Protein AF-A0A072NNK8-F1 (afdb_monomer)

Solvent-accessible surface area (backbone atoms only — not comparable to full-atom values): 53610 Å² total; per-residue (Å²): 134,80,76,91,83,69,60,56,52,68,89,78,28,46,82,42,63,52,98,60,56,38,53,31,35,40,25,73,100,77,41,80,38,71,43,56,34,56,27,16,49,49,18,49,52,24,52,77,71,63,40,55,71,33,17,52,43,20,48,51,46,52,66,72,55,50,38,80,54,100,86,34,38,41,52,64,35,88,56,70,44,31,54,88,94,45,80,41,65,53,72,40,54,35,35,35,29,40,18,30,40,28,42,31,24,47,50,49,19,72,73,69,67,45,61,69,33,44,57,49,25,54,45,39,47,54,37,50,76,28,43,40,88,74,73,28,27,18,47,78,60,91,84,38,39,44,45,23,26,56,78,52,54,81,71,53,53,47,58,34,48,62,22,29,52,43,33,42,51,26,37,44,55,47,20,72,76,67,69,45,61,69,35,49,54,52,32,50,43,36,52,53,28,48,62,70,47,49,56,61,24,42,51,88,70,39,69,40,53,40,42,53,60,59,55,60,72,46,45,33,29,53,41,28,59,40,46,46,63,25,56,68,41,43,31,38,35,40,34,34,30,32,77,87,82,68,35,63,38,73,34,53,31,43,48,102,52,23,66,75,48,78,44,19,49,44,64,82,33,54,47,66,71,44,80,56,98,91,36,52,18,26,29,37,46,72,44,66,43,62,79,79,86,84,63,66,76,78,64,90,58,49,57,30,37,31,36,29,34,48,62,43,60,88,86,65,55,48,84,58,71,78,45,30,43,36,33,44,32,32,49,25,66,50,64,43,51,43,22,36,25,32,59,38,39,44,46,60,40,54,64,39,75,42,83,60,27,65,56,88,37,77,33,78,63,44,83,43,79,48,74,26,76,47,44,52,37,68,30,47,55,73,45,44,62,72,50,53,51,50,45,34,54,44,34,56,60,45,34,78,81,39,66,84,41,44,63,57,27,39,50,45,40,22,32,59,27,70,37,37,73,76,66,52,73,76,41,44,77,54,93,68,75,86,83,78,64,61,79,64,55,55,73,44,101,44,47,43,66,51,99,74,34,33,58,19,39,17,31,59,44,98,67,34,43,56,60,93,82,38,71,70,73,74,46,53,76,35,68,73,38,70,41,57,42,58,26,17,43,26,32,64,44,21,46,68,63,56,57,70,77,66,57,67,71,51,46,78,95,54,61,62,67,55,90,63,35,42,29,65,39,17,46,54,46,57,79,71,56,59,45,70,81,48,101,57,16,36,47,56,62,33,82,56,64,44,25,52,77,83,47,77,44,66,53,70,41,42,28,24,42,31,47,34,39,39,37,53,26,28,56,76,68,69,36,60,71,59,27,52,17,40,54,46,24,56,77,34,41,34,94,76,72,30,24,15,46,70,46,95,72,72,39,50,44,35,20,38,53,75,74,64,39,57,31,47,70,13,30,51,48,32,27,48,42,32,46,53,48,25,74,74,67,69,40,72,71,44,43,52,53,22,54,39,34,52,52,35,46,73,71,47,50,54,67,32,52,61,78,53,51,69,48,59,46,44,58,54,45,54,65,42,57,30,34,62,42,81,55,47,61,90,48,49,38,37,34,36,32,45,30,32,32,37,41,55,77,39,29,16,23,68,31,55,32,45,48,98,46,30,70,75,46,71,51,25,43,48,64,79,26,56,48,72,67,44,76,57,99,87,38,48,15,26,37,46,55,70,27,66,83,77,35,94,57,56,46,93,96,46,38,44,56,32,37,32,37,45,49,41,55,64,63,89,80,78,95,45,42,89,71,64,74,59,31,33,42,38,37,34,30,35,25,66,21,40,28,31,33,32,38,21,28,50,40,33,76,39,80,96,53,72,52,70,39,73,39,60,50,25,50,45,79,39,78,36,81,62,44,81,49,74,48,78,34,73,39,50,64,53,66,27,45,56,76,38,56,70,69,59,52,50,48,52,31,54,44,28,41,53,42,15,67,76,69,68,39,63,69,40,38,53,52,22,53,53,52,43,51,26,51,52,32,49,75,71,74,46,73,66,65,67,67,79,74,59,67,71,75,55,43,70,50,29,69,61,43,41,82,75,49,62,57,65,49,45,92,94,16,42,67,68,42,16,24,73,84,48,62,84,84,53,39,21,35,40,49,72,80,49,64,68,36,40,39,28,41,31,44,91,55,70,41,49,39,38,33,38,38,39,31,27,65,33,77,63,29,22,62,22,22,35,36,38,26,49,92,86,49,78,56,44,75,47,75,76,46,66,53,24,67,45,78,46,73,37,92,71,58,47,76,37,44,44,43,32,42,39,38,62,39,45,41,70,54,51,41,63,38,32,12,30,46,38,34,26,20,59,86,132

pLDDT: mean 91.87, std 9.17, range [23.67, 98.88]

Nearest PDB structures (foldseek):
  6hzz-assembly1_B  TM=8.983E-01  e=2.324E-08  Homo sapiens
  6i01-assembly1_A  TM=9.004E-01  e=2.547E-08  Homo sapiens
  6i02-assembly1_A  TM=8.999E-01  e=4.616E-08  Homo sapiens
  6i02-assembly1_B  TM=8.983E-01  e=5.295E-08  Homo sapiens
  4pxq-assembly1_B  TM=8.863E-01  e=7.634E-08  Danio rerio

InterPro domains:
  IPR000421 Coagulation factor 5/8, C-terminal domain [PF00754] (902-1011)
  IPR008928 Six-hairpin glycosidase superfamily [SSF48208] (58-212)
  IPR008979 Galactose-binding-like domain superfamily [SSF49785] (885-1013)
  IPR010598 D-glucuronyl C5-epimerase, C-terminal [PF06662] (74-212)
  IPR010598 D-glucuronyl C5-epimerase, C-terminal [PF06662] (538-666)
  IPR039721 D-glucuronyl C5-epimerase [PTHR13174] (49-212)

Radius of gyration: 34.41 Å; Cα contacts (8 Å, |Δi|>4): 2276; chains: 1; bounding box: 93×74×111 Å

Structure (mmCIF, N/CA/C/O backbone):
data_AF-A0A072NNK8-F1
#
_entry.id   AF-A0A072NNK8-F1
#
loop_
_atom_site.group_PDB
_atom_site.id
_atom_site.type_symbol
_atom_site.label_atom_id
_atom_site.label_alt_id
_atom_site.label_comp_id
_atom_site.label_asym_id
_atom_site.label_entity_id
_atom_site.label_seq_id
_atom_site.pdbx_PDB_ins_code
_atom_site.Cartn_x
_atom_site.Cartn_y
_atom_site.Cartn_z
_atom_site.occupancy
_atom_site.B_iso_or_equiv
_atom_site.auth_seq_id
_atom_site.auth_comp_id
_atom_site.auth_asym_id
_atom_site.auth_atom_id
_atom_site.pdbx_PDB_model_num
ATOM 1 N N . MET A 1 1 ? -46.226 1.950 6.245 1.00 23.67 1 MET A N 1
ATOM 2 C CA . MET A 1 1 ? -45.415 0.764 5.917 1.00 23.67 1 MET A CA 1
ATOM 3 C C . MET A 1 1 ? -44.135 1.332 5.350 1.00 23.67 1 MET A C 1
ATOM 5 O O . MET A 1 1 ? -44.196 1.891 4.267 1.00 23.67 1 MET A O 1
ATOM 9 N N . ALA A 1 2 ? -43.081 1.390 6.164 1.00 24.80 2 ALA A N 1
ATOM 10 C CA . ALA A 1 2 ? -41.766 1.833 5.712 1.00 24.80 2 ALA A CA 1
ATOM 11 C C . ALA A 1 2 ? -41.224 0.780 4.735 1.00 24.80 2 ALA A C 1
ATOM 13 O O . ALA A 1 2 ? -41.430 -0.411 4.972 1.00 24.80 2 ALA A O 1
ATOM 14 N N . GLU A 1 3 ? -40.633 1.221 3.628 1.00 27.16 3 GLU A N 1
ATOM 15 C CA . GLU A 1 3 ? -39.886 0.351 2.720 1.00 27.16 3 GLU A CA 1
ATOM 16 C C . GLU A 1 3 ? -38.771 -0.337 3.522 1.00 27.16 3 GLU A C 1
ATOM 18 O O . GLU A 1 3 ? -38.020 0.320 4.241 1.00 27.16 3 GLU A O 1
ATOM 23 N N . GLU A 1 4 ? -38.702 -1.667 3.462 1.00 31.39 4 GLU A N 1
ATOM 24 C CA . GLU A 1 4 ? -37.564 -2.419 3.992 1.00 31.39 4 GLU A CA 1
ATOM 25 C C . GLU A 1 4 ? -36.289 -1.934 3.280 1.00 31.39 4 GLU A C 1
ATOM 27 O O . GLU A 1 4 ? -36.193 -2.059 2.060 1.00 31.39 4 GLU A O 1
ATOM 32 N N . GLY A 1 5 ? -35.323 -1.375 4.023 1.00 50.12 5 GLY A N 1
ATOM 33 C CA . GLY A 1 5 ? -33.954 -1.168 3.525 1.00 50.12 5 GLY A CA 1
ATOM 34 C C . GLY A 1 5 ? -33.367 0.249 3.555 1.00 50.12 5 GLY A C 1
ATOM 35 O O . GLY A 1 5 ? -32.259 0.424 3.058 1.00 50.12 5 GLY A O 1
ATOM 36 N N . THR A 1 6 ? -34.029 1.267 4.116 1.00 63.09 6 THR A N 1
ATOM 37 C CA . THR A 1 6 ? -33.415 2.605 4.273 1.00 63.09 6 THR A CA 1
ATOM 38 C C . THR A 1 6 ? -32.671 2.720 5.610 1.00 63.09 6 THR A C 1
ATOM 40 O O . THR A 1 6 ? -33.275 2.566 6.672 1.00 63.09 6 THR A O 1
ATOM 43 N N . GLN A 1 7 ? -31.358 2.990 5.569 1.00 78.81 7 GLN A N 1
ATOM 44 C CA . GLN A 1 7 ? -30.547 3.266 6.762 1.00 78.81 7 GLN A CA 1
ATOM 45 C C . GLN A 1 7 ? -31.131 4.455 7.534 1.00 78.81 7 GLN A C 1
ATOM 47 O O . GLN A 1 7 ? -31.528 5.460 6.944 1.00 78.81 7 GLN A O 1
ATOM 52 N N . THR A 1 8 ? -31.196 4.345 8.860 1.00 82.69 8 THR A N 1
ATOM 53 C CA . THR A 1 8 ? -31.651 5.451 9.706 1.00 82.69 8 THR A CA 1
ATOM 54 C C . THR 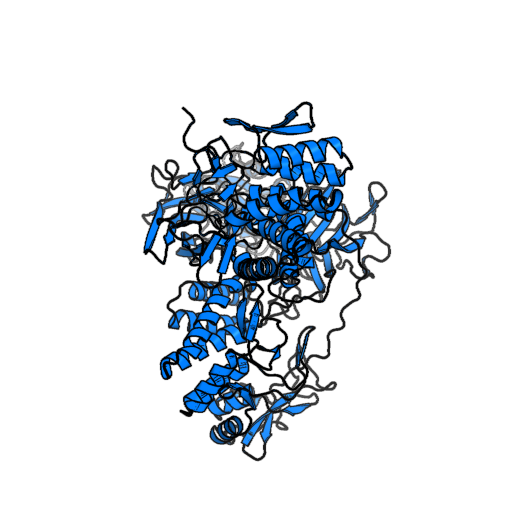A 1 8 ? -30.551 6.506 9.785 1.00 82.69 8 THR A C 1
ATOM 56 O O . THR A 1 8 ? -29.502 6.274 10.385 1.00 82.69 8 THR A O 1
ATOM 59 N N . ASP A 1 9 ? -30.779 7.666 9.171 1.00 82.31 9 ASP A N 1
ATOM 60 C CA . ASP A 1 9 ? -29.782 8.734 9.097 1.00 82.31 9 ASP A CA 1
ATOM 61 C C . ASP A 1 9 ? -29.841 9.648 10.330 1.00 82.31 9 ASP A C 1
ATOM 63 O O . ASP A 1 9 ? -30.548 10.658 10.379 1.00 82.31 9 ASP A O 1
ATOM 67 N N . VAL A 1 10 ? -29.118 9.242 11.374 1.00 84.19 10 VAL A N 1
ATOM 68 C CA . VAL A 1 10 ? -28.985 10.019 12.613 1.00 84.19 10 VAL A CA 1
ATOM 69 C C . VAL A 1 10 ? -27.962 11.153 12.468 1.00 84.19 10 VAL A C 1
ATOM 71 O O . VAL A 1 10 ? -28.106 12.171 13.142 1.00 84.19 10 VAL A O 1
ATOM 74 N N . ASP A 1 11 ? -26.942 11.005 11.615 1.00 79.38 11 ASP A N 1
ATOM 75 C CA . ASP A 1 11 ? -25.858 11.993 11.467 1.00 79.38 11 ASP A CA 1
ATOM 76 C C . ASP A 1 11 ? -26.345 13.256 10.741 1.00 79.38 11 ASP A C 1
ATOM 78 O O . ASP A 1 11 ? -25.945 14.359 11.104 1.00 79.38 11 ASP A O 1
ATOM 82 N N . GLN A 1 12 ? -27.269 13.113 9.781 1.00 83.06 12 GLN A N 1
ATOM 83 C CA . GLN A 1 12 ? -27.900 14.239 9.076 1.00 83.06 12 GLN A CA 1
ATOM 84 C C . GLN A 1 12 ? -29.237 14.681 9.691 1.00 83.06 12 GLN A C 1
ATOM 86 O O . GLN A 1 12 ? -29.953 15.508 9.113 1.00 83.06 12 GLN A O 1
ATOM 91 N N . ALA A 1 13 ? -29.603 14.152 10.863 1.00 89.50 13 ALA A N 1
ATOM 92 C CA . ALA A 1 13 ? -30.835 14.539 11.535 1.00 89.50 13 ALA A CA 1
ATOM 93 C C . ALA A 1 13 ? -30.856 16.047 11.812 1.00 89.50 13 ALA A C 1
ATOM 95 O O . ALA A 1 13 ? -29.843 16.669 12.124 1.00 89.50 13 ALA A O 1
ATOM 96 N N . LYS A 1 14 ? -32.032 16.674 11.752 1.00 93.94 14 LYS A N 1
ATOM 97 C CA . LYS A 1 14 ? -32.136 18.098 12.072 1.00 93.94 14 LYS A CA 1
ATOM 98 C C . LYS A 1 14 ? -32.157 18.301 13.585 1.00 93.94 14 LYS A C 1
ATOM 100 O O . LYS A 1 14 ? -33.045 17.811 14.282 1.00 93.94 14 LYS A O 1
ATOM 105 N N . HIS A 1 15 ? -31.223 19.105 14.079 1.00 94.62 15 HIS A N 1
ATOM 106 C CA . HIS A 1 15 ? -31.072 19.404 15.501 1.00 94.62 15 HIS A CA 1
ATOM 107 C C . HIS A 1 15 ? -32.048 20.502 15.934 1.00 94.62 15 HIS A C 1
ATOM 109 O O . HIS A 1 15 ? -31.930 21.665 15.539 1.00 94.62 15 HIS A O 1
ATOM 115 N N . LEU A 1 16 ? -33.033 20.130 16.746 1.00 96.19 16 LEU A N 1
ATOM 116 C CA . LEU A 1 16 ? -33.954 21.038 17.423 1.00 96.19 16 LEU A CA 1
ATOM 117 C C . LEU A 1 16 ? -33.606 21.103 18.911 1.00 96.19 16 LEU A C 1
ATOM 119 O O . LEU A 1 16 ? -32.884 20.256 19.427 1.00 96.19 16 LEU A O 1
ATOM 123 N N . PHE A 1 17 ? -34.154 22.092 19.614 1.00 96.44 17 PHE A N 1
ATOM 124 C CA . PHE A 1 17 ? -33.962 22.241 21.055 1.00 96.44 17 PHE A CA 1
ATOM 125 C C . PHE A 1 17 ? -35.281 22.581 21.730 1.00 96.44 17 PHE A C 1
ATOM 127 O O . PHE A 1 17 ? -36.108 23.318 21.177 1.00 96.44 17 PHE A O 1
ATOM 134 N N . ASP A 1 18 ? -35.477 22.054 22.933 1.00 95.12 18 ASP A N 1
ATOM 135 C CA . ASP A 1 18 ? -36.558 22.506 23.795 1.00 95.12 18 ASP A CA 1
ATOM 136 C C . ASP A 1 18 ? -36.253 23.889 24.411 1.00 95.12 18 ASP A C 1
ATOM 138 O O . ASP A 1 18 ? -35.235 24.528 24.135 1.00 95.12 18 ASP A O 1
ATOM 142 N N . LYS A 1 19 ? -37.162 24.389 25.256 1.00 94.69 19 LYS A N 1
ATOM 143 C CA . LYS A 1 19 ? -37.008 25.711 25.890 1.00 94.69 19 LYS A CA 1
ATOM 144 C C . LYS A 1 19 ? -35.833 25.793 26.871 1.00 94.69 19 LYS A C 1
ATOM 146 O O . LYS A 1 19 ? -35.408 26.903 27.179 1.00 94.69 19 LYS A O 1
ATOM 151 N N . SER A 1 20 ? -35.359 24.656 27.369 1.00 93.62 20 SER A N 1
ATOM 152 C CA . SER A 1 20 ? -34.256 24.540 28.325 1.00 93.62 20 SER A CA 1
ATOM 153 C C . SER A 1 20 ? -32.914 24.282 27.630 1.00 93.62 20 SER A C 1
ATOM 155 O O . SER A 1 20 ? -31.878 24.291 28.289 1.00 93.62 20 SER A O 1
ATOM 157 N N . GLY A 1 21 ? -32.917 24.090 26.306 1.00 94.56 21 GLY A N 1
ATOM 158 C CA . GLY A 1 21 ? -31.725 23.802 25.512 1.00 94.56 21 GLY A CA 1
ATOM 159 C C . GLY A 1 21 ? -31.398 22.313 25.385 1.00 94.56 21 GLY A C 1
ATOM 160 O O . GLY A 1 21 ? -30.301 21.992 24.949 1.00 94.56 21 GLY A O 1
ATOM 161 N N . ILE A 1 22 ? -32.312 21.406 25.743 1.00 97.31 22 ILE A N 1
ATOM 162 C CA . ILE A 1 22 ? -32.114 19.960 25.564 1.00 97.31 22 ILE A CA 1
ATOM 163 C C . ILE A 1 22 ? -32.344 19.617 24.082 1.00 97.31 22 ILE A C 1
ATOM 165 O O . ILE A 1 22 ? -33.358 20.053 23.518 1.00 97.31 22 ILE A O 1
ATOM 169 N N . PRO A 1 23 ? -31.433 18.871 23.430 1.00 96.44 23 PRO A N 1
ATOM 170 C CA . PRO A 1 23 ? -31.546 18.554 22.012 1.00 96.44 23 PRO A CA 1
ATOM 171 C C . PRO A 1 23 ? -32.671 17.550 21.727 1.00 96.44 23 PRO A C 1
ATOM 173 O O . PRO A 1 23 ? -32.875 16.578 22.452 1.00 96.44 23 PRO A O 1
ATOM 176 N N . ILE A 1 24 ? -33.369 17.770 20.614 1.00 96.12 24 ILE A N 1
ATOM 177 C CA . ILE A 1 24 ? -34.369 16.875 20.027 1.00 96.12 24 ILE A CA 1
ATOM 178 C C . ILE A 1 24 ? -33.977 16.684 18.564 1.00 96.12 24 ILE A C 1
ATOM 180 O O . ILE A 1 24 ? -33.916 17.658 17.814 1.00 96.12 24 ILE A O 1
ATOM 184 N N . LEU A 1 25 ? -33.735 15.447 18.139 1.00 95.19 25 LEU A N 1
ATOM 185 C CA . LEU A 1 25 ? -33.407 15.170 16.743 1.00 95.19 25 LEU A CA 1
ATOM 186 C C . LEU A 1 25 ? -34.678 14.938 15.942 1.00 95.19 25 LEU A C 1
ATOM 188 O O . LEU A 1 25 ? -35.499 14.102 16.304 1.00 95.19 25 LEU A O 1
ATOM 192 N N . GLU A 1 26 ? -34.840 15.659 14.843 1.00 95.75 26 GLU A N 1
ATOM 193 C CA . GLU A 1 26 ? -35.836 15.364 13.820 1.00 95.75 26 GLU A CA 1
ATOM 194 C C . GLU A 1 26 ? -35.163 14.499 12.747 1.00 95.75 26 GLU A C 1
ATOM 196 O O . GLU A 1 26 ? -34.494 15.010 11.851 1.00 95.75 26 GLU A O 1
ATOM 201 N N . ILE A 1 27 ? -35.296 13.180 12.912 1.00 93.00 27 ILE A N 1
ATOM 202 C CA . ILE A 1 27 ? -34.693 12.153 12.054 1.00 93.00 27 ILE A CA 1
ATOM 203 C C . ILE A 1 27 ? -35.646 11.878 10.887 1.00 93.00 27 ILE A C 1
ATOM 205 O O . ILE A 1 27 ? -36.848 11.672 11.097 1.00 93.00 27 ILE A O 1
ATOM 209 N N . GLU A 1 28 ? -35.137 11.867 9.657 1.00 89.62 28 GLU A N 1
ATOM 210 C CA . GLU A 1 28 ? -35.956 11.577 8.480 1.00 89.62 28 GLU A CA 1
ATOM 211 C C . GLU A 1 28 ? -36.559 10.162 8.559 1.00 89.62 28 GLU A C 1
ATOM 213 O O . GLU A 1 28 ? -35.934 9.218 9.032 1.00 89.62 28 GLU A O 1
ATOM 218 N N . GLY A 1 29 ? -37.834 10.016 8.184 1.00 89.25 29 GLY A N 1
ATOM 219 C CA . GLY A 1 29 ? -38.566 8.743 8.269 1.00 89.25 29 GLY A CA 1
ATOM 220 C C . GLY A 1 29 ? -38.987 8.302 9.682 1.00 89.25 29 GLY A C 1
ATOM 221 O O . GLY A 1 29 ? -39.955 7.553 9.811 1.00 89.25 29 GLY A O 1
ATOM 222 N N . VAL A 1 30 ? -38.343 8.806 10.740 1.00 92.06 30 VAL A N 1
ATOM 223 C CA . VAL A 1 30 ? -38.625 8.446 12.146 1.00 92.06 30 VAL A CA 1
ATOM 224 C C . VAL A 1 30 ? -39.386 9.552 12.891 1.00 92.06 30 VAL A C 1
ATOM 226 O O . VAL A 1 30 ? -40.301 9.273 13.668 1.00 92.06 30 VAL A O 1
ATOM 229 N N . GLY A 1 31 ? -39.045 10.819 12.653 1.00 93.44 31 GLY A N 1
ATOM 230 C CA . GLY A 1 31 ? -39.622 11.985 13.323 1.00 93.44 31 GLY A CA 1
ATOM 231 C C . GLY A 1 31 ? -38.797 12.485 14.513 1.00 93.44 31 GLY A C 1
ATOM 232 O O . GLY A 1 31 ? -37.593 12.261 14.599 1.00 93.44 31 GLY A O 1
ATOM 233 N N . LYS A 1 32 ? -39.446 13.224 15.423 1.00 95.94 32 LYS A N 1
ATOM 234 C CA . LYS A 1 32 ? -38.782 13.877 16.563 1.00 95.94 32 LYS A CA 1
ATOM 235 C C . LYS A 1 32 ? -38.494 12.890 17.685 1.00 95.94 32 LYS A C 1
ATOM 237 O O . LYS A 1 32 ? -39.428 12.318 18.238 1.00 95.94 32 LYS A O 1
ATOM 242 N N . GLN A 1 33 ? -37.226 12.769 18.054 1.00 95.12 33 GLN A N 1
ATOM 243 C CA . GLN A 1 33 ? -36.740 11.845 19.068 1.00 95.12 33 GLN A CA 1
ATOM 244 C C . GLN A 1 33 ? -35.896 12.577 20.111 1.00 95.12 33 GLN A C 1
ATOM 246 O O . GLN A 1 33 ? -35.038 13.398 19.778 1.00 95.12 33 GLN A O 1
ATOM 251 N N . ASN A 1 34 ? -36.116 12.247 21.385 1.00 93.19 34 ASN A N 1
ATOM 252 C CA . ASN A 1 34 ? -35.125 12.532 22.417 1.00 93.19 34 ASN A CA 1
ATOM 253 C C . ASN A 1 34 ? -33.991 11.519 22.250 1.00 93.19 34 ASN A C 1
ATOM 255 O O . ASN A 1 34 ? -34.253 10.319 22.196 1.00 93.19 34 ASN A O 1
ATOM 259 N N . HIS A 1 35 ? -32.751 11.989 22.155 1.00 95.25 35 HIS A N 1
ATOM 260 C CA . HIS A 1 35 ? -31.628 11.134 21.783 1.00 95.25 35 HIS A CA 1
ATOM 261 C C . HIS A 1 35 ? -30.526 11.183 22.852 1.00 95.25 35 HIS A C 1
ATOM 263 O O . HIS A 1 35 ? -29.728 12.124 22.848 1.00 95.25 35 HIS A O 1
ATOM 269 N N . PRO A 1 36 ? -30.430 10.174 23.741 1.00 96.25 36 PRO A N 1
ATOM 270 C CA . PRO A 1 36 ? -29.508 10.180 24.877 1.00 96.25 36 PRO A CA 1
ATOM 271 C C . PRO A 1 36 ? -28.055 10.535 24.549 1.00 96.25 36 PRO A C 1
ATOM 273 O O . PRO A 1 36 ? -27.487 11.404 25.210 1.00 96.25 36 PRO A O 1
ATOM 276 N N . ALA A 1 37 ? -27.472 9.935 23.500 1.00 95.69 37 ALA A N 1
ATOM 277 C CA . ALA A 1 37 ? -26.101 10.256 23.090 1.00 95.69 37 ALA A CA 1
ATOM 278 C C . ALA A 1 37 ? -25.927 11.748 22.769 1.00 95.69 37 ALA A C 1
ATOM 280 O O . ALA A 1 37 ? -25.024 12.392 23.295 1.00 95.69 37 ALA A O 1
ATOM 281 N N . TRP A 1 38 ? -26.821 12.328 21.965 1.00 95.19 38 TRP A N 1
ATOM 282 C CA . TRP A 1 38 ? -26.755 13.742 21.613 1.00 95.19 38 TRP A CA 1
ATOM 283 C C . TRP A 1 38 ? -27.019 14.644 22.817 1.00 95.19 38 TRP A C 1
ATOM 285 O O . TRP A 1 38 ? -26.340 15.655 22.945 1.00 95.19 38 TRP A O 1
ATOM 295 N N . THR A 1 39 ? -27.902 14.271 23.750 1.00 97.81 39 THR A N 1
ATOM 296 C CA . THR A 1 39 ? -28.042 15.009 25.018 1.00 97.81 39 THR A CA 1
ATOM 297 C C . THR A 1 39 ? -26.730 15.039 25.806 1.00 97.81 39 THR A C 1
ATOM 299 O O . THR A 1 39 ? -26.348 16.096 26.306 1.00 97.81 39 THR A O 1
ATOM 302 N N . GLY A 1 40 ? -26.004 13.918 25.878 1.00 97.81 40 GLY A N 1
ATOM 303 C CA . GLY A 1 40 ? -24.668 13.869 26.480 1.00 97.81 40 GLY A CA 1
ATOM 304 C C . GLY A 1 40 ? -23.635 14.703 25.723 1.00 97.81 40 GLY A C 1
ATOM 305 O O . GLY A 1 40 ? -22.902 15.476 26.337 1.00 97.81 40 GLY A O 1
ATOM 306 N N . LEU A 1 41 ? -23.615 14.616 24.392 1.00 95.62 41 LEU A N 1
ATOM 307 C CA . LEU A 1 41 ? -22.682 15.374 23.558 1.00 95.62 41 LEU A CA 1
ATOM 308 C C . LEU A 1 41 ? -22.895 16.890 23.690 1.00 95.62 41 LEU A C 1
ATOM 310 O O . LEU A 1 41 ? -21.937 17.617 23.941 1.00 95.62 41 LEU A O 1
ATOM 314 N N . TYR A 1 42 ? -24.145 17.357 23.610 1.00 97.56 42 TYR A N 1
ATOM 315 C CA . TYR A 1 42 ? -24.478 18.766 23.824 1.00 97.56 42 TYR A CA 1
ATOM 316 C C . TYR A 1 42 ? -24.183 19.222 25.249 1.00 97.56 42 TYR A C 1
ATOM 318 O O . TYR A 1 42 ? -23.761 20.359 25.429 1.00 97.56 42 TYR A O 1
ATOM 326 N N . ALA A 1 43 ? -24.347 18.365 26.266 1.00 98.38 43 ALA A N 1
ATOM 327 C CA . ALA A 1 43 ? -23.922 18.710 27.621 1.00 98.38 43 ALA A CA 1
ATOM 328 C C . ALA A 1 43 ? -22.422 19.055 27.647 1.00 98.38 43 ALA A C 1
ATOM 330 O O . ALA A 1 43 ? -22.041 20.121 28.129 1.00 98.38 43 ALA A O 1
ATOM 331 N N . LEU A 1 44 ? -21.574 18.194 27.080 1.00 97.69 44 LEU A N 1
ATOM 332 C CA . LEU A 1 44 ? -20.129 18.428 27.020 1.00 97.69 44 LEU A CA 1
ATOM 333 C C . LEU A 1 44 ? -19.787 19.693 26.216 1.00 97.69 44 LEU A C 1
ATOM 335 O O . LEU A 1 44 ? -18.989 20.509 26.672 1.00 97.69 44 LEU A O 1
ATOM 339 N N . GLU A 1 45 ? -20.444 19.909 25.076 1.00 96.75 45 GLU A N 1
ATOM 340 C CA . GLU A 1 45 ? -20.246 21.107 24.253 1.00 96.75 45 GLU A CA 1
ATOM 341 C C . GLU A 1 45 ? -20.680 22.397 24.977 1.00 96.75 45 GLU A C 1
ATOM 343 O O . GLU A 1 45 ? -19.976 23.409 24.944 1.00 96.75 45 GLU A O 1
ATOM 348 N N . TYR A 1 46 ? -21.822 22.380 25.673 1.00 98.31 46 TYR A N 1
ATOM 349 C CA . TYR A 1 46 ? -22.288 23.515 26.471 1.00 98.31 46 TYR A CA 1
ATOM 350 C C . TYR A 1 46 ? -21.347 23.822 27.628 1.00 98.31 46 TYR A C 1
ATOM 352 O O . TYR A 1 46 ? -21.121 24.997 27.918 1.00 98.31 46 TYR A O 1
ATOM 360 N N . LEU A 1 47 ? -20.766 22.800 28.256 1.00 97.75 47 LEU A N 1
ATOM 361 C CA . LEU A 1 47 ? -19.755 22.994 29.288 1.00 97.75 47 LEU A CA 1
ATOM 362 C C . LEU A 1 47 ? -18.510 23.689 28.720 1.00 97.75 47 LEU A C 1
ATOM 364 O O . LEU A 1 47 ? -18.052 24.674 29.295 1.00 97.75 47 LEU A O 1
ATOM 368 N N . GLU A 1 48 ? -18.003 23.239 27.569 1.00 96.12 48 GLU A N 1
ATOM 369 C CA . GLU A 1 48 ? -16.851 23.866 26.903 1.00 96.12 48 GLU A CA 1
ATOM 370 C C . GLU A 1 48 ? -17.123 25.326 26.505 1.00 96.12 48 GLU A C 1
ATOM 372 O O . GLU A 1 48 ? -16.242 26.180 26.622 1.00 96.12 48 GLU A O 1
ATOM 377 N N . LYS A 1 49 ? -18.357 25.640 26.092 1.00 96.75 49 LYS A N 1
ATOM 378 C CA . LYS A 1 49 ? -18.796 27.005 25.749 1.00 96.75 49 LYS A CA 1
ATOM 379 C C . LYS A 1 49 ? -19.155 27.874 26.962 1.00 96.75 49 LYS A C 1
ATOM 381 O O . LYS A 1 49 ? -19.389 29.071 26.796 1.00 96.75 49 LYS A O 1
ATOM 386 N N . GLY A 1 50 ? -19.211 27.306 28.169 1.00 96.56 50 GLY A N 1
ATOM 387 C CA . GLY A 1 50 ? -19.635 28.002 29.388 1.00 96.56 50 GLY A CA 1
ATOM 388 C C . GLY A 1 50 ? -21.146 28.267 29.481 1.00 96.56 50 GLY A C 1
ATOM 389 O O . GLY A 1 50 ? -21.580 29.112 30.265 1.00 96.56 50 GLY A O 1
ATOM 390 N N . GLU A 1 51 ? -21.970 27.560 28.704 1.00 97.75 51 GLU A N 1
ATOM 391 C CA . GLU A 1 51 ? -23.436 27.659 28.707 1.00 97.75 51 GLU A CA 1
ATOM 392 C C . GLU A 1 51 ? -24.054 26.808 29.836 1.00 97.75 51 GLU A C 1
ATOM 394 O O . GLU A 1 51 ? -24.792 25.847 29.606 1.00 97.75 51 GLU A O 1
ATOM 399 N N . MET A 1 52 ? -23.745 27.169 31.086 1.00 97.88 52 MET A N 1
ATOM 400 C CA . MET A 1 52 ? -24.001 26.329 32.267 1.00 97.88 52 MET A CA 1
ATOM 401 C C . MET A 1 52 ? -25.470 25.948 32.486 1.00 97.88 52 MET A C 1
ATOM 403 O O . MET A 1 52 ? -25.743 24.818 32.885 1.00 97.88 52 MET A O 1
ATOM 407 N N . ASP A 1 53 ? -26.422 26.843 32.208 1.00 97.94 53 ASP A N 1
ATOM 408 C CA . ASP A 1 53 ? -27.851 26.537 32.372 1.00 97.94 53 ASP A CA 1
ATOM 409 C C . ASP A 1 53 ? -28.285 25.378 31.460 1.00 97.94 53 ASP A C 1
ATOM 411 O O . ASP A 1 53 ? -29.005 24.476 31.892 1.00 97.94 53 ASP A O 1
ATOM 415 N N . LYS A 1 54 ? -27.795 25.360 30.214 1.00 98.25 54 LYS A N 1
ATOM 416 C CA . LYS A 1 54 ? -28.101 24.298 29.247 1.00 98.25 54 LYS A CA 1
ATOM 417 C C . LYS A 1 54 ? -27.334 23.016 29.545 1.00 98.25 54 LYS A C 1
ATOM 419 O O . LYS A 1 54 ? -27.897 21.930 29.417 1.00 98.25 54 LYS A O 1
ATOM 424 N N . PHE A 1 55 ? -26.080 23.134 29.990 1.00 98.50 55 PHE A N 1
ATOM 425 C CA . PHE A 1 55 ? -25.305 21.996 30.486 1.00 98.50 55 PHE A CA 1
ATOM 426 C C . PHE A 1 55 ? -26.062 21.266 31.602 1.00 98.50 55 PHE A C 1
ATOM 428 O O . PHE A 1 55 ? -26.332 20.069 31.489 1.00 98.50 55 PHE A O 1
ATOM 435 N N . TRP A 1 56 ? -26.484 21.993 32.641 1.00 98.50 56 TRP A N 1
ATOM 436 C CA . TRP A 1 56 ? -27.231 21.411 33.753 1.00 98.50 56 TRP A CA 1
ATOM 437 C C . TRP A 1 56 ? -28.605 20.888 33.334 1.00 98.50 56 TRP A C 1
ATOM 439 O O . TRP A 1 56 ? -29.042 19.869 33.869 1.00 98.50 56 TRP A O 1
ATOM 449 N N . ALA A 1 57 ? -29.279 21.524 32.370 1.00 98.38 57 ALA A N 1
ATOM 450 C CA . ALA A 1 57 ? -30.520 20.994 31.807 1.00 98.38 57 ALA A CA 1
ATOM 451 C C . ALA A 1 57 ? -30.306 19.615 31.157 1.00 98.38 57 ALA A C 1
ATOM 453 O O . ALA A 1 57 ? -31.049 18.680 31.453 1.00 98.38 57 ALA A O 1
ATOM 454 N N . CYS A 1 58 ? -29.255 19.457 30.346 1.00 98.56 58 CYS A N 1
ATOM 455 C CA . CYS A 1 58 ? -28.923 18.181 29.706 1.00 98.56 58 CYS A CA 1
ATOM 456 C C . CYS A 1 58 ? -28.501 17.110 30.727 1.00 98.56 58 CYS A C 1
ATOM 458 O O . CYS A 1 58 ? -28.969 15.976 30.661 1.00 98.56 58 CYS A O 1
ATOM 460 N N . VAL A 1 59 ? -27.671 17.466 31.714 1.00 98.56 59 VAL A N 1
ATOM 461 C CA . VAL A 1 59 ? -27.249 16.548 32.789 1.00 98.56 59 VAL A CA 1
ATOM 462 C C . VAL A 1 59 ? -28.438 16.077 33.628 1.00 98.56 59 VAL A C 1
ATOM 464 O O . VAL A 1 59 ? -28.548 14.889 33.937 1.00 98.56 59 VAL A O 1
ATOM 467 N N . ASN A 1 60 ? -29.349 16.985 33.992 1.00 98.06 60 ASN A N 1
ATOM 468 C CA . ASN A 1 60 ? -30.553 16.614 34.732 1.00 98.06 60 ASN A CA 1
ATOM 469 C C . ASN A 1 60 ? -31.464 15.719 33.896 1.00 98.06 60 ASN A C 1
ATOM 471 O O . ASN A 1 60 ? -31.947 14.719 34.420 1.00 98.06 60 ASN A O 1
ATOM 475 N N . TRP A 1 61 ? -31.615 16.007 32.600 1.00 98.31 61 TRP A N 1
ATOM 476 C CA . TRP A 1 61 ? -32.346 15.131 31.691 1.00 98.31 61 TRP A CA 1
ATOM 477 C C . TRP A 1 61 ? -31.747 13.720 31.667 1.00 98.31 61 TRP A C 1
ATOM 479 O O . TRP A 1 61 ? -32.484 12.751 31.829 1.00 98.31 61 TRP A O 1
ATOM 489 N N . LEU A 1 62 ? -30.421 13.586 31.547 1.00 98.44 62 LEU A N 1
ATOM 490 C CA . LEU A 1 62 ? -29.750 12.281 31.578 1.00 98.44 62 LEU A CA 1
ATOM 491 C C . LEU A 1 62 ? -30.022 11.544 32.892 1.00 98.44 62 LEU A C 1
ATOM 493 O O . LEU A 1 62 ? -30.385 10.372 32.875 1.00 98.44 62 LEU A O 1
ATOM 497 N N . LYS A 1 63 ? -29.906 12.223 34.035 1.00 98.06 63 LYS A N 1
ATOM 498 C CA . LYS A 1 63 ? -30.186 11.617 35.344 1.00 98.06 63 LYS A CA 1
ATOM 499 C C . LYS A 1 63 ? -31.646 11.164 35.479 1.00 98.06 63 LYS A C 1
ATOM 501 O O . LYS A 1 63 ? -31.903 10.108 36.043 1.00 98.06 63 LYS A O 1
ATOM 506 N N . GLU A 1 64 ? -32.594 11.960 34.988 1.00 97.31 64 GLU A N 1
ATOM 507 C CA . GLU A 1 64 ? -34.037 11.689 35.088 1.00 97.31 64 GLU A CA 1
ATOM 508 C C . GLU A 1 64 ? -34.528 10.617 34.105 1.00 97.31 64 GLU A C 1
ATOM 510 O O . GLU A 1 64 ? -35.530 9.960 34.380 1.00 97.31 64 GLU A O 1
ATOM 515 N N . ASN A 1 65 ? -33.827 10.423 32.984 1.00 97.50 65 ASN A N 1
ATOM 516 C CA . ASN A 1 65 ? -34.186 9.458 31.937 1.00 97.50 65 ASN A CA 1
ATOM 517 C C . ASN A 1 65 ? -33.326 8.182 31.964 1.00 97.50 65 ASN A C 1
ATOM 519 O O . ASN A 1 65 ? -33.428 7.357 31.057 1.00 97.50 65 ASN A O 1
ATOM 523 N N . LEU A 1 66 ? -32.485 8.005 32.987 1.00 97.88 66 LEU A N 1
ATOM 524 C CA . LEU A 1 66 ? -31.789 6.745 33.234 1.00 97.88 66 LEU A CA 1
ATOM 525 C C . LEU A 1 66 ? -32.768 5.752 33.876 1.00 97.88 66 LEU A C 1
ATOM 527 O O . LEU A 1 66 ? -33.343 6.029 34.931 1.00 97.88 66 LEU A O 1
ATOM 531 N N . VAL A 1 67 ? -32.971 4.599 33.240 1.00 97.50 67 VAL A N 1
ATOM 532 C CA . VAL A 1 67 ? -33.965 3.603 33.662 1.00 97.50 67 VAL A CA 1
ATOM 533 C C . VAL A 1 67 ? -33.342 2.225 33.838 1.00 97.50 67 VAL A C 1
ATOM 535 O O . VAL A 1 67 ? -32.381 1.869 33.164 1.00 97.50 67 VAL A O 1
ATOM 538 N N . ARG A 1 68 ? -33.925 1.404 34.717 1.00 96.12 68 ARG A N 1
ATOM 539 C CA . ARG A 1 68 ? -33.476 0.024 34.936 1.00 96.12 68 ARG A CA 1
ATOM 540 C C . ARG A 1 68 ? -34.096 -0.910 33.886 1.00 96.12 68 ARG A C 1
ATOM 542 O O . ARG A 1 68 ? -35.282 -1.220 33.980 1.00 96.12 68 ARG A O 1
ATOM 549 N N . GLN A 1 69 ? -33.304 -1.409 32.939 1.00 93.19 69 GLN A N 1
ATOM 550 C CA . GLN A 1 69 ? -33.711 -2.380 31.912 1.00 93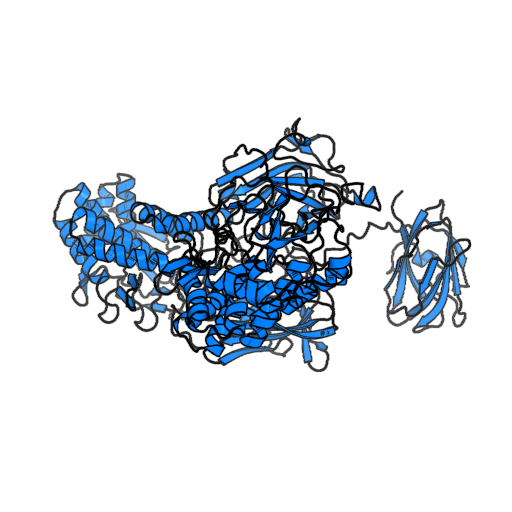.19 69 GLN A CA 1
ATOM 551 C C . GLN A 1 69 ? -32.810 -3.618 31.982 1.00 93.19 69 GLN A C 1
ATOM 553 O O . GLN A 1 69 ? -31.598 -3.502 32.120 1.00 93.19 69 GLN A O 1
ATOM 558 N N . ASN A 1 70 ? -33.391 -4.822 31.920 1.00 89.44 70 ASN A N 1
ATOM 559 C CA . ASN A 1 70 ? -32.656 -6.097 32.038 1.00 89.44 70 ASN A CA 1
ATOM 560 C C . ASN A 1 70 ? -31.732 -6.205 33.273 1.00 89.44 70 ASN A C 1
ATOM 562 O O . ASN A 1 70 ? -30.815 -7.014 33.283 1.00 89.44 70 ASN A O 1
ATOM 566 N N . GLY A 1 71 ? -31.990 -5.428 34.330 1.00 92.94 71 GLY A N 1
ATOM 567 C CA . GLY A 1 71 ? -31.163 -5.427 35.535 1.00 92.94 71 GLY A CA 1
ATOM 568 C C . GLY A 1 71 ? -30.025 -4.407 35.543 1.00 92.94 71 GLY A C 1
ATOM 569 O O . GLY A 1 71 ? -29.296 -4.411 36.527 1.00 92.94 71 GLY A O 1
ATOM 570 N N . TYR A 1 72 ? -29.923 -3.510 34.558 1.00 95.69 72 TYR A N 1
ATOM 571 C CA . TYR A 1 72 ? -28.891 -2.467 34.473 1.00 95.69 72 TYR A CA 1
ATOM 572 C C . TYR A 1 72 ? -29.506 -1.087 34.236 1.00 95.69 72 TYR A C 1
ATOM 574 O O . TYR A 1 72 ? -30.611 -0.989 33.703 1.00 95.69 72 TYR A O 1
ATOM 582 N N . ASP A 1 73 ? -28.812 -0.027 34.647 1.00 97.81 73 ASP A N 1
ATOM 583 C CA . ASP A 1 73 ? -29.253 1.354 34.444 1.00 97.81 73 ASP A CA 1
ATOM 584 C C . ASP A 1 73 ? -28.792 1.868 33.069 1.00 97.81 73 ASP A C 1
ATOM 586 O O . ASP A 1 73 ? -27.597 1.990 32.798 1.00 97.81 73 ASP A O 1
ATOM 590 N N . VAL A 1 74 ? -29.748 2.152 32.183 1.00 98.12 74 VAL A N 1
ATOM 591 C CA . VAL A 1 74 ? -29.506 2.483 30.771 1.00 98.12 74 VAL A CA 1
ATOM 592 C C . VAL A 1 74 ? -30.360 3.651 30.290 1.00 98.12 74 VAL A C 1
ATOM 594 O O . VAL A 1 74 ? -31.430 3.927 30.837 1.00 98.12 74 VAL A O 1
ATOM 597 N N . TRP A 1 75 ? -29.906 4.315 29.230 1.00 98.19 75 TRP A N 1
ATOM 598 C CA . TRP A 1 75 ? -30.714 5.262 28.468 1.00 98.19 75 TRP A CA 1
ATOM 599 C C . TRP A 1 75 ? -31.346 4.586 27.253 1.00 98.19 75 TRP A C 1
ATOM 601 O O . TRP A 1 75 ? -30.641 4.019 26.416 1.00 98.19 75 TRP A O 1
ATOM 611 N N . LEU A 1 76 ? -32.675 4.666 27.151 1.00 97.12 76 LEU A N 1
ATOM 612 C CA . LEU A 1 76 ? -33.429 4.029 26.075 1.00 97.12 76 LEU A CA 1
ATOM 613 C C . LEU A 1 76 ? -33.624 4.950 24.865 1.00 97.12 76 LEU A C 1
ATOM 615 O O . LEU A 1 76 ? -33.870 6.150 24.990 1.00 97.12 76 LEU A O 1
ATOM 619 N N . TYR A 1 77 ? -33.559 4.334 23.693 1.00 96.38 77 TYR A N 1
ATOM 620 C CA . TYR A 1 77 ? -33.964 4.851 22.397 1.00 96.38 77 TYR A CA 1
ATOM 621 C C . TYR A 1 77 ? -35.324 4.252 22.038 1.00 96.38 77 TYR A C 1
ATOM 623 O O . TYR A 1 77 ? -35.477 3.031 21.994 1.00 96.38 77 TYR A O 1
ATOM 631 N N . GLU A 1 78 ? -36.306 5.110 21.762 1.00 95.50 78 GLU A N 1
ATOM 632 C CA . GLU A 1 78 ? -37.719 4.735 21.568 1.00 95.50 78 GLU A CA 1
ATOM 633 C C . GLU A 1 78 ? -38.120 4.611 20.084 1.00 95.50 78 GLU A C 1
ATOM 635 O O . GLU A 1 78 ? -39.296 4.702 19.729 1.00 95.50 78 GLU A O 1
ATOM 640 N N . PHE A 1 79 ? -37.144 4.418 19.196 1.00 93.88 79 PHE A N 1
ATOM 641 C CA . PHE A 1 79 ? -37.360 4.264 17.757 1.00 93.88 79 PHE A CA 1
ATOM 642 C C . PHE A 1 79 ? -36.592 3.065 17.201 1.00 93.88 79 PHE A C 1
ATOM 644 O O . PHE A 1 79 ? -35.530 2.716 17.710 1.00 93.88 79 PHE A O 1
ATOM 651 N N . ASP A 1 80 ? -37.133 2.428 16.165 1.00 93.12 80 ASP A N 1
ATOM 652 C CA . ASP A 1 80 ? -36.431 1.365 15.443 1.00 93.12 80 ASP A CA 1
ATOM 653 C C . ASP A 1 80 ? -35.249 1.965 14.672 1.00 93.12 80 ASP A C 1
ATOM 655 O O . ASP A 1 80 ? -35.406 2.990 14.013 1.00 93.12 80 ASP A O 1
ATOM 659 N N . ASN A 1 81 ? -34.087 1.319 14.731 1.00 90.69 81 ASN A N 1
ATOM 660 C CA . ASN A 1 81 ? -32.876 1.767 14.049 1.00 90.69 81 ASN A CA 1
ATOM 661 C C . ASN A 1 81 ? -32.441 0.731 13.010 1.00 90.69 81 ASN A C 1
ATOM 663 O O . ASN A 1 81 ? -32.448 -0.468 13.287 1.00 90.69 81 ASN A O 1
ATOM 667 N N . THR A 1 82 ? -32.043 1.193 11.831 1.00 88.56 82 THR A N 1
ATOM 668 C CA . THR A 1 82 ? -31.443 0.354 10.787 1.00 88.56 82 THR A CA 1
ATOM 669 C C . THR A 1 82 ? -30.046 0.870 10.499 1.00 88.56 82 THR A C 1
ATOM 671 O O . THR A 1 82 ? -29.884 2.028 10.113 1.00 88.56 82 THR A O 1
ATOM 674 N N . TYR A 1 83 ? -29.046 0.015 10.685 1.00 86.75 83 TYR A N 1
ATOM 675 C CA . TYR A 1 83 ? -27.638 0.330 10.496 1.00 86.75 83 TYR A CA 1
ATOM 676 C C . TYR A 1 83 ? -27.004 -0.707 9.567 1.00 86.75 83 TYR A C 1
ATOM 678 O O . TYR A 1 83 ? -26.939 -1.884 9.921 1.00 86.75 83 TYR A O 1
ATOM 686 N N . ASN A 1 84 ? -26.545 -0.286 8.384 1.00 85.31 84 ASN A N 1
ATOM 687 C CA . ASN A 1 84 ? -26.136 -1.191 7.305 1.00 85.31 84 ASN A CA 1
ATOM 688 C C . ASN A 1 84 ? -27.222 -2.260 7.057 1.00 85.31 84 ASN A C 1
ATOM 690 O O . ASN A 1 84 ? -28.349 -1.922 6.703 1.00 85.31 84 ASN A O 1
ATOM 694 N N . ASP A 1 85 ? -26.911 -3.536 7.283 1.00 82.56 85 ASP A N 1
ATOM 695 C CA . ASP A 1 85 ? -27.846 -4.659 7.177 1.00 82.56 85 ASP A CA 1
ATOM 696 C C . ASP A 1 85 ? -28.366 -5.170 8.540 1.00 82.56 85 ASP A C 1
ATOM 698 O O . ASP A 1 85 ? -28.994 -6.226 8.623 1.00 82.56 85 ASP A O 1
ATOM 702 N N . ILE A 1 86 ? -28.133 -4.415 9.619 1.00 86.19 86 ILE A N 1
ATOM 703 C CA . ILE A 1 86 ? -28.575 -4.717 10.985 1.00 86.19 86 ILE A CA 1
ATOM 704 C C . ILE A 1 86 ? -29.840 -3.912 11.309 1.00 86.19 86 ILE A C 1
ATOM 706 O O . ILE A 1 86 ? -29.866 -2.687 11.210 1.00 86.19 86 ILE A O 1
ATOM 710 N N . ASN A 1 87 ? -30.885 -4.606 11.765 1.00 89.12 87 ASN A N 1
ATOM 711 C CA . ASN A 1 87 ? -32.139 -4.002 12.218 1.00 89.12 87 ASN A CA 1
ATOM 712 C C . ASN A 1 87 ? -32.279 -4.128 13.740 1.00 89.12 87 ASN A C 1
ATOM 714 O O . ASN A 1 87 ? -32.240 -5.234 14.280 1.00 89.12 87 ASN A O 1
ATOM 718 N N . ILE A 1 88 ? -32.514 -3.010 14.425 1.00 91.69 88 ILE A N 1
ATOM 719 C CA . ILE A 1 88 ? -32.661 -2.922 15.881 1.00 91.69 88 ILE A CA 1
ATOM 720 C C . ILE A 1 88 ? -34.066 -2.418 16.203 1.00 91.69 88 ILE A C 1
ATOM 722 O O . ILE A 1 88 ? -34.523 -1.411 15.662 1.00 91.69 88 ILE A O 1
ATOM 726 N N . LYS A 1 89 ? -34.763 -3.123 17.098 1.00 92.94 89 LYS A N 1
ATOM 727 C CA . LYS A 1 89 ? -36.120 -2.766 17.525 1.00 92.94 89 LYS A CA 1
ATOM 728 C C . LYS A 1 89 ? -36.126 -1.964 18.817 1.00 92.94 89 LYS A C 1
ATOM 730 O O . LYS A 1 89 ? -35.387 -2.281 19.746 1.00 92.94 89 LYS A O 1
ATOM 735 N N . ALA A 1 90 ? -37.004 -0.967 18.879 1.00 93.31 90 ALA A N 1
ATOM 736 C CA . ALA A 1 90 ? -37.267 -0.221 20.100 1.00 93.31 90 ALA A CA 1
ATOM 737 C C . ALA A 1 90 ? -37.967 -1.067 21.186 1.00 93.31 90 ALA A C 1
ATOM 739 O O . ALA A 1 90 ? -38.756 -1.962 20.861 1.00 93.31 90 ALA A O 1
ATOM 740 N N . PRO A 1 91 ? -37.755 -0.745 22.476 1.00 94.44 91 PRO A N 1
ATOM 741 C CA . PRO A 1 91 ? -36.726 0.165 22.972 1.00 94.44 91 PRO A CA 1
ATOM 742 C C . PRO A 1 91 ? -35.347 -0.514 23.006 1.00 94.44 91 PRO A C 1
ATOM 744 O O . PRO A 1 91 ? -35.237 -1.701 23.321 1.00 94.44 91 PRO A O 1
ATOM 747 N N . TRP A 1 92 ? -34.289 0.245 22.736 1.00 95.00 92 TRP A N 1
ATOM 748 C CA . TRP A 1 92 ? -32.902 -0.241 22.769 1.00 95.00 92 TRP A CA 1
ATOM 749 C C . TRP A 1 92 ? -31.981 0.743 23.501 1.00 95.00 92 TRP A C 1
ATOM 751 O O . TRP A 1 92 ? -32.388 1.856 23.795 1.00 95.00 92 TRP A O 1
ATOM 761 N N . TYR A 1 93 ? -30.756 0.346 23.844 1.00 95.94 93 TYR A N 1
ATOM 762 C CA . TYR A 1 93 ? -29.727 1.202 24.463 1.00 95.94 93 TYR A CA 1
ATOM 763 C C . TYR A 1 93 ? -28.394 0.984 23.754 1.00 95.94 93 TYR A C 1
ATOM 765 O O . TYR A 1 93 ? -28.229 -0.020 23.074 1.00 95.94 93 TYR A O 1
ATOM 773 N N . SER A 1 94 ? -27.452 1.917 23.877 1.00 96.19 94 SER A N 1
ATOM 774 C CA . SER A 1 94 ? -26.234 1.924 23.058 1.00 96.19 94 SER A CA 1
ATOM 775 C C . SER A 1 94 ? -24.995 2.207 23.907 1.00 96.19 94 SER A C 1
ATOM 777 O O . SER A 1 94 ? -25.048 3.051 24.802 1.00 96.19 94 SER A O 1
ATOM 779 N N . GLY A 1 95 ? -23.873 1.534 23.639 1.00 97.25 95 GLY A N 1
ATOM 780 C CA . GLY A 1 95 ? -22.607 1.774 24.337 1.00 97.25 95 GLY A CA 1
ATOM 781 C C . GLY A 1 95 ? -22.078 3.181 24.120 1.00 97.25 95 GLY A C 1
ATOM 782 O O . GLY A 1 95 ? -21.606 3.809 25.065 1.00 97.25 95 GLY A O 1
ATOM 783 N N . PHE A 1 96 ? -22.268 3.740 22.924 1.00 96.88 96 PHE A N 1
ATOM 784 C CA . PHE A 1 96 ? -21.924 5.135 22.642 1.00 96.88 96 PHE A CA 1
ATOM 785 C C . PHE A 1 96 ? -22.790 6.124 23.442 1.00 96.88 96 PHE A C 1
ATOM 787 O O . PHE A 1 96 ? -22.281 7.106 23.982 1.00 96.88 96 PHE A O 1
ATOM 794 N N . GLY A 1 97 ? -24.089 5.841 23.585 1.00 96.94 97 GLY A N 1
ATOM 795 C CA . GLY A 1 97 ? -25.003 6.628 24.413 1.00 96.94 97 GLY A CA 1
ATOM 796 C C . GLY A 1 97 ? -24.658 6.542 25.896 1.00 96.94 97 GLY A C 1
ATOM 797 O O . GLY A 1 97 ? -24.605 7.575 26.563 1.00 96.94 97 GLY A O 1
ATOM 798 N N . GLN A 1 98 ? -24.353 5.335 26.390 1.00 98.44 98 GLN A N 1
ATOM 799 C CA . GLN A 1 98 ? -23.878 5.141 27.758 1.00 98.44 98 GLN A CA 1
ATOM 800 C C . GLN A 1 98 ? -22.577 5.915 28.002 1.00 98.44 98 GLN A C 1
ATOM 802 O O . GLN A 1 98 ? -22.490 6.661 28.973 1.00 98.44 98 GLN A O 1
ATOM 807 N N . ALA A 1 99 ? -21.600 5.810 27.096 1.00 98.38 99 ALA A N 1
ATOM 808 C CA . ALA A 1 99 ? -20.320 6.504 27.197 1.00 98.38 99 ALA A CA 1
ATOM 809 C C . ALA A 1 99 ? -20.496 8.028 27.299 1.00 98.38 99 ALA A C 1
ATOM 811 O O . ALA A 1 99 ? -20.003 8.640 28.243 1.00 98.38 99 ALA A O 1
ATOM 812 N N . LEU A 1 100 ? -21.263 8.642 26.393 1.00 98.19 100 LEU A N 1
ATOM 813 C CA . LEU A 1 100 ? -21.508 10.090 26.416 1.00 98.19 100 LEU A CA 1
ATOM 814 C C . LEU A 1 100 ? -22.252 10.552 27.673 1.00 98.19 100 LEU A C 1
ATOM 816 O O . LEU A 1 100 ? -21.925 11.599 28.235 1.00 98.19 100 LEU A O 1
ATOM 820 N N . GLY A 1 101 ? -23.228 9.773 28.143 1.00 98.38 101 GLY A N 1
ATOM 821 C CA . GLY A 1 101 ? -23.921 10.073 29.392 1.00 98.38 101 GLY A CA 1
ATOM 822 C C . GLY A 1 101 ? -23.005 9.961 30.617 1.00 98.38 101 GLY A C 1
ATOM 823 O O . GLY A 1 101 ? -23.034 10.838 31.482 1.00 98.38 101 GLY A O 1
ATOM 824 N N . ILE A 1 102 ? -22.141 8.940 30.670 1.00 98.69 102 ILE A N 1
ATOM 825 C CA . ILE A 1 102 ? -21.110 8.777 31.709 1.00 98.69 102 ILE A CA 1
ATOM 826 C C . ILE A 1 102 ? -20.158 9.973 31.699 1.00 98.69 102 ILE A C 1
ATOM 828 O O . ILE A 1 102 ? -19.922 10.565 32.749 1.00 98.69 102 ILE A O 1
ATOM 832 N N . GLU A 1 103 ? -19.648 10.377 30.535 1.00 98.56 103 GLU A N 1
ATOM 833 C CA . GLU A 1 103 ? -18.758 11.535 30.418 1.00 98.56 103 GLU A CA 1
ATOM 834 C C . GLU A 1 103 ? -19.418 12.826 30.920 1.00 98.56 103 GLU A C 1
ATOM 836 O O . GLU A 1 103 ? -18.806 13.566 31.694 1.00 98.56 103 GLU A O 1
ATOM 841 N N . ALA A 1 104 ? -20.677 13.077 30.543 1.00 98.69 104 ALA A N 1
ATOM 842 C CA . ALA A 1 104 ? -21.429 14.246 30.994 1.00 98.69 104 ALA A CA 1
ATOM 843 C C . ALA A 1 104 ? -21.659 14.240 32.518 1.00 98.69 104 ALA A C 1
ATOM 845 O O . ALA A 1 104 ? -21.497 15.270 33.176 1.00 98.69 104 ALA A O 1
ATOM 846 N N . LEU A 1 105 ? -21.978 13.082 33.107 1.00 98.81 105 LEU A N 1
ATOM 847 C CA . LEU A 1 105 ? -22.143 12.927 34.557 1.00 98.81 105 LEU A CA 1
ATOM 848 C C . LEU A 1 105 ? -20.811 13.059 35.313 1.00 98.81 105 LEU A C 1
ATOM 850 O O . LEU A 1 105 ? -20.758 13.685 36.372 1.00 98.81 105 LEU A O 1
ATOM 854 N N . VAL A 1 106 ? -19.714 12.533 34.763 1.00 98.62 106 VAL A N 1
ATOM 855 C CA . VAL A 1 106 ? -18.364 12.724 35.313 1.00 98.62 106 VAL A CA 1
ATOM 856 C C . VAL A 1 106 ? -17.973 14.202 35.265 1.00 98.62 106 VAL A C 1
ATOM 858 O O . VAL A 1 106 ? -17.430 14.722 36.242 1.00 98.62 106 VAL A O 1
ATOM 861 N N . ALA A 1 107 ? -18.279 14.906 34.174 1.00 98.38 107 ALA A N 1
ATOM 862 C CA . ALA A 1 107 ? -18.066 16.345 34.067 1.00 98.38 107 ALA A CA 1
ATOM 863 C C . ALA A 1 107 ? -18.904 17.121 35.103 1.00 98.38 107 ALA A C 1
ATOM 865 O O . ALA A 1 107 ? -18.375 17.983 35.806 1.00 98.38 107 ALA A O 1
ATOM 866 N N . ALA A 1 108 ? -20.172 16.746 35.288 1.00 98.56 108 ALA A N 1
ATOM 867 C CA . ALA A 1 108 ? -21.054 17.321 36.303 1.00 98.56 108 ALA A CA 1
ATOM 868 C C . ALA A 1 108 ? -20.539 17.105 37.735 1.00 98.56 108 ALA A C 1
ATOM 870 O O . ALA A 1 108 ? -20.577 18.026 38.556 1.00 98.56 108 ALA A O 1
ATOM 871 N N . TYR A 1 109 ? -20.006 15.920 38.042 1.00 98.62 109 TYR A N 1
ATOM 872 C CA . TYR A 1 109 ? -19.327 15.661 39.312 1.00 98.62 109 TYR A CA 1
ATOM 873 C C . TYR A 1 109 ? -18.065 16.518 39.463 1.00 98.62 109 TYR A C 1
ATOM 875 O O . TYR A 1 109 ? -17.843 17.110 40.520 1.00 98.62 109 TYR A O 1
ATOM 883 N N . LYS A 1 110 ? -17.237 16.630 38.415 1.00 97.94 110 LYS A N 1
ATOM 884 C CA . LYS A 1 110 ? -16.022 17.459 38.448 1.00 97.94 110 LYS A CA 1
ATOM 885 C C . LYS A 1 110 ? -16.354 18.925 38.752 1.00 97.94 110 LYS A C 1
ATOM 887 O O . LYS A 1 110 ? -15.609 19.520 39.535 1.00 97.94 110 LYS A O 1
ATOM 892 N N . GLU A 1 111 ? -17.459 19.442 38.218 1.00 97.88 111 GLU A N 1
ATOM 893 C CA . GLU A 1 111 ? -17.927 20.818 38.417 1.00 97.88 111 GLU A CA 1
ATOM 894 C C . GLU A 1 111 ? -18.584 21.045 39.790 1.00 97.88 111 GLU A C 1
ATOM 896 O O . GLU A 1 111 ? -18.200 21.945 40.530 1.00 97.88 111 GLU A O 1
ATOM 901 N N . SER A 1 112 ? -19.557 20.210 40.170 1.00 97.06 112 SER A N 1
ATOM 902 C CA . SER A 1 112 ? -20.367 20.419 41.387 1.00 97.06 112 SER A CA 1
ATOM 903 C C . SER A 1 112 ? -19.785 19.802 42.658 1.00 97.06 112 SER A C 1
ATOM 905 O O . SER A 1 112 ? -20.133 20.223 43.760 1.00 97.06 112 SER A O 1
ATOM 907 N N . LYS A 1 113 ? -18.941 18.774 42.514 1.00 97.12 113 LYS A N 1
ATOM 908 C CA . LYS A 1 113 ? -18.532 17.840 43.579 1.00 97.12 113 LYS A CA 1
ATOM 909 C C . LYS A 1 113 ? -19.693 17.090 44.245 1.00 97.12 113 LYS A C 1
ATOM 911 O O . LYS A 1 113 ? -19.498 16.506 45.308 1.00 97.12 113 LYS A O 1
ATOM 916 N N . ASP A 1 114 ? -20.880 17.074 43.635 1.00 97.62 114 ASP A N 1
ATOM 917 C CA . ASP A 1 114 ? -22.019 16.311 44.143 1.00 97.62 114 ASP A CA 1
ATOM 918 C C . ASP A 1 114 ? -21.891 14.834 43.750 1.00 97.62 114 ASP A C 1
ATOM 920 O O . ASP A 1 114 ? -21.916 14.468 42.569 1.00 97.62 114 ASP A O 1
ATOM 924 N N . GLN A 1 115 ? -21.762 13.985 44.769 1.00 97.69 115 GLN A N 1
ATOM 925 C CA . GLN A 1 115 ? -21.560 12.547 44.636 1.00 97.69 115 GLN A CA 1
ATOM 926 C C . GLN A 1 115 ? -22.690 11.858 43.860 1.00 97.69 115 GLN A C 1
ATOM 928 O O . GLN A 1 115 ? -22.445 10.837 43.223 1.00 97.69 115 GLN A O 1
ATOM 933 N N . VAL A 1 116 ? -23.900 12.435 43.830 1.00 98.00 116 VAL A N 1
ATOM 934 C CA . VAL A 1 116 ? -25.030 11.855 43.091 1.00 98.00 116 VAL A CA 1
ATOM 935 C C . VAL A 1 116 ? -24.707 11.638 41.611 1.00 98.00 116 VAL A C 1
ATOM 937 O O . VAL A 1 116 ? -25.129 10.636 41.035 1.00 98.00 116 VAL A O 1
ATOM 940 N N . TYR A 1 117 ? -23.936 12.536 40.988 1.00 98.38 117 TYR A N 1
ATOM 941 C CA . TYR A 1 117 ? -23.575 12.415 39.575 1.00 98.38 117 TYR A CA 1
ATOM 942 C C . TYR A 1 117 ? -22.559 11.300 39.349 1.00 98.38 117 TYR A C 1
ATOM 944 O O . TYR A 1 117 ? -22.705 10.530 38.404 1.00 98.38 117 TYR A O 1
ATOM 952 N N . LEU A 1 118 ? -21.579 11.167 40.247 1.00 98.31 118 LEU A N 1
ATOM 953 C CA . LEU A 1 118 ? -20.596 10.091 40.180 1.00 98.31 118 LEU A CA 1
ATOM 954 C C . LEU A 1 118 ? -21.250 8.722 40.412 1.00 98.31 118 LEU A C 1
ATOM 956 O O . LEU A 1 118 ? -21.025 7.800 39.633 1.00 98.31 118 LEU A O 1
ATOM 960 N N . ASP A 1 119 ? -22.122 8.603 41.413 1.00 98.25 119 ASP A N 1
ATOM 961 C CA . ASP A 1 119 ? -22.858 7.364 41.690 1.00 98.25 119 ASP A CA 1
ATOM 962 C C . ASP A 1 119 ? -23.774 6.973 40.519 1.00 98.25 119 ASP A C 1
ATOM 964 O O . ASP A 1 119 ? -23.934 5.792 40.210 1.00 98.25 119 ASP A O 1
ATOM 968 N N . THR A 1 120 ? -24.368 7.963 39.845 1.00 98.38 120 THR A N 1
ATOM 969 C CA . THR A 1 120 ? -25.185 7.737 38.642 1.00 98.38 120 THR A CA 1
ATOM 970 C C . THR A 1 120 ? -24.318 7.288 37.463 1.00 98.38 120 THR A C 1
ATOM 972 O O . THR A 1 120 ? -24.697 6.357 36.757 1.00 98.38 120 THR A O 1
ATOM 975 N N . ALA A 1 121 ? -23.138 7.890 37.276 1.00 98.50 121 ALA A N 1
ATOM 976 C CA . ALA A 1 121 ? -22.194 7.495 36.230 1.00 98.50 121 ALA A CA 1
ATOM 977 C C . ALA A 1 121 ? -21.703 6.051 36.417 1.00 98.50 121 ALA A C 1
ATOM 979 O O . ALA A 1 121 ? -21.655 5.295 35.452 1.00 98.50 121 ALA A O 1
ATOM 980 N N . VAL A 1 122 ? -21.401 5.650 37.658 1.00 98.44 122 VAL A N 1
ATOM 981 C CA . VAL A 1 122 ? -21.001 4.273 37.992 1.00 98.44 122 VAL A CA 1
ATOM 982 C C . VAL A 1 122 ? -22.098 3.274 37.621 1.00 98.44 122 VAL A C 1
ATOM 984 O O . VAL A 1 122 ? -21.810 2.287 36.953 1.00 98.44 122 VAL A O 1
ATOM 987 N N . LYS A 1 123 ? -23.359 3.555 37.971 1.00 98.25 123 LYS A N 1
ATOM 988 C CA . LYS A 1 123 ? -24.493 2.687 37.606 1.00 98.25 123 LYS A CA 1
ATOM 989 C C . LYS A 1 123 ? -24.689 2.581 36.095 1.00 98.25 123 LYS A C 1
ATOM 991 O O . LYS A 1 123 ? -24.919 1.492 35.584 1.00 98.25 123 LYS A O 1
ATOM 996 N N . ALA A 1 124 ? -24.566 3.700 35.381 1.00 98.06 124 ALA A N 1
ATOM 997 C CA . ALA A 1 124 ? -24.674 3.721 33.925 1.00 98.06 124 ALA A CA 1
ATOM 998 C C . ALA A 1 124 ? -23.528 2.955 33.231 1.00 98.06 124 ALA A C 1
ATOM 1000 O O . ALA A 1 124 ? -23.705 2.447 32.124 1.00 98.06 124 ALA A O 1
ATOM 1001 N N . ALA A 1 125 ? -22.359 2.840 33.865 1.00 98.19 125 ALA A N 1
ATOM 1002 C CA . ALA A 1 125 ? -21.228 2.101 33.313 1.00 98.19 125 ALA A CA 1
ATOM 1003 C C . ALA A 1 125 ? -21.396 0.576 33.392 1.00 98.19 125 ALA A C 1
ATOM 1005 O O . ALA A 1 125 ? -20.830 -0.117 32.554 1.00 98.19 125 ALA A O 1
ATOM 1006 N N . GLU A 1 126 ? -22.184 0.047 34.339 1.00 97.50 126 GLU A N 1
ATOM 1007 C CA . GLU A 1 126 ? -22.296 -1.400 34.602 1.00 97.50 126 GLU A CA 1
ATOM 1008 C C . GLU A 1 126 ? -22.572 -2.221 33.332 1.00 97.50 126 GLU A C 1
ATOM 1010 O O . GLU A 1 126 ? -21.913 -3.228 33.093 1.00 97.50 126 GLU A O 1
ATOM 1015 N N . VAL A 1 127 ? -23.495 -1.765 32.480 1.00 97.62 127 VAL A N 1
ATOM 1016 C CA . VAL A 1 127 ? -23.902 -2.489 31.263 1.00 97.62 127 VAL A CA 1
ATOM 1017 C C . VAL A 1 127 ? -22.783 -2.616 30.214 1.00 97.62 127 VAL A C 1
ATOM 1019 O O . VAL A 1 127 ? -22.821 -3.539 29.399 1.00 97.62 127 VAL A O 1
ATOM 1022 N N . LEU A 1 128 ? -21.776 -1.729 30.236 1.00 98.06 128 LEU A N 1
ATOM 1023 C CA . LEU A 1 128 ? -20.628 -1.786 29.320 1.00 98.06 128 LEU A CA 1
ATOM 1024 C C . LEU A 1 128 ? -19.743 -3.007 29.582 1.00 98.06 128 LEU A C 1
ATOM 1026 O O . LEU A 1 128 ? -19.067 -3.461 28.669 1.00 98.06 128 LEU A O 1
ATOM 1030 N N . PHE A 1 129 ? -19.756 -3.544 30.803 1.00 97.31 129 PHE A N 1
ATOM 1031 C CA . PHE A 1 129 ? -18.925 -4.682 31.212 1.00 97.31 129 PHE A CA 1
ATOM 1032 C C . PHE A 1 129 ? -19.697 -6.006 31.226 1.00 97.31 129 PHE A C 1
ATOM 1034 O O . PHE A 1 129 ? -19.198 -7.015 31.718 1.00 97.31 129 PHE A O 1
ATOM 1041 N N . VAL A 1 130 ? -20.934 -6.003 30.727 1.00 96.81 130 VAL A N 1
ATOM 1042 C CA . VAL A 1 130 ? -21.799 -7.184 30.689 1.00 96.81 130 VAL A CA 1
ATOM 1043 C C . VAL A 1 130 ? -21.732 -7.796 29.289 1.00 96.81 130 VAL A C 1
ATOM 1045 O O . VAL A 1 130 ? -21.887 -7.056 28.313 1.00 96.81 130 VAL A O 1
ATOM 1048 N N . PRO A 1 131 ? -21.550 -9.120 29.151 1.00 96.12 131 PRO A N 1
ATOM 1049 C CA . PRO A 1 131 ? -21.518 -9.774 27.849 1.00 96.12 131 PRO A CA 1
ATOM 1050 C C . PRO A 1 131 ? -22.794 -9.549 27.026 1.00 96.12 131 PRO A C 1
ATOM 1052 O O . PRO A 1 131 ? -23.905 -9.559 27.563 1.00 96.12 131 PRO A O 1
ATOM 1055 N N . ILE A 1 132 ? -22.671 -9.433 25.702 1.00 94.44 132 ILE A N 1
ATOM 1056 C CA . ILE A 1 132 ? -23.823 -9.306 24.781 1.00 94.44 132 ILE A CA 1
ATOM 1057 C C . ILE A 1 132 ? -24.799 -10.486 24.939 1.00 94.44 132 ILE A C 1
ATOM 1059 O O . ILE A 1 132 ? -26.016 -10.303 24.887 1.00 94.44 132 ILE A O 1
ATOM 1063 N N . SER A 1 133 ? -24.293 -11.693 25.226 1.00 93.31 133 SER A N 1
ATOM 1064 C CA . SER A 1 133 ? -25.114 -12.882 25.513 1.00 93.31 133 SER A CA 1
ATOM 1065 C C . SER A 1 133 ? -26.017 -12.730 26.741 1.00 93.31 133 SER A C 1
ATOM 1067 O O . SER A 1 133 ? -27.030 -13.417 26.856 1.00 93.31 133 SER A O 1
ATOM 1069 N N . GLU A 1 134 ? -25.675 -11.813 27.644 1.00 93.75 134 GLU A N 1
ATOM 1070 C CA . GLU A 1 134 ? -26.438 -11.460 28.843 1.00 93.75 134 GLU A CA 1
ATOM 1071 C C . GLU A 1 134 ? -27.195 -10.135 28.672 1.00 93.75 134 GLU A C 1
ATOM 1073 O O . GLU A 1 134 ? -27.653 -9.532 29.641 1.00 93.75 134 GLU A O 1
ATOM 1078 N N . LYS A 1 135 ? -27.386 -9.703 27.416 1.00 92.19 135 LYS A N 1
ATOM 1079 C CA . LYS A 1 135 ? -27.970 -8.409 27.040 1.00 92.19 135 LYS A CA 1
ATOM 1080 C C . LYS A 1 135 ? -27.135 -7.216 27.516 1.00 92.19 135 LYS A C 1
ATOM 1082 O O . LYS A 1 135 ? -27.682 -6.146 27.758 1.00 92.19 135 LYS A O 1
ATOM 1087 N N . GLY A 1 136 ? -25.830 -7.369 27.675 1.00 95.38 136 GLY A N 1
ATOM 1088 C CA . GLY A 1 136 ? -24.933 -6.239 27.879 1.00 95.38 136 GLY A CA 1
ATOM 1089 C C . GLY A 1 136 ? -24.414 -5.648 26.570 1.00 95.38 136 GLY A C 1
ATOM 1090 O O . GLY A 1 136 ? -25.047 -5.786 25.523 1.00 95.38 136 GLY A O 1
ATOM 1091 N N . LEU A 1 137 ? -23.266 -4.974 26.646 1.00 96.94 137 LEU A N 1
ATOM 1092 C CA . LEU A 1 137 ? -22.607 -4.296 25.522 1.00 96.94 137 LEU A CA 1
ATOM 1093 C C . LEU A 1 137 ? -21.131 -4.706 25.354 1.00 96.94 137 LEU A C 1
ATOM 1095 O O . LEU A 1 137 ? -20.402 -4.072 24.595 1.00 96.94 137 LEU A O 1
ATOM 1099 N N . LEU A 1 138 ? -20.689 -5.753 26.054 1.00 97.38 138 LEU A N 1
ATOM 1100 C CA . LEU A 1 138 ? -19.338 -6.296 25.965 1.00 97.38 138 LEU A CA 1
ATOM 1101 C C . LEU A 1 138 ? -19.300 -7.507 25.028 1.00 97.38 138 LEU A C 1
ATOM 1103 O O . LEU A 1 138 ? -19.960 -8.522 25.259 1.00 97.38 138 LEU A O 1
ATOM 1107 N N . PHE A 1 139 ? -18.488 -7.424 23.989 1.00 97.12 139 PHE A N 1
ATOM 1108 C CA . PHE A 1 139 ? -18.005 -8.582 23.256 1.00 97.12 139 PHE A CA 1
ATOM 1109 C C . PHE A 1 139 ? -16.716 -9.101 23.899 1.00 97.12 139 PHE A C 1
ATOM 1111 O O . PHE A 1 139 ? -15.846 -8.311 24.265 1.00 97.12 139 PHE A O 1
ATOM 1118 N N . GLU A 1 140 ? -16.573 -10.424 23.971 1.00 94.56 140 GLU A N 1
ATOM 1119 C CA . GLU A 1 140 ? -15.372 -11.097 24.466 1.00 94.56 140 GLU A CA 1
ATOM 1120 C C . GLU A 1 140 ? -14.993 -12.250 23.529 1.00 94.56 140 GLU A C 1
ATOM 1122 O O . GLU A 1 140 ? -15.833 -13.078 23.168 1.00 94.56 140 GLU A O 1
ATOM 1127 N N . SER A 1 141 ? -13.714 -12.334 23.160 1.00 91.69 141 SER A N 1
ATOM 1128 C CA . SER A 1 141 ? -13.153 -13.458 22.406 1.00 91.69 141 SER A CA 1
ATOM 1129 C C . SER A 1 141 ? -11.721 -13.740 22.850 1.00 91.69 141 SER A C 1
ATOM 1131 O O . SER A 1 141 ? -10.761 -13.129 22.379 1.00 91.69 141 SER A O 1
ATOM 1133 N N . GLY A 1 142 ? -11.563 -14.718 23.743 1.00 90.56 142 GLY A N 1
ATOM 1134 C CA . GLY A 1 142 ? -10.270 -15.000 24.361 1.00 90.56 142 GLY A CA 1
ATOM 1135 C C . GLY A 1 142 ? -9.855 -13.851 25.279 1.00 90.56 142 GLY A C 1
ATOM 1136 O O . GLY A 1 142 ? -10.552 -13.568 26.246 1.00 90.56 142 GLY A O 1
ATOM 1137 N N . GLU A 1 143 ? -8.721 -13.214 24.985 1.00 91.88 143 GLU A N 1
ATOM 1138 C CA . GLU A 1 143 ? -8.235 -12.029 25.714 1.00 91.88 143 GLU A CA 1
ATOM 1139 C C . GLU A 1 143 ? -8.737 -10.708 25.111 1.00 91.88 143 GLU A C 1
ATOM 1141 O O . GLU A 1 143 ? -8.635 -9.665 25.757 1.00 91.88 143 GLU A O 1
ATOM 1146 N N . ASP A 1 144 ? -9.289 -10.753 23.894 1.00 95.75 144 ASP A N 1
ATOM 1147 C CA . ASP A 1 144 ? -9.769 -9.570 23.187 1.00 95.75 144 ASP A CA 1
ATOM 1148 C C . ASP A 1 144 ? -11.170 -9.191 23.687 1.00 95.75 144 ASP A C 1
ATOM 1150 O O . ASP A 1 144 ? -12.050 -10.052 23.814 1.00 95.75 144 ASP A O 1
ATOM 1154 N N . ILE A 1 145 ? -11.390 -7.895 23.917 1.00 97.44 145 ILE A N 1
ATOM 1155 C CA . ILE A 1 145 ? -12.686 -7.344 24.324 1.00 97.44 145 ILE A CA 1
ATOM 1156 C C . ILE A 1 145 ? -13.106 -6.169 23.445 1.00 97.44 145 ILE A C 1
ATOM 1158 O O . ILE A 1 145 ? -12.279 -5.360 23.021 1.00 97.44 145 ILE A O 1
ATOM 1162 N N . TRP A 1 146 ? -14.410 -6.018 23.224 1.00 98.25 146 TRP A N 1
ATOM 1163 C CA . TRP A 1 146 ? -14.941 -4.887 22.471 1.00 98.25 146 TRP A CA 1
ATOM 1164 C C . TRP A 1 146 ? -16.226 -4.332 23.086 1.00 98.25 146 TRP A C 1
ATOM 1166 O O . TRP A 1 146 ? -17.193 -5.058 23.277 1.00 98.25 146 TRP A O 1
ATOM 1176 N N . PHE A 1 147 ? -16.254 -3.032 23.380 1.00 98.12 147 PHE A N 1
ATOM 1177 C CA . PHE A 1 147 ? -17.473 -2.324 23.773 1.00 98.12 147 PHE A CA 1
ATOM 1178 C C . PHE A 1 147 ? -18.299 -1.971 22.528 1.00 98.12 147 PHE A C 1
ATOM 1180 O O . PHE A 1 147 ? -17.902 -1.106 21.746 1.00 98.12 147 PHE A O 1
ATOM 1187 N N . GLU A 1 148 ? -19.428 -2.649 22.325 1.00 97.25 148 GLU A N 1
ATOM 1188 C CA . GLU A 1 148 ? -20.293 -2.438 21.161 1.00 97.25 148 GLU A CA 1
ATOM 1189 C C . GLU A 1 148 ? -21.057 -1.113 21.247 1.00 97.25 148 GLU A C 1
ATOM 1191 O O . GLU A 1 148 ? -21.628 -0.749 22.280 1.00 97.25 148 GLU A O 1
ATOM 1196 N N . GLU A 1 149 ? -21.111 -0.395 20.123 1.00 95.69 149 GLU A N 1
ATOM 1197 C CA . GLU A 1 149 ? -21.882 0.842 20.024 1.00 95.69 149 GLU A CA 1
ATOM 1198 C C . GLU A 1 149 ? -23.379 0.572 20.138 1.00 95.69 149 GLU A C 1
ATOM 1200 O O . GLU A 1 149 ? -24.068 1.268 20.878 1.00 95.69 149 GLU A O 1
ATOM 1205 N N . ILE A 1 150 ? -23.874 -0.434 19.423 1.00 93.19 150 ILE A N 1
ATOM 1206 C CA . ILE A 1 150 ? -25.293 -0.777 19.322 1.00 93.19 150 ILE A CA 1
ATOM 1207 C C . ILE A 1 150 ? -25.535 -2.209 19.819 1.00 93.19 150 ILE A C 1
ATOM 1209 O O . ILE A 1 150 ? -24.608 -3.017 19.829 1.00 93.19 150 ILE A O 1
ATOM 1213 N N . PRO A 1 151 ? -26.769 -2.571 20.207 1.00 89.12 151 PRO A N 1
ATOM 1214 C CA . PRO A 1 151 ? -27.112 -3.959 20.477 1.00 89.12 151 PRO A CA 1
ATOM 1215 C C . PRO A 1 151 ? -26.999 -4.771 19.191 1.00 89.12 151 PRO A C 1
ATOM 1217 O O . PRO A 1 151 ? -27.661 -4.470 18.197 1.00 89.12 151 PRO A O 1
ATOM 1220 N N . VAL A 1 152 ? -26.172 -5.807 19.229 1.00 84.81 152 VAL A N 1
ATOM 1221 C CA . VAL A 1 152 ? -25.867 -6.665 18.082 1.00 84.81 152 VAL A CA 1
ATOM 1222 C C . VAL A 1 152 ? -26.133 -8.134 18.416 1.00 84.81 152 VAL A C 1
ATOM 1224 O O . VAL A 1 152 ? -26.092 -8.509 19.591 1.00 84.81 152 VAL A O 1
ATOM 1227 N N . PRO A 1 153 ? -26.419 -8.987 17.415 1.00 83.94 153 PRO A N 1
ATOM 1228 C CA . PRO A 1 153 ? -26.467 -10.431 17.615 1.00 83.94 153 PRO A CA 1
ATOM 1229 C C . PRO A 1 153 ? -25.120 -10.967 18.114 1.00 83.94 153 PRO A C 1
ATOM 1231 O O . PRO A 1 153 ? -24.066 -10.514 17.667 1.00 83.94 153 PRO A O 1
ATOM 1234 N N . VAL A 1 154 ? -25.152 -11.963 19.005 1.00 84.75 154 VAL A N 1
ATOM 1235 C CA . VAL A 1 154 ? -23.941 -12.579 19.588 1.00 84.75 154 VAL A CA 1
ATOM 1236 C C . VAL A 1 154 ? -23.071 -13.214 18.501 1.00 84.75 154 VAL A C 1
ATOM 1238 O O . VAL A 1 154 ? -21.848 -13.197 18.577 1.00 84.75 154 VAL A O 1
ATOM 1241 N N . GLU A 1 155 ? -23.714 -13.768 17.481 1.00 81.44 155 GLU A N 1
ATOM 1242 C CA . GLU A 1 155 ? -23.094 -14.441 16.350 1.00 81.44 155 GLU A CA 1
ATOM 1243 C C . GLU A 1 155 ? -22.508 -13.491 15.296 1.00 81.44 155 GLU A C 1
ATOM 1245 O O . GLU A 1 155 ? -21.748 -13.948 14.447 1.00 81.44 155 GLU A O 1
ATOM 1250 N N . ASN A 1 156 ? -22.847 -12.195 15.320 1.00 83.81 156 ASN A N 1
ATOM 1251 C CA . ASN A 1 156 ? -22.364 -11.236 14.323 1.00 83.81 156 ASN A CA 1
ATOM 1252 C C . ASN A 1 156 ? -22.244 -9.800 14.880 1.00 83.81 156 ASN A C 1
ATOM 1254 O O . ASN A 1 156 ? -22.973 -8.901 14.444 1.00 83.81 156 ASN A O 1
ATOM 1258 N N . PRO A 1 157 ? -21.349 -9.571 15.855 1.00 90.94 157 PRO A N 1
ATOM 1259 C CA . PRO A 1 157 ? -21.117 -8.252 16.434 1.00 90.94 157 PRO A CA 1
ATOM 1260 C C . PRO A 1 157 ? -20.523 -7.272 15.417 1.00 90.94 157 PRO A C 1
ATOM 1262 O O . PRO A 1 157 ? -19.681 -7.641 14.601 1.00 90.94 157 PRO A O 1
ATOM 1265 N N . SER A 1 158 ? -20.976 -6.017 15.445 1.00 90.75 158 SER A N 1
ATOM 1266 C CA . SER A 1 158 ? -20.640 -5.011 14.425 1.00 90.75 158 SER A CA 1
ATOM 1267 C C . SER A 1 158 ? -19.210 -4.491 14.540 1.00 90.75 158 SER A C 1
ATOM 1269 O O . SER A 1 158 ? -18.569 -4.225 13.523 1.00 90.75 158 SER A O 1
ATOM 1271 N N . HIS A 1 159 ? -18.719 -4.366 15.777 1.00 96.06 159 HIS A N 1
ATOM 1272 C CA . HIS A 1 159 ? -17.439 -3.758 16.103 1.00 96.06 159 HIS A CA 1
ATOM 1273 C C . HIS A 1 159 ? -17.295 -2.349 15.503 1.00 96.06 159 HIS A C 1
ATOM 1275 O O . HIS A 1 159 ? -16.408 -2.071 14.705 1.00 96.06 159 HIS A O 1
ATOM 1281 N N . ILE A 1 160 ? -18.208 -1.440 15.850 1.00 95.94 160 ILE A N 1
ATOM 1282 C CA . ILE A 1 160 ? -18.140 -0.038 15.408 1.00 95.94 160 ILE A CA 1
ATOM 1283 C C . ILE A 1 160 ? -16.978 0.690 16.116 1.00 95.94 160 ILE A C 1
ATOM 1285 O O . ILE A 1 160 ? -16.873 0.672 17.349 1.00 95.94 160 ILE A O 1
ATOM 1289 N N . LEU A 1 161 ? -16.098 1.332 15.335 1.00 97.56 161 LEU A N 1
ATOM 1290 C CA . LEU A 1 161 ? -14.800 1.844 15.794 1.00 97.56 161 LEU A CA 1
ATOM 1291 C C . LEU A 1 161 ? -14.916 3.048 16.737 1.00 97.56 161 LEU A C 1
ATOM 1293 O O . LEU A 1 161 ? -14.322 3.064 17.821 1.00 97.56 161 LEU A O 1
ATOM 1297 N N . ASN A 1 162 ? -15.687 4.066 16.350 1.00 95.88 162 ASN A N 1
ATOM 1298 C CA . ASN A 1 162 ? -15.884 5.272 17.161 1.00 95.88 162 ASN A CA 1
ATOM 1299 C C . ASN A 1 162 ? -16.560 4.947 18.503 1.00 95.88 162 ASN A C 1
ATOM 1301 O O . ASN A 1 162 ? -16.192 5.542 19.518 1.00 95.88 162 ASN A O 1
ATOM 1305 N N . GLY A 1 163 ? -17.505 4.001 18.519 1.00 96.25 163 GLY A N 1
ATOM 1306 C CA . GLY A 1 163 ? -18.207 3.559 19.721 1.00 96.25 163 GLY A CA 1
ATOM 1307 C C . GLY A 1 163 ? -17.264 2.992 20.773 1.00 96.25 163 GLY A C 1
ATOM 1308 O O . GLY A 1 163 ? -17.265 3.456 21.916 1.00 96.25 163 GLY A O 1
ATOM 1309 N N . HIS A 1 164 ? -16.390 2.069 20.365 1.00 98.44 164 HIS A N 1
ATOM 1310 C CA . HIS A 1 164 ? -15.382 1.484 21.247 1.00 98.44 164 HIS A CA 1
ATOM 1311 C C . HIS A 1 164 ? -14.425 2.537 21.809 1.00 98.44 164 HIS A C 1
ATOM 1313 O O . HIS A 1 164 ? -14.210 2.613 23.019 1.00 98.44 164 HIS A O 1
ATOM 1319 N N . MET A 1 165 ? -13.884 3.403 20.945 1.00 98.62 165 MET A N 1
ATOM 1320 C CA . MET A 1 165 ? -12.965 4.458 21.379 1.00 98.62 165 MET A CA 1
ATOM 1321 C C . MET A 1 165 ? -13.626 5.441 22.351 1.00 98.62 165 MET A C 1
ATOM 1323 O O . MET A 1 165 ? -12.985 5.884 23.306 1.00 98.62 165 MET A O 1
ATOM 1327 N N . ARG A 1 166 ? -14.911 5.767 22.152 1.00 97.81 166 ARG A N 1
ATOM 1328 C CA . ARG A 1 166 ? -15.654 6.622 23.085 1.00 97.81 166 ARG A CA 1
ATOM 1329 C C . ARG A 1 166 ? -15.895 5.928 24.424 1.00 97.81 166 ARG A C 1
ATOM 1331 O O . ARG A 1 166 ? -15.696 6.548 25.465 1.00 97.81 166 ARG A O 1
ATOM 1338 N N . ALA A 1 167 ? -16.251 4.644 24.413 1.00 98.56 167 ALA A N 1
ATOM 1339 C CA . ALA A 1 167 ? -16.393 3.859 25.636 1.00 98.56 167 ALA A CA 1
ATOM 1340 C C . ALA A 1 167 ? -15.081 3.817 26.438 1.00 98.56 167 ALA A C 1
ATOM 1342 O O . ALA A 1 167 ? -15.101 4.067 27.642 1.00 98.56 167 ALA A O 1
ATOM 1343 N N . LEU A 1 168 ? -13.932 3.616 25.779 1.00 98.75 168 LEU A N 1
ATOM 1344 C CA . LEU A 1 168 ? -12.616 3.674 26.428 1.00 98.75 168 LEU A CA 1
ATOM 1345 C C . LEU A 1 168 ? -12.359 5.019 27.120 1.00 98.75 168 LEU A C 1
ATOM 1347 O O . LEU A 1 168 ? -11.884 5.042 28.256 1.00 98.75 168 LEU A O 1
ATOM 1351 N N . LEU A 1 169 ? -12.692 6.139 26.471 1.00 98.56 169 LEU A N 1
ATOM 1352 C CA . LEU A 1 169 ? -12.555 7.470 27.073 1.00 98.56 169 LEU A CA 1
ATOM 1353 C C . LEU A 1 169 ? -13.449 7.628 28.307 1.00 98.56 169 LEU A C 1
ATOM 1355 O O . LEU A 1 169 ? -12.965 8.058 29.356 1.00 98.56 169 LEU A O 1
ATOM 1359 N N . ALA A 1 170 ? -14.719 7.228 28.214 1.00 98.56 170 ALA A N 1
ATOM 1360 C CA . ALA A 1 170 ? -15.657 7.280 29.332 1.00 98.56 170 ALA A CA 1
ATOM 1361 C C . ALA A 1 170 ? -15.179 6.436 30.527 1.00 98.56 170 ALA A C 1
ATOM 1363 O O . ALA A 1 170 ? -15.153 6.925 31.660 1.00 98.56 170 ALA A O 1
ATOM 1364 N N . ILE A 1 171 ? -14.728 5.203 30.271 1.00 98.69 171 ILE A N 1
ATOM 1365 C CA . ILE A 1 171 ? -14.165 4.295 31.281 1.00 98.69 171 ILE A CA 1
ATOM 1366 C C . ILE A 1 171 ? -12.922 4.918 31.919 1.00 98.69 171 ILE A C 1
ATOM 1368 O O . ILE A 1 171 ? -12.792 4.919 33.145 1.00 98.69 171 ILE A O 1
ATOM 1372 N N . LYS A 1 172 ? -12.029 5.517 31.119 1.00 98.31 172 LYS A N 1
ATOM 1373 C CA . LYS A 1 172 ? -10.818 6.153 31.643 1.00 98.31 172 LYS A CA 1
ATOM 1374 C C . LYS A 1 172 ? -11.135 7.355 32.526 1.00 98.31 172 LYS A C 1
ATOM 1376 O O . LYS A 1 172 ? -10.566 7.484 33.609 1.00 98.31 172 LYS A O 1
ATOM 1381 N N . TYR A 1 173 ? -12.065 8.213 32.111 1.00 98.31 173 TYR A N 1
ATOM 1382 C CA . TYR A 1 173 ? -12.494 9.350 32.926 1.00 98.31 173 TYR A CA 1
ATOM 1383 C C . TYR A 1 173 ? -13.174 8.904 34.219 1.00 98.31 173 TYR A C 1
ATOM 1385 O O . TYR A 1 173 ? -12.972 9.542 35.253 1.00 98.31 173 TYR A O 1
ATOM 1393 N N . LEU A 1 174 ? -13.930 7.803 34.187 1.00 97.69 174 LEU A N 1
ATOM 1394 C CA . LEU A 1 174 ? -14.525 7.206 35.378 1.00 97.69 174 LEU A CA 1
ATOM 1395 C C . LEU A 1 174 ? -13.451 6.643 36.323 1.00 97.69 174 LEU A C 1
ATOM 1397 O O . LEU A 1 174 ? -13.519 6.880 37.532 1.00 97.69 174 LEU A O 1
ATOM 1401 N N . ALA A 1 175 ? -12.419 5.981 35.791 1.00 98.00 175 ALA A N 1
ATOM 1402 C CA . ALA A 1 175 ? -11.267 5.507 36.561 1.00 98.00 175 ALA A CA 1
ATOM 1403 C C . ALA A 1 175 ? -10.567 6.659 37.304 1.00 98.00 175 ALA A C 1
ATOM 1405 O O . ALA A 1 175 ? -10.282 6.552 38.496 1.00 98.00 175 ALA A O 1
ATOM 1406 N N . GLU A 1 176 ? -10.347 7.790 36.625 1.00 97.38 176 GLU A N 1
ATOM 1407 C CA . GLU A 1 176 ? -9.694 8.974 37.201 1.00 97.38 176 GLU A CA 1
ATOM 1408 C C . GLU A 1 176 ? -10.465 9.573 38.386 1.00 97.38 176 GLU A C 1
ATOM 1410 O O . GLU A 1 176 ? -9.849 10.012 39.357 1.00 97.38 176 GLU A O 1
ATOM 1415 N N . VAL A 1 177 ? -11.802 9.624 38.318 1.00 97.88 177 VAL A N 1
ATOM 1416 C CA . VAL A 1 177 ? -12.618 10.252 39.376 1.00 97.88 177 VAL A CA 1
ATOM 1417 C C . VAL A 1 177 ? -13.011 9.304 40.503 1.00 97.88 177 VAL A C 1
ATOM 1419 O O . VAL A 1 177 ? -13.265 9.770 41.612 1.00 97.88 177 VAL A O 1
ATOM 1422 N N . THR A 1 178 ? -13.062 7.997 40.239 1.00 96.88 178 THR A N 1
ATOM 1423 C CA . THR A 1 178 ? -13.378 6.979 41.255 1.00 96.88 178 THR A CA 1
ATOM 1424 C C . THR A 1 178 ? -12.138 6.465 41.980 1.00 96.88 178 THR A C 1
ATOM 1426 O O . THR A 1 178 ? -12.237 6.060 43.136 1.00 96.88 178 THR A O 1
ATOM 1429 N N . GLY A 1 179 ? -10.980 6.441 41.311 1.00 94.75 179 GLY A N 1
ATOM 1430 C CA . GLY A 1 179 ? -9.789 5.741 41.794 1.00 94.75 179 GLY A CA 1
ATOM 1431 C C . GLY A 1 179 ? -9.939 4.213 41.829 1.00 94.75 179 GLY A C 1
ATOM 1432 O O . GLY A 1 179 ? -9.107 3.549 42.445 1.00 94.75 179 GLY A O 1
ATOM 1433 N N . ASN A 1 180 ? -10.986 3.645 41.212 1.00 94.19 180 ASN A N 1
ATOM 1434 C CA . ASN A 1 180 ? -11.167 2.196 41.125 1.00 94.19 180 ASN A CA 1
ATOM 1435 C C . ASN A 1 180 ? -10.297 1.628 39.991 1.00 94.19 180 ASN A C 1
ATOM 1437 O O . ASN A 1 180 ? -10.502 1.951 38.820 1.00 94.19 180 ASN A O 1
ATOM 1441 N N . ASN A 1 181 ? -9.347 0.762 40.350 1.00 94.62 181 ASN A N 1
ATOM 1442 C CA . ASN A 1 181 ? -8.424 0.144 39.399 1.00 94.62 181 ASN A CA 1
ATOM 1443 C C . ASN A 1 181 ? -9.110 -0.788 38.396 1.00 94.62 181 ASN A C 1
ATOM 1445 O O . ASN A 1 181 ? -8.599 -0.926 37.295 1.00 94.62 181 ASN A O 1
ATOM 1449 N N . GLU A 1 182 ? -10.281 -1.343 38.711 1.00 96.25 182 GLU A N 1
ATOM 1450 C CA . GLU A 1 182 ? -11.026 -2.204 37.782 1.00 96.25 182 GLU A CA 1
ATOM 1451 C C . GLU A 1 182 ? -11.334 -1.497 36.449 1.00 96.25 182 GLU A C 1
ATOM 1453 O O . GLU A 1 182 ? -11.233 -2.093 35.381 1.00 96.25 182 GLU A O 1
ATOM 1458 N N . TYR A 1 183 ? -11.631 -0.193 36.479 1.00 98.06 183 TYR A N 1
ATOM 1459 C CA . TYR A 1 183 ? -11.829 0.586 35.254 1.00 98.06 183 TYR A CA 1
ATOM 1460 C C . TYR A 1 183 ? -10.530 0.784 34.463 1.00 98.06 183 TYR A C 1
ATOM 1462 O O . TYR A 1 183 ? -10.574 0.864 33.238 1.00 98.06 183 TYR A O 1
ATOM 1470 N N . ASN A 1 184 ? -9.372 0.856 35.133 1.00 97.56 184 ASN A N 1
ATOM 1471 C CA . ASN A 1 184 ? -8.087 0.873 34.430 1.00 97.56 184 ASN A CA 1
ATOM 1472 C C . ASN A 1 184 ? -7.822 -0.480 33.764 1.00 97.56 184 ASN A C 1
ATOM 1474 O O . ASN A 1 184 ? -7.420 -0.483 32.608 1.00 97.56 184 ASN A O 1
ATOM 1478 N N . ASP A 1 185 ? -8.134 -1.595 34.427 1.00 97.31 185 ASP A N 1
ATOM 1479 C CA . ASP A 1 185 ? -7.978 -2.933 33.847 1.00 97.31 185 ASP A CA 1
ATOM 1480 C C . ASP A 1 185 ? -8.853 -3.100 32.587 1.00 97.31 185 ASP A C 1
ATOM 1482 O O . ASP A 1 185 ? -8.394 -3.615 31.566 1.00 97.31 185 ASP A O 1
ATOM 1486 N N . TRP A 1 186 ? -10.104 -2.621 32.621 1.00 98.00 186 TRP A N 1
ATOM 1487 C CA . TRP A 1 186 ? -10.991 -2.609 31.449 1.00 98.00 186 TRP A CA 1
ATOM 1488 C C . TRP A 1 186 ? -10.486 -1.697 30.329 1.00 98.00 186 TRP A C 1
ATOM 1490 O O . TRP A 1 186 ? -10.521 -2.085 29.160 1.00 98.00 186 TRP A O 1
ATOM 1500 N N . PHE A 1 187 ? -10.001 -0.500 30.673 1.00 98.38 187 PHE A N 1
ATOM 1501 C CA . PHE A 1 187 ? -9.393 0.413 29.708 1.00 98.38 187 PHE A CA 1
ATOM 1502 C C . PHE A 1 187 ? -8.169 -0.217 29.033 1.00 98.38 187 PHE A C 1
ATOM 1504 O O . PHE A 1 187 ? -8.061 -0.165 27.813 1.00 98.38 187 PHE A O 1
ATOM 1511 N N . GLU A 1 188 ? -7.267 -0.824 29.805 1.00 97.88 188 GLU A N 1
ATOM 1512 C CA . GLU A 1 188 ? -6.045 -1.447 29.293 1.00 97.88 188 GLU A CA 1
ATOM 1513 C C . GLU A 1 188 ? -6.375 -2.607 28.350 1.00 97.88 188 GLU A C 1
ATOM 1515 O O . GLU A 1 188 ? -5.921 -2.603 27.208 1.00 97.88 188 GLU A O 1
ATOM 1520 N N . LYS A 1 189 ? -7.249 -3.537 28.759 1.00 97.81 189 LYS A N 1
ATOM 1521 C CA . LYS A 1 189 ? -7.689 -4.652 27.900 1.00 97.81 189 LYS A CA 1
ATOM 1522 C C . LYS A 1 189 ? -8.323 -4.178 26.590 1.00 97.81 189 LYS A C 1
ATOM 1524 O O . LYS A 1 189 ? -8.018 -4.708 25.519 1.00 97.81 189 LYS A O 1
ATOM 1529 N N . GLY A 1 190 ? -9.197 -3.175 26.660 1.00 98.19 190 GLY A N 1
ATOM 1530 C CA . GLY A 1 190 ? -9.840 -2.632 25.468 1.00 98.19 190 GLY A CA 1
ATOM 1531 C C . GLY A 1 190 ? -8.860 -1.858 24.579 1.00 98.19 190 GLY A C 1
ATOM 1532 O O . GLY A 1 190 ? -8.893 -2.021 23.366 1.00 98.19 190 GLY A O 1
ATOM 1533 N N . SER A 1 191 ? -7.915 -1.107 25.155 1.00 98.12 191 SER A N 1
ATOM 1534 C CA . SER A 1 191 ? -6.863 -0.406 24.400 1.00 98.12 191 SER A CA 1
ATOM 1535 C C . SER A 1 191 ? -5.908 -1.376 23.692 1.00 98.12 191 SER A C 1
ATOM 1537 O O . SER A 1 191 ? -5.555 -1.159 22.532 1.00 98.12 191 SER A O 1
ATOM 1539 N N . GLU A 1 192 ? -5.526 -2.481 24.342 1.00 97.25 192 GLU A N 1
ATOM 1540 C CA . GLU A 1 192 ? -4.749 -3.550 23.698 1.00 97.25 192 GLU A CA 1
ATOM 1541 C C . GLU A 1 192 ? -5.527 -4.195 22.543 1.00 97.25 192 GLU A C 1
ATOM 1543 O O . GLU A 1 192 ? -4.979 -4.368 21.450 1.00 97.25 192 GLU A O 1
ATOM 1548 N N . THR A 1 193 ? -6.824 -4.464 22.738 1.00 97.50 193 THR A N 1
ATOM 1549 C CA . THR A 1 193 ? -7.684 -4.991 21.666 1.00 97.50 193 THR A CA 1
ATOM 1550 C C . THR A 1 193 ? -7.789 -4.003 20.504 1.00 97.50 193 THR A C 1
ATOM 1552 O O . THR A 1 193 ? -7.603 -4.388 19.351 1.00 97.50 193 THR A O 1
ATOM 1555 N N . LEU A 1 194 ? -7.998 -2.713 20.789 1.00 97.94 194 LEU A N 1
ATOM 1556 C CA . LEU A 1 194 ? -8.048 -1.653 19.785 1.00 97.94 194 LEU A CA 1
ATOM 1557 C C . LEU A 1 194 ? -6.766 -1.621 18.945 1.00 97.94 194 LEU A C 1
ATOM 1559 O O . LEU A 1 194 ? -6.844 -1.662 17.720 1.00 97.94 194 LEU A O 1
ATOM 1563 N N . LYS A 1 195 ? -5.583 -1.613 19.574 1.00 95.38 195 LYS A N 1
ATOM 1564 C CA . LYS A 1 195 ? -4.296 -1.639 18.852 1.00 95.38 195 LYS A CA 1
ATOM 1565 C C . LYS A 1 195 ? -4.165 -2.858 17.944 1.00 95.38 195 LYS A C 1
ATOM 1567 O O . LYS A 1 195 ? -3.704 -2.726 16.813 1.00 95.38 195 LYS A O 1
ATOM 1572 N N . LYS A 1 196 ? -4.582 -4.028 18.432 1.00 93.94 196 LYS A N 1
ATOM 1573 C CA . LYS A 1 196 ? -4.532 -5.291 17.689 1.00 93.94 196 LYS A CA 1
ATOM 1574 C C . LYS A 1 196 ? -5.513 -5.325 16.515 1.00 93.94 196 LYS A C 1
ATOM 1576 O O . LYS A 1 196 ? -5.211 -5.948 15.503 1.00 93.94 196 LYS A O 1
ATOM 1581 N N . TRP A 1 197 ? -6.681 -4.696 16.649 1.00 95.69 197 TRP A N 1
ATOM 1582 C CA . TRP A 1 197 ? -7.765 -4.780 15.667 1.00 95.69 197 TRP A CA 1
ATOM 1583 C C . TRP A 1 197 ? -7.797 -3.624 14.668 1.00 95.69 197 TRP A C 1
ATOM 1585 O O . TRP A 1 197 ? -8.348 -3.807 13.587 1.00 95.69 197 TRP A O 1
ATOM 1595 N N . LEU A 1 198 ? -7.183 -2.471 14.965 1.00 96.00 198 LEU A N 1
ATOM 1596 C CA . LEU A 1 198 ? -7.062 -1.341 14.029 1.00 96.00 198 LEU A CA 1
ATOM 1597 C C . LEU A 1 198 ? -6.569 -1.731 12.615 1.00 96.00 198 LEU A C 1
ATOM 1599 O O . LEU A 1 198 ? -7.146 -1.217 11.654 1.00 96.00 198 LEU A O 1
ATOM 1603 N N . PRO A 1 199 ? -5.628 -2.686 12.434 1.00 93.62 199 PRO A N 1
ATOM 1604 C CA . PRO A 1 199 ? -5.293 -3.232 11.115 1.00 93.62 199 PRO A CA 1
ATOM 1605 C C . PRO A 1 199 ? -6.488 -3.724 10.284 1.00 93.62 199 PRO A C 1
ATOM 1607 O O . PRO A 1 199 ? -6.494 -3.557 9.069 1.00 93.62 199 PRO A O 1
ATOM 1610 N N . ASN A 1 200 ? -7.526 -4.284 10.912 1.00 93.75 200 ASN A N 1
ATOM 1611 C CA . ASN A 1 200 ? -8.705 -4.814 10.213 1.00 93.75 200 ASN A CA 1
ATOM 1612 C C . ASN A 1 200 ? -9.633 -3.704 9.680 1.00 93.75 200 ASN A C 1
ATOM 1614 O O . ASN A 1 200 ? -10.443 -3.943 8.775 1.00 93.75 200 ASN A O 1
ATOM 1618 N N . TYR A 1 201 ? -9.516 -2.493 10.232 1.00 95.75 201 TYR A N 1
ATOM 1619 C CA . TYR A 1 201 ? -10.234 -1.307 9.764 1.00 95.75 201 TYR A CA 1
ATOM 1620 C C . TYR A 1 201 ? -9.490 -0.599 8.638 1.00 95.75 201 TYR A C 1
ATOM 1622 O O . TYR A 1 201 ? -10.095 0.177 7.906 1.00 95.75 201 TYR A O 1
ATOM 1630 N N . ASP A 1 202 ? -8.193 -0.832 8.483 1.00 94.56 202 ASP A N 1
ATOM 1631 C CA . ASP A 1 202 ? -7.391 -0.101 7.520 1.00 94.56 202 ASP A CA 1
ATOM 1632 C C . ASP A 1 202 ? -7.534 -0.651 6.094 1.00 94.56 202 ASP A C 1
ATOM 1634 O O . ASP A 1 202 ? -7.055 -1.738 5.757 1.00 94.56 202 ASP A O 1
ATOM 1638 N N . ALA A 1 203 ? -8.168 0.136 5.225 1.00 92.94 203 ALA A N 1
ATOM 1639 C CA . ALA A 1 203 ? -8.255 -0.153 3.795 1.00 92.94 203 ALA A CA 1
ATOM 1640 C C . ALA A 1 203 ? -6.986 0.281 3.024 1.00 92.94 203 ALA A C 1
ATOM 1642 O O . ALA A 1 203 ? -6.910 0.123 1.804 1.00 92.94 203 ALA A O 1
ATOM 1643 N N . GLY A 1 204 ? -5.999 0.876 3.705 1.00 90.88 204 GLY A N 1
ATOM 1644 C CA . GLY A 1 204 ? -4.758 1.409 3.135 1.00 90.88 204 GLY A CA 1
ATOM 1645 C C . GLY A 1 204 ? -4.867 2.855 2.637 1.00 90.88 204 GLY A C 1
ATOM 1646 O O . GLY A 1 204 ? -3.852 3.490 2.351 1.00 90.88 204 GLY A O 1
ATOM 1647 N N . TYR A 1 205 ? -6.082 3.400 2.563 1.00 91.06 205 TYR A N 1
ATOM 1648 C CA . TYR A 1 205 ? -6.365 4.787 2.167 1.00 91.06 205 TYR A CA 1
ATOM 1649 C C . TYR A 1 205 ? -7.404 5.484 3.063 1.00 91.06 205 TYR A C 1
ATOM 1651 O O . TYR A 1 205 ? -7.611 6.688 2.924 1.00 91.06 205 TYR A O 1
ATOM 1659 N N . TRP A 1 206 ? -8.072 4.735 3.944 1.00 94.19 206 TRP A N 1
ATOM 1660 C CA . TRP A 1 206 ? -9.051 5.222 4.914 1.00 94.19 206 TRP A CA 1
ATOM 1661 C C . TRP A 1 206 ? -9.296 4.153 5.985 1.00 94.19 206 TRP A C 1
ATOM 1663 O O . TRP A 1 206 ? -9.077 2.966 5.726 1.00 94.19 206 TRP A O 1
ATOM 1673 N N . LEU A 1 207 ? -9.792 4.555 7.159 1.00 95.38 207 LEU A N 1
ATOM 1674 C CA . LEU A 1 207 ? -10.268 3.613 8.176 1.00 95.38 207 LEU A CA 1
ATOM 1675 C C . LEU A 1 207 ? -11.758 3.329 7.972 1.00 95.38 207 LEU A C 1
ATOM 1677 O O . LEU A 1 207 ? -12.568 4.255 7.912 1.00 95.38 207 LEU A O 1
ATOM 1681 N N . ARG A 1 208 ? -12.123 2.049 7.905 1.00 95.50 208 ARG A N 1
ATOM 1682 C CA . ARG A 1 208 ? -13.508 1.576 7.946 1.00 95.50 208 ARG A CA 1
ATOM 1683 C C . ARG A 1 208 ? -14.194 2.054 9.222 1.00 95.50 208 ARG A C 1
ATOM 1685 O O . ARG A 1 208 ? -13.561 2.252 10.257 1.00 95.50 208 ARG A O 1
ATOM 1692 N N . TYR A 1 209 ? -15.507 2.205 9.134 1.00 93.75 209 TYR A N 1
ATOM 1693 C CA . TYR A 1 209 ? -16.327 2.601 10.271 1.00 93.75 209 TYR A CA 1
ATOM 1694 C C . TYR A 1 209 ? -16.585 1.437 11.248 1.00 93.75 209 TYR A C 1
ATOM 1696 O O . TYR A 1 209 ? -16.580 1.628 12.463 1.00 93.75 209 TYR A O 1
ATOM 1704 N N . ASP A 1 210 ? -16.737 0.220 10.720 1.00 94.44 210 ASP A N 1
ATOM 1705 C CA . ASP A 1 210 ? -16.953 -1.012 11.479 1.00 94.44 210 ASP A CA 1
ATOM 1706 C C . ASP A 1 210 ? -16.250 -2.218 10.815 1.00 94.44 210 ASP A C 1
ATOM 1708 O O . ASP A 1 210 ? -15.631 -2.084 9.747 1.00 94.44 210 ASP A O 1
ATOM 1712 N N . LEU A 1 211 ? -16.353 -3.403 11.430 1.00 94.50 211 LEU A N 1
ATOM 1713 C CA . LEU A 1 211 ? -15.865 -4.656 10.838 1.00 94.50 211 LEU A CA 1
ATOM 1714 C C . LEU A 1 211 ? -16.939 -5.446 10.073 1.00 94.50 211 LEU A C 1
ATOM 1716 O O . LEU A 1 211 ? -16.610 -6.468 9.466 1.00 94.50 211 LEU A O 1
ATOM 1720 N N . ASN A 1 212 ? -18.176 -4.953 9.986 1.00 91.56 212 ASN A N 1
ATOM 1721 C CA . ASN A 1 212 ? -19.235 -5.560 9.182 1.00 91.56 212 ASN A CA 1
ATOM 1722 C C . ASN A 1 212 ? -19.021 -5.232 7.690 1.00 91.56 212 ASN A C 1
ATOM 1724 O O . ASN A 1 212 ? -19.028 -4.064 7.297 1.00 91.56 212 ASN A O 1
ATOM 1728 N N . PRO A 1 213 ? -18.788 -6.222 6.814 1.00 92.00 213 PRO A N 1
ATOM 1729 C CA . PRO A 1 213 ? -18.535 -5.927 5.413 1.00 92.00 213 PRO A CA 1
ATOM 1730 C C . PRO A 1 213 ? -19.823 -5.577 4.664 1.00 92.00 213 PRO A C 1
ATOM 1732 O O . PRO A 1 213 ? -20.921 -6.028 5.005 1.00 92.00 213 PRO A O 1
ATOM 1735 N N . LYS A 1 214 ? -19.677 -4.847 3.559 1.00 91.88 214 LYS A N 1
ATOM 1736 C CA . LYS A 1 214 ? -20.705 -4.746 2.527 1.00 91.88 214 LYS A CA 1
ATOM 1737 C C . LYS A 1 214 ? -20.876 -6.115 1.859 1.00 91.88 214 LYS A C 1
ATOM 1739 O O . LYS A 1 214 ? -19.893 -6.733 1.453 1.00 91.88 214 LYS A O 1
ATOM 1744 N N . LYS A 1 215 ? -22.118 -6.604 1.771 1.00 91.38 215 LYS A N 1
ATOM 1745 C CA . LYS A 1 215 ? -22.431 -7.981 1.324 1.00 91.38 215 LYS A CA 1
ATOM 1746 C C . LYS A 1 215 ? -22.952 -8.040 -0.108 1.00 91.38 215 LYS A C 1
ATOM 1748 O O . LYS A 1 215 ? -22.627 -8.965 -0.847 1.00 91.38 215 LYS A O 1
ATOM 1753 N N . ASP A 1 216 ? -23.694 -7.019 -0.510 1.00 90.19 216 ASP A N 1
ATOM 1754 C CA . ASP A 1 216 ? -24.280 -6.882 -1.839 1.00 90.19 216 ASP A CA 1
ATOM 1755 C C . ASP A 1 216 ? -23.830 -5.576 -2.500 1.00 90.19 216 ASP A C 1
ATOM 1757 O O . ASP A 1 216 ? -23.293 -4.675 -1.855 1.00 90.19 216 ASP A O 1
ATOM 1761 N N . GLU A 1 217 ? -24.044 -5.472 -3.812 1.00 91.12 217 GLU A N 1
ATOM 1762 C CA . GLU A 1 217 ? -23.671 -4.297 -4.609 1.00 91.12 217 GLU A CA 1
ATOM 1763 C C . GLU A 1 217 ? -22.196 -3.891 -4.449 1.00 91.12 217 GLU A C 1
ATOM 1765 O O . GLU A 1 217 ? -21.857 -2.707 -4.314 1.00 91.12 217 GLU A O 1
ATOM 1770 N N . LEU A 1 218 ? -21.312 -4.889 -4.456 1.00 95.69 218 LEU A N 1
ATOM 1771 C CA . LEU A 1 218 ? -19.870 -4.695 -4.535 1.00 95.69 218 LEU A CA 1
ATOM 1772 C C . LEU A 1 218 ? -19.554 -4.110 -5.910 1.00 95.69 218 LEU A C 1
ATOM 1774 O O . LEU A 1 218 ? -19.705 -4.792 -6.922 1.00 95.69 218 LEU A O 1
ATOM 1778 N N . LEU A 1 219 ? -19.188 -2.831 -5.941 1.00 95.75 219 LEU A N 1
ATOM 1779 C CA . LEU A 1 219 ? -19.059 -2.049 -7.164 1.00 95.75 219 LEU A CA 1
ATOM 1780 C C . LEU A 1 219 ? -17.590 -1.872 -7.543 1.00 95.75 219 LEU A C 1
ATOM 1782 O O . LEU A 1 219 ? -16.815 -1.252 -6.811 1.00 95.75 219 LEU A O 1
ATOM 1786 N N . PHE A 1 220 ? -17.255 -2.344 -8.737 1.00 97.38 220 PHE A N 1
ATOM 1787 C CA . PHE A 1 220 ? -15.932 -2.254 -9.336 1.00 97.38 220 PHE A CA 1
ATOM 1788 C C . PHE A 1 220 ? -15.989 -1.587 -10.714 1.00 97.38 220 PHE A C 1
ATOM 1790 O O . PHE A 1 220 ? -17.065 -1.421 -11.291 1.00 97.38 220 PHE A O 1
ATOM 1797 N N . ARG A 1 221 ? -14.827 -1.213 -11.257 1.00 96.31 221 ARG A N 1
ATOM 1798 C CA . ARG A 1 221 ? -14.664 -0.792 -12.658 1.00 96.31 221 ARG A CA 1
ATOM 1799 C C . ARG A 1 221 ? -13.272 -1.111 -13.190 1.00 96.31 221 ARG A C 1
ATOM 1801 O O . ARG A 1 221 ? -12.331 -1.255 -12.412 1.00 96.31 221 ARG A O 1
ATOM 1808 N N . PHE A 1 222 ? -13.128 -1.140 -14.510 1.00 97.25 222 PHE A N 1
ATOM 1809 C CA . PHE A 1 222 ? -11.825 -1.196 -15.177 1.00 97.25 222 PHE A CA 1
ATOM 1810 C C . PHE A 1 222 ? -11.334 0.206 -15.530 1.00 97.25 222 PHE A C 1
ATOM 1812 O O . PHE A 1 222 ? -12.076 0.988 -16.119 1.00 97.25 222 PHE A O 1
ATOM 1819 N N . ASN A 1 223 ? -10.081 0.523 -15.220 1.00 94.62 223 ASN A N 1
ATOM 1820 C CA . ASN A 1 223 ? -9.486 1.816 -15.548 1.00 94.62 223 ASN A CA 1
ATOM 1821 C C . ASN A 1 223 ? -8.028 1.674 -16.012 1.00 94.62 223 ASN A C 1
ATOM 1823 O O . ASN A 1 223 ? -7.412 0.624 -15.841 1.00 94.62 223 ASN A O 1
ATOM 1827 N N . ASN A 1 224 ? -7.466 2.733 -16.593 1.00 93.56 224 ASN A N 1
ATOM 1828 C CA . ASN A 1 224 ? -6.040 2.821 -16.872 1.00 93.56 224 ASN A CA 1
ATOM 1829 C C . ASN A 1 224 ? -5.326 3.400 -15.634 1.00 93.56 224 ASN A C 1
ATOM 1831 O O . ASN A 1 224 ? -5.608 4.543 -15.265 1.00 93.56 224 ASN A O 1
ATOM 1835 N N . PRO A 1 225 ? -4.391 2.670 -14.997 1.00 92.19 225 PRO A N 1
ATOM 1836 C CA . PRO A 1 225 ? -3.777 3.094 -13.734 1.00 92.19 225 PRO A CA 1
ATOM 1837 C C . PRO A 1 225 ? -2.923 4.368 -13.834 1.00 92.19 225 PRO A C 1
ATOM 1839 O O . PRO A 1 225 ? -2.585 4.948 -12.804 1.00 92.19 225 PRO A O 1
ATOM 1842 N N . TYR A 1 226 ? -2.567 4.810 -15.043 1.00 91.38 226 TYR A N 1
ATOM 1843 C CA . TYR A 1 226 ? -1.707 5.975 -15.280 1.00 91.38 226 TYR A CA 1
ATOM 1844 C C . TYR A 1 226 ? -2.482 7.209 -15.772 1.00 91.38 226 TYR A C 1
ATOM 1846 O O . TYR A 1 226 ? -1.900 8.281 -15.904 1.00 91.38 226 TYR A O 1
ATOM 1854 N N . GLY A 1 227 ? -3.790 7.087 -16.031 1.00 88.62 227 GLY A N 1
ATOM 1855 C CA . GLY A 1 227 ? -4.617 8.173 -16.580 1.00 88.62 227 GLY A CA 1
ATOM 1856 C C . GLY A 1 227 ? -4.537 8.334 -18.107 1.00 88.62 227 GLY A C 1
ATOM 1857 O O . GLY A 1 227 ? -5.071 9.308 -18.653 1.00 88.62 227 GLY A O 1
ATOM 1858 N N . TYR A 1 228 ? -3.891 7.394 -18.809 1.00 89.25 228 TYR A N 1
ATOM 1859 C CA . TYR A 1 228 ? -3.942 7.288 -20.274 1.00 89.25 228 TYR A CA 1
ATOM 1860 C C . TYR A 1 228 ? -5.287 6.727 -20.755 1.00 89.25 228 TYR A C 1
ATOM 1862 O O . TYR A 1 228 ? -6.130 6.331 -19.954 1.00 89.25 228 TYR A O 1
ATOM 1870 N N . GLN A 1 229 ? -5.483 6.668 -22.075 1.00 87.94 229 GLN A N 1
ATOM 1871 C CA . GLN A 1 229 ? -6.650 6.020 -22.671 1.00 87.94 229 GLN A CA 1
ATOM 1872 C C . GLN A 1 229 ? -6.738 4.552 -22.225 1.00 87.94 229 GLN A C 1
ATOM 1874 O O . GLN A 1 229 ? -5.743 3.823 -22.223 1.00 87.94 229 GLN A O 1
ATOM 1879 N N . LEU A 1 230 ? -7.931 4.129 -21.818 1.00 90.38 230 LEU A N 1
ATOM 1880 C CA . LEU A 1 230 ? -8.228 2.740 -21.501 1.00 90.38 230 LEU A CA 1
ATOM 1881 C C . LEU A 1 230 ? -8.129 1.905 -22.788 1.00 90.38 230 LEU A C 1
ATOM 1883 O O . LEU A 1 230 ? -8.764 2.286 -23.773 1.00 90.38 230 LEU A O 1
ATOM 1887 N N . PRO A 1 231 ? -7.344 0.814 -22.828 1.00 89.69 231 PRO A N 1
ATOM 1888 C CA . PRO A 1 231 ? -7.269 -0.013 -24.023 1.00 89.69 231 PRO A CA 1
ATOM 1889 C C . PRO A 1 231 ? -8.533 -0.865 -24.177 1.00 89.69 231 PRO A C 1
ATOM 1891 O O . PRO A 1 231 ? -9.199 -1.212 -23.199 1.00 89.69 231 PRO A O 1
ATOM 1894 N N . ASN A 1 232 ? -8.846 -1.228 -25.421 1.00 92.19 232 ASN A N 1
ATOM 1895 C CA . ASN A 1 232 ? -9.896 -2.195 -25.703 1.00 92.19 232 ASN A CA 1
ATOM 1896 C C . ASN A 1 232 ? -9.514 -3.578 -25.155 1.00 92.19 232 ASN A C 1
ATOM 1898 O O . ASN A 1 232 ? -8.405 -4.049 -25.405 1.00 92.19 232 ASN A O 1
ATOM 1902 N N . LEU A 1 233 ? -10.428 -4.227 -24.432 1.00 95.88 233 LEU A N 1
ATOM 1903 C CA . LEU A 1 233 ? -10.210 -5.560 -23.867 1.00 95.88 233 LEU A CA 1
ATOM 1904 C C . LEU A 1 233 ? -11.505 -6.373 -23.911 1.00 95.88 233 LEU A C 1
ATOM 1906 O O . LEU A 1 233 ? -12.522 -5.918 -23.387 1.00 95.88 233 LEU A O 1
ATOM 1910 N N . ALA A 1 234 ? -11.469 -7.560 -24.519 1.00 97.69 234 ALA A N 1
ATOM 1911 C CA . ALA A 1 234 ? -12.594 -8.492 -24.522 1.00 97.69 234 ALA A CA 1
ATOM 1912 C C . ALA A 1 234 ? -12.676 -9.262 -23.195 1.00 97.69 234 ALA A C 1
ATOM 1914 O O . ALA A 1 234 ? -11.717 -9.934 -22.807 1.00 97.69 234 ALA A O 1
ATOM 1915 N N . ILE A 1 235 ? -13.826 -9.173 -22.522 1.00 98.38 235 ILE A N 1
ATOM 1916 C CA . ILE A 1 235 ? -14.130 -9.846 -21.254 1.00 98.38 235 ILE A CA 1
ATOM 1917 C C . ILE A 1 235 ? -15.235 -10.882 -21.484 1.00 98.38 235 ILE A C 1
ATOM 1919 O O . ILE A 1 235 ? -16.299 -10.538 -21.993 1.00 98.38 235 ILE A O 1
ATOM 1923 N N . ASP A 1 236 ? -14.969 -12.125 -21.081 1.00 97.94 236 ASP A N 1
ATOM 1924 C CA . ASP A 1 236 ? -15.898 -13.270 -21.139 1.00 97.94 236 ASP A CA 1
ATOM 1925 C C . ASP A 1 236 ? -16.729 -13.363 -19.857 1.00 97.94 236 ASP A C 1
ATOM 1927 O O . ASP A 1 236 ? -17.953 -13.378 -19.868 1.00 97.94 236 ASP A O 1
ATOM 1931 N N . LYS A 1 237 ? -16.064 -13.372 -18.702 1.00 97.44 237 LYS A N 1
ATOM 1932 C CA . LYS A 1 237 ? -16.750 -13.451 -17.412 1.00 97.44 237 LYS A CA 1
ATOM 1933 C C . LYS A 1 237 ? -15.905 -12.899 -16.279 1.00 97.44 237 LYS A C 1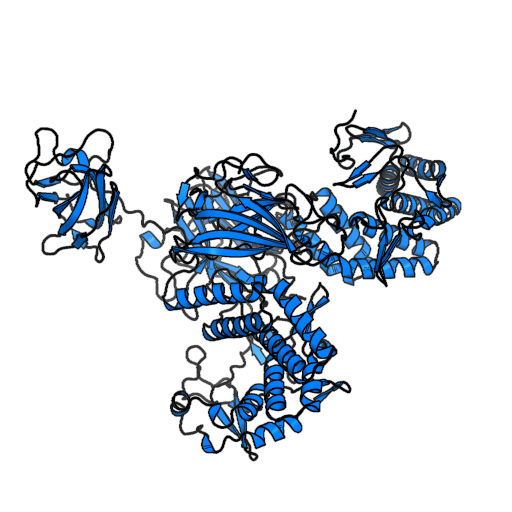
ATOM 1935 O O . LYS A 1 237 ? -14.676 -12.832 -16.364 1.00 97.44 237 LYS A O 1
ATOM 1940 N N . ILE A 1 238 ? -16.586 -12.546 -15.197 1.00 98.56 238 ILE A N 1
ATOM 1941 C CA . ILE A 1 238 ? -15.980 -12.082 -13.951 1.00 98.56 238 ILE A CA 1
ATOM 1942 C C . ILE A 1 238 ? -16.582 -12.899 -12.808 1.00 98.56 238 ILE A C 1
ATOM 1944 O O . ILE A 1 238 ? -17.805 -12.968 -12.695 1.00 98.56 238 ILE A O 1
ATOM 1948 N N . SER A 1 239 ? -15.762 -13.519 -11.960 1.00 98.38 239 SER A N 1
ATOM 1949 C CA . SER A 1 239 ? -16.249 -14.283 -10.803 1.00 98.38 239 SER A CA 1
ATOM 1950 C C . SER A 1 239 ? -15.657 -13.796 -9.488 1.00 98.38 239 SER A C 1
ATOM 1952 O O . SER A 1 239 ? -14.564 -13.239 -9.456 1.00 98.38 239 SER A O 1
ATOM 1954 N N . LEU A 1 240 ? -16.392 -13.990 -8.394 1.00 98.56 240 LEU A N 1
ATOM 1955 C CA . LEU A 1 240 ? -15.899 -13.791 -7.034 1.00 98.56 240 LEU A CA 1
ATOM 1956 C C . LEU A 1 240 ? -16.069 -15.097 -6.270 1.00 98.56 240 LEU A C 1
ATOM 1958 O O . LEU A 1 240 ? -17.193 -15.577 -6.108 1.00 98.56 240 LEU A O 1
ATOM 1962 N N . LYS A 1 241 ? -14.956 -15.658 -5.805 1.00 98.38 241 LYS A N 1
ATOM 1963 C CA . LYS A 1 241 ? -14.918 -16.939 -5.101 1.00 98.38 241 LYS A CA 1
ATOM 1964 C C . LYS A 1 241 ? -14.511 -16.763 -3.644 1.00 98.38 241 LYS A C 1
ATOM 1966 O O . LYS A 1 241 ? -13.562 -16.045 -3.339 1.00 98.38 241 LYS A O 1
ATOM 1971 N N . ASP A 1 242 ? -15.189 -17.467 -2.746 1.00 97.69 242 ASP A N 1
ATOM 1972 C CA . ASP A 1 242 ? -14.742 -17.641 -1.368 1.00 97.69 242 ASP A CA 1
ATOM 1973 C C . ASP A 1 242 ? -13.875 -18.907 -1.267 1.00 97.69 242 ASP A C 1
ATOM 1975 O O . ASP A 1 242 ? -14.397 -20.013 -1.420 1.00 97.69 242 ASP A O 1
ATOM 1979 N N . PRO A 1 243 ? -12.560 -18.800 -1.004 1.00 94.88 243 PRO A N 1
ATOM 1980 C CA . PRO A 1 243 ? -11.696 -19.972 -0.883 1.00 94.88 243 PRO A CA 1
ATOM 1981 C C . PRO A 1 243 ? -12.008 -20.830 0.354 1.00 94.88 243 PRO A C 1
ATOM 1983 O O . PRO A 1 243 ? -11.644 -22.005 0.370 1.00 94.88 243 PRO A O 1
ATOM 1986 N N . VAL A 1 244 ? -12.690 -20.282 1.369 1.00 94.81 244 VAL A N 1
ATOM 1987 C CA . VAL A 1 244 ? -13.024 -20.993 2.614 1.00 94.81 244 VAL A CA 1
ATOM 1988 C C . VAL A 1 244 ? -14.239 -21.901 2.422 1.00 94.81 244 VAL A C 1
ATOM 1990 O O . VAL A 1 244 ? -14.187 -23.082 2.761 1.00 94.81 244 VAL A O 1
ATOM 1993 N N . SER A 1 245 ? -15.332 -21.370 1.864 1.00 95.50 245 SER A N 1
ATOM 1994 C CA . SER A 1 245 ? -16.556 -22.143 1.582 1.00 95.50 245 SER A CA 1
ATOM 1995 C C . SER A 1 245 ? -16.533 -22.850 0.222 1.00 95.50 245 SER A C 1
ATOM 1997 O O . SER A 1 245 ? -17.302 -23.785 0.002 1.00 95.50 245 SER A O 1
ATOM 1999 N N . ASN A 1 246 ? -15.636 -22.434 -0.679 1.00 96.44 246 ASN A N 1
ATOM 2000 C CA . ASN A 1 246 ? -15.559 -22.846 -2.082 1.00 96.44 246 ASN A CA 1
ATOM 2001 C C . ASN A 1 246 ? -16.796 -22.455 -2.924 1.00 96.44 246 ASN A C 1
ATOM 2003 O O . ASN A 1 246 ? -16.953 -22.949 -4.041 1.00 96.44 246 ASN A O 1
ATOM 2007 N N . GLU A 1 247 ? -17.648 -21.559 -2.416 1.00 98.12 247 GLU A N 1
ATOM 2008 C CA . GLU A 1 247 ? -18.761 -20.961 -3.160 1.00 98.12 247 GLU A CA 1
ATOM 2009 C C . GLU A 1 247 ? -18.261 -19.848 -4.096 1.00 98.12 247 GLU A C 1
ATOM 2011 O O . GLU A 1 247 ? -17.265 -19.173 -3.822 1.00 98.12 247 GLU A O 1
ATOM 2016 N N . GLU A 1 248 ? -18.947 -19.657 -5.224 1.00 97.94 248 GLU A N 1
ATOM 2017 C CA . GLU A 1 248 ? -18.585 -18.686 -6.260 1.00 97.94 248 GLU A CA 1
ATOM 2018 C C . GLU A 1 248 ? -19.841 -18.051 -6.863 1.00 97.94 248 GLU A C 1
ATOM 2020 O O . GLU A 1 248 ? -20.833 -18.733 -7.133 1.00 97.94 248 GLU A O 1
ATOM 2025 N N . VAL A 1 249 ? -19.777 -16.747 -7.128 1.00 97.81 249 VAL A N 1
ATOM 2026 C CA . VAL A 1 249 ? -20.731 -16.043 -7.993 1.00 97.81 249 VAL A CA 1
ATOM 2027 C C . VAL A 1 249 ? -20.039 -15.639 -9.285 1.00 97.81 249 VAL A C 1
ATOM 2029 O O . VAL A 1 249 ? -18.883 -15.226 -9.266 1.00 97.81 249 VAL A O 1
ATOM 2032 N N . THR A 1 250 ? -20.740 -15.751 -10.412 1.00 97.56 250 THR A N 1
ATOM 2033 C CA . THR A 1 250 ? -20.194 -15.443 -11.740 1.00 97.56 250 THR A CA 1
ATOM 2034 C C . THR A 1 250 ? -21.117 -14.491 -12.490 1.00 97.56 250 THR A C 1
ATOM 2036 O O . THR A 1 250 ? -22.309 -14.756 -12.633 1.00 97.56 250 THR A O 1
ATOM 2039 N N . LEU A 1 251 ? -20.543 -13.396 -12.982 1.00 97.56 251 LEU A N 1
ATOM 2040 C CA . LEU A 1 251 ? -21.109 -12.509 -13.988 1.00 97.56 251 LEU A CA 1
ATOM 2041 C C . LEU A 1 251 ? -20.647 -12.987 -15.372 1.00 97.56 251 LEU A C 1
ATOM 2043 O O . LEU A 1 251 ? -19.466 -12.881 -15.700 1.00 97.56 251 LEU A O 1
ATOM 2047 N N . ASP A 1 252 ? -21.583 -13.518 -16.156 1.00 95.81 252 ASP A N 1
ATOM 2048 C CA . ASP A 1 252 ? -21.398 -13.889 -17.564 1.00 95.81 252 ASP A CA 1
ATOM 2049 C C . ASP A 1 252 ? -21.522 -12.628 -18.438 1.00 95.81 252 ASP A C 1
ATOM 2051 O O . ASP A 1 252 ? -22.623 -12.085 -18.610 1.00 95.81 252 ASP A O 1
ATOM 2055 N N . VAL A 1 253 ? -20.379 -12.110 -18.897 1.00 94.69 253 VAL A N 1
ATOM 2056 C CA . VAL A 1 253 ? -20.275 -10.830 -19.604 1.00 94.69 253 VAL A CA 1
ATOM 2057 C C . VAL A 1 253 ? -20.523 -11.071 -21.086 1.00 94.69 253 VAL A C 1
ATOM 2059 O O . VAL A 1 253 ? -19.713 -11.676 -21.771 1.00 94.69 253 VAL A O 1
ATOM 2062 N N . GLY A 1 254 ? -21.621 -10.530 -21.610 1.00 89.88 254 GLY A N 1
ATOM 2063 C CA . GLY A 1 254 ? -22.076 -10.808 -22.971 1.00 89.88 254 GLY A CA 1
ATOM 2064 C C . GLY A 1 254 ? -23.342 -11.661 -23.027 1.00 89.88 254 GLY A C 1
ATOM 2065 O O . GLY A 1 254 ? -23.929 -11.777 -24.099 1.00 89.88 254 GLY A O 1
ATOM 2066 N N . SER A 1 255 ? -23.817 -12.205 -21.902 1.00 91.69 255 SER A N 1
ATOM 2067 C CA . SER A 1 255 ? -25.133 -12.852 -21.845 1.00 91.69 255 SER A CA 1
ATOM 2068 C C . SER A 1 255 ? -26.284 -11.855 -22.063 1.00 91.69 255 SER A C 1
ATOM 2070 O O . SER A 1 255 ? -26.174 -10.671 -21.746 1.00 91.69 255 SER A O 1
ATOM 2072 N N . ASP A 1 256 ? -27.448 -12.333 -22.521 1.00 85.06 256 ASP A N 1
ATOM 2073 C CA . ASP A 1 256 ? -28.639 -11.492 -22.772 1.00 85.06 256 ASP A CA 1
ATOM 2074 C C . ASP A 1 256 ? -29.165 -10.747 -21.522 1.00 85.06 256 ASP A C 1
ATOM 2076 O O . ASP A 1 256 ? -29.997 -9.840 -21.622 1.00 85.06 256 ASP A O 1
ATOM 2080 N N . VAL A 1 257 ? -28.713 -11.141 -20.328 1.00 86.25 257 VAL A N 1
ATOM 2081 C CA . VAL A 1 257 ? -29.141 -10.598 -19.028 1.00 86.25 257 VAL A CA 1
ATOM 2082 C C . VAL A 1 257 ? -27.993 -9.978 -18.231 1.00 86.25 257 VAL A C 1
ATOM 2084 O O . VAL A 1 257 ? -28.185 -9.640 -17.062 1.00 86.25 257 VAL A O 1
ATOM 2087 N N . ASP A 1 258 ? -26.829 -9.778 -18.851 1.00 88.50 258 ASP A N 1
ATOM 2088 C CA . ASP A 1 258 ? -25.617 -9.268 -18.202 1.00 88.50 258 ASP A CA 1
ATOM 2089 C C . ASP A 1 258 ? -25.760 -7.869 -17.577 1.00 88.50 258 ASP A C 1
ATOM 2091 O O . ASP A 1 258 ? -24.964 -7.499 -16.720 1.00 88.50 258 ASP A O 1
ATOM 2095 N N . ALA A 1 259 ? -26.795 -7.111 -17.942 1.00 90.19 259 ALA A N 1
ATOM 2096 C CA . ALA A 1 259 ? -27.135 -5.814 -17.353 1.00 90.19 259 ALA A CA 1
ATOM 2097 C C . ALA A 1 259 ? -28.332 -5.847 -16.372 1.00 90.19 259 ALA A C 1
ATOM 2099 O O . ALA A 1 259 ? -28.608 -4.848 -15.710 1.00 90.19 259 ALA A O 1
ATOM 2100 N N . ASN A 1 260 ? -29.057 -6.969 -16.259 1.00 85.44 260 ASN A N 1
ATOM 2101 C CA . ASN A 1 260 ? -30.406 -7.023 -15.667 1.00 85.44 260 ASN A CA 1
ATOM 2102 C C . ASN A 1 260 ? -30.513 -7.898 -14.401 1.00 85.44 260 ASN A C 1
ATOM 2104 O O . ASN A 1 260 ? -31.589 -8.411 -14.089 1.00 85.44 260 ASN A O 1
ATOM 2108 N N . SER A 1 261 ? -29.417 -8.085 -13.659 1.00 87.81 261 SER A N 1
ATOM 2109 C CA . SER A 1 261 ? -29.397 -8.906 -12.439 1.00 87.81 261 SER A CA 1
ATOM 2110 C C . SER A 1 261 ? -28.613 -8.255 -11.284 1.00 87.81 261 SER A C 1
ATOM 2112 O O . SER A 1 261 ? -28.029 -7.181 -11.431 1.00 87.81 261 SER A O 1
ATOM 2114 N N . SER A 1 262 ? -28.586 -8.884 -10.103 1.00 86.19 262 SER A N 1
ATOM 2115 C CA . SER A 1 262 ? -27.720 -8.439 -8.996 1.00 86.19 262 SER A CA 1
ATOM 2116 C C . SER A 1 262 ? -26.228 -8.542 -9.346 1.00 86.19 262 SER A C 1
ATOM 2118 O O . SER A 1 262 ? -25.429 -7.766 -8.835 1.00 86.19 262 SER A O 1
ATOM 2120 N N . LEU A 1 263 ? -25.871 -9.484 -10.226 1.00 95.56 263 LEU A N 1
ATOM 2121 C CA . LEU A 1 263 ? -24.563 -9.594 -10.868 1.00 95.56 263 LEU A CA 1
ATOM 2122 C C . LEU A 1 263 ? -24.685 -8.953 -12.249 1.00 95.56 263 LEU A C 1
ATOM 2124 O O . LEU A 1 263 ? -25.367 -9.503 -13.117 1.00 95.56 263 LEU A O 1
ATOM 2128 N N . ARG A 1 264 ? -24.113 -7.768 -12.448 1.00 96.75 264 ARG A N 1
ATOM 2129 C CA . ARG A 1 264 ? -24.343 -7.025 -13.695 1.00 96.75 264 ARG A CA 1
ATOM 2130 C C . ARG A 1 264 ? -23.193 -6.122 -14.082 1.00 96.75 264 ARG A C 1
ATOM 2132 O O . ARG A 1 264 ? -22.518 -5.580 -13.212 1.00 96.75 264 ARG A O 1
ATOM 2139 N N . ILE A 1 265 ? -23.050 -5.878 -15.376 1.00 96.69 265 ILE A N 1
ATOM 2140 C CA . ILE A 1 265 ? -22.333 -4.712 -15.888 1.00 96.69 265 ILE A CA 1
ATOM 2141 C C . ILE A 1 265 ? -23.237 -3.474 -15.846 1.00 96.69 265 ILE A C 1
ATOM 2143 O O . ILE A 1 265 ? -24.465 -3.572 -15.888 1.00 96.69 265 ILE A O 1
ATOM 2147 N N . ALA A 1 266 ? -22.634 -2.293 -15.774 1.00 94.44 266 ALA A N 1
ATOM 2148 C CA . ALA A 1 266 ? -23.321 -1.016 -15.907 1.00 94.44 266 ALA A CA 1
ATOM 2149 C C . ALA A 1 266 ? -22.396 0.050 -16.509 1.00 94.44 266 ALA A C 1
ATOM 2151 O O . ALA A 1 266 ? -21.171 -0.059 -16.461 1.00 94.44 266 ALA A O 1
ATOM 2152 N N . GLY A 1 267 ? -23.001 1.116 -17.033 1.00 91.69 267 GLY A N 1
ATOM 2153 C CA . GLY A 1 267 ? -22.293 2.220 -17.677 1.00 91.69 267 GLY A CA 1
ATOM 2154 C C . GLY A 1 267 ? -22.139 2.048 -19.192 1.00 91.69 267 GLY A C 1
ATOM 2155 O O . GLY A 1 267 ? -22.418 0.992 -19.758 1.00 91.69 267 GLY A O 1
ATOM 2156 N N . ASN A 1 268 ? -21.753 3.134 -19.864 1.00 90.62 268 ASN A N 1
ATOM 2157 C CA . ASN A 1 268 ? -21.828 3.246 -21.325 1.00 90.62 268 ASN A CA 1
ATOM 2158 C C . ASN A 1 268 ? -20.542 2.825 -22.053 1.00 90.62 268 ASN A C 1
ATOM 2160 O O . ASN A 1 268 ? -20.525 2.806 -23.289 1.00 90.62 268 ASN A O 1
ATOM 2164 N N . ASP A 1 269 ? -19.493 2.455 -21.315 1.00 94.69 269 ASP A N 1
ATOM 2165 C CA . ASP A 1 269 ? -18.180 2.102 -21.873 1.00 94.69 269 ASP A CA 1
ATOM 2166 C C . ASP A 1 269 ? -17.986 0.591 -22.070 1.00 94.69 269 ASP A C 1
ATOM 2168 O O . ASP A 1 269 ? -16.895 0.123 -22.389 1.00 94.69 269 ASP A O 1
ATOM 2172 N N . TRP A 1 270 ? -19.075 -0.171 -21.965 1.00 95.06 270 TRP A N 1
ATOM 2173 C CA . TRP A 1 270 ? -19.169 -1.549 -22.435 1.00 95.06 270 TRP A CA 1
ATOM 2174 C C . TRP A 1 270 ? -19.604 -1.591 -23.909 1.00 95.06 270 TRP A C 1
ATOM 2176 O O . TRP A 1 270 ? -20.507 -0.867 -24.344 1.00 95.06 270 TRP A O 1
ATOM 2186 N N . GLY A 1 271 ? -18.932 -2.422 -24.701 1.00 93.75 271 GLY A N 1
ATOM 2187 C CA . GLY A 1 271 ? -19.207 -2.674 -26.113 1.00 93.75 271 GLY A CA 1
ATOM 2188 C C . GLY A 1 271 ? -20.484 -3.481 -26.340 1.00 93.75 271 GLY A C 1
ATOM 2189 O O . GLY A 1 271 ? -21.190 -3.868 -25.404 1.00 93.75 271 GLY A O 1
ATOM 2190 N N . THR A 1 272 ? -20.800 -3.735 -27.609 1.00 93.50 272 THR A N 1
ATOM 2191 C CA . THR A 1 272 ? -21.865 -4.685 -27.954 1.00 93.50 272 THR A CA 1
ATOM 2192 C C . THR A 1 272 ? -21.422 -6.112 -27.657 1.00 93.50 272 THR A C 1
ATOM 2194 O O . THR A 1 272 ? -20.233 -6.385 -27.510 1.00 93.50 272 THR A O 1
ATOM 2197 N N . ILE A 1 273 ? -22.400 -7.005 -27.563 1.00 95.62 273 ILE A N 1
ATOM 2198 C CA . ILE A 1 273 ? -22.157 -8.442 -27.473 1.00 95.62 273 ILE A CA 1
ATOM 2199 C C . ILE A 1 273 ? -21.481 -8.899 -28.771 1.00 95.62 273 ILE A C 1
ATOM 2201 O O . ILE A 1 273 ? -21.923 -8.519 -29.858 1.00 95.62 273 ILE A O 1
ATOM 2205 N N . GLU A 1 274 ? -20.429 -9.702 -28.656 1.00 94.56 274 GLU A N 1
ATOM 2206 C CA . GLU A 1 274 ? -19.743 -10.334 -29.784 1.00 94.56 274 GLU A CA 1
ATOM 2207 C C . GLU A 1 274 ? -19.435 -11.810 -29.483 1.00 94.56 274 GLU A C 1
ATOM 2209 O O . GLU A 1 274 ? -19.352 -12.211 -28.321 1.00 94.56 274 GLU A O 1
ATOM 2214 N N . ASP A 1 275 ? -19.275 -12.617 -30.535 1.00 95.00 275 ASP A N 1
ATOM 2215 C CA . ASP A 1 275 ? -18.717 -13.969 -30.437 1.00 95.00 275 ASP A CA 1
ATOM 2216 C C . ASP A 1 275 ? -17.218 -13.905 -30.749 1.00 95.00 275 ASP A C 1
ATOM 2218 O O . ASP A 1 275 ? -16.821 -13.397 -31.802 1.00 95.00 275 ASP A O 1
ATOM 2222 N N . LEU A 1 276 ? -16.393 -14.398 -29.827 1.00 95.38 276 LEU A N 1
ATOM 2223 C CA . LEU A 1 276 ? -14.943 -14.444 -29.957 1.00 95.38 276 LEU A CA 1
ATOM 2224 C C . LEU A 1 276 ? -14.435 -15.805 -29.480 1.00 95.38 276 LEU A C 1
ATOM 2226 O O . LEU A 1 276 ? -14.588 -16.162 -28.314 1.00 95.38 276 LEU A O 1
ATOM 2230 N N . ASP A 1 277 ? -13.822 -16.576 -30.378 1.00 95.06 277 ASP A N 1
ATOM 2231 C CA . ASP A 1 277 ? -13.353 -17.946 -30.117 1.00 95.06 277 ASP A CA 1
ATOM 2232 C C . ASP A 1 277 ? -14.438 -18.879 -29.529 1.00 95.06 277 ASP A C 1
ATOM 2234 O O . ASP A 1 277 ? -14.145 -19.756 -28.711 1.00 95.06 277 ASP A O 1
ATOM 2238 N N . GLY A 1 278 ? -15.705 -18.698 -29.931 1.00 92.81 278 GLY A N 1
ATOM 2239 C CA . GLY A 1 278 ? -16.840 -19.472 -29.416 1.00 92.81 278 GLY A CA 1
ATOM 2240 C C . GLY A 1 278 ? -17.261 -19.107 -27.988 1.00 92.81 278 GLY A C 1
ATOM 2241 O O . GLY A 1 278 ? -17.956 -19.891 -27.336 1.00 92.81 278 GLY A O 1
ATOM 2242 N N . LYS A 1 279 ? -16.821 -17.948 -27.488 1.00 95.25 279 LYS A N 1
ATOM 2243 C CA . LYS A 1 279 ? -17.290 -17.319 -26.250 1.00 95.25 279 LYS A CA 1
ATOM 2244 C C . LYS A 1 279 ? -18.102 -16.084 -26.591 1.00 95.25 279 LYS A C 1
ATOM 2246 O O . LYS A 1 279 ? -17.757 -15.349 -27.512 1.00 95.25 279 LYS A O 1
ATOM 2251 N N . THR A 1 280 ? -19.152 -15.838 -25.823 1.00 95.25 280 THR A N 1
ATOM 2252 C CA . THR A 1 280 ? -19.892 -14.582 -25.897 1.00 95.25 280 THR A CA 1
ATOM 2253 C C . THR A 1 280 ? -19.228 -13.589 -24.958 1.00 95.25 280 THR A C 1
ATOM 2255 O O . THR A 1 280 ? -19.002 -13.911 -23.801 1.00 95.25 280 THR A O 1
ATOM 2258 N N . VAL A 1 281 ? -18.848 -12.422 -25.471 1.00 96.88 281 VAL A N 1
ATOM 2259 C CA . VAL A 1 281 ? -18.015 -11.465 -24.734 1.00 96.88 281 VAL A CA 1
ATOM 2260 C C . VAL A 1 281 ? -18.536 -10.049 -24.941 1.00 96.88 281 VAL A C 1
ATOM 2262 O O . VAL A 1 281 ? -19.306 -9.768 -25.867 1.00 96.88 281 VAL A O 1
ATOM 2265 N N . ARG A 1 282 ? -18.058 -9.119 -24.114 1.00 97.06 282 ARG A N 1
ATOM 2266 C CA . ARG A 1 282 ? -18.091 -7.688 -24.440 1.00 97.06 282 ARG A CA 1
ATOM 2267 C C . ARG A 1 282 ? -16.710 -7.086 -24.353 1.00 97.06 282 ARG A C 1
ATOM 2269 O O . ARG A 1 282 ? -15.912 -7.428 -23.482 1.00 97.06 282 ARG A O 1
ATOM 2276 N N . ARG A 1 283 ? -16.466 -6.110 -25.220 1.00 95.50 283 ARG A N 1
ATOM 2277 C CA . ARG A 1 283 ? -15.248 -5.308 -25.185 1.00 95.50 283 ARG A CA 1
ATOM 2278 C C . ARG A 1 283 ? -15.415 -4.074 -24.321 1.00 95.50 283 ARG A C 1
ATOM 2280 O O . ARG A 1 283 ? -16.415 -3.372 -24.427 1.00 95.50 283 ARG A O 1
ATOM 2287 N N . ILE A 1 284 ? -14.404 -3.754 -23.534 1.00 94.81 284 ILE A N 1
ATOM 2288 C CA . ILE A 1 284 ? -14.257 -2.427 -22.941 1.00 94.81 284 ILE A CA 1
ATOM 2289 C C . ILE A 1 284 ? -13.955 -1.423 -24.064 1.00 94.81 284 ILE A C 1
ATOM 2291 O O . ILE A 1 284 ? -13.111 -1.687 -24.920 1.00 94.81 284 ILE A O 1
ATOM 2295 N N . LYS A 1 285 ? -14.652 -0.284 -24.107 1.00 90.25 285 LYS A N 1
ATOM 2296 C CA . LYS A 1 285 ? -14.414 0.760 -25.116 1.00 90.25 285 LYS A CA 1
ATOM 2297 C C . LYS A 1 285 ? -13.145 1.548 -24.813 1.00 90.25 285 LYS A C 1
ATOM 2299 O O . LYS A 1 285 ? -12.797 1.777 -23.657 1.00 90.25 285 LYS A O 1
ATOM 2304 N N . GLU A 1 286 ? -12.493 2.020 -25.871 1.00 88.62 286 GLU A N 1
ATOM 2305 C CA . GLU A 1 286 ? -11.357 2.922 -25.732 1.00 88.62 286 GLU A CA 1
ATOM 2306 C C . GLU A 1 286 ? -11.839 4.313 -25.322 1.00 88.62 286 GLU A C 1
ATOM 2308 O O . GLU A 1 286 ? -12.488 5.015 -26.098 1.00 88.62 286 GLU A O 1
ATOM 2313 N N . ILE A 1 287 ? -11.516 4.727 -24.101 1.00 85.56 287 ILE A N 1
ATOM 2314 C CA . ILE A 1 287 ? -11.973 6.001 -23.545 1.00 85.56 287 ILE A CA 1
ATOM 2315 C C . ILE A 1 287 ? -10.872 6.645 -22.709 1.00 85.56 287 ILE A C 1
ATOM 2317 O O . ILE A 1 287 ? -10.083 5.965 -22.054 1.00 85.56 287 ILE A O 1
ATOM 2321 N N . ILE A 1 288 ? -10.787 7.973 -22.757 1.00 82.94 288 ILE A N 1
ATOM 2322 C CA . ILE A 1 288 ? -9.866 8.735 -21.915 1.00 82.94 288 ILE A CA 1
ATOM 2323 C C . ILE A 1 288 ? -10.535 8.940 -20.545 1.00 82.94 288 ILE A C 1
ATOM 2325 O O . ILE A 1 288 ? -11.631 9.511 -20.501 1.00 82.94 288 ILE A O 1
ATOM 2329 N N . PRO A 1 289 ? -9.907 8.506 -19.437 1.00 80.12 289 PRO A N 1
ATOM 2330 C CA . PRO A 1 289 ? -10.431 8.737 -18.097 1.00 80.12 289 PRO A CA 1
ATOM 2331 C C . PRO A 1 289 ? -10.554 10.233 -17.796 1.00 80.12 289 PRO A C 1
ATOM 2333 O O . PRO A 1 289 ? -9.670 11.028 -18.142 1.00 80.12 289 PRO A O 1
ATOM 2336 N N . THR A 1 290 ? -11.636 10.620 -17.125 1.00 73.06 290 THR A N 1
ATOM 2337 C CA . THR A 1 290 ? -11.763 11.966 -16.553 1.00 73.06 290 THR A CA 1
ATOM 2338 C C . THR A 1 290 ? -10.816 12.113 -15.361 1.00 73.06 290 THR A C 1
ATOM 2340 O O . THR A 1 290 ? -10.566 11.145 -14.650 1.00 73.06 290 THR A O 1
ATOM 2343 N N . ILE A 1 291 ? -10.252 13.308 -15.161 1.00 60.81 291 ILE A N 1
ATOM 2344 C CA . ILE A 1 291 ? -9.359 13.583 -14.025 1.00 60.81 291 ILE A CA 1
ATOM 2345 C C . ILE A 1 291 ? -10.212 14.085 -12.845 1.00 60.81 291 ILE A C 1
ATOM 2347 O O . ILE A 1 291 ? -10.975 15.035 -13.010 1.00 60.81 291 ILE A O 1
ATOM 2351 N N . ASP A 1 292 ? -10.061 13.444 -11.682 1.00 53.94 292 ASP A N 1
ATOM 2352 C CA . ASP A 1 292 ? -10.929 13.489 -10.483 1.00 53.94 292 ASP A CA 1
ATOM 2353 C C . ASP A 1 292 ? -10.971 14.825 -9.693 1.00 53.94 292 ASP A C 1
ATOM 2355 O O . ASP A 1 292 ? -11.597 14.897 -8.642 1.00 53.94 292 ASP A O 1
ATOM 2359 N N . HIS A 1 293 ? -10.320 15.909 -10.125 1.00 50.09 293 HIS A N 1
ATOM 2360 C CA . HIS A 1 293 ? -9.972 16.997 -9.190 1.00 50.09 293 HIS A CA 1
ATOM 2361 C C . HIS A 1 293 ? -11.081 18.005 -8.806 1.00 50.09 293 HIS A C 1
ATOM 2363 O O . HIS A 1 293 ? -10.798 18.905 -8.021 1.00 50.09 293 HIS A O 1
ATOM 2369 N N . GLU A 1 294 ? -12.318 17.905 -9.310 1.00 42.19 294 GLU A N 1
ATOM 2370 C CA . GLU A 1 294 ? -13.355 18.936 -9.061 1.00 42.19 294 GLU A CA 1
ATOM 2371 C C . GLU A 1 294 ? -14.767 18.402 -8.733 1.00 42.19 294 GLU A C 1
ATOM 2373 O O . GLU A 1 294 ? -15.740 19.145 -8.879 1.00 42.19 294 GLU A O 1
ATOM 2378 N N . LYS A 1 295 ? -14.937 17.139 -8.313 1.00 51.62 295 LYS A N 1
ATOM 2379 C CA . LYS A 1 295 ? -16.286 16.548 -8.184 1.00 51.62 295 LYS A CA 1
ATOM 2380 C C . LYS A 1 295 ? -16.645 16.003 -6.805 1.00 51.62 295 LYS A C 1
ATOM 2382 O O . LYS A 1 295 ? -15.786 15.673 -5.996 1.00 51.62 295 LYS A O 1
ATOM 2387 N N . LEU A 1 296 ? -17.957 15.979 -6.562 1.00 51.38 296 LEU A N 1
ATOM 2388 C CA . LEU A 1 296 ? -18.606 15.612 -5.305 1.00 51.38 296 LEU A CA 1
ATOM 2389 C C . LEU A 1 296 ? -18.654 14.088 -5.126 1.00 51.38 296 LEU A C 1
ATOM 2391 O O . LEU A 1 296 ? -18.723 13.332 -6.098 1.00 51.38 296 LEU A O 1
ATOM 2395 N N . ASP A 1 297 ? -18.703 13.647 -3.869 1.00 57.75 297 ASP A N 1
ATOM 2396 C CA . ASP A 1 297 ? -18.959 12.251 -3.515 1.00 57.75 297 ASP A CA 1
ATOM 2397 C C . ASP A 1 297 ? -20.243 11.747 -4.181 1.00 57.75 297 ASP A C 1
ATOM 2399 O O . ASP A 1 297 ? -21.320 12.307 -3.977 1.00 57.75 297 ASP A O 1
ATOM 2403 N N . GLY A 1 298 ? -20.148 10.668 -4.965 1.00 57.31 298 GLY A N 1
ATOM 2404 C CA . GLY A 1 298 ? -21.321 10.093 -5.631 1.00 57.31 298 GLY A CA 1
ATOM 2405 C C . GLY A 1 298 ? -21.223 9.997 -7.145 1.00 57.31 298 GLY A C 1
ATOM 2406 O O . GLY A 1 298 ? -21.830 9.084 -7.705 1.00 57.31 298 GLY A O 1
ATOM 2407 N N . ASP A 1 299 ? -20.445 10.867 -7.789 1.00 65.12 299 ASP A N 1
ATOM 2408 C CA . ASP A 1 299 ? -20.439 10.982 -9.248 1.00 65.12 299 ASP A CA 1
ATOM 2409 C C . ASP A 1 299 ? -19.881 9.727 -9.943 1.00 65.12 299 ASP A C 1
ATOM 2411 O O . ASP A 1 299 ? -18.868 9.147 -9.550 1.00 65.12 299 ASP A O 1
ATOM 2415 N N . PHE A 1 300 ? -20.569 9.281 -10.997 1.00 71.38 300 PHE A N 1
ATOM 2416 C CA . PHE A 1 300 ? -20.120 8.195 -11.869 1.00 71.38 300 PHE A CA 1
ATOM 2417 C C . PHE A 1 300 ? -19.266 8.780 -13.001 1.00 71.38 300 PHE A C 1
ATOM 2419 O O . PHE A 1 300 ? -19.790 9.383 -13.937 1.00 71.38 300 PHE A O 1
ATOM 2426 N N . ASP A 1 301 ? -17.948 8.601 -12.906 1.00 72.00 301 ASP A N 1
ATOM 2427 C CA . ASP A 1 301 ? -16.976 9.153 -13.854 1.00 72.00 301 ASP A CA 1
ATOM 2428 C C . ASP A 1 301 ? -16.460 8.147 -14.889 1.00 72.00 301 ASP A C 1
ATOM 2430 O O . ASP A 1 301 ? -16.415 6.935 -14.646 1.00 72.00 301 ASP A O 1
ATOM 2434 N N . SER A 1 302 ? -16.010 8.682 -16.028 1.00 77.00 302 SER A N 1
ATOM 2435 C CA . SER A 1 302 ? -15.340 7.920 -17.083 1.00 77.00 302 SER A CA 1
ATOM 2436 C C . SER A 1 302 ? -14.014 7.335 -16.568 1.00 77.00 302 SER A C 1
ATOM 2438 O O . SER A 1 302 ? -13.234 8.065 -15.947 1.00 77.00 302 SER A O 1
ATOM 2440 N N . PRO A 1 303 ? -13.701 6.060 -16.849 1.00 87.88 303 PRO A N 1
ATOM 2441 C CA . PRO A 1 303 ? -14.500 5.115 -17.628 1.00 87.88 303 PRO A CA 1
ATOM 2442 C C . PRO A 1 303 ? -15.698 4.561 -16.844 1.00 87.88 303 PRO A C 1
ATOM 2444 O O . PRO A 1 303 ? -15.581 4.104 -15.705 1.00 87.88 303 PRO A O 1
ATOM 2447 N N . SER A 1 304 ? -16.856 4.542 -17.493 1.00 92.56 304 SER A N 1
ATOM 2448 C CA . SER A 1 304 ? -18.098 3.936 -17.022 1.00 92.56 304 SER A CA 1
ATOM 2449 C C . SER A 1 304 ? -18.160 2.445 -17.380 1.00 92.56 304 SER A C 1
ATOM 2451 O O . SER A 1 304 ? -19.083 1.988 -18.055 1.00 92.56 304 SER A O 1
ATOM 2453 N N . THR A 1 305 ? -17.149 1.696 -16.939 1.00 95.44 305 THR A N 1
ATOM 2454 C CA . THR A 1 305 ? -16.970 0.238 -17.112 1.00 95.44 305 THR A CA 1
ATOM 2455 C C . THR A 1 305 ? -17.370 -0.520 -15.844 1.00 95.44 305 THR A C 1
ATOM 2457 O O . THR A 1 305 ? -16.676 -1.428 -15.381 1.00 95.44 305 THR A O 1
ATOM 2460 N N . TYR A 1 306 ? -18.469 -0.104 -15.220 1.00 96.19 306 TYR A N 1
ATOM 2461 C CA . TYR A 1 306 ? -18.857 -0.605 -13.908 1.00 96.19 306 TYR A CA 1
ATOM 2462 C C . TYR A 1 306 ? -19.306 -2.061 -13.973 1.00 96.19 306 TYR A C 1
ATOM 2464 O O . TYR A 1 306 ? -19.942 -2.482 -14.942 1.00 96.19 306 TYR A O 1
ATOM 2472 N N . PHE A 1 307 ? -19.039 -2.806 -12.909 1.00 97.69 307 PHE A N 1
ATOM 2473 C CA . PHE A 1 307 ? -19.638 -4.111 -12.679 1.00 97.69 307 PHE A CA 1
ATOM 2474 C C . PHE A 1 307 ? -19.928 -4.324 -11.194 1.00 97.69 307 PHE A C 1
ATOM 2476 O O . PHE A 1 307 ? -19.187 -3.872 -10.320 1.00 97.69 307 PHE A O 1
ATOM 2483 N N . TYR A 1 308 ? -21.045 -4.994 -10.928 1.00 97.56 308 TYR A N 1
ATOM 2484 C CA . TYR A 1 308 ? -21.569 -5.276 -9.602 1.00 97.56 308 TYR A CA 1
ATOM 2485 C C . TYR A 1 308 ? -21.486 -6.766 -9.319 1.00 97.56 308 TYR A C 1
ATOM 2487 O O . TYR A 1 308 ? -21.915 -7.587 -10.134 1.00 97.56 308 TYR A O 1
ATOM 2495 N N . LEU A 1 309 ? -20.983 -7.095 -8.136 1.00 97.44 309 LEU A N 1
ATOM 2496 C CA . LEU A 1 309 ? -20.968 -8.439 -7.578 1.00 97.44 309 LEU A CA 1
ATOM 2497 C C . LEU A 1 309 ? -21.620 -8.423 -6.188 1.00 97.44 309 LEU A C 1
ATOM 2499 O O . LEU A 1 309 ? -21.994 -7.377 -5.656 1.00 97.44 309 LEU A O 1
ATOM 2503 N N . LYS A 1 310 ? -21.750 -9.603 -5.595 1.00 96.00 310 LYS A N 1
ATOM 2504 C CA . LYS A 1 310 ? -22.120 -9.799 -4.191 1.00 96.00 310 LYS A CA 1
ATOM 2505 C C . LYS A 1 310 ? -21.192 -10.831 -3.578 1.00 96.00 310 LYS A C 1
ATOM 2507 O O . LYS A 1 310 ? -20.516 -11.547 -4.319 1.00 96.00 310 LYS A O 1
ATOM 2512 N N . LEU A 1 311 ? -21.171 -10.933 -2.256 1.00 95.75 311 LEU A N 1
ATOM 2513 C CA . LEU A 1 311 ? -20.432 -12.004 -1.608 1.00 95.75 311 LEU A CA 1
ATOM 2514 C C . LEU A 1 311 ? -20.976 -13.366 -2.065 1.00 95.75 311 LEU A C 1
ATOM 2516 O O . LEU A 1 311 ? -22.194 -13.548 -2.160 1.00 95.75 311 LEU A O 1
ATOM 2520 N N . PRO A 1 312 ? -20.086 -14.317 -2.389 1.00 96.25 312 PRO A N 1
ATOM 2521 C CA . PRO A 1 312 ? -20.503 -15.617 -2.893 1.00 96.25 312 PRO A CA 1
ATOM 2522 C C . PRO A 1 312 ? -21.114 -16.506 -1.812 1.00 96.25 312 PRO A C 1
ATOM 2524 O O . PRO A 1 312 ? -21.884 -17.397 -2.153 1.00 96.25 312 PRO A O 1
ATOM 2527 N N . SER A 1 313 ? -20.778 -16.247 -0.547 1.00 93.44 313 SER A N 1
ATOM 2528 C CA . SER A 1 313 ? -21.152 -17.052 0.607 1.00 93.44 313 SER A CA 1
ATOM 2529 C C . SER A 1 313 ? -21.758 -16.225 1.732 1.00 93.44 313 SER A C 1
ATOM 2531 O O . SER A 1 313 ? -21.590 -15.006 1.816 1.00 93.44 313 SER A O 1
ATOM 2533 N N . GLU A 1 314 ? -22.470 -16.913 2.623 1.00 90.12 314 GLU A N 1
ATOM 2534 C CA . GLU A 1 314 ? -23.014 -16.322 3.842 1.00 90.12 314 GLU A CA 1
ATOM 2535 C C . GLU A 1 314 ? -21.888 -15.835 4.773 1.00 90.12 314 GLU A C 1
ATOM 2537 O O . GLU A 1 314 ? -21.009 -16.601 5.179 1.00 90.12 314 GLU A O 1
ATOM 2542 N N . TRP A 1 315 ? -21.943 -14.560 5.159 1.00 89.56 315 TRP A N 1
ATOM 2543 C CA . TRP A 1 315 ? -20.973 -13.957 6.067 1.00 89.56 315 TRP A CA 1
ATOM 2544 C C . TRP A 1 315 ? -21.356 -14.190 7.535 1.00 89.56 315 TRP A C 1
ATOM 2546 O O . TRP A 1 315 ? -22.411 -13.740 7.975 1.00 89.56 315 TRP A O 1
ATOM 2556 N N . LYS A 1 316 ? -20.491 -14.881 8.292 1.00 86.81 316 LYS A N 1
ATOM 2557 C CA . LYS A 1 316 ? -20.780 -15.355 9.666 1.00 86.81 316 LYS A CA 1
ATOM 2558 C C . LYS A 1 316 ? -19.830 -14.846 10.747 1.00 86.81 316 LYS A C 1
ATOM 2560 O O . LYS A 1 316 ? -20.011 -15.189 11.907 1.00 86.81 316 LYS A O 1
ATOM 2565 N N . ASN A 1 317 ? -18.768 -14.138 10.376 1.00 90.06 317 ASN A N 1
ATOM 2566 C CA . ASN A 1 317 ? -17.733 -13.728 11.320 1.00 90.06 317 ASN A CA 1
ATOM 2567 C C . ASN A 1 317 ? -17.082 -12.421 10.862 1.00 90.06 317 ASN A C 1
ATOM 2569 O O . ASN A 1 317 ? -16.273 -12.433 9.936 1.00 90.06 317 ASN A O 1
ATOM 2573 N N . ASN A 1 318 ? -17.384 -11.315 11.545 1.00 90.88 318 ASN A N 1
ATOM 2574 C CA . ASN A 1 318 ? -16.784 -10.005 11.271 1.00 90.88 318 ASN A CA 1
ATOM 2575 C C . ASN A 1 318 ? -15.283 -9.918 11.612 1.00 90.88 318 ASN A C 1
ATOM 2577 O O . ASN A 1 318 ? -14.628 -8.969 11.199 1.00 90.88 318 ASN A O 1
ATOM 2581 N N . LEU A 1 319 ? -14.710 -10.925 12.283 1.00 90.81 319 LEU A N 1
ATOM 2582 C CA . LEU A 1 319 ? -13.265 -11.054 12.528 1.00 90.81 319 LEU A CA 1
ATOM 2583 C C . LEU A 1 319 ? -12.555 -11.968 11.515 1.00 90.81 319 LEU A C 1
ATOM 2585 O O . LEU A 1 319 ? -11.398 -12.342 11.716 1.00 90.81 319 LEU A O 1
ATOM 2589 N N . ARG A 1 320 ? -13.239 -12.386 10.442 1.00 90.56 320 ARG A N 1
ATOM 2590 C CA . ARG A 1 320 ? -12.612 -13.140 9.351 1.00 90.56 320 ARG A CA 1
ATOM 2591 C C . ARG A 1 320 ? -11.570 -12.268 8.645 1.00 90.56 320 ARG A C 1
ATOM 2593 O O . ARG A 1 320 ? -11.866 -11.140 8.270 1.00 90.56 320 ARG A O 1
ATOM 2600 N N . ASN A 1 321 ? -10.410 -12.862 8.358 1.00 89.38 321 ASN A N 1
ATOM 2601 C CA . ASN A 1 321 ? -9.319 -12.218 7.615 1.00 89.38 321 ASN A CA 1
ATOM 2602 C C . ASN A 1 321 ? -9.027 -12.875 6.253 1.00 89.38 321 ASN A C 1
ATOM 2604 O O . ASN A 1 321 ? -8.268 -12.323 5.459 1.00 89.38 321 ASN A O 1
ATOM 2608 N N . ASP A 1 322 ? -9.632 -14.028 5.948 1.00 93.00 322 ASP A N 1
ATOM 2609 C CA . ASP A 1 322 ? -9.484 -14.684 4.647 1.00 93.00 322 ASP A CA 1
ATOM 2610 C C . ASP A 1 322 ? -10.138 -13.856 3.537 1.00 93.00 322 ASP A C 1
ATOM 2612 O O . ASP A 1 322 ? -11.344 -13.585 3.581 1.00 93.00 322 ASP A O 1
ATOM 2616 N N . TRP A 1 323 ? -9.356 -13.498 2.518 1.00 95.25 323 TRP A N 1
ATOM 2617 C CA . TRP A 1 323 ? -9.837 -12.760 1.352 1.00 95.25 323 TRP A CA 1
ATOM 2618 C C . TRP A 1 323 ? -10.779 -13.588 0.468 1.00 95.25 323 TRP A C 1
ATOM 2620 O O . TRP A 1 323 ? -10.863 -14.814 0.578 1.00 95.25 323 TRP A O 1
ATOM 2630 N N . PHE A 1 324 ? -11.433 -12.909 -0.471 1.00 97.69 324 PHE A N 1
ATOM 2631 C CA . PHE A 1 324 ? -12.090 -13.515 -1.630 1.00 97.69 324 PHE A CA 1
ATOM 2632 C C . PHE A 1 324 ? -11.191 -13.412 -2.871 1.00 97.69 324 PHE A C 1
ATOM 2634 O O . PHE A 1 324 ? -10.285 -12.582 -2.927 1.00 97.69 324 PHE A O 1
ATOM 2641 N N . GLU A 1 325 ? -11.438 -14.248 -3.877 1.00 98.19 325 GLU A N 1
ATOM 2642 C CA . GLU A 1 325 ? -10.704 -14.251 -5.148 1.00 98.19 325 GLU A CA 1
ATOM 2643 C C . GLU A 1 325 ? -11.589 -13.675 -6.261 1.00 98.19 325 GLU A C 1
ATOM 2645 O O . GLU A 1 325 ? -12.493 -14.357 -6.750 1.00 98.19 325 GLU A O 1
ATOM 2650 N N . LEU A 1 326 ? -11.347 -12.420 -6.655 1.00 98.75 326 LEU A N 1
ATOM 2651 C CA . LEU A 1 326 ? -11.952 -11.818 -7.844 1.00 98.75 326 LEU A CA 1
ATOM 2652 C C . LEU A 1 326 ? -11.179 -12.285 -9.076 1.00 98.75 326 LEU A C 1
ATOM 2654 O O . LEU A 1 326 ? -9.978 -12.056 -9.171 1.00 98.75 326 LEU A O 1
ATOM 2658 N N . THR A 1 327 ? -11.859 -12.905 -10.030 1.00 98.75 327 THR A N 1
ATOM 2659 C CA . THR A 1 327 ? -11.242 -13.487 -11.221 1.00 98.75 327 THR A CA 1
ATOM 2660 C C . THR A 1 327 ? -11.799 -12.835 -12.477 1.00 98.75 327 THR A C 1
ATOM 2662 O O . THR A 1 327 ? -13.012 -12.815 -12.680 1.00 98.75 327 THR A O 1
ATOM 2665 N N . VAL A 1 328 ? -10.919 -12.320 -13.336 1.00 98.75 328 VAL A N 1
ATOM 2666 C CA . VAL A 1 328 ? -11.279 -11.735 -14.636 1.00 98.75 328 VAL A CA 1
ATOM 2667 C C . VAL A 1 328 ? -10.817 -12.668 -15.751 1.00 98.75 328 VAL A C 1
ATOM 2669 O O . VAL A 1 328 ? -9.630 -12.989 -15.841 1.00 98.75 328 VAL A O 1
ATOM 2672 N N . HIS A 1 329 ? -11.747 -13.079 -16.616 1.00 98.56 329 HIS A N 1
ATOM 2673 C CA . HIS A 1 329 ? -11.457 -13.876 -17.806 1.00 98.56 329 HIS A CA 1
ATOM 2674 C C . HIS A 1 329 ? -11.477 -12.987 -19.050 1.00 98.56 329 HIS A C 1
ATOM 2676 O O . HIS A 1 329 ? -12.524 -12.443 -19.408 1.00 98.56 329 HIS A O 1
ATOM 2682 N N . TYR A 1 330 ? -10.328 -12.841 -19.710 1.00 98.44 330 TYR A N 1
ATOM 2683 C CA . TYR A 1 330 ? -10.165 -11.924 -20.839 1.00 98.44 330 TYR A CA 1
ATOM 2684 C C . TYR A 1 330 ? -9.267 -12.484 -21.938 1.00 98.44 330 TYR A C 1
ATOM 2686 O O . TYR A 1 330 ? -8.471 -13.399 -21.714 1.00 98.44 330 TYR A O 1
ATOM 2694 N N . LYS A 1 331 ? -9.383 -11.900 -23.130 1.00 98.00 331 LYS A N 1
ATOM 2695 C CA . LYS A 1 331 ? -8.503 -12.187 -24.263 1.00 98.00 331 LYS A CA 1
ATOM 2696 C C . LYS A 1 331 ? -7.326 -11.207 -24.278 1.00 98.00 331 LYS A C 1
ATOM 2698 O O . LYS A 1 331 ? -7.526 -10.004 -24.413 1.00 98.00 331 LYS A O 1
ATOM 2703 N N . ASP A 1 332 ? -6.098 -11.705 -24.157 1.00 97.12 332 ASP A N 1
ATOM 2704 C CA . ASP A 1 332 ? -4.874 -10.888 -24.138 1.00 97.12 332 ASP A CA 1
ATOM 2705 C C . ASP A 1 332 ? -4.403 -10.520 -25.556 1.00 97.12 332 ASP A C 1
ATOM 2707 O O . ASP A 1 332 ? -3.352 -10.953 -26.017 1.00 97.12 332 ASP A O 1
ATOM 2711 N N . GLU A 1 333 ? -5.214 -9.769 -26.299 1.00 93.56 333 GLU A N 1
ATOM 2712 C CA . GLU A 1 333 ? -4.971 -9.489 -27.725 1.00 93.56 333 GLU A CA 1
ATOM 2713 C C . GLU A 1 333 ? -3.841 -8.482 -27.965 1.00 93.56 333 GLU A C 1
ATOM 2715 O O . GLU A 1 333 ? -3.161 -8.541 -28.990 1.00 93.56 333 GLU A O 1
ATOM 2720 N N . LYS A 1 334 ? -3.659 -7.525 -27.049 1.00 91.31 334 LYS A N 1
ATOM 2721 C CA . LYS A 1 334 ? -2.699 -6.423 -27.179 1.00 91.31 334 LYS A CA 1
ATOM 2722 C C . LYS A 1 334 ? -2.103 -6.065 -25.825 1.00 91.31 334 LYS A C 1
ATOM 2724 O O . LYS A 1 334 ? -2.786 -6.119 -24.807 1.00 91.31 334 LYS A O 1
ATOM 2729 N N . LYS A 1 335 ? -0.849 -5.606 -25.841 1.00 92.88 335 LYS A N 1
ATOM 2730 C CA . LYS A 1 335 ? -0.220 -4.967 -24.680 1.00 92.88 335 LYS A CA 1
ATOM 2731 C C . LYS A 1 335 ? -1.024 -3.736 -24.259 1.00 92.88 335 LYS A C 1
ATOM 2733 O O . LYS A 1 335 ? -1.480 -2.973 -25.112 1.00 92.88 335 LYS A O 1
ATOM 2738 N N . GLY A 1 336 ? -1.153 -3.511 -22.958 1.00 92.62 336 GLY A N 1
ATOM 2739 C CA . GLY A 1 336 ? -1.887 -2.366 -22.432 1.00 92.62 336 GLY A CA 1
ATOM 2740 C C . GLY A 1 336 ? -1.835 -2.276 -20.913 1.00 92.62 336 GLY A C 1
ATOM 2741 O O . GLY A 1 336 ? -1.360 -3.186 -20.242 1.00 92.62 336 GLY A O 1
ATOM 2742 N N . ASN A 1 337 ? -2.357 -1.173 -20.375 1.00 95.00 337 ASN A N 1
ATOM 2743 C CA . ASN A 1 337 ? -2.428 -0.950 -18.933 1.00 95.00 337 ASN A CA 1
ATOM 2744 C C . ASN A 1 337 ? -3.899 -0.969 -18.500 1.00 95.00 337 ASN A C 1
ATOM 2746 O O . ASN A 1 337 ? -4.658 -0.066 -18.861 1.00 95.00 337 ASN A O 1
ATOM 2750 N N . ILE A 1 338 ? -4.297 -1.974 -17.720 1.00 96.00 338 ILE A N 1
ATOM 2751 C CA . ILE A 1 338 ? -5.632 -2.061 -17.114 1.00 96.00 338 ILE A CA 1
ATOM 2752 C C . ILE A 1 338 ? -5.488 -2.416 -15.639 1.00 96.00 338 ILE A C 1
ATOM 2754 O O . ILE A 1 338 ? -4.709 -3.290 -15.270 1.00 96.00 338 ILE A O 1
ATOM 2758 N N . THR A 1 339 ? -6.275 -1.746 -14.806 1.00 96.94 339 THR A N 1
ATOM 2759 C CA . THR A 1 339 ? -6.414 -2.032 -13.381 1.00 96.94 339 THR A CA 1
ATOM 2760 C C . THR A 1 339 ? -7.884 -2.136 -13.002 1.00 96.94 339 THR A C 1
ATOM 2762 O O . THR A 1 339 ? -8.736 -1.452 -13.581 1.00 96.94 339 THR A O 1
ATOM 2765 N N . VAL A 1 340 ? -8.187 -2.974 -12.015 1.00 98.12 340 VAL A N 1
ATOM 2766 C CA . VAL A 1 340 ? -9.492 -2.996 -11.356 1.00 98.12 340 VAL A CA 1
ATOM 2767 C C . VAL A 1 340 ? -9.499 -1.976 -10.222 1.00 98.12 340 VAL A C 1
ATOM 2769 O O . VAL A 1 340 ? -8.647 -1.978 -9.329 1.00 98.12 340 VAL A O 1
ATOM 2772 N N . GLN A 1 341 ? -10.494 -1.098 -10.252 1.00 96.19 341 GLN A N 1
ATOM 2773 C CA . GLN A 1 341 ? -10.808 -0.180 -9.167 1.00 96.19 341 GLN A CA 1
ATOM 2774 C C . GLN A 1 341 ? -12.072 -0.637 -8.449 1.00 96.19 341 GLN A C 1
ATOM 2776 O O . GLN A 1 341 ? -12.970 -1.208 -9.065 1.00 96.19 341 GLN A O 1
ATOM 2781 N N . GLN A 1 342 ? -12.167 -0.317 -7.166 1.00 95.06 342 GLN A N 1
ATOM 2782 C CA . GLN A 1 342 ? -13.366 -0.520 -6.358 1.00 95.06 342 GLN A CA 1
ATOM 2783 C C . GLN A 1 342 ? -13.934 0.815 -5.890 1.00 95.06 342 GLN A C 1
ATOM 2785 O O . GLN A 1 342 ? -13.204 1.813 -5.820 1.00 95.06 342 GLN A O 1
ATOM 2790 N N . ARG A 1 343 ? -15.231 0.837 -5.570 1.00 92.75 343 ARG A N 1
ATOM 2791 C CA . ARG A 1 343 ? -15.861 1.985 -4.916 1.00 92.75 343 ARG A CA 1
ATOM 2792 C C . ARG A 1 343 ? -15.095 2.309 -3.631 1.00 92.75 343 ARG A C 1
ATOM 2794 O O . ARG A 1 343 ? -14.877 1.437 -2.797 1.00 92.75 343 ARG A O 1
ATOM 2801 N N . SER A 1 344 ? -14.669 3.558 -3.504 1.00 91.44 344 SER A N 1
ATOM 2802 C CA . SER A 1 344 ? -13.926 4.036 -2.341 1.00 91.44 344 SER A CA 1
ATOM 2803 C C . SER A 1 344 ? -14.850 4.196 -1.133 1.00 91.44 344 SER A C 1
ATOM 2805 O O . SER A 1 344 ? -15.992 4.643 -1.268 1.00 91.44 344 SER A O 1
ATOM 2807 N N . ILE A 1 345 ? -14.334 3.856 0.050 1.00 91.88 345 ILE A N 1
ATOM 2808 C CA . ILE A 1 345 ? -14.994 4.129 1.336 1.00 91.88 345 ILE A CA 1
ATOM 2809 C C . ILE A 1 345 ? -14.685 5.535 1.874 1.00 91.88 345 ILE A C 1
ATOM 2811 O O . ILE A 1 345 ? -15.346 5.996 2.807 1.00 91.88 345 ILE A O 1
ATOM 2815 N N . ALA A 1 346 ? -13.669 6.194 1.309 1.00 89.75 346 ALA A N 1
ATOM 2816 C CA . ALA A 1 346 ? -13.218 7.521 1.702 1.00 89.75 346 ALA A CA 1
ATOM 2817 C C . ALA A 1 346 ? -14.067 8.615 1.034 1.00 89.75 346 ALA A C 1
ATOM 2819 O O . ALA A 1 346 ? -14.454 8.443 -0.127 1.00 89.75 346 ALA A O 1
ATOM 2820 N N . PRO A 1 347 ? -14.304 9.745 1.718 1.00 86.19 347 PRO A N 1
ATOM 2821 C CA . PRO A 1 347 ? -14.845 10.948 1.093 1.00 86.19 347 PRO A CA 1
ATOM 2822 C C . PRO A 1 347 ? -13.832 11.586 0.127 1.00 86.19 347 PRO A C 1
ATOM 2824 O O . PRO A 1 347 ? -12.625 11.361 0.227 1.00 86.19 347 PRO A O 1
ATOM 2827 N N . GLY A 1 348 ? -14.327 12.389 -0.812 1.00 79.50 348 GLY A N 1
ATOM 2828 C CA . GLY A 1 348 ? -13.545 13.107 -1.824 1.00 79.50 348 GLY A CA 1
ATOM 2829 C C . GLY A 1 348 ? -13.007 12.235 -2.963 1.00 79.50 348 GLY A C 1
ATOM 2830 O O . GLY A 1 348 ? -12.320 12.737 -3.850 1.00 79.50 348 GLY A O 1
ATOM 2831 N N . LYS A 1 349 ? -13.294 10.927 -2.958 1.00 80.56 349 LYS A N 1
ATOM 2832 C CA . LYS A 1 349 ? -12.810 9.975 -3.963 1.00 80.56 349 LYS A CA 1
ATOM 2833 C C . LYS A 1 349 ? -13.875 8.934 -4.262 1.00 80.56 349 LYS A C 1
ATOM 2835 O O . LYS A 1 349 ? -14.277 8.192 -3.374 1.00 80.56 349 LYS A O 1
ATOM 2840 N N . THR A 1 350 ? -14.285 8.811 -5.522 1.00 86.25 350 THR A N 1
ATOM 2841 C CA . THR A 1 350 ? -15.321 7.842 -5.917 1.00 86.25 350 THR A CA 1
ATOM 2842 C C . THR A 1 350 ? -14.768 6.420 -6.037 1.00 86.25 350 THR A C 1
ATOM 2844 O O . THR A 1 350 ? -15.398 5.465 -5.581 1.00 86.25 350 THR A O 1
ATOM 2847 N N . PHE A 1 351 ? -13.587 6.249 -6.634 1.00 90.00 351 PHE A N 1
ATOM 2848 C CA . PHE A 1 351 ? -12.973 4.940 -6.874 1.00 90.00 351 PHE A CA 1
ATOM 2849 C C . PHE A 1 351 ? -11.494 4.930 -6.489 1.00 90.00 351 PHE A C 1
ATOM 2851 O O . PHE A 1 351 ? -10.783 5.920 -6.644 1.00 90.00 351 PHE A O 1
ATOM 2858 N N . GLN A 1 352 ? -11.008 3.776 -6.044 1.00 90.31 352 GLN A N 1
ATOM 2859 C CA . GLN A 1 352 ? -9.609 3.552 -5.688 1.00 90.31 352 GLN A CA 1
ATOM 2860 C C . GLN A 1 352 ? -9.098 2.283 -6.380 1.00 90.31 352 GLN A C 1
ATOM 2862 O O . GLN A 1 352 ? -9.812 1.284 -6.459 1.00 90.31 352 GLN A O 1
ATOM 2867 N N . ASN A 1 353 ? -7.855 2.315 -6.878 1.00 92.38 353 ASN A N 1
ATOM 2868 C CA . ASN A 1 353 ? -7.174 1.120 -7.390 1.00 92.38 353 ASN A CA 1
ATOM 2869 C C . ASN A 1 353 ? -7.117 0.055 -6.295 1.00 92.38 353 ASN A C 1
ATOM 2871 O O . ASN A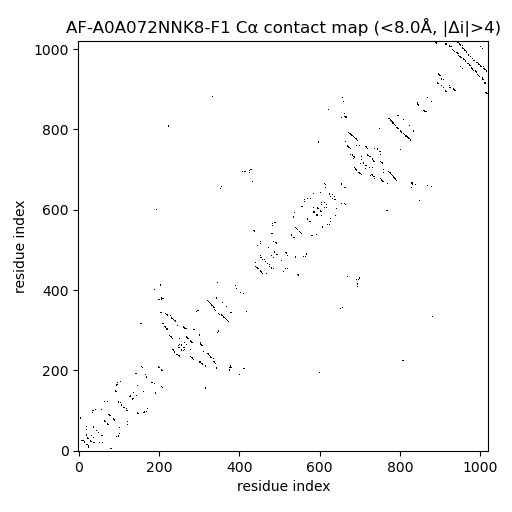 1 353 ? -6.689 0.358 -5.177 1.00 92.38 353 ASN A O 1
ATOM 2875 N N . MET A 1 354 ? -7.488 -1.180 -6.630 1.00 94.94 354 MET A N 1
ATOM 2876 C CA . MET A 1 354 ? -7.222 -2.319 -5.758 1.00 94.94 354 MET A CA 1
ATOM 2877 C C . MET A 1 354 ? -5.708 -2.552 -5.642 1.00 94.94 354 MET A C 1
ATOM 2879 O O . MET A 1 354 ? -4.976 -2.354 -6.614 1.00 94.94 354 MET A O 1
ATOM 2883 N N . ARG A 1 355 ? -5.236 -2.990 -4.464 1.00 91.38 355 ARG A N 1
ATOM 2884 C CA . ARG A 1 355 ? -3.802 -3.208 -4.163 1.00 91.38 355 ARG A CA 1
ATOM 2885 C C . ARG A 1 355 ? -3.098 -4.075 -5.214 1.00 91.38 355 ARG A C 1
ATOM 2887 O O . ARG A 1 355 ? -2.025 -3.712 -5.686 1.00 91.38 355 ARG A O 1
ATOM 2894 N N . ASP A 1 356 ? -3.749 -5.160 -5.626 1.00 95.56 356 ASP A N 1
ATOM 2895 C CA . ASP A 1 356 ? -3.255 -6.139 -6.603 1.00 95.56 356 ASP A CA 1
ATOM 2896 C C . ASP A 1 356 ? -4.063 -6.103 -7.921 1.00 95.56 356 ASP A C 1
ATOM 2898 O O . ASP A 1 356 ? -4.138 -7.095 -8.642 1.00 95.56 356 ASP A O 1
ATOM 2902 N N . GLY A 1 357 ? -4.730 -4.978 -8.214 1.00 96.56 357 GLY A N 1
ATOM 2903 C CA . GLY A 1 357 ? -5.753 -4.882 -9.263 1.00 96.56 357 GLY A CA 1
ATOM 2904 C C . GLY A 1 357 ? -5.246 -4.820 -10.705 1.00 96.56 357 GLY A C 1
ATOM 2905 O O . GLY A 1 357 ? -6.061 -4.867 -11.625 1.00 96.56 357 GLY A O 1
ATOM 2906 N N . ASP A 1 358 ? -3.936 -4.681 -10.921 1.00 96.50 358 ASP A N 1
ATOM 2907 C CA . ASP A 1 358 ? -3.350 -4.544 -12.258 1.00 96.50 358 ASP A CA 1
ATOM 2908 C C . ASP A 1 358 ? -3.395 -5.894 -13.008 1.00 96.50 358 ASP A C 1
ATOM 2910 O O . ASP A 1 358 ? -2.902 -6.913 -12.510 1.00 96.50 358 ASP A O 1
ATOM 2914 N N . LEU A 1 359 ? -3.986 -5.898 -14.209 1.00 97.56 359 LEU A N 1
ATOM 2915 C CA . LEU A 1 359 ? -4.049 -7.064 -15.096 1.00 97.56 359 LEU A CA 1
ATOM 2916 C C . LEU A 1 359 ? -2.764 -7.195 -15.929 1.00 97.56 359 LEU A C 1
ATOM 2918 O O . LEU A 1 359 ? -2.153 -6.195 -16.304 1.00 97.56 359 LEU A O 1
ATOM 2922 N N . LEU A 1 360 ? -2.384 -8.428 -16.277 1.00 97.38 360 LEU A N 1
ATOM 2923 C CA . LEU A 1 360 ? -1.225 -8.710 -17.131 1.00 97.38 360 LEU A CA 1
ATOM 2924 C C . LEU A 1 360 ? -1.608 -8.796 -18.620 1.00 97.38 360 LEU A C 1
ATOM 2926 O O . LEU A 1 360 ? -2.041 -9.841 -19.097 1.00 97.38 360 LEU A O 1
ATOM 2930 N N . LEU A 1 361 ? -1.385 -7.717 -19.372 1.00 96.25 361 LEU A N 1
ATOM 2931 C CA . LEU A 1 361 ? -1.618 -7.680 -20.820 1.00 96.25 361 LEU A CA 1
ATOM 2932 C C . LEU A 1 361 ? -0.289 -7.760 -21.582 1.00 96.25 361 LEU A C 1
ATOM 2934 O O . LEU A 1 361 ? 0.431 -6.768 -21.710 1.00 96.25 361 LEU A O 1
ATOM 2938 N N . THR A 1 362 ? 0.036 -8.944 -22.098 1.00 95.62 362 THR A N 1
ATOM 2939 C CA . THR A 1 362 ? 1.279 -9.207 -22.843 1.00 95.62 362 THR A CA 1
ATOM 2940 C C . THR A 1 362 ? 1.106 -9.099 -24.357 1.00 95.62 362 THR A C 1
ATOM 2942 O O . THR A 1 362 ? 2.098 -8.997 -25.082 1.00 95.62 362 THR A O 1
ATOM 2945 N N . GLY A 1 363 ? -0.139 -9.105 -24.845 1.00 94.44 363 GLY A N 1
ATOM 2946 C CA . GLY A 1 363 ? -0.459 -9.226 -26.265 1.00 94.44 363 GLY A CA 1
ATOM 2947 C C . GLY A 1 363 ? -0.198 -10.623 -26.832 1.00 94.44 363 GLY A C 1
ATOM 2948 O O . GLY A 1 363 ? 0.133 -10.745 -28.009 1.00 94.44 363 GLY A O 1
ATOM 2949 N N . SER A 1 364 ? -0.289 -11.674 -26.008 1.00 94.62 364 SER A N 1
ATOM 2950 C CA . SER A 1 364 ? -0.016 -13.055 -26.433 1.00 94.62 364 SER A CA 1
ATOM 2951 C C . SER A 1 364 ? -1.063 -13.630 -27.392 1.00 94.62 364 SER A C 1
ATOM 2953 O O . SER A 1 364 ? -0.797 -14.627 -28.057 1.00 94.62 364 SER A O 1
ATOM 2955 N N . GLY A 1 365 ? -2.253 -13.034 -27.452 1.00 95.12 365 GLY A N 1
ATOM 2956 C CA . GLY A 1 365 ? -3.406 -13.561 -28.173 1.00 95.12 365 GLY A CA 1
ATOM 2957 C C . GLY A 1 365 ? -4.092 -14.732 -27.465 1.00 95.12 365 GLY A C 1
ATOM 2958 O O . GLY A 1 365 ? -4.962 -15.360 -28.062 1.00 95.12 365 GLY A O 1
ATOM 2959 N N . GLU A 1 366 ? -3.742 -15.038 -26.215 1.00 96.62 366 GLU A N 1
ATOM 2960 C CA . GLU A 1 366 ? -4.315 -16.156 -25.456 1.00 96.62 366 GLU A CA 1
ATOM 2961 C C . GLU A 1 366 ? -5.471 -15.720 -24.547 1.00 96.62 366 GLU A C 1
ATOM 2963 O O . GLU A 1 366 ? -5.591 -14.556 -24.158 1.00 96.62 366 GLU A O 1
ATOM 2968 N N . TRP A 1 367 ? -6.334 -16.672 -24.186 1.00 97.94 367 TRP A N 1
ATOM 2969 C CA . TRP A 1 367 ? -7.307 -16.471 -23.110 1.00 97.94 367 TRP A CA 1
ATOM 2970 C C . TRP A 1 367 ? -6.606 -16.556 -21.755 1.00 97.94 367 TRP A C 1
ATOM 2972 O O . TRP A 1 367 ? -5.917 -17.535 -21.468 1.00 97.94 367 TRP A O 1
ATOM 2982 N N . ARG A 1 368 ? -6.807 -15.544 -20.911 1.00 97.81 368 ARG A N 1
ATOM 2983 C CA . ARG A 1 368 ? -6.217 -15.453 -19.576 1.00 97.81 368 ARG A CA 1
ATOM 2984 C C . ARG A 1 368 ? -7.288 -15.461 -18.497 1.00 97.81 368 ARG A C 1
ATOM 2986 O O . ARG A 1 368 ? -8.385 -14.933 -18.669 1.00 97.81 368 ARG A O 1
ATOM 2993 N N . GLU A 1 369 ? -6.919 -16.051 -17.371 1.00 97.94 369 GLU A N 1
ATOM 2994 C CA . GLU A 1 369 ? -7.604 -15.931 -16.092 1.00 97.94 369 GLU A CA 1
ATOM 2995 C C . GLU A 1 369 ? -6.667 -15.156 -15.168 1.00 97.94 369 GLU A C 1
ATOM 2997 O O . GLU A 1 369 ? -5.522 -15.569 -14.978 1.00 97.94 369 GLU A O 1
ATOM 3002 N N . TRP A 1 370 ? -7.123 -14.026 -14.632 1.00 98.38 370 TRP A N 1
ATOM 3003 C CA . TRP A 1 370 ? -6.319 -13.222 -13.716 1.00 98.38 370 TRP A CA 1
ATOM 3004 C C . TRP A 1 370 ? -7.064 -12.977 -12.418 1.00 98.38 370 TRP A C 1
ATOM 3006 O O . TRP A 1 370 ? -8.167 -12.425 -12.419 1.00 98.38 370 TRP A O 1
ATOM 3016 N N . LYS A 1 371 ? -6.447 -13.403 -11.318 1.00 98.50 371 LYS A N 1
ATOM 3017 C CA . LYS A 1 371 ? -7.024 -13.336 -9.980 1.00 98.50 371 LYS A CA 1
ATOM 3018 C C . LYS A 1 371 ? -6.495 -12.150 -9.187 1.00 98.50 371 LYS A C 1
ATOM 3020 O O . LYS A 1 371 ? -5.306 -11.841 -9.241 1.00 98.50 371 LYS A O 1
ATOM 3025 N N . ILE A 1 372 ? -7.379 -11.531 -8.415 1.00 98.50 372 ILE A N 1
ATOM 3026 C CA . ILE A 1 372 ? -7.137 -10.362 -7.571 1.00 98.50 372 ILE A CA 1
ATOM 3027 C C . ILE A 1 372 ? -7.710 -10.676 -6.179 1.00 98.50 372 ILE A C 1
ATOM 3029 O O . ILE A 1 372 ? -8.898 -11.000 -6.076 1.00 98.50 372 ILE A O 1
ATOM 3033 N N . PRO A 1 373 ? -6.920 -10.594 -5.093 1.00 97.94 373 PRO A N 1
ATOM 3034 C CA . PRO A 1 373 ? -7.454 -10.711 -3.743 1.00 97.94 373 PRO A CA 1
ATOM 3035 C C . PRO A 1 373 ? -8.373 -9.528 -3.419 1.00 97.94 373 PRO A C 1
ATOM 3037 O O . PRO A 1 373 ? -7.964 -8.371 -3.520 1.00 97.94 373 PRO A O 1
ATOM 3040 N N . VAL A 1 374 ? -9.595 -9.821 -2.978 1.00 97.31 374 VAL A N 1
ATOM 3041 C CA . VAL A 1 374 ? -10.502 -8.856 -2.341 1.00 97.31 374 VAL A CA 1
ATOM 3042 C C . VAL A 1 374 ? -10.407 -9.095 -0.839 1.00 97.31 374 VAL A C 1
ATOM 3044 O O . VAL A 1 374 ? -10.993 -10.048 -0.314 1.00 97.31 374 VAL A O 1
ATOM 3047 N N . ARG A 1 375 ? -9.603 -8.288 -0.144 1.00 94.75 375 ARG A N 1
ATOM 3048 C CA . ARG A 1 375 ? -9.389 -8.445 1.299 1.00 94.75 375 ARG A CA 1
ATOM 3049 C C . ARG A 1 375 ? -10.612 -7.948 2.056 1.00 94.75 375 ARG A C 1
ATOM 3051 O O . ARG A 1 375 ? -11.362 -7.103 1.584 1.00 94.75 375 ARG A O 1
ATOM 3058 N N . VAL A 1 376 ? -10.794 -8.437 3.275 1.00 93.00 376 VAL A N 1
ATOM 3059 C CA . VAL A 1 376 ? -11.939 -8.035 4.106 1.00 93.00 376 VAL A CA 1
ATOM 3060 C C . VAL A 1 376 ? -11.899 -6.538 4.427 1.00 93.00 376 VAL A C 1
ATOM 3062 O O . VAL A 1 376 ? -12.944 -5.893 4.447 1.00 93.00 376 VAL A O 1
ATOM 3065 N N . SER A 1 377 ? -10.704 -5.949 4.569 1.00 92.56 377 SER A N 1
ATOM 3066 C CA . SER A 1 377 ? -10.562 -4.499 4.746 1.00 92.56 377 SER A CA 1
ATOM 3067 C C . SER A 1 377 ? -10.928 -3.673 3.504 1.00 92.56 377 SER A C 1
ATOM 3069 O O . SER A 1 377 ? -11.147 -2.471 3.621 1.00 92.56 377 SER A O 1
ATOM 3071 N N . ASP A 1 378 ? -11.076 -4.305 2.335 1.00 92.94 378 ASP A N 1
ATOM 3072 C CA . ASP A 1 378 ? -11.569 -3.657 1.118 1.00 92.94 378 ASP A CA 1
ATOM 3073 C C . ASP A 1 378 ? -13.114 -3.553 1.098 1.00 92.94 378 ASP A C 1
ATOM 3075 O O . ASP A 1 378 ? -13.671 -2.739 0.365 1.00 92.94 378 ASP A O 1
ATOM 3079 N N . LEU A 1 379 ? -13.826 -4.335 1.925 1.00 92.12 379 LEU A N 1
ATOM 3080 C CA . LEU A 1 379 ? -15.287 -4.505 1.884 1.00 92.12 379 LEU A CA 1
ATOM 3081 C C . LEU A 1 379 ? -16.064 -3.547 2.808 1.00 92.12 379 LEU A C 1
ATOM 3083 O O . LEU A 1 379 ? -17.058 -3.938 3.411 1.00 92.12 379 LEU A O 1
ATOM 3087 N N . GLY A 1 380 ? -15.637 -2.295 2.956 1.00 90.31 380 GLY A N 1
ATOM 3088 C CA . GLY A 1 380 ? -16.320 -1.327 3.826 1.00 90.31 380 GLY A CA 1
ATOM 3089 C C . GLY A 1 380 ? -17.524 -0.618 3.186 1.00 90.31 380 GLY A C 1
ATOM 3090 O O . GLY A 1 380 ? -17.663 -0.548 1.964 1.00 90.31 380 GLY A O 1
ATOM 3091 N N . TYR A 1 381 ? -18.376 -0.034 4.031 1.00 89.56 381 TYR A N 1
ATOM 3092 C CA . TYR A 1 381 ? -19.326 1.008 3.627 1.00 89.56 381 TYR A CA 1
ATOM 3093 C C . TYR A 1 381 ? -18.625 2.371 3.553 1.00 89.56 381 TYR A C 1
ATOM 3095 O O . TYR A 1 381 ? -17.556 2.560 4.135 1.00 89.56 381 TYR A O 1
ATOM 3103 N N . TRP A 1 382 ? -19.224 3.326 2.837 1.00 88.69 382 TRP A N 1
ATOM 3104 C CA . TRP A 1 382 ? -18.741 4.708 2.823 1.00 88.69 382 TRP A CA 1
ATOM 3105 C C . TRP A 1 382 ? -18.811 5.307 4.232 1.00 88.69 382 TRP A C 1
ATOM 3107 O O . TRP A 1 382 ? -19.823 5.158 4.913 1.00 88.69 382 TRP A O 1
ATOM 3117 N N . VAL A 1 383 ? -17.725 5.950 4.666 1.00 84.19 383 VAL A N 1
ATOM 3118 C CA . VAL A 1 383 ? -17.560 6.413 6.055 1.00 84.19 383 VAL A CA 1
ATOM 3119 C C . VAL A 1 383 ? -17.843 7.906 6.201 1.00 84.19 383 VAL A C 1
ATOM 3121 O O . VAL A 1 383 ? -18.346 8.323 7.232 1.00 84.19 383 VAL A O 1
ATOM 3124 N N . GLY A 1 384 ? -17.542 8.719 5.187 1.00 83.81 384 GLY A N 1
ATOM 3125 C CA . GLY A 1 384 ? -17.695 10.175 5.246 1.00 83.81 384 GLY A CA 1
ATOM 3126 C C . GLY A 1 384 ? -16.673 10.901 6.131 1.00 83.81 384 GLY A C 1
ATOM 3127 O O . GLY A 1 384 ? -15.990 10.307 6.970 1.00 83.81 384 GLY A O 1
ATOM 3128 N N . SER A 1 385 ? -16.544 12.217 5.929 1.00 84.12 385 SER A N 1
ATOM 3129 C CA . SER A 1 385 ? -15.524 13.032 6.613 1.00 84.12 385 SER A CA 1
ATOM 3130 C C . SER A 1 385 ? -15.807 13.206 8.105 1.00 84.12 385 SER A C 1
ATOM 3132 O O . SER A 1 385 ? -14.883 13.104 8.907 1.00 84.12 385 SER A O 1
ATOM 3134 N N . SER A 1 386 ? -17.080 13.378 8.493 1.00 86.69 386 SER A N 1
ATOM 3135 C CA . SER A 1 386 ? -17.483 13.603 9.893 1.00 86.69 386 SER A CA 1
ATOM 3136 C C . SER A 1 386 ? -17.049 12.462 10.819 1.00 86.69 386 SER A C 1
ATOM 3138 O O . SER A 1 386 ? -16.647 12.689 11.960 1.00 86.69 386 SER A O 1
ATOM 3140 N N . TYR A 1 387 ? -17.092 11.223 10.334 1.00 88.12 387 TYR A N 1
ATOM 3141 C CA . TYR A 1 387 ? -16.642 10.055 11.083 1.00 88.12 387 TYR A CA 1
ATOM 3142 C C . TYR A 1 387 ? -15.118 9.908 11.088 1.00 88.12 387 TYR A C 1
ATOM 3144 O O . TYR A 1 387 ? -14.553 9.545 12.120 1.00 88.12 387 TYR A O 1
ATOM 3152 N N . GLY A 1 388 ? -14.440 10.266 9.991 1.00 91.25 388 GLY A N 1
ATOM 3153 C CA . GLY A 1 388 ? -12.980 10.387 9.971 1.00 91.25 388 GLY A CA 1
ATOM 3154 C C . GLY A 1 388 ? -12.462 11.374 11.025 1.00 91.25 388 GLY A C 1
ATOM 3155 O O . GLY A 1 388 ? -11.538 11.046 11.772 1.00 91.25 388 GLY A O 1
ATOM 3156 N N . ASP A 1 389 ? -13.111 12.535 11.156 1.00 91.75 389 ASP A N 1
ATOM 3157 C CA . ASP A 1 389 ? -12.794 13.537 12.182 1.00 91.75 389 ASP A CA 1
ATOM 3158 C C . ASP A 1 389 ? -12.985 12.982 13.601 1.00 91.75 389 ASP A C 1
ATOM 3160 O O . ASP A 1 389 ? -12.105 13.136 14.452 1.00 91.75 389 ASP A O 1
ATOM 3164 N N . LYS A 1 390 ? -14.093 12.263 13.854 1.00 92.75 390 LYS A N 1
ATOM 3165 C CA . LYS A 1 390 ? -14.343 11.586 15.142 1.00 92.75 390 LYS A CA 1
ATOM 3166 C C . LYS A 1 390 ? -13.245 10.561 15.456 1.00 92.75 390 LYS A C 1
ATOM 3168 O O . LYS A 1 390 ? -12.763 10.514 16.588 1.00 92.75 390 LYS A O 1
ATOM 3173 N N . HIS A 1 391 ? -12.809 9.763 14.474 1.00 95.81 391 HIS A N 1
ATOM 3174 C CA . HIS A 1 391 ? -11.703 8.817 14.663 1.00 95.81 391 HIS A CA 1
ATOM 3175 C C . HIS A 1 391 ? -10.410 9.535 15.064 1.00 95.81 391 HIS A C 1
ATOM 3177 O O . HIS A 1 391 ? -9.777 9.150 16.051 1.00 95.81 391 HIS A O 1
ATOM 3183 N N . LEU A 1 392 ? -10.040 10.606 14.353 1.00 95.94 392 LEU A N 1
ATOM 3184 C CA . LEU A 1 392 ? -8.848 11.391 14.673 1.00 95.94 392 LEU A CA 1
ATOM 3185 C C . LEU A 1 392 ? -8.941 12.031 16.066 1.00 95.94 392 LEU A C 1
ATOM 3187 O O . LEU A 1 392 ? -7.977 11.977 16.836 1.00 95.94 392 LEU A O 1
ATOM 3191 N N . GLU A 1 393 ? -10.090 12.612 16.413 1.00 96.25 393 GLU A N 1
ATOM 3192 C CA . GLU A 1 393 ? -10.333 13.221 17.721 1.00 96.25 393 GLU A CA 1
ATOM 3193 C C . GLU A 1 393 ? -10.132 12.199 18.849 1.00 96.25 393 GLU A C 1
ATOM 3195 O O . GLU A 1 393 ? -9.426 12.468 19.829 1.00 96.25 393 GLU A O 1
ATOM 3200 N N . TYR A 1 394 ? -10.725 11.010 18.716 1.00 97.62 394 TYR A N 1
ATOM 3201 C CA . TYR A 1 394 ? -10.706 10.009 19.780 1.00 97.62 394 TYR A CA 1
ATOM 3202 C C . TYR A 1 394 ? -9.336 9.351 19.903 1.00 97.62 394 TYR A C 1
ATOM 3204 O O . TYR A 1 394 ? -8.824 9.254 21.019 1.00 97.62 394 TYR A O 1
ATOM 3212 N N . LEU A 1 395 ? -8.681 9.012 18.787 1.00 98.00 395 LEU A N 1
ATOM 3213 C CA . LEU A 1 395 ? -7.287 8.558 18.794 1.00 98.00 395 LEU A CA 1
ATOM 3214 C C . LEU A 1 395 ? -6.382 9.606 19.454 1.00 98.00 395 LEU A C 1
ATOM 3216 O O . LEU A 1 395 ? -5.586 9.280 20.333 1.00 98.00 395 LEU A O 1
ATOM 3220 N N . THR A 1 396 ? -6.556 10.889 19.129 1.00 97.75 396 THR A N 1
ATOM 3221 C CA . THR A 1 396 ? -5.797 11.977 19.764 1.00 97.75 396 THR A CA 1
ATOM 3222 C C . THR A 1 396 ? -6.004 12.011 21.278 1.00 97.75 396 THR A C 1
ATOM 3224 O O . THR A 1 396 ? -5.044 12.175 22.030 1.00 97.75 396 THR A O 1
ATOM 3227 N N . LYS A 1 397 ? -7.233 11.834 21.767 1.00 97.69 397 LYS A N 1
ATOM 3228 C CA . LYS A 1 397 ? -7.495 11.768 23.212 1.00 97.69 397 LYS A CA 1
ATOM 3229 C C . LYS A 1 397 ? -6.883 10.516 23.853 1.00 97.69 397 LYS A C 1
ATOM 3231 O O . LYS A 1 397 ? -6.257 10.641 24.904 1.00 97.69 397 LYS A O 1
ATOM 3236 N N . LEU A 1 398 ? -7.003 9.353 23.214 1.00 98.44 398 LEU A N 1
ATOM 3237 C CA . LEU A 1 398 ? -6.492 8.073 23.716 1.00 98.44 398 LEU A CA 1
ATOM 3238 C C . LEU A 1 398 ? -4.960 8.010 23.766 1.00 98.44 398 LEU A C 1
ATOM 3240 O O . LEU A 1 398 ? -4.415 7.451 24.715 1.00 98.44 398 LEU A O 1
ATOM 3244 N N . THR A 1 399 ? -4.250 8.662 22.839 1.00 97.75 399 THR A N 1
ATOM 3245 C CA . THR A 1 399 ? -2.769 8.718 22.850 1.00 97.75 399 THR A CA 1
ATOM 3246 C C . THR A 1 399 ? -2.162 9.350 24.103 1.00 97.75 399 THR A C 1
ATOM 3248 O O . THR A 1 399 ? -0.987 9.133 24.395 1.00 97.75 399 THR A O 1
ATOM 3251 N N . LYS A 1 400 ? -2.948 10.106 24.882 1.00 97.31 400 LYS A N 1
ATOM 3252 C CA . LYS A 1 400 ? -2.527 10.632 26.192 1.00 97.31 400 LYS A CA 1
ATOM 3253 C C . LYS A 1 400 ? -2.389 9.531 27.249 1.00 97.31 400 LYS A C 1
ATOM 3255 O O . LYS A 1 400 ? -1.706 9.741 28.248 1.00 97.31 400 LYS A O 1
ATOM 3260 N N . TYR A 1 401 ? -3.049 8.397 27.032 1.00 97.31 401 TYR A N 1
ATOM 3261 C CA . TYR A 1 401 ? -3.131 7.266 27.951 1.00 97.31 401 TYR A CA 1
ATOM 3262 C C . TYR A 1 401 ? -2.421 6.019 27.411 1.00 97.31 401 TYR A C 1
ATOM 3264 O O . TYR A 1 401 ? -1.846 5.278 28.201 1.00 97.31 401 TYR A O 1
ATOM 3272 N N . ASP A 1 402 ? -2.409 5.820 26.090 1.00 96.56 402 ASP A N 1
ATOM 3273 C CA . ASP A 1 402 ? -1.696 4.730 25.417 1.00 96.56 402 ASP A CA 1
ATOM 3274 C C . ASP A 1 402 ? -0.938 5.259 24.190 1.00 96.56 402 ASP A C 1
ATOM 3276 O O . ASP A 1 402 ? -1.511 5.547 23.135 1.00 96.56 402 ASP A O 1
ATOM 3280 N N . SER A 1 403 ? 0.384 5.387 24.317 1.00 94.88 403 SER A N 1
ATOM 3281 C CA . SER A 1 403 ? 1.243 5.895 23.244 1.00 94.88 403 SER A CA 1
ATOM 3282 C C . SER A 1 403 ? 1.357 4.939 22.049 1.00 94.88 403 SER A C 1
ATOM 3284 O O . SER A 1 403 ? 1.779 5.374 20.974 1.00 94.88 403 SER A O 1
ATOM 3286 N N . GLY A 1 404 ? 0.939 3.674 22.189 1.00 92.38 404 GLY A N 1
ATOM 3287 C CA . GLY A 1 404 ? 0.882 2.703 21.095 1.00 92.38 404 GLY A CA 1
ATOM 3288 C C . GLY A 1 404 ? -0.107 3.090 19.990 1.00 92.38 404 GLY A C 1
ATOM 3289 O O . GLY A 1 404 ? 0.071 2.694 18.842 1.00 92.38 404 GLY A O 1
ATOM 3290 N N . LEU A 1 405 ? -1.092 3.943 20.291 1.00 95.62 405 LEU A N 1
ATOM 3291 C CA . LEU A 1 405 ? -2.078 4.443 19.321 1.00 95.62 405 LEU A CA 1
ATOM 3292 C C . LEU A 1 405 ? -1.569 5.623 18.474 1.00 95.62 405 LEU A C 1
ATOM 3294 O O . LEU A 1 405 ? -2.264 6.092 17.573 1.00 95.62 405 LEU A O 1
ATOM 3298 N N . GLN A 1 406 ? -0.357 6.122 18.738 1.00 93.81 406 GLN A N 1
ATOM 3299 C CA . GLN A 1 406 ? 0.167 7.327 18.092 1.00 93.81 406 GLN A CA 1
ATOM 3300 C C . GLN A 1 406 ? 0.319 7.168 16.571 1.00 93.81 406 GLN A C 1
ATOM 3302 O O . GLN A 1 406 ? -0.029 8.093 15.843 1.00 93.81 406 GLN A O 1
ATOM 3307 N N . GLN A 1 407 ? 0.767 6.003 16.089 1.00 91.56 407 GLN A N 1
ATOM 3308 C CA . GLN A 1 407 ? 0.892 5.749 14.644 1.00 91.56 407 GLN A CA 1
ATOM 3309 C C . GLN A 1 407 ? -0.474 5.738 13.946 1.00 91.56 407 GLN A C 1
ATOM 3311 O O . GLN A 1 407 ? -0.614 6.274 12.854 1.00 91.56 407 GLN A O 1
ATOM 3316 N N . TRP A 1 408 ? -1.506 5.211 14.606 1.00 94.56 408 TRP A N 1
ATOM 3317 C CA . TRP A 1 408 ? -2.872 5.197 14.080 1.00 94.56 408 TRP A CA 1
ATOM 3318 C C . TRP A 1 408 ? -3.497 6.589 14.020 1.00 94.56 408 TRP A C 1
ATOM 3320 O O . TRP A 1 408 ? -4.167 6.922 13.045 1.00 94.56 408 TRP A O 1
ATOM 3330 N N . LYS A 1 409 ? -3.227 7.433 15.024 1.00 95.00 409 LYS A N 1
ATOM 3331 C CA . LYS A 1 409 ? -3.596 8.855 14.992 1.00 95.00 409 LYS A CA 1
ATOM 3332 C C . LYS A 1 409 ? -2.956 9.562 13.794 1.00 95.00 409 LYS A C 1
ATOM 3334 O O . LYS A 1 409 ? -3.639 10.280 13.070 1.00 95.00 409 LYS A O 1
ATOM 3339 N N . ASP A 1 410 ? -1.657 9.352 13.592 1.00 92.12 410 ASP A N 1
ATOM 3340 C CA . ASP A 1 410 ? -0.893 9.972 12.504 1.00 92.12 410 ASP A CA 1
ATOM 3341 C C . ASP A 1 410 ? -1.414 9.497 11.132 1.00 92.12 410 ASP A C 1
ATOM 3343 O O . ASP A 1 410 ? -1.697 10.311 10.251 1.00 92.12 410 ASP A O 1
ATOM 3347 N N . LYS A 1 411 ? -1.692 8.196 10.997 1.00 92.69 411 LYS A N 1
ATOM 3348 C CA . LYS A 1 411 ? -2.285 7.592 9.799 1.00 92.69 411 LYS A CA 1
ATOM 3349 C C . LYS A 1 411 ? -3.677 8.138 9.473 1.00 92.69 411 LYS A C 1
ATOM 3351 O O . LYS A 1 411 ? -3.924 8.529 8.335 1.00 92.69 411 LYS A O 1
ATOM 3356 N N . MET A 1 412 ? -4.566 8.254 10.463 1.00 93.69 412 MET A N 1
ATOM 3357 C CA . MET A 1 412 ? -5.890 8.857 10.261 1.00 93.69 412 MET A CA 1
ATOM 3358 C C . MET A 1 412 ? -5.787 10.340 9.866 1.00 93.69 412 MET A C 1
ATOM 3360 O O . MET A 1 412 ? -6.516 10.792 8.984 1.00 93.69 412 MET A O 1
ATOM 3364 N N . ASN A 1 413 ? -4.850 11.090 10.458 1.00 92.06 413 ASN A N 1
ATOM 3365 C CA . ASN A 1 413 ? -4.582 12.478 10.068 1.00 92.06 413 ASN A CA 1
ATOM 3366 C C . ASN A 1 413 ? -4.110 12.578 8.607 1.00 92.06 413 ASN A C 1
ATOM 3368 O O . ASN A 1 413 ? -4.579 13.431 7.857 1.00 92.06 413 ASN A O 1
ATOM 3372 N N . SER A 1 414 ? -3.219 11.673 8.190 1.00 91.06 414 SER A N 1
ATOM 3373 C CA . SER A 1 414 ? -2.770 11.555 6.801 1.00 91.06 414 SER A CA 1
ATOM 3374 C C . SER A 1 414 ? -3.943 11.316 5.846 1.00 91.06 414 SER A C 1
ATOM 3376 O O . SER A 1 414 ? -4.094 12.039 4.864 1.00 91.06 414 SER A O 1
ATOM 3378 N N . TYR A 1 415 ? -4.829 10.369 6.170 1.00 92.06 415 TYR A N 1
ATOM 3379 C CA . TYR A 1 415 ? -6.018 10.079 5.370 1.00 92.06 415 TYR A CA 1
ATOM 3380 C C . TYR A 1 415 ? -6.951 11.283 5.242 1.00 92.06 415 TYR A C 1
ATOM 3382 O O . TYR A 1 415 ? -7.284 11.663 4.120 1.00 92.06 415 TYR A O 1
ATOM 3390 N N . LEU A 1 416 ? -7.302 11.949 6.347 1.00 89.38 416 LEU A N 1
ATOM 3391 C CA . LEU A 1 416 ? -8.114 13.174 6.309 1.00 89.38 416 LEU A CA 1
ATOM 3392 C C . LEU A 1 416 ? -7.497 14.244 5.404 1.00 89.38 416 LEU A C 1
ATOM 3394 O O . LEU A 1 416 ? -8.193 14.844 4.584 1.00 89.38 416 LEU A O 1
ATOM 3398 N N . ASN A 1 417 ? -6.184 14.437 5.482 1.00 86.88 417 ASN A N 1
ATOM 3399 C CA . ASN A 1 417 ? -5.490 15.411 4.646 1.00 86.88 417 ASN A CA 1
ATOM 3400 C C . ASN A 1 417 ? -5.433 15.007 3.161 1.00 86.88 417 ASN A C 1
ATOM 3402 O O . ASN A 1 417 ? -5.380 15.882 2.304 1.00 86.88 417 ASN A O 1
ATOM 3406 N N . LEU A 1 418 ? -5.508 13.712 2.838 1.00 85.38 418 LEU A N 1
ATOM 3407 C CA . LEU A 1 418 ? -5.630 13.212 1.463 1.00 85.38 418 LEU A CA 1
ATOM 3408 C C . LEU A 1 418 ? -7.060 13.311 0.899 1.00 85.38 418 LEU A C 1
ATOM 3410 O O . LEU A 1 418 ? -7.223 13.302 -0.318 1.00 85.38 418 LEU A O 1
ATOM 3414 N N . SER A 1 419 ? -8.087 13.423 1.750 1.00 79.81 419 SER A N 1
ATOM 3415 C CA . SER A 1 419 ? -9.495 13.485 1.310 1.00 79.81 419 SER A CA 1
ATOM 3416 C C . SER A 1 419 ? -9.928 14.830 0.717 1.00 79.81 419 SER A C 1
ATOM 3418 O O . SER A 1 419 ? -10.939 14.896 0.023 1.00 79.81 419 SER A O 1
ATOM 3420 N N . SER A 1 420 ? -9.186 15.913 0.974 1.00 73.62 420 SER A N 1
ATOM 3421 C CA . SER A 1 420 ? -9.489 17.243 0.434 1.00 73.62 420 SER A CA 1
ATOM 3422 C C . SER A 1 420 ? -8.233 18.096 0.288 1.00 73.62 420 SER A C 1
ATOM 3424 O O . SER A 1 420 ? -7.393 18.171 1.183 1.00 73.62 420 SER A O 1
ATOM 3426 N N . VAL A 1 421 ? -8.153 18.819 -0.830 1.00 64.69 421 VAL A N 1
ATOM 3427 C CA . VAL A 1 421 ? -7.067 19.761 -1.142 1.00 64.69 421 VAL A CA 1
ATOM 3428 C C . VAL A 1 421 ? -7.012 20.929 -0.150 1.00 64.69 421 VAL A C 1
ATOM 3430 O O . VAL A 1 421 ? -5.935 21.451 0.145 1.00 64.69 421 VAL A O 1
ATOM 3433 N N . GLU A 1 422 ? -8.151 21.331 0.421 1.00 70.25 422 GLU A N 1
ATOM 3434 C CA . GLU A 1 422 ? -8.201 22.425 1.401 1.00 70.25 422 GLU A CA 1
ATOM 3435 C C . GLU A 1 422 ? -7.375 22.109 2.657 1.00 70.25 422 GLU A C 1
ATOM 3437 O O . GLU A 1 422 ? -6.738 22.998 3.229 1.00 70.25 422 GLU A O 1
ATOM 3442 N N . ASN A 1 423 ? -7.304 20.829 3.032 1.00 69.06 423 ASN A N 1
ATOM 3443 C CA . ASN A 1 423 ? -6.622 20.373 4.242 1.00 69.06 423 ASN A CA 1
ATOM 3444 C C . ASN A 1 423 ? -5.093 20.520 4.153 1.00 69.06 423 ASN A C 1
ATOM 3446 O O . ASN A 1 423 ? -4.413 20.682 5.166 1.00 69.06 423 ASN A O 1
ATOM 3450 N N . ILE A 1 424 ? -4.536 20.531 2.939 1.00 70.69 424 ILE A N 1
ATOM 3451 C CA . ILE A 1 424 ? -3.087 20.630 2.689 1.00 70.69 424 ILE A CA 1
ATOM 3452 C C . ILE A 1 424 ? -2.634 22.030 2.251 1.00 70.69 424 ILE A C 1
ATOM 3454 O O . ILE A 1 424 ? -1.428 22.300 2.199 1.00 70.69 424 ILE A O 1
ATOM 3458 N N . ALA A 1 425 ? -3.573 22.950 1.997 1.00 68.69 425 ALA A N 1
ATOM 3459 C CA . ALA A 1 425 ? -3.293 24.307 1.520 1.00 68.69 425 ALA A CA 1
ATOM 3460 C C . ALA A 1 425 ? -2.401 25.127 2.476 1.00 68.69 425 ALA A C 1
ATOM 3462 O O . ALA A 1 425 ? -1.699 26.039 2.039 1.00 68.69 425 ALA A O 1
ATOM 3463 N N . ASN A 1 426 ? -2.383 24.772 3.767 1.00 71.06 426 ASN A N 1
ATOM 3464 C CA . ASN A 1 426 ? -1.626 25.452 4.824 1.00 71.06 426 ASN A CA 1
ATOM 3465 C C . ASN A 1 426 ? -0.391 24.670 5.311 1.00 71.06 426 ASN A C 1
ATOM 3467 O O . ASN A 1 426 ? 0.082 24.903 6.426 1.00 71.06 426 ASN A O 1
ATOM 3471 N N . SER A 1 427 ? 0.135 23.735 4.509 1.00 85.62 427 SER A N 1
ATOM 3472 C CA . SER A 1 427 ? 1.339 22.981 4.885 1.00 85.62 427 SER A CA 1
ATOM 3473 C C . SER A 1 427 ? 2.520 23.903 5.229 1.00 85.62 427 SER A C 1
ATOM 3475 O O . SER A 1 427 ? 2.786 24.919 4.581 1.00 85.62 427 SER A O 1
ATOM 3477 N N . LYS A 1 428 ? 3.257 23.545 6.282 1.00 91.44 428 LYS A N 1
ATOM 3478 C CA . LYS A 1 428 ? 4.414 24.293 6.763 1.00 91.44 428 LYS A CA 1
ATOM 3479 C C . LYS A 1 428 ? 5.636 23.981 5.901 1.00 91.44 428 LYS A C 1
ATOM 3481 O O . LYS A 1 428 ? 6.188 22.882 5.978 1.00 91.44 428 LYS A O 1
ATOM 3486 N N . LYS A 1 429 ? 6.115 24.989 5.166 1.00 93.12 429 LYS A N 1
ATOM 3487 C CA . LYS A 1 429 ? 7.380 24.912 4.425 1.00 93.12 429 LYS A CA 1
ATOM 3488 C C . LYS A 1 429 ? 8.547 24.617 5.373 1.00 93.12 429 LYS A C 1
ATOM 3490 O O . LYS A 1 429 ? 8.721 25.303 6.385 1.00 93.12 429 LYS A O 1
ATOM 3495 N N . VAL A 1 430 ? 9.362 23.628 5.022 1.00 95.06 430 VAL A N 1
ATOM 3496 C CA . VAL A 1 430 ? 10.597 23.270 5.726 1.00 95.06 430 VAL A CA 1
ATOM 3497 C C . VAL A 1 430 ? 11.809 23.450 4.821 1.00 95.06 430 VAL A C 1
ATOM 3499 O O . VAL A 1 430 ? 11.766 23.167 3.625 1.00 95.06 430 VAL A O 1
ATOM 3502 N N . GLU A 1 431 ? 12.905 23.929 5.405 1.00 89.94 431 GLU A N 1
ATOM 3503 C CA . GLU A 1 431 ? 14.206 23.922 4.744 1.00 89.94 431 GLU A CA 1
ATOM 3504 C C . GLU A 1 431 ? 14.872 22.564 4.949 1.00 89.94 431 GLU A C 1
ATOM 3506 O O . GLU A 1 431 ? 14.988 22.063 6.070 1.00 89.94 431 GLU A O 1
ATOM 3511 N N . VAL A 1 432 ? 15.329 21.980 3.850 1.00 89.50 432 VAL A N 1
ATOM 3512 C CA . VAL A 1 432 ? 15.980 20.672 3.803 1.00 89.50 432 VAL A CA 1
ATOM 3513 C C . VAL A 1 432 ? 17.400 20.837 3.274 1.00 89.50 432 VAL A C 1
ATOM 3515 O O . VAL A 1 432 ? 17.703 21.784 2.555 1.00 89.50 432 VAL A O 1
ATOM 3518 N N . LYS A 1 433 ? 18.298 19.924 3.649 1.00 88.50 433 LYS A N 1
ATOM 3519 C CA . LYS A 1 433 ? 19.679 19.878 3.142 1.00 88.50 433 LYS A CA 1
ATOM 3520 C C . LYS A 1 433 ? 19.902 18.593 2.375 1.00 88.50 433 LYS A C 1
ATOM 3522 O O . LYS A 1 433 ? 19.390 17.565 2.810 1.00 88.50 433 LYS A O 1
ATOM 3527 N N . GLN A 1 434 ? 20.696 18.653 1.314 1.00 89.12 434 GLN A N 1
ATOM 3528 C CA . GLN A 1 434 ? 21.081 17.484 0.531 1.00 89.12 434 GLN A CA 1
ATOM 3529 C C . GLN A 1 434 ? 21.674 16.382 1.421 1.00 89.12 434 GLN A C 1
ATOM 3531 O O . GLN A 1 434 ? 22.490 16.662 2.306 1.00 89.12 434 GLN A O 1
ATOM 3536 N N . ILE A 1 435 ? 21.247 15.137 1.210 1.00 87.44 435 ILE A N 1
ATOM 3537 C CA . ILE A 1 435 ? 21.815 13.966 1.878 1.00 87.44 435 ILE A CA 1
ATOM 3538 C C . ILE A 1 435 ? 23.175 13.674 1.260 1.00 87.44 435 ILE A C 1
ATOM 3540 O O . ILE A 1 435 ? 23.309 13.448 0.058 1.00 87.44 435 ILE A O 1
ATOM 3544 N N . GLN A 1 436 ? 24.191 13.613 2.113 1.00 90.44 436 GLN A N 1
ATOM 3545 C CA . GLN A 1 436 ? 25.446 12.978 1.757 1.00 90.44 436 GLN A CA 1
ATOM 3546 C C . GLN A 1 436 ? 25.317 11.486 2.053 1.00 90.44 436 GLN A C 1
ATOM 3548 O O . GLN A 1 436 ? 25.162 11.098 3.212 1.00 90.44 436 GLN A O 1
ATOM 3553 N N . LEU A 1 437 ? 25.364 10.656 1.010 1.00 90.44 437 LEU A N 1
ATOM 3554 C CA . LEU A 1 437 ? 25.354 9.208 1.193 1.00 90.44 437 LEU A CA 1
ATOM 3555 C C . LEU A 1 437 ? 26.621 8.768 1.942 1.00 90.44 437 LEU A C 1
ATOM 3557 O O . LEU A 1 437 ? 27.702 9.316 1.685 1.00 90.44 437 LEU A O 1
ATOM 3561 N N . PRO A 1 438 ? 26.519 7.786 2.854 1.00 90.81 438 PRO A N 1
ATOM 3562 C CA . PRO A 1 438 ? 27.694 7.194 3.469 1.00 90.81 438 PRO A CA 1
ATOM 3563 C C . PRO A 1 438 ? 28.576 6.522 2.415 1.00 90.81 438 PRO A C 1
ATOM 3565 O O . PRO A 1 438 ? 28.120 6.167 1.323 1.00 90.81 438 PRO A O 1
ATOM 3568 N N . SER A 1 439 ? 29.847 6.295 2.759 1.00 87.62 439 SER A N 1
ATOM 3569 C CA . SER A 1 439 ? 30.679 5.390 1.966 1.00 87.62 439 SER A CA 1
ATOM 3570 C C . SER A 1 439 ? 29.997 4.029 1.932 1.00 87.62 439 SER A C 1
ATOM 3572 O O . SER A 1 439 ? 29.771 3.427 2.980 1.00 87.62 439 SER A O 1
ATOM 3574 N N . GLN A 1 440 ? 29.661 3.571 0.731 1.00 88.94 440 GLN A N 1
ATOM 3575 C CA . GLN A 1 440 ? 29.056 2.261 0.528 1.00 88.94 440 GLN A CA 1
ATOM 3576 C C . GLN A 1 440 ? 30.073 1.174 0.904 1.00 88.94 440 GLN A C 1
ATOM 3578 O O . GLN A 1 440 ? 31.283 1.402 0.789 1.00 88.94 440 GLN A O 1
ATOM 3583 N N . THR A 1 441 ? 29.603 -0.007 1.312 1.00 87.88 441 THR A N 1
ATOM 3584 C CA . THR A 1 441 ? 30.459 -1.170 1.616 1.00 87.88 441 THR A CA 1
ATOM 3585 C C . THR A 1 441 ? 30.380 -2.214 0.491 1.00 87.88 441 THR A C 1
ATOM 3587 O O . THR A 1 441 ? 29.799 -3.283 0.685 1.00 87.88 441 THR A O 1
ATOM 3590 N N . PRO A 1 442 ? 30.931 -1.963 -0.713 1.00 84.94 442 PRO A N 1
ATOM 3591 C CA . PRO A 1 442 ? 30.859 -2.942 -1.784 1.00 84.94 442 PRO A CA 1
ATOM 3592 C C . PRO A 1 442 ? 31.765 -4.137 -1.468 1.00 84.94 442 PRO A C 1
ATOM 3594 O O . PRO A 1 442 ? 32.976 -4.008 -1.244 1.00 84.94 442 PRO A O 1
ATOM 3597 N N . MET A 1 443 ? 31.157 -5.322 -1.475 1.00 86.69 443 MET A N 1
ATOM 3598 C CA . MET A 1 443 ? 31.870 -6.591 -1.412 1.00 86.69 443 MET A CA 1
ATOM 3599 C C . MET A 1 443 ? 32.470 -6.875 -2.787 1.00 86.69 443 MET A C 1
ATOM 3601 O O . MET A 1 443 ? 31.762 -6.934 -3.792 1.00 86.69 443 MET A O 1
ATOM 3605 N N . LEU A 1 444 ? 33.786 -7.052 -2.848 1.00 87.00 444 LEU A N 1
ATOM 3606 C CA . LEU A 1 444 ? 34.473 -7.331 -4.100 1.00 87.00 444 LEU A CA 1
ATOM 3607 C C . LEU A 1 444 ? 34.282 -8.802 -4.470 1.00 87.00 444 LEU A C 1
ATOM 3609 O O . LEU A 1 444 ? 34.271 -9.663 -3.584 1.00 87.00 444 LEU A O 1
ATOM 3613 N N . PRO A 1 445 ? 34.237 -9.154 -5.763 1.00 83.06 445 PRO A N 1
ATOM 3614 C CA . PRO A 1 445 ? 34.244 -10.551 -6.190 1.00 83.06 445 PRO A CA 1
ATOM 3615 C C . PRO A 1 445 ? 35.618 -11.222 -5.974 1.00 83.06 445 PRO A C 1
ATOM 3617 O O . PRO A 1 445 ? 35.953 -12.174 -6.659 1.00 83.06 445 PRO A O 1
ATOM 3620 N N . VAL A 1 446 ? 36.453 -10.732 -5.056 1.00 86.50 446 VAL A N 1
ATOM 3621 C CA . VAL A 1 446 ? 37.807 -11.231 -4.795 1.00 86.50 446 VAL A CA 1
ATOM 3622 C C . VAL A 1 446 ? 37.800 -12.079 -3.530 1.00 86.50 446 VAL A C 1
ATOM 3624 O O . VAL A 1 446 ? 37.230 -11.680 -2.511 1.00 86.50 446 VAL A O 1
ATOM 3627 N N . TYR A 1 447 ? 38.470 -13.231 -3.582 1.00 89.38 447 TYR A N 1
ATOM 3628 C CA . TYR A 1 447 ? 38.427 -14.241 -2.529 1.00 89.38 447 TYR A CA 1
ATOM 3629 C C . TYR A 1 447 ? 39.825 -14.652 -2.067 1.00 89.38 447 TYR A C 1
ATOM 3631 O O . TYR A 1 447 ? 40.779 -14.643 -2.840 1.00 89.38 447 TYR A O 1
ATOM 3639 N N . SER A 1 448 ? 39.940 -15.062 -0.805 1.00 91.62 448 SER A N 1
ATOM 3640 C CA . SER A 1 448 ? 41.144 -15.699 -0.263 1.00 91.62 448 SER A CA 1
ATOM 3641 C C . SER A 1 448 ? 40.794 -16.857 0.666 1.00 91.62 448 SER A C 1
ATOM 3643 O O . SER A 1 448 ? 39.729 -16.871 1.279 1.00 91.62 448 SER A O 1
ATOM 3645 N N . LEU A 1 449 ? 41.705 -17.821 0.805 1.00 93.31 449 LEU A N 1
ATOM 3646 C CA . LEU A 1 449 ? 41.578 -18.904 1.781 1.00 93.31 449 LEU A CA 1
ATOM 3647 C C . LEU A 1 449 ? 42.258 -18.513 3.095 1.00 93.31 449 LEU A C 1
ATOM 3649 O O . LEU A 1 449 ? 43.281 -17.819 3.117 1.00 93.31 449 LEU A O 1
ATOM 3653 N N . ASP A 1 450 ? 41.669 -18.902 4.220 1.00 94.88 450 ASP A N 1
ATOM 3654 C CA . ASP A 1 450 ? 42.362 -18.903 5.506 1.00 94.88 450 ASP A CA 1
ATOM 3655 C C . ASP A 1 450 ? 43.279 -20.140 5.642 1.00 94.88 450 ASP A C 1
ATOM 3657 O O . ASP A 1 450 ? 43.371 -20.982 4.749 1.00 94.88 450 ASP A O 1
ATOM 3661 N N . LYS A 1 451 ? 43.975 -20.275 6.779 1.00 93.94 451 LYS A N 1
ATOM 3662 C CA . LYS A 1 451 ? 44.891 -21.410 7.017 1.00 93.94 451 LYS A CA 1
ATOM 3663 C C . LYS A 1 451 ? 44.191 -22.771 7.106 1.00 93.94 451 LYS A C 1
ATOM 3665 O O . LYS A 1 451 ? 44.874 -23.789 7.057 1.00 93.94 451 LYS A O 1
ATOM 3670 N N . LYS A 1 452 ? 42.876 -22.791 7.323 1.00 94.69 452 LYS A N 1
ATOM 3671 C CA . LYS A 1 452 ? 42.061 -24.003 7.435 1.00 94.69 452 LYS A CA 1
ATOM 3672 C C . LYS A 1 452 ? 41.342 -24.334 6.124 1.00 94.69 452 LYS A C 1
ATOM 3674 O O . LYS A 1 452 ? 40.729 -25.391 6.057 1.00 94.69 452 LYS A O 1
ATOM 3679 N N . GLY A 1 453 ? 41.431 -23.474 5.107 1.00 95.31 453 GLY A N 1
ATOM 3680 C CA . GLY A 1 453 ? 40.749 -23.639 3.824 1.00 95.31 453 GLY A CA 1
ATOM 3681 C C . GLY A 1 453 ? 39.356 -23.006 3.775 1.00 95.31 453 GLY A C 1
ATOM 3682 O O . GLY A 1 453 ? 38.564 -23.374 2.918 1.00 95.31 453 GLY A O 1
ATOM 3683 N N . VAL A 1 454 ? 39.022 -22.077 4.674 1.00 97.25 454 VAL A N 1
ATOM 3684 C CA . VAL A 1 454 ? 37.756 -21.326 4.648 1.00 97.25 454 VAL A CA 1
ATOM 3685 C C . VAL A 1 454 ? 37.881 -20.127 3.712 1.00 97.25 454 VAL A C 1
ATOM 3687 O O . VAL A 1 454 ? 38.822 -19.335 3.824 1.00 97.25 454 VAL A O 1
ATOM 3690 N N . VAL A 1 455 ? 36.918 -19.975 2.806 1.00 95.50 455 VAL A N 1
ATOM 3691 C CA . VAL A 1 455 ? 36.836 -18.865 1.856 1.00 95.50 455 VAL A CA 1
ATOM 3692 C C . VAL A 1 455 ? 36.416 -17.585 2.579 1.00 95.50 455 VAL A C 1
ATOM 3694 O O . VAL A 1 455 ? 35.432 -17.540 3.317 1.00 95.50 455 VAL A O 1
ATOM 3697 N N . ARG A 1 456 ? 37.167 -16.516 2.325 1.00 94.44 456 ARG A N 1
ATOM 3698 C CA . ARG A 1 456 ? 36.903 -15.144 2.761 1.00 94.44 456 ARG A CA 1
ATOM 3699 C C . ARG A 1 456 ? 36.734 -14.252 1.544 1.00 94.44 456 ARG A C 1
ATOM 3701 O O . ARG A 1 456 ? 37.408 -14.457 0.536 1.00 94.44 456 ARG A O 1
ATOM 3708 N N . GLN A 1 457 ? 35.874 -13.251 1.661 1.00 92.81 457 GLN A N 1
ATOM 3709 C CA . GLN A 1 457 ? 35.628 -12.267 0.611 1.00 92.81 457 GLN A CA 1
ATOM 3710 C C . GLN A 1 457 ? 36.275 -10.936 0.984 1.00 92.81 457 GLN A C 1
ATOM 3712 O O . GLN A 1 457 ? 36.289 -10.555 2.154 1.00 92.81 457 GLN A O 1
ATOM 3717 N N . HIS A 1 458 ? 36.840 -10.243 0.004 1.00 91.44 458 HIS A N 1
ATOM 3718 C CA . HIS A 1 458 ? 37.462 -8.942 0.219 1.00 91.44 458 HIS A CA 1
ATOM 3719 C C . HIS A 1 458 ? 36.454 -7.801 0.041 1.00 91.44 458 HIS A C 1
ATOM 3721 O O . HIS A 1 458 ? 35.586 -7.862 -0.826 1.00 91.44 458 HIS A O 1
ATOM 3727 N N . ILE A 1 459 ? 36.601 -6.743 0.837 1.00 90.50 459 ILE A N 1
ATOM 3728 C CA . ILE A 1 459 ? 35.858 -5.480 0.687 1.00 90.50 459 ILE A CA 1
ATOM 3729 C C . ILE A 1 459 ? 36.661 -4.453 -0.110 1.00 90.50 459 ILE A C 1
ATOM 3731 O O . ILE A 1 459 ? 37.884 -4.567 -0.226 1.00 90.50 459 ILE A O 1
ATOM 3735 N N . ALA A 1 460 ? 35.984 -3.433 -0.631 1.00 88.25 460 ALA A N 1
ATOM 3736 C CA . ALA A 1 460 ? 36.657 -2.244 -1.139 1.00 88.25 460 ALA A CA 1
ATOM 3737 C C . ALA A 1 460 ? 37.306 -1.414 -0.016 1.00 88.25 460 ALA A C 1
ATOM 3739 O O . ALA A 1 460 ? 36.896 -1.465 1.145 1.00 88.25 460 ALA A O 1
ATOM 3740 N N . THR A 1 461 ? 38.308 -0.623 -0.387 1.00 85.00 461 THR A N 1
ATOM 3741 C CA . THR A 1 461 ? 38.882 0.482 0.388 1.00 85.00 461 THR A CA 1
ATOM 3742 C C . THR A 1 461 ? 38.587 1.807 -0.315 1.00 85.00 461 THR A C 1
ATOM 3744 O O . THR A 1 461 ? 38.101 1.833 -1.444 1.00 85.00 461 THR A O 1
ATOM 3747 N N . GLU A 1 462 ? 38.939 2.923 0.322 1.00 82.44 462 GLU A N 1
ATOM 3748 C CA . GLU A 1 462 ? 38.886 4.261 -0.289 1.00 82.44 462 GLU A CA 1
ATOM 3749 C C . GLU A 1 462 ? 39.724 4.394 -1.577 1.00 82.44 462 GLU A C 1
ATOM 3751 O O . GLU A 1 462 ? 39.442 5.254 -2.407 1.00 82.44 462 GLU A O 1
ATOM 3756 N N . ASN A 1 463 ? 40.717 3.518 -1.775 1.00 84.69 463 ASN A N 1
ATOM 3757 C CA . ASN A 1 463 ? 41.577 3.492 -2.961 1.00 84.69 463 ASN A CA 1
ATOM 3758 C C . ASN A 1 463 ? 41.169 2.404 -3.972 1.00 84.69 463 ASN A C 1
ATOM 3760 O O . ASN A 1 463 ? 41.871 2.179 -4.966 1.00 84.69 463 ASN A O 1
ATOM 3764 N N . THR A 1 464 ? 40.077 1.675 -3.724 1.00 87.00 464 THR A N 1
ATOM 3765 C CA . THR A 1 464 ? 39.546 0.721 -4.696 1.00 87.00 464 THR A CA 1
ATOM 3766 C C . THR A 1 464 ? 38.915 1.478 -5.858 1.00 87.00 464 THR A C 1
ATOM 3768 O O . THR A 1 464 ? 38.033 2.313 -5.675 1.00 87.00 464 THR A O 1
ATOM 3771 N N . ILE A 1 465 ? 39.337 1.150 -7.077 1.00 83.44 465 ILE A N 1
ATOM 3772 C CA . ILE A 1 465 ? 38.786 1.735 -8.298 1.00 83.44 465 ILE A CA 1
ATOM 3773 C C . ILE A 1 465 ? 37.605 0.875 -8.754 1.00 83.44 465 ILE A C 1
ATOM 3775 O O . ILE A 1 465 ? 37.766 -0.303 -9.082 1.00 83.44 465 ILE A O 1
ATOM 3779 N N . LEU A 1 466 ? 36.411 1.467 -8.756 1.00 81.25 466 LEU A N 1
ATOM 3780 C CA . LEU A 1 466 ? 35.179 0.835 -9.218 1.00 81.25 466 LEU A CA 1
ATOM 3781 C C . LEU A 1 466 ? 34.697 1.534 -10.493 1.00 81.25 466 LEU A C 1
ATOM 3783 O O . LEU A 1 466 ? 34.371 2.719 -10.473 1.00 81.25 466 LEU A O 1
ATOM 3787 N N . ASN A 1 467 ? 34.605 0.790 -11.591 1.00 73.81 467 ASN A N 1
ATOM 3788 C CA . ASN A 1 467 ? 33.979 1.234 -12.830 1.00 73.81 467 ASN A CA 1
ATOM 3789 C C . ASN A 1 467 ? 32.532 0.736 -12.842 1.00 73.81 467 ASN A C 1
ATOM 3791 O O . ASN A 1 467 ? 32.289 -0.466 -12.925 1.00 73.81 467 ASN A O 1
ATOM 3795 N N . ASN A 1 468 ? 31.567 1.655 -12.734 1.00 65.56 468 ASN A N 1
ATOM 3796 C CA . ASN A 1 468 ? 30.137 1.336 -12.609 1.00 65.56 468 ASN A CA 1
ATOM 3797 C C . ASN A 1 468 ? 29.845 0.352 -11.458 1.00 65.56 468 ASN A C 1
ATOM 3799 O O . ASN A 1 468 ? 29.096 -0.605 -11.622 1.00 65.56 468 ASN A O 1
ATOM 3803 N N . GLY A 1 469 ? 30.497 0.547 -10.306 1.00 69.19 469 GLY A N 1
ATOM 3804 C CA . GLY A 1 469 ? 30.352 -0.327 -9.135 1.00 69.19 469 GLY A CA 1
ATOM 3805 C C . GLY A 1 469 ? 31.108 -1.658 -9.223 1.00 69.19 469 GLY A C 1
ATOM 3806 O O . GLY A 1 469 ? 31.200 -2.368 -8.226 1.00 69.19 469 GLY A O 1
ATOM 3807 N N . ILE A 1 470 ? 31.706 -1.983 -10.373 1.00 74.25 470 ILE A N 1
ATOM 3808 C CA . ILE A 1 470 ? 32.494 -3.201 -10.570 1.00 74.25 470 ILE A CA 1
ATOM 3809 C C . ILE A 1 470 ? 33.974 -2.869 -10.417 1.00 74.25 470 ILE A C 1
ATOM 3811 O O . ILE A 1 470 ? 34.480 -1.923 -11.018 1.00 74.25 470 ILE A O 1
ATOM 3815 N N . TRP A 1 471 ? 34.690 -3.669 -9.633 1.00 81.81 471 TRP A N 1
ATOM 3816 C CA . TRP A 1 471 ? 36.136 -3.531 -9.512 1.00 81.81 471 TRP A CA 1
ATOM 3817 C C . TRP A 1 471 ? 36.829 -3.734 -10.856 1.00 81.81 471 TRP A C 1
ATOM 3819 O O . TRP A 1 471 ? 36.595 -4.720 -11.553 1.00 81.81 471 TRP A O 1
ATOM 3829 N N . ASP A 1 472 ? 37.703 -2.798 -11.204 1.00 80.19 472 ASP A N 1
ATOM 3830 C CA . ASP A 1 472 ? 38.391 -2.749 -12.495 1.00 80.19 472 ASP A CA 1
ATOM 3831 C C . ASP A 1 472 ? 39.487 -3.821 -12.665 1.00 80.19 472 ASP A C 1
ATOM 3833 O O . ASP A 1 472 ? 40.078 -3.947 -13.737 1.00 80.19 472 ASP A O 1
ATOM 3837 N N . GLY A 1 473 ? 39.776 -4.585 -11.608 1.00 78.94 473 GLY A N 1
ATOM 3838 C CA . GLY A 1 473 ? 40.830 -5.594 -11.584 1.00 78.94 473 GLY A CA 1
ATOM 3839 C C . GLY A 1 473 ? 42.230 -5.043 -11.299 1.00 78.94 473 GLY A C 1
ATOM 3840 O O . GLY A 1 473 ? 43.180 -5.824 -11.237 1.00 78.94 473 GLY A O 1
ATOM 3841 N N . THR A 1 474 ? 42.389 -3.729 -11.121 1.00 78.62 474 THR A N 1
ATOM 3842 C CA . THR A 1 474 ? 43.699 -3.086 -10.924 1.00 78.62 474 THR A CA 1
ATOM 3843 C C . THR A 1 474 ? 43.797 -2.273 -9.634 1.00 78.62 474 THR A C 1
ATOM 3845 O O . THR A 1 474 ? 44.884 -2.194 -9.057 1.00 78.62 474 THR A O 1
ATOM 3848 N N . GLY A 1 475 ? 42.678 -1.732 -9.143 1.00 78.44 475 GLY A N 1
ATOM 3849 C CA . GLY A 1 475 ? 42.603 -0.957 -7.906 1.00 78.44 475 GLY A CA 1
ATOM 3850 C C . GLY A 1 475 ? 42.931 -1.764 -6.645 1.00 78.44 475 GLY A C 1
ATOM 3851 O O . GLY A 1 475 ? 42.945 -2.997 -6.657 1.00 78.44 475 GLY A O 1
ATOM 3852 N N . GLU A 1 476 ? 43.180 -1.069 -5.530 1.00 86.62 476 GLU A N 1
ATOM 3853 C CA . GLU A 1 476 ? 43.487 -1.718 -4.249 1.00 86.62 476 GLU A CA 1
ATOM 3854 C C . GLU A 1 476 ? 42.342 -2.643 -3.802 1.00 86.62 476 GLU A C 1
ATOM 3856 O O . GLU A 1 476 ? 41.168 -2.348 -4.016 1.00 86.62 476 GLU A O 1
ATOM 3861 N N . VAL A 1 477 ? 42.691 -3.774 -3.184 1.00 87.38 477 VAL A N 1
ATOM 3862 C CA . VAL A 1 477 ? 41.744 -4.739 -2.613 1.00 87.38 477 VAL A CA 1
ATOM 3863 C C . VAL A 1 477 ? 41.881 -4.674 -1.098 1.00 87.38 477 VAL A C 1
ATOM 3865 O O . VAL A 1 477 ? 42.989 -4.816 -0.577 1.00 87.38 477 VAL A O 1
ATOM 3868 N N . GLY A 1 478 ? 40.768 -4.477 -0.397 1.00 89.06 478 GLY A N 1
ATOM 3869 C CA . GLY A 1 478 ? 40.744 -4.384 1.058 1.00 89.06 478 GLY A CA 1
ATOM 3870 C C . GLY A 1 478 ? 40.987 -5.716 1.768 1.00 89.06 478 GLY A C 1
ATOM 3871 O O . GLY A 1 478 ? 41.281 -6.739 1.141 1.00 89.06 478 GLY A O 1
ATOM 3872 N N . PRO A 1 479 ? 40.897 -5.735 3.107 1.00 90.88 479 PRO A N 1
ATOM 3873 C CA . PRO A 1 479 ? 41.154 -6.939 3.882 1.00 90.88 479 PRO A CA 1
ATOM 3874 C C . PRO A 1 479 ? 40.121 -8.045 3.590 1.00 90.88 479 PRO A C 1
ATOM 3876 O O . PRO A 1 479 ? 38.954 -7.747 3.326 1.00 90.88 479 PRO A O 1
ATOM 3879 N N . PRO A 1 480 ? 40.520 -9.328 3.671 1.00 92.69 480 PRO A N 1
ATOM 3880 C CA . PRO A 1 480 ? 39.591 -10.447 3.578 1.00 92.69 480 PRO A CA 1
ATOM 3881 C C . PRO A 1 480 ? 38.773 -10.606 4.858 1.00 92.69 480 PRO A C 1
ATOM 3883 O O . PRO A 1 480 ? 39.331 -10.675 5.957 1.00 92.69 480 PRO A O 1
ATOM 3886 N N . LEU A 1 481 ? 37.463 -10.759 4.704 1.00 94.81 481 LEU A N 1
ATOM 3887 C CA . LEU A 1 481 ? 36.494 -10.887 5.785 1.00 94.81 481 LEU A CA 1
ATOM 3888 C C . LEU A 1 481 ? 35.716 -12.199 5.669 1.00 94.81 481 LEU A C 1
ATOM 3890 O O . LEU A 1 481 ? 35.505 -12.736 4.579 1.00 94.81 481 LEU A O 1
ATOM 3894 N N . TYR A 1 482 ? 35.275 -12.717 6.814 1.00 96.00 482 TYR A N 1
ATOM 3895 C CA . TYR A 1 482 ? 34.321 -13.820 6.836 1.00 96.00 482 TYR A CA 1
ATOM 3896 C C . TYR A 1 482 ? 32.924 -13.276 6.548 1.00 96.00 482 TYR A C 1
ATOM 3898 O O . TYR A 1 482 ? 32.451 -12.367 7.229 1.00 96.00 482 TYR A O 1
ATOM 3906 N N . SER A 1 483 ? 32.277 -13.857 5.544 1.00 96.56 483 SER A N 1
ATOM 3907 C CA . SER A 1 483 ? 30.867 -13.645 5.236 1.00 96.56 483 SER A CA 1
ATOM 3908 C C . SER A 1 483 ? 30.151 -14.972 5.487 1.00 96.56 483 SER A C 1
ATOM 3910 O O . SER A 1 483 ? 30.447 -15.928 4.764 1.00 96.56 483 SER A O 1
ATOM 3912 N N . PRO A 1 484 ? 29.249 -15.072 6.485 1.00 97.94 484 PRO A N 1
ATOM 3913 C CA . PRO A 1 484 ? 28.457 -16.279 6.723 1.00 97.94 484 PRO A CA 1
ATOM 3914 C C . PRO A 1 484 ? 27.812 -16.839 5.451 1.00 97.94 484 PRO A C 1
ATOM 3916 O O . PRO A 1 484 ? 27.851 -18.044 5.231 1.00 97.94 484 PRO A O 1
ATOM 3919 N N . PHE A 1 485 ? 27.330 -15.970 4.557 1.00 97.38 485 PHE A N 1
ATOM 3920 C CA . PHE A 1 485 ? 26.814 -16.363 3.244 1.00 97.38 485 PHE A CA 1
ATOM 3921 C C . PHE A 1 485 ? 27.861 -17.069 2.364 1.00 97.38 485 PHE A C 1
ATOM 3923 O O . PHE A 1 485 ? 27.600 -18.143 1.824 1.00 97.38 485 PHE A O 1
ATOM 3930 N N . ILE A 1 486 ? 29.063 -16.501 2.228 1.00 96.94 486 ILE A N 1
ATOM 3931 C CA . ILE A 1 486 ? 30.130 -17.088 1.399 1.00 96.94 486 ILE A CA 1
ATOM 3932 C C . ILE A 1 486 ? 30.623 -18.411 1.991 1.00 96.94 486 ILE A C 1
ATOM 3934 O O . ILE A 1 486 ? 30.821 -19.374 1.249 1.00 96.94 486 ILE A O 1
ATOM 3938 N N . VAL A 1 487 ? 30.766 -18.486 3.317 1.00 98.38 487 VAL A N 1
ATOM 3939 C CA . VAL A 1 487 ? 31.142 -19.731 4.000 1.00 98.38 487 VAL A CA 1
ATOM 3940 C C . VAL A 1 487 ? 30.049 -20.790 3.829 1.00 98.38 487 VAL A C 1
ATOM 3942 O O . VAL A 1 487 ? 30.357 -21.939 3.522 1.00 98.38 487 VAL A O 1
ATOM 3945 N N . ALA A 1 488 ? 28.772 -20.416 3.933 1.00 98.44 488 ALA A N 1
ATOM 3946 C CA . ALA A 1 488 ? 27.664 -21.323 3.655 1.00 98.44 488 ALA A CA 1
ATOM 3947 C C . ALA A 1 488 ? 27.697 -21.834 2.208 1.00 98.44 488 ALA A C 1
ATOM 3949 O O . ALA A 1 488 ? 27.640 -23.042 1.989 1.00 98.44 488 ALA A O 1
ATOM 3950 N N . LYS A 1 489 ? 27.891 -20.956 1.213 1.00 97.62 489 LYS A N 1
ATOM 3951 C CA . LYS A 1 489 ? 28.049 -21.374 -0.192 1.00 97.62 489 LYS A CA 1
ATOM 3952 C C . LYS A 1 489 ? 29.203 -22.356 -0.384 1.00 97.62 489 LYS A C 1
ATOM 3954 O O . LYS A 1 489 ? 29.042 -23.326 -1.123 1.00 97.62 489 LYS A O 1
ATOM 3959 N N . GLN A 1 490 ? 30.334 -22.138 0.288 1.00 97.81 490 GLN A N 1
ATOM 3960 C CA . GLN A 1 490 ? 31.448 -23.085 0.274 1.00 97.81 490 GLN A CA 1
ATOM 3961 C C . GLN A 1 490 ? 31.039 -24.442 0.858 1.00 97.81 490 GLN A C 1
ATOM 3963 O O . GLN A 1 490 ? 31.329 -25.470 0.254 1.00 97.81 490 GLN A O 1
ATOM 3968 N N . ALA A 1 491 ? 30.354 -24.474 2.003 1.00 98.31 491 ALA A N 1
ATOM 3969 C CA . ALA A 1 491 ? 29.891 -25.729 2.596 1.00 98.31 491 ALA A CA 1
ATOM 3970 C C . ALA A 1 491 ? 28.927 -26.481 1.656 1.00 98.31 491 ALA A C 1
ATOM 3972 O O . ALA A 1 491 ? 29.034 -27.693 1.492 1.00 98.31 491 ALA A O 1
ATOM 3973 N N . ILE A 1 492 ? 28.035 -25.751 0.985 1.00 98.00 492 ILE A N 1
ATOM 3974 C CA . ILE A 1 492 ? 27.020 -26.293 0.075 1.00 98.00 492 ILE A CA 1
ATOM 3975 C C . ILE A 1 492 ? 27.630 -26.857 -1.219 1.00 98.00 492 ILE A C 1
ATOM 3977 O O . ILE A 1 492 ? 27.183 -27.898 -1.702 1.00 98.00 492 ILE A O 1
ATOM 3981 N N . LEU A 1 493 ? 28.588 -26.148 -1.824 1.00 96.56 493 LEU A N 1
ATOM 3982 C CA . LEU A 1 493 ? 29.031 -26.398 -3.205 1.00 96.56 493 LEU A CA 1
ATOM 3983 C C . LEU A 1 493 ? 30.497 -26.840 -3.325 1.00 96.56 493 LEU A C 1
ATOM 3985 O O . LEU A 1 493 ? 30.896 -27.323 -4.389 1.00 96.56 493 LEU A O 1
ATOM 3989 N N . GLY A 1 494 ? 31.310 -26.658 -2.282 1.00 94.94 494 GLY A N 1
ATOM 3990 C CA . GLY A 1 494 ? 32.764 -26.787 -2.355 1.00 94.94 494 GLY A CA 1
ATOM 3991 C C . GLY A 1 494 ? 33.331 -25.956 -3.509 1.00 94.94 494 GLY A C 1
ATOM 3992 O O . GLY A 1 494 ? 32.930 -24.813 -3.733 1.00 94.94 494 GLY A O 1
ATOM 3993 N N . SER A 1 495 ? 34.204 -26.564 -4.307 1.00 90.75 495 SER A N 1
ATOM 3994 C CA . SER A 1 495 ? 34.830 -25.945 -5.479 1.00 90.75 495 SER A CA 1
ATOM 3995 C C . SER A 1 495 ? 33.843 -25.460 -6.548 1.00 90.75 495 SER A C 1
ATOM 3997 O O . SER A 1 495 ? 34.163 -24.547 -7.306 1.00 90.75 495 SER A O 1
ATOM 3999 N N . LYS A 1 496 ? 32.613 -25.996 -6.585 1.00 91.50 496 LYS A N 1
ATOM 4000 C CA . LYS A 1 496 ? 31.571 -25.583 -7.543 1.00 91.50 496 LYS A CA 1
ATOM 4001 C C . LYS A 1 496 ? 30.939 -24.228 -7.218 1.00 91.50 496 LYS A C 1
ATOM 4003 O O . LYS A 1 496 ? 30.090 -23.770 -7.975 1.00 91.50 496 LYS A O 1
ATOM 4008 N N . MET A 1 497 ? 31.307 -23.587 -6.105 1.00 90.69 497 MET A N 1
ATOM 4009 C CA . MET A 1 497 ? 30.789 -22.257 -5.769 1.00 90.69 497 MET A CA 1
ATOM 4010 C C . MET A 1 497 ? 31.271 -21.156 -6.726 1.00 90.69 497 MET A C 1
ATOM 4012 O O . MET A 1 497 ? 30.665 -20.084 -6.760 1.00 90.69 497 MET A O 1
ATOM 4016 N N . PHE A 1 498 ? 32.351 -21.412 -7.472 1.00 86.69 498 PHE A N 1
ATOM 4017 C CA . PHE A 1 498 ? 32.929 -20.492 -8.444 1.00 86.69 498 PHE A CA 1
ATOM 4018 C C . PHE A 1 498 ? 32.585 -20.921 -9.869 1.00 86.69 498 PHE A C 1
ATOM 4020 O O . PHE A 1 498 ? 32.762 -22.081 -10.238 1.00 86.69 498 PHE A O 1
ATOM 4027 N N . ASP A 1 499 ? 32.156 -19.962 -10.687 1.00 78.25 499 ASP A N 1
ATOM 4028 C CA . ASP A 1 499 ? 32.100 -20.131 -12.137 1.00 78.25 499 ASP A CA 1
ATOM 4029 C C . ASP A 1 499 ? 33.542 -20.110 -12.688 1.00 78.25 499 ASP A C 1
ATOM 4031 O O . ASP A 1 499 ? 34.239 -19.104 -12.507 1.00 78.25 499 ASP A O 1
ATOM 4035 N N . PRO A 1 500 ? 34.022 -21.178 -13.355 1.00 72.25 500 PRO A N 1
ATOM 4036 C CA . PRO A 1 500 ? 35.400 -21.250 -13.839 1.00 72.25 500 PRO A CA 1
ATOM 4037 C C . PRO A 1 500 ? 35.785 -20.135 -14.822 1.00 72.25 500 PRO A C 1
ATOM 4039 O O . PRO A 1 500 ? 36.941 -19.711 -14.845 1.00 72.25 500 PRO A O 1
ATOM 4042 N N . ASP A 1 501 ? 34.851 -19.646 -15.636 1.00 71.38 501 ASP A N 1
ATOM 4043 C CA . ASP A 1 501 ? 35.108 -18.637 -16.667 1.00 71.38 501 ASP A CA 1
ATOM 4044 C C . ASP A 1 501 ? 34.996 -17.207 -16.126 1.00 71.38 501 ASP A C 1
ATOM 4046 O O . ASP A 1 501 ? 35.698 -16.302 -16.594 1.00 71.38 501 ASP A O 1
ATOM 4050 N N . GLN A 1 502 ? 34.181 -16.980 -15.093 1.00 68.38 502 GLN A N 1
ATOM 4051 C CA . GLN A 1 502 ? 34.275 -15.753 -14.296 1.00 68.38 502 GLN A CA 1
ATOM 4052 C C . GLN A 1 502 ? 35.571 -15.732 -13.478 1.00 68.38 502 GLN A C 1
ATOM 4054 O O . GLN A 1 502 ? 36.290 -14.734 -13.488 1.00 68.38 502 GLN A O 1
ATOM 4059 N N . PHE A 1 503 ? 35.937 -16.855 -12.858 1.00 69.50 503 PHE A N 1
ATOM 4060 C CA . PHE A 1 503 ? 37.095 -16.932 -11.974 1.00 69.50 503 PHE A CA 1
ATOM 4061 C C . PHE A 1 503 ? 38.436 -16.746 -12.712 1.00 69.50 503 PHE A C 1
ATOM 4063 O O . PHE A 1 503 ? 39.355 -16.096 -12.208 1.00 69.50 503 PHE A O 1
ATOM 4070 N N . LYS A 1 504 ? 38.552 -17.233 -13.957 1.00 66.69 504 LYS A N 1
ATOM 4071 C CA . LYS A 1 504 ? 39.744 -17.013 -14.807 1.00 66.69 504 LYS A CA 1
ATOM 4072 C C . LYS A 1 504 ? 40.072 -15.536 -15.035 1.00 66.69 504 LYS A C 1
ATOM 4074 O O . LYS A 1 504 ? 41.244 -15.218 -15.246 1.00 66.69 504 LYS A O 1
ATOM 4079 N N . ARG A 1 505 ? 39.063 -14.656 -14.993 1.00 66.25 505 ARG A N 1
ATOM 4080 C CA . ARG A 1 505 ? 39.200 -13.210 -15.225 1.00 66.25 505 ARG A CA 1
ATOM 4081 C C . ARG A 1 505 ? 39.764 -12.446 -14.024 1.00 66.25 505 ARG A C 1
ATOM 4083 O O . ARG A 1 505 ? 40.088 -11.271 -14.171 1.00 66.25 505 ARG A O 1
ATOM 4090 N N . HIS A 1 506 ? 39.931 -13.089 -12.865 1.00 68.38 506 HIS A N 1
ATOM 4091 C CA . HIS A 1 506 ? 40.573 -12.455 -11.714 1.00 68.38 506 HIS A CA 1
ATOM 4092 C C . HIS A 1 506 ? 42.057 -12.171 -11.985 1.00 68.38 506 HIS A C 1
ATOM 4094 O O . HIS A 1 506 ? 42.698 -12.915 -12.727 1.00 68.38 506 HIS A O 1
ATOM 4100 N N . PRO A 1 507 ? 42.650 -11.133 -11.378 1.00 69.19 507 PRO A N 1
ATOM 4101 C CA . PRO A 1 507 ? 44.090 -10.917 -11.455 1.00 69.19 507 PRO A CA 1
ATOM 4102 C C . PRO A 1 507 ? 44.854 -12.043 -10.759 1.00 69.19 507 PRO A C 1
ATOM 4104 O O . PRO A 1 507 ? 44.481 -12.457 -9.660 1.00 69.19 507 PRO A O 1
ATOM 4107 N N . ASP A 1 508 ? 45.965 -12.491 -11.351 1.00 70.75 508 ASP A N 1
ATOM 4108 C CA . ASP A 1 508 ? 46.760 -13.626 -10.847 1.00 70.75 508 ASP A CA 1
ATOM 4109 C C . ASP A 1 508 ? 47.194 -13.463 -9.381 1.00 70.75 508 ASP A C 1
ATOM 4111 O O . ASP A 1 508 ? 47.278 -14.440 -8.644 1.00 70.75 508 ASP A O 1
ATOM 4115 N N . LYS A 1 509 ? 47.391 -12.217 -8.928 1.00 69.56 509 LYS A N 1
ATOM 4116 C CA . LYS A 1 509 ? 47.743 -11.869 -7.542 1.00 69.56 509 LYS A CA 1
ATOM 4117 C C . LYS A 1 509 ? 46.714 -12.346 -6.502 1.00 69.56 509 LYS A C 1
ATOM 4119 O O . LYS A 1 509 ? 47.092 -12.564 -5.354 1.00 69.56 509 LYS A O 1
ATOM 4124 N N . TYR A 1 510 ? 45.443 -12.481 -6.881 1.00 70.69 510 TYR A N 1
ATOM 4125 C CA . TYR A 1 510 ? 44.342 -12.831 -5.974 1.00 70.69 510 TYR A CA 1
ATOM 4126 C C . TYR A 1 510 ? 43.605 -14.113 -6.386 1.00 70.69 510 TYR A C 1
ATOM 4128 O O . TYR A 1 510 ? 42.519 -14.391 -5.881 1.00 70.69 510 TYR A O 1
ATOM 4136 N N . LYS A 1 511 ? 44.180 -14.908 -7.297 1.00 72.56 511 LYS A N 1
ATOM 4137 C CA . LYS A 1 511 ? 43.640 -16.228 -7.634 1.00 72.56 511 LYS A CA 1
ATOM 4138 C C . LYS A 1 511 ? 43.959 -17.211 -6.513 1.00 72.56 511 LYS A C 1
ATOM 4140 O O . LYS A 1 511 ? 45.122 -17.533 -6.277 1.00 72.56 511 LYS A O 1
ATOM 4145 N N . ILE A 1 512 ? 42.923 -17.708 -5.843 1.00 81.94 512 ILE A N 1
ATOM 4146 C CA . ILE A 1 512 ? 43.020 -18.949 -5.067 1.00 81.94 512 ILE A CA 1
ATOM 4147 C C . ILE A 1 512 ? 42.931 -20.158 -6.004 1.00 81.94 512 ILE A C 1
ATOM 4149 O O . ILE A 1 512 ? 42.330 -20.076 -7.074 1.00 81.94 512 ILE A O 1
ATOM 4153 N N . SER A 1 513 ? 43.531 -21.277 -5.603 1.00 84.25 513 SER A N 1
ATOM 4154 C CA . SER A 1 513 ? 43.331 -22.573 -6.256 1.00 84.25 513 SER A CA 1
ATOM 4155 C C . SER A 1 513 ? 41.901 -23.041 -5.969 1.00 84.25 513 SER A C 1
ATOM 4157 O O . SER A 1 513 ? 41.544 -23.232 -4.805 1.00 84.25 513 SER A O 1
ATOM 4159 N N . ILE A 1 514 ? 41.060 -23.170 -7.001 1.00 83.06 514 ILE A N 1
ATOM 4160 C CA . ILE A 1 514 ? 39.657 -23.602 -6.838 1.00 83.06 514 ILE A CA 1
ATOM 4161 C C . ILE A 1 514 ? 39.613 -25.043 -6.313 1.00 83.06 514 ILE A C 1
ATOM 4163 O O . ILE A 1 514 ? 38.703 -25.414 -5.572 1.00 83.06 514 ILE A O 1
ATOM 4167 N N . GLU A 1 515 ? 40.614 -25.849 -6.662 1.00 85.31 515 GLU A N 1
ATOM 4168 C CA . GLU A 1 515 ? 40.777 -27.226 -6.207 1.00 85.31 515 GLU A CA 1
ATOM 4169 C C . GLU A 1 515 ? 40.963 -27.332 -4.686 1.00 85.31 515 GLU A C 1
ATOM 4171 O O . GLU A 1 515 ? 40.606 -28.362 -4.120 1.00 85.31 515 GLU A O 1
ATOM 4176 N N . ASP A 1 516 ? 41.439 -26.269 -4.028 1.00 88.75 516 ASP A N 1
ATOM 4177 C CA . ASP A 1 516 ? 41.659 -26.219 -2.574 1.00 88.75 516 ASP A CA 1
ATOM 4178 C C . ASP A 1 516 ? 40.389 -25.813 -1.792 1.00 88.75 516 ASP A C 1
ATOM 4180 O O . ASP A 1 516 ? 40.391 -25.723 -0.560 1.00 88.75 516 ASP A O 1
ATOM 4184 N N . VAL A 1 517 ? 39.286 -25.534 -2.494 1.00 93.38 517 VAL A N 1
ATOM 4185 C CA . VAL A 1 517 ? 38.016 -25.099 -1.902 1.00 93.38 517 VAL A CA 1
ATOM 4186 C C . VAL A 1 517 ? 37.159 -26.328 -1.594 1.00 93.38 517 VAL A C 1
ATOM 4188 O O . VAL A 1 517 ? 36.468 -26.873 -2.456 1.00 93.38 517 VAL A O 1
ATOM 4191 N N . HIS A 1 518 ? 37.194 -26.765 -0.336 1.00 95.56 518 HIS A N 1
ATOM 4192 C CA . HIS A 1 518 ? 36.480 -27.956 0.142 1.00 95.56 518 HIS A CA 1
ATOM 4193 C C . HIS A 1 518 ? 35.281 -27.609 1.038 1.00 95.56 518 HIS A C 1
ATOM 4195 O O . HIS A 1 518 ? 35.236 -26.529 1.631 1.00 95.56 518 HIS A O 1
ATOM 4201 N N . THR A 1 519 ? 34.319 -28.529 1.160 1.00 97.25 519 THR A N 1
ATOM 4202 C CA . THR A 1 519 ? 33.118 -28.366 2.002 1.00 97.25 519 THR A CA 1
ATOM 4203 C C . THR A 1 519 ? 33.454 -28.412 3.497 1.00 97.25 519 THR A C 1
ATOM 4205 O O . THR A 1 519 ? 32.937 -27.620 4.285 1.00 97.25 519 THR A O 1
ATOM 4208 N N . GLU A 1 520 ? 34.336 -29.324 3.904 1.00 97.62 520 GLU A N 1
ATOM 4209 C CA . GLU A 1 520 ? 34.613 -29.659 5.303 1.00 97.62 520 GLU A CA 1
ATOM 4210 C C . GLU A 1 520 ? 35.188 -28.488 6.121 1.00 97.62 520 GLU A C 1
ATOM 4212 O O . GLU A 1 520 ? 34.731 -28.287 7.256 1.00 97.62 520 GLU A O 1
ATOM 4217 N N . PRO A 1 521 ? 36.131 -27.671 5.596 1.00 98.12 521 PRO A N 1
ATOM 4218 C CA . PRO A 1 521 ? 36.586 -26.463 6.280 1.00 98.12 521 PRO A CA 1
ATOM 4219 C C . PRO A 1 521 ? 35.457 -25.489 6.615 1.00 98.12 521 PRO A C 1
ATOM 4221 O O . PRO A 1 521 ? 35.383 -24.993 7.741 1.00 98.12 521 PRO A O 1
ATOM 4224 N N . ALA A 1 522 ? 34.564 -25.237 5.657 1.00 98.38 522 ALA A N 1
ATOM 4225 C CA . ALA A 1 522 ? 33.448 -24.318 5.832 1.00 98.38 522 ALA A CA 1
ATOM 4226 C C . ALA A 1 522 ? 32.425 -24.846 6.837 1.00 98.38 522 ALA A C 1
ATOM 4228 O O . ALA A 1 522 ? 32.025 -24.113 7.738 1.00 98.38 522 ALA A O 1
ATOM 4229 N N . LEU A 1 523 ? 32.057 -26.127 6.750 1.00 98.38 523 LEU A N 1
ATOM 4230 C CA . LEU A 1 523 ? 31.149 -26.741 7.719 1.00 98.38 523 LEU A CA 1
ATOM 4231 C C . LEU A 1 523 ? 31.726 -26.691 9.142 1.00 98.38 523 LEU A C 1
ATOM 4233 O O . LEU A 1 523 ? 31.031 -26.325 10.088 1.00 98.38 523 LEU A O 1
ATOM 4237 N N . SER A 1 524 ? 33.023 -26.975 9.294 1.00 98.31 524 SER A N 1
ATOM 4238 C CA . SER A 1 524 ? 33.713 -26.868 10.586 1.00 98.31 524 SER A CA 1
ATOM 4239 C C . SER A 1 524 ? 33.692 -25.436 11.130 1.00 98.31 524 SER A C 1
ATOM 4241 O O . SER A 1 524 ? 33.561 -25.231 12.339 1.00 98.31 524 SER A O 1
ATOM 4243 N N . TRP A 1 525 ? 33.809 -24.438 10.248 1.00 98.50 525 TRP A N 1
ATOM 4244 C CA . TRP A 1 525 ? 33.682 -23.032 10.619 1.00 98.50 525 TRP A CA 1
ATOM 4245 C C . TRP A 1 525 ? 32.266 -22.711 11.104 1.00 98.50 525 TRP A C 1
ATOM 4247 O O . TRP A 1 525 ? 32.133 -22.133 12.181 1.00 98.50 525 TRP A O 1
ATOM 4257 N N . ILE A 1 526 ? 31.227 -23.138 10.378 1.00 98.69 526 ILE A N 1
ATOM 4258 C CA . ILE A 1 526 ? 29.818 -22.917 10.747 1.00 98.69 526 ILE A CA 1
ATOM 4259 C C . ILE A 1 526 ? 29.544 -23.463 12.153 1.00 98.69 526 ILE A C 1
ATOM 4261 O O . ILE A 1 526 ? 29.060 -22.726 13.012 1.00 98.69 526 ILE A O 1
ATOM 4265 N N . LEU A 1 527 ? 29.947 -24.709 12.417 1.00 98.31 527 LEU A N 1
ATOM 4266 C CA . LEU A 1 527 ? 29.732 -25.389 13.700 1.00 98.31 527 LEU A CA 1
ATOM 4267 C C . LEU A 1 527 ? 30.531 -24.788 14.870 1.00 98.31 527 LEU A C 1
ATOM 4269 O O . LEU A 1 527 ? 30.229 -25.074 16.024 1.00 98.31 527 LEU A O 1
ATOM 4273 N N . SER A 1 528 ? 31.543 -23.958 14.593 1.00 97.56 528 SER A N 1
ATOM 4274 C CA . SER A 1 528 ? 32.417 -23.371 15.621 1.00 97.56 528 SER A CA 1
ATOM 4275 C C . SER A 1 528 ? 32.225 -21.863 15.827 1.00 97.56 528 SER A C 1
ATOM 4277 O O . SER A 1 528 ? 32.855 -21.307 16.724 1.00 97.56 528 SER A O 1
ATOM 4279 N N . ASN A 1 529 ? 31.426 -21.183 14.993 1.00 97.81 529 ASN A N 1
ATOM 4280 C CA . ASN A 1 529 ? 31.318 -19.713 14.975 1.00 97.81 529 ASN A CA 1
ATOM 4281 C C . ASN A 1 529 ? 29.872 -19.193 15.072 1.00 97.81 529 ASN A C 1
ATOM 4283 O O . ASN A 1 529 ? 29.610 -18.048 14.705 1.00 97.81 529 ASN A O 1
ATOM 4287 N N . TYR A 1 530 ? 28.937 -20.009 15.558 1.00 97.81 530 TYR A N 1
ATOM 4288 C CA . TYR A 1 530 ? 27.595 -19.533 15.886 1.00 97.81 530 TYR A CA 1
ATOM 4289 C C . TYR A 1 530 ? 27.585 -18.793 17.231 1.00 97.81 530 TYR A C 1
ATOM 4291 O O . TYR A 1 530 ? 28.428 -19.028 18.103 1.00 97.81 530 TYR A O 1
ATOM 4299 N N . LYS A 1 531 ? 26.583 -17.939 17.429 1.00 97.56 531 LYS A N 1
ATOM 4300 C CA . LYS A 1 531 ? 26.193 -17.422 18.743 1.00 97.56 531 LYS A CA 1
ATOM 4301 C C . LYS A 1 531 ? 24.789 -17.890 19.090 1.00 97.56 531 LYS A C 1
ATOM 4303 O O . LYS A 1 531 ? 23.948 -18.040 18.211 1.00 97.56 531 LYS A O 1
ATOM 4308 N N . ASN A 1 532 ? 24.548 -18.112 20.376 1.00 97.06 532 ASN A N 1
ATOM 4309 C CA . ASN A 1 532 ? 23.215 -18.411 20.880 1.00 97.06 532 ASN A CA 1
ATOM 4310 C C . ASN A 1 532 ? 22.515 -17.098 21.229 1.00 97.06 532 ASN A C 1
ATOM 4312 O O . ASN A 1 532 ? 23.009 -16.364 22.086 1.00 97.06 532 ASN A O 1
ATOM 4316 N N . ILE A 1 533 ? 21.385 -16.823 20.583 1.00 95.88 533 ILE A N 1
ATOM 4317 C CA . ILE A 1 533 ? 20.473 -15.743 20.988 1.00 95.88 533 ILE A CA 1
ATOM 4318 C C . ILE A 1 533 ? 19.510 -16.211 22.088 1.00 95.88 533 ILE A C 1
ATOM 4320 O O . ILE A 1 533 ? 19.064 -15.428 22.920 1.00 95.88 533 ILE A O 1
ATOM 4324 N N . SER A 1 534 ? 19.244 -17.515 22.136 1.00 94.06 534 SER A N 1
ATOM 4325 C CA . SER A 1 534 ? 18.436 -18.184 23.153 1.00 94.06 534 SER A CA 1
ATOM 4326 C C . SER A 1 534 ? 18.973 -19.597 23.408 1.00 94.06 534 SER A C 1
ATOM 4328 O O . SER A 1 534 ? 19.975 -20.007 22.821 1.00 94.06 534 SER A O 1
ATOM 4330 N N . GLU A 1 535 ? 18.306 -20.372 24.269 1.00 92.31 535 GLU A N 1
ATOM 4331 C CA . GLU A 1 535 ? 18.647 -21.785 24.497 1.00 92.31 535 GLU A CA 1
ATOM 4332 C C . GLU A 1 535 ? 18.523 -22.656 23.233 1.00 92.31 535 GLU A C 1
ATOM 4334 O O . GLU A 1 535 ? 19.185 -23.690 23.125 1.00 92.31 535 GLU A O 1
ATOM 4339 N N . ASP A 1 536 ? 17.695 -22.239 22.275 1.00 94.19 536 ASP A N 1
ATOM 4340 C CA . ASP A 1 536 ? 17.315 -23.005 21.089 1.00 94.19 536 ASP A CA 1
ATOM 4341 C C . ASP A 1 536 ? 17.414 -22.205 19.780 1.00 94.19 536 ASP A C 1
ATOM 4343 O O . ASP A 1 536 ? 16.812 -22.614 18.790 1.00 94.19 536 ASP A O 1
ATOM 4347 N N . GLY A 1 537 ? 18.138 -21.079 19.780 1.00 97.25 537 GLY A N 1
ATOM 4348 C CA . GLY A 1 537 ? 18.297 -20.170 18.644 1.00 97.25 537 GLY A CA 1
ATOM 4349 C C . GLY A 1 537 ? 19.766 -19.859 18.358 1.00 97.25 537 GLY A C 1
ATOM 4350 O O . GLY A 1 537 ? 20.437 -19.235 19.184 1.00 97.25 537 GLY A O 1
ATOM 4351 N N . MET A 1 538 ? 20.258 -20.251 17.178 1.00 98.44 538 MET A N 1
ATOM 4352 C CA . MET A 1 538 ? 21.635 -20.003 16.719 1.00 98.44 538 MET A CA 1
ATOM 4353 C C . MET A 1 538 ? 21.688 -18.989 15.573 1.00 98.44 538 MET A C 1
ATOM 4355 O O . MET A 1 538 ? 20.938 -19.101 14.607 1.00 98.44 538 MET A O 1
ATOM 4359 N N . ILE A 1 539 ? 22.628 -18.048 15.646 1.00 98.38 539 ILE A N 1
ATOM 4360 C CA . ILE A 1 539 ? 22.873 -17.007 14.635 1.00 98.38 539 ILE A CA 1
ATOM 4361 C C . ILE A 1 539 ? 24.351 -16.946 14.225 1.00 98.38 539 ILE A C 1
ATOM 4363 O O . ILE A 1 539 ? 25.236 -17.358 14.980 1.00 98.38 539 ILE A O 1
ATOM 4367 N N . TRP A 1 540 ? 24.625 -16.375 13.049 1.00 98.44 540 TRP A N 1
ATOM 4368 C CA . TRP A 1 540 ? 25.978 -16.104 12.551 1.00 98.44 540 TRP A CA 1
ATOM 4369 C C . TRP A 1 540 ? 26.122 -14.634 12.168 1.00 98.44 540 TRP A C 1
ATOM 4371 O O . TRP A 1 540 ? 25.334 -14.099 11.390 1.00 98.44 540 TRP A O 1
ATOM 4381 N N . GLU A 1 541 ? 27.153 -13.986 12.704 1.00 97.69 541 GLU A N 1
ATOM 4382 C CA . GLU A 1 541 ? 27.341 -12.542 12.573 1.00 97.69 541 GLU A CA 1
ATOM 4383 C C . GLU A 1 541 ? 28.357 -12.159 11.493 1.00 97.69 541 GLU A C 1
ATOM 4385 O O . GLU A 1 541 ? 29.419 -12.769 11.325 1.00 97.69 541 GLU A O 1
ATOM 4390 N N . TYR A 1 542 ? 28.068 -11.043 10.842 1.00 97.12 542 TYR A N 1
ATOM 4391 C CA . TYR A 1 542 ? 29.007 -10.230 10.095 1.00 97.12 542 TYR A CA 1
ATOM 4392 C C . TYR A 1 542 ? 29.772 -9.304 11.043 1.00 97.12 542 TYR A C 1
ATOM 4394 O O . TYR A 1 542 ? 29.189 -8.581 11.847 1.00 97.12 542 TYR A O 1
ATOM 4402 N N . ASN A 1 543 ? 31.101 -9.296 10.926 1.00 95.94 543 ASN A N 1
ATOM 4403 C CA . ASN A 1 543 ? 32.004 -8.526 11.792 1.00 95.94 543 ASN A CA 1
ATOM 4404 C C . ASN A 1 543 ? 32.623 -7.311 11.075 1.00 95.94 543 ASN A C 1
ATOM 4406 O O . ASN A 1 543 ? 33.787 -6.963 11.293 1.00 95.94 543 ASN A O 1
ATOM 4410 N N . PHE A 1 544 ? 31.851 -6.667 10.202 1.00 93.44 544 PHE A N 1
ATOM 4411 C CA . PHE A 1 544 ? 32.212 -5.434 9.499 1.00 93.44 544 PHE A CA 1
ATOM 4412 C C . PHE A 1 544 ? 30.982 -4.548 9.310 1.00 93.44 544 PHE A C 1
ATOM 4414 O O . PHE A 1 544 ? 29.867 -5.058 9.306 1.00 93.44 544 PHE A O 1
ATOM 4421 N N . ASP A 1 545 ? 31.178 -3.237 9.192 1.00 93.62 545 ASP A N 1
ATOM 4422 C CA . ASP A 1 545 ? 30.068 -2.294 9.040 1.00 93.62 545 ASP A CA 1
ATOM 4423 C C . ASP A 1 545 ? 29.494 -2.389 7.622 1.00 93.62 545 ASP A C 1
ATOM 4425 O O . ASP A 1 545 ? 30.245 -2.426 6.644 1.00 93.62 545 ASP A O 1
ATOM 4429 N N . ASN A 1 546 ? 28.171 -2.440 7.505 1.00 94.19 546 ASN A N 1
ATOM 4430 C CA . ASN A 1 546 ? 27.471 -2.481 6.229 1.00 94.19 546 ASN A CA 1
ATOM 4431 C C . ASN A 1 546 ? 26.815 -1.130 5.951 1.00 94.19 546 ASN A C 1
ATOM 4433 O O . ASN A 1 546 ? 26.052 -0.637 6.775 1.00 94.19 546 ASN A O 1
ATOM 4437 N N . SER A 1 547 ? 27.082 -0.565 4.782 1.00 93.31 547 SER A N 1
ATOM 4438 C CA . SER A 1 547 ? 26.450 0.663 4.314 1.00 93.31 547 SER A CA 1
ATOM 4439 C C . SER A 1 547 ? 25.962 0.448 2.892 1.00 93.31 547 SER A C 1
ATOM 4441 O O . SER A 1 547 ? 26.759 0.105 2.013 1.00 93.31 547 SER A O 1
ATOM 4443 N N . TYR A 1 548 ? 24.674 0.676 2.668 1.00 92.06 548 TYR A N 1
ATOM 4444 C CA . TYR A 1 548 ? 24.056 0.664 1.347 1.00 92.06 548 TYR A CA 1
ATOM 4445 C C . TYR A 1 548 ? 23.004 1.771 1.281 1.00 92.06 548 TYR A C 1
ATOM 4447 O O . TYR A 1 548 ? 22.345 2.070 2.279 1.00 92.06 548 TYR A O 1
ATOM 4455 N N . ASN A 1 549 ? 22.856 2.396 0.114 1.00 91.94 549 ASN A N 1
ATOM 4456 C CA . ASN A 1 549 ? 22.012 3.574 -0.063 1.00 91.94 549 ASN A CA 1
ATOM 4457 C C . ASN A 1 549 ? 22.346 4.632 1.006 1.00 91.94 549 ASN A C 1
ATOM 4459 O O . ASN A 1 549 ? 23.501 5.051 1.124 1.00 91.94 549 ASN A O 1
ATOM 4463 N N . ASP A 1 550 ? 21.362 5.055 1.793 1.00 92.25 550 ASP A N 1
ATOM 4464 C CA . ASP A 1 550 ? 21.506 5.997 2.902 1.00 92.25 550 ASP A CA 1
ATOM 4465 C C . ASP A 1 550 ? 21.436 5.336 4.290 1.00 92.25 550 ASP A C 1
ATOM 4467 O O . ASP A 1 550 ? 21.277 6.025 5.298 1.00 92.25 550 ASP A O 1
ATOM 4471 N N . VAL A 1 551 ? 21.585 4.011 4.354 1.00 93.38 551 VAL A N 1
ATOM 4472 C CA . VAL A 1 551 ? 21.470 3.224 5.585 1.00 93.38 551 VAL A CA 1
ATOM 4473 C C . VAL A 1 551 ? 22.833 2.685 6.003 1.00 93.38 551 VAL A C 1
ATOM 4475 O O . VAL A 1 551 ? 23.637 2.253 5.176 1.00 93.38 551 VAL A O 1
ATOM 4478 N N . ILE A 1 552 ? 23.093 2.711 7.311 1.00 94.75 552 ILE A N 1
ATOM 4479 C CA . ILE A 1 552 ? 24.318 2.197 7.927 1.00 94.75 552 ILE A CA 1
ATOM 4480 C C . ILE A 1 552 ? 23.928 1.211 9.022 1.00 94.75 552 ILE A C 1
ATOM 4482 O O . ILE A 1 552 ? 23.155 1.541 9.919 1.00 94.75 552 ILE A O 1
ATOM 4486 N N . GLN A 1 553 ? 24.524 0.028 8.977 1.00 95.88 553 GLN A N 1
ATOM 4487 C CA . GLN A 1 553 ? 24.453 -0.989 10.009 1.00 95.88 553 GLN A CA 1
ATOM 4488 C C . GLN A 1 553 ? 25.852 -1.238 10.569 1.00 95.88 553 GLN A C 1
ATOM 4490 O O . GLN A 1 553 ? 26.747 -1.728 9.877 1.00 95.88 553 GLN A O 1
ATOM 4495 N N . SER A 1 554 ? 26.043 -0.930 11.848 1.00 95.81 554 SER A N 1
ATOM 4496 C CA . SER A 1 554 ? 27.301 -1.217 12.536 1.00 95.81 554 SER A CA 1
ATOM 4497 C C . SER A 1 554 ? 27.446 -2.704 12.853 1.00 95.81 554 SER A C 1
ATOM 4499 O O . SER A 1 554 ? 26.463 -3.403 13.107 1.00 95.81 554 SER A O 1
ATOM 4501 N N . LYS A 1 555 ? 28.692 -3.177 12.871 1.00 94.69 555 LYS A N 1
ATOM 4502 C CA . LYS A 1 555 ? 29.057 -4.517 13.343 1.00 94.69 555 LYS A CA 1
ATOM 4503 C C . LYS A 1 555 ? 28.969 -4.668 14.874 1.00 94.69 555 LYS A C 1
ATOM 4505 O O . LYS A 1 555 ? 29.236 -3.701 15.589 1.00 94.69 555 LYS A O 1
ATOM 4510 N N . PRO A 1 556 ? 28.765 -5.897 15.384 1.00 96.06 556 PRO A N 1
ATOM 4511 C CA . PRO A 1 556 ? 28.349 -7.071 14.624 1.00 96.06 556 PRO A CA 1
ATOM 4512 C C . PRO A 1 556 ? 26.877 -6.967 14.203 1.00 96.06 556 PRO A C 1
ATOM 4514 O O . PRO A 1 556 ? 26.086 -6.311 14.872 1.00 96.06 556 PRO A O 1
ATOM 4517 N N . TRP A 1 557 ? 26.513 -7.622 13.104 1.00 96.88 557 TRP A N 1
ATOM 4518 C CA . TRP A 1 557 ? 25.122 -7.708 12.645 1.00 96.88 557 TRP A CA 1
ATOM 4519 C C . TRP A 1 557 ? 24.825 -9.086 12.053 1.00 96.88 557 TRP A C 1
ATOM 4521 O O . TRP A 1 557 ? 25.738 -9.802 11.646 1.00 96.88 557 TRP A O 1
ATOM 4531 N N . VAL A 1 558 ? 23.554 -9.478 12.027 1.00 97.50 558 VAL A N 1
ATOM 4532 C CA . VAL A 1 558 ? 23.078 -10.773 11.511 1.00 97.50 558 VAL A CA 1
ATOM 4533 C C . VAL A 1 558 ? 22.250 -10.577 10.249 1.00 97.50 558 VAL A C 1
ATOM 4535 O O . VAL A 1 558 ? 21.783 -9.477 9.994 1.00 97.50 558 VAL A O 1
ATOM 4538 N N . SER A 1 559 ? 22.066 -11.630 9.457 1.00 98.19 559 SER A N 1
ATOM 4539 C CA . SER A 1 559 ? 21.303 -11.548 8.211 1.00 98.19 559 SER A CA 1
ATOM 4540 C C . SER A 1 559 ? 20.396 -12.752 8.039 1.00 98.19 559 SER A C 1
ATOM 4542 O O . SER A 1 559 ? 20.888 -13.882 8.002 1.00 98.19 559 SER A O 1
ATOM 4544 N N . ALA A 1 560 ? 19.094 -12.516 7.868 1.00 98.62 560 ALA A N 1
ATOM 4545 C CA . ALA A 1 560 ? 18.143 -13.567 7.516 1.00 98.62 560 ALA A CA 1
ATOM 4546 C C . ALA A 1 560 ? 18.523 -14.246 6.188 1.00 98.62 560 ALA A C 1
ATOM 4548 O O . ALA A 1 560 ? 18.523 -15.470 6.086 1.00 98.62 560 ALA A O 1
ATOM 4549 N N . PHE A 1 561 ? 18.972 -13.475 5.193 1.00 98.56 561 PHE A N 1
ATOM 4550 C CA . PHE A 1 561 ? 19.430 -14.030 3.918 1.00 98.56 561 PHE A CA 1
ATOM 4551 C C . PHE A 1 561 ? 20.545 -15.061 4.122 1.00 98.56 561 PHE A C 1
ATOM 4553 O O . PHE A 1 561 ? 20.433 -16.214 3.706 1.00 98.56 561 PHE A O 1
ATOM 4560 N N . SER A 1 562 ? 21.611 -14.681 4.825 1.00 98.19 562 SER A N 1
ATOM 4561 C CA . SER A 1 562 ? 22.756 -15.561 5.080 1.00 98.19 562 SER A CA 1
ATOM 4562 C C . SER A 1 562 ? 22.386 -16.743 5.969 1.00 98.19 562 SER A C 1
ATOM 4564 O O . SER A 1 562 ? 22.893 -17.847 5.760 1.00 98.19 562 SER A O 1
ATOM 4566 N N . GLN A 1 563 ? 21.473 -16.534 6.922 1.00 98.69 563 GLN A N 1
ATOM 4567 C CA . GLN A 1 563 ? 20.938 -17.584 7.781 1.00 98.69 563 GLN A CA 1
ATOM 4568 C C . GLN A 1 563 ? 20.272 -18.694 6.954 1.00 98.69 563 GLN A C 1
ATOM 4570 O O . GLN A 1 563 ? 20.510 -19.871 7.223 1.00 98.69 563 GLN A O 1
ATOM 4575 N N . ALA A 1 564 ? 19.496 -18.358 5.917 1.00 98.75 564 ALA A N 1
ATOM 4576 C CA . ALA A 1 564 ? 18.875 -19.354 5.039 1.00 98.75 564 ALA A CA 1
ATOM 4577 C C . ALA A 1 564 ? 19.914 -20.252 4.330 1.00 98.75 564 ALA A C 1
ATOM 4579 O O . ALA A 1 564 ? 19.722 -21.465 4.216 1.00 98.75 564 ALA A O 1
ATOM 4580 N N . TYR A 1 565 ? 21.057 -19.695 3.917 1.00 98.75 565 TYR A N 1
ATOM 4581 C CA . TYR A 1 565 ? 22.150 -20.490 3.343 1.00 98.75 565 TYR A CA 1
ATOM 4582 C C . TYR A 1 565 ? 22.876 -21.338 4.394 1.00 98.75 565 TYR A C 1
ATOM 4584 O O . TYR A 1 565 ? 23.249 -22.474 4.106 1.00 98.75 565 TYR A O 1
ATOM 4592 N N . ILE A 1 566 ? 23.062 -20.833 5.618 1.00 98.88 566 ILE A N 1
ATOM 4593 C CA . ILE A 1 566 ? 23.620 -21.637 6.718 1.00 98.88 566 ILE A CA 1
ATOM 4594 C C . ILE A 1 566 ? 22.722 -22.845 7.006 1.00 98.88 566 ILE A C 1
ATOM 4596 O O . ILE A 1 566 ? 23.221 -23.962 7.135 1.00 98.88 566 ILE A O 1
ATOM 4600 N N . ILE A 1 567 ? 21.404 -22.640 7.037 1.00 98.88 567 ILE A N 1
ATOM 4601 C CA . ILE A 1 567 ? 20.426 -23.721 7.182 1.00 98.88 567 ILE A CA 1
ATOM 4602 C C . ILE A 1 567 ? 20.577 -24.739 6.041 1.00 98.88 567 ILE A C 1
ATOM 4604 O O . ILE A 1 567 ? 20.643 -25.932 6.322 1.00 98.88 567 ILE A O 1
ATOM 4608 N N . ASP A 1 568 ? 20.716 -24.308 4.778 1.00 98.62 568 ASP A N 1
ATOM 4609 C CA . ASP A 1 568 ? 20.943 -25.235 3.651 1.00 98.62 568 ASP A CA 1
ATOM 4610 C C . ASP A 1 568 ? 22.223 -26.070 3.827 1.00 98.62 568 ASP A C 1
ATOM 4612 O O . ASP A 1 568 ? 22.220 -27.283 3.604 1.00 98.62 568 ASP A O 1
ATOM 4616 N N . ALA A 1 569 ? 23.312 -25.441 4.276 1.00 98.69 569 ALA A N 1
ATOM 4617 C CA . ALA A 1 569 ? 24.573 -26.126 4.550 1.00 98.69 569 ALA A CA 1
ATOM 4618 C C . ALA A 1 569 ? 24.426 -27.189 5.654 1.00 98.69 569 ALA A C 1
ATOM 4620 O O . ALA A 1 569 ? 24.886 -28.321 5.487 1.00 98.69 569 ALA A O 1
ATOM 4621 N N . LEU A 1 570 ? 23.761 -26.848 6.763 1.00 98.81 570 LEU A N 1
ATOM 4622 C CA . LEU A 1 570 ? 23.520 -27.761 7.885 1.00 98.81 570 LEU A CA 1
ATOM 4623 C C . LEU A 1 570 ? 22.578 -28.908 7.494 1.00 98.81 570 LEU A C 1
ATOM 4625 O O . LEU A 1 570 ? 22.847 -30.061 7.835 1.00 98.81 570 LEU A O 1
ATOM 4629 N N . MET A 1 571 ? 21.534 -28.621 6.711 1.00 98.25 571 MET A N 1
ATOM 4630 C CA . MET A 1 571 ? 20.617 -29.632 6.182 1.00 98.25 571 MET A CA 1
ATOM 4631 C C . MET A 1 571 ? 21.324 -30.639 5.276 1.00 98.25 571 MET A C 1
ATOM 4633 O O . MET A 1 571 ? 21.037 -31.832 5.376 1.00 98.25 571 MET A O 1
ATOM 4637 N N . LYS A 1 572 ? 22.230 -30.178 4.401 1.00 97.38 572 LYS A N 1
ATOM 4638 C CA . LYS A 1 572 ? 23.028 -31.040 3.507 1.00 97.38 572 LYS A CA 1
ATOM 4639 C C . LYS A 1 572 ? 24.061 -31.881 4.249 1.00 97.38 572 LYS A C 1
ATOM 4641 O O . LYS A 1 572 ? 24.420 -32.950 3.768 1.00 97.38 572 LYS A O 1
ATOM 4646 N N . ALA A 1 573 ? 24.518 -31.407 5.404 1.00 97.50 573 ALA A N 1
ATOM 4647 C CA . ALA A 1 573 ? 25.411 -32.135 6.298 1.00 97.50 573 ALA A CA 1
ATOM 4648 C C . ALA A 1 573 ? 24.672 -33.020 7.324 1.00 97.50 573 ALA A C 1
ATOM 4650 O O . ALA A 1 573 ? 25.321 -33.590 8.198 1.00 97.50 573 ALA A O 1
ATOM 4651 N N . ASP A 1 574 ? 23.337 -33.108 7.246 1.00 97.00 574 ASP A N 1
ATOM 4652 C CA . ASP A 1 574 ? 22.471 -33.847 8.175 1.00 97.00 574 ASP A CA 1
ATOM 4653 C C . ASP A 1 574 ? 22.636 -33.452 9.661 1.00 97.00 574 ASP A C 1
ATOM 4655 O O . ASP A 1 574 ? 22.482 -34.267 10.571 1.00 97.00 574 ASP A O 1
ATOM 4659 N N . MET A 1 575 ? 22.887 -32.164 9.921 1.00 98.00 575 MET A N 1
ATOM 4660 C CA . MET A 1 575 ? 23.019 -31.583 11.265 1.00 98.00 575 MET A CA 1
ATOM 4661 C C . MET A 1 575 ? 21.656 -31.106 11.790 1.00 98.00 575 MET A C 1
ATOM 4663 O O . MET A 1 575 ? 21.352 -29.913 11.783 1.00 98.00 575 MET A O 1
ATOM 4667 N N . GLU A 1 576 ? 20.787 -32.039 12.186 1.00 97.81 576 GLU A N 1
ATOM 4668 C CA . GLU A 1 576 ? 19.391 -31.748 12.566 1.00 97.81 576 GLU A CA 1
ATOM 4669 C C . GLU A 1 576 ? 19.263 -30.721 13.701 1.00 97.81 576 GLU A C 1
ATOM 4671 O O . GLU A 1 576 ? 18.526 -29.742 13.568 1.00 97.81 576 GLU A O 1
ATOM 4676 N N . LYS A 1 577 ? 19.992 -30.914 14.806 1.00 97.88 577 LYS A N 1
ATOM 4677 C CA . LYS A 1 577 ? 19.890 -30.051 15.993 1.00 97.88 577 LYS A CA 1
ATOM 4678 C C . LYS A 1 577 ? 20.262 -28.608 15.658 1.00 97.88 577 LYS A C 1
ATOM 4680 O O . LYS A 1 577 ? 19.557 -27.675 16.037 1.00 97.88 577 LYS A O 1
ATOM 4685 N N . GLU A 1 578 ? 21.366 -28.431 14.949 1.00 98.56 578 GLU A N 1
ATOM 4686 C CA . GLU A 1 578 ? 21.879 -27.134 14.527 1.00 98.56 578 GLU A CA 1
ATOM 4687 C C . GLU A 1 578 ? 20.954 -26.499 13.488 1.00 98.56 578 GLU A C 1
ATOM 4689 O O . GLU A 1 578 ? 20.712 -25.299 13.553 1.00 98.56 578 GLU A O 1
ATOM 4694 N N . THR A 1 579 ? 20.374 -27.297 12.583 1.00 98.81 579 THR A N 1
ATOM 4695 C CA . THR A 1 579 ? 19.392 -26.822 11.597 1.00 98.81 579 THR A CA 1
ATOM 4696 C C . THR A 1 579 ? 18.146 -26.259 12.279 1.00 98.81 579 THR A C 1
ATOM 4698 O O . THR A 1 579 ? 17.730 -25.142 11.974 1.00 98.81 579 THR A O 1
ATOM 4701 N N . ILE A 1 580 ? 17.560 -27.005 13.222 1.00 98.69 580 ILE A N 1
ATOM 4702 C CA . ILE A 1 580 ? 16.376 -26.562 13.971 1.00 98.69 580 ILE A CA 1
ATOM 4703 C C . ILE A 1 580 ? 16.707 -25.308 14.785 1.00 98.69 580 ILE A C 1
ATOM 4705 O O . ILE A 1 580 ? 15.936 -24.352 14.776 1.00 98.69 580 ILE A O 1
ATOM 4709 N N . SER A 1 581 ? 17.873 -25.277 15.432 1.00 98.50 581 SER A N 1
ATOM 4710 C CA . SER A 1 581 ? 18.311 -24.117 16.211 1.00 98.50 581 SER A CA 1
ATOM 4711 C C . SER A 1 581 ? 18.539 -22.873 15.338 1.00 98.50 581 SER A C 1
ATOM 4713 O O . SER A 1 581 ? 18.143 -21.763 15.692 1.00 98.50 581 SER A O 1
ATOM 4715 N N . ALA A 1 582 ? 19.114 -23.045 14.147 1.00 98.69 582 ALA A N 1
ATOM 4716 C CA . ALA A 1 582 ? 19.279 -21.971 13.173 1.00 98.69 582 ALA A CA 1
ATOM 4717 C C . ALA A 1 582 ? 17.930 -21.456 12.636 1.00 98.69 582 ALA A C 1
ATOM 4719 O O . ALA A 1 582 ? 17.776 -20.257 12.415 1.00 98.69 582 ALA A O 1
ATOM 4720 N N . ALA A 1 583 ? 16.942 -22.334 12.449 1.00 98.69 583 ALA A N 1
ATOM 4721 C CA . ALA A 1 583 ? 15.593 -21.958 12.025 1.00 98.69 583 ALA A CA 1
ATOM 4722 C C . ALA A 1 583 ? 14.800 -21.243 13.136 1.00 98.69 583 ALA A C 1
ATOM 4724 O O . ALA A 1 583 ? 14.112 -20.259 12.882 1.00 98.69 583 ALA A O 1
ATOM 4725 N N . ASN A 1 584 ? 14.937 -21.674 14.389 1.00 98.31 584 ASN A N 1
ATOM 4726 C CA . ASN A 1 584 ? 14.290 -21.038 15.539 1.00 98.31 584 ASN A CA 1
ATOM 4727 C C . ASN A 1 584 ? 14.745 -19.591 15.779 1.00 98.31 584 ASN A C 1
ATOM 4729 O O . ASN A 1 584 ? 14.001 -18.815 16.387 1.00 98.31 584 ASN A O 1
ATOM 4733 N N . ALA A 1 585 ? 15.935 -19.216 15.295 1.00 98.19 585 ALA A N 1
ATOM 4734 C CA . ALA A 1 585 ? 16.449 -17.852 15.384 1.00 98.19 585 ALA A CA 1
ATOM 4735 C C . ALA A 1 585 ? 15.529 -16.816 14.702 1.00 98.19 585 ALA A C 1
ATOM 4737 O O . ALA A 1 585 ? 15.488 -15.663 15.125 1.00 98.19 585 ALA A O 1
ATOM 4738 N N . TYR A 1 586 ? 14.726 -17.235 13.715 1.00 98.44 586 TYR A N 1
ATOM 4739 C CA . TYR A 1 586 ? 13.743 -16.381 13.040 1.00 98.44 586 TYR A CA 1
ATOM 4740 C C . TYR A 1 586 ? 12.576 -15.927 13.922 1.00 98.44 586 TYR A C 1
ATOM 4742 O O . TYR A 1 586 ? 11.824 -15.053 13.504 1.00 98.44 586 TYR A O 1
ATOM 4750 N N . ARG A 1 587 ? 12.412 -16.468 15.137 1.00 96.75 587 ARG A N 1
ATOM 4751 C CA . ARG A 1 587 ? 11.407 -15.984 16.104 1.00 96.75 587 ARG A CA 1
ATOM 4752 C C . ARG A 1 587 ? 11.814 -14.707 16.823 1.00 96.75 587 ARG A C 1
ATOM 4754 O O . ARG A 1 587 ? 10.946 -14.038 17.374 1.00 96.75 587 ARG A O 1
ATOM 4761 N N . TYR A 1 588 ? 13.104 -14.395 16.859 1.00 96.88 588 TYR A N 1
ATOM 4762 C CA . TYR A 1 588 ? 13.610 -13.290 17.662 1.00 96.88 588 TYR A CA 1
ATOM 4763 C C . TYR A 1 588 ? 13.679 -12.003 16.847 1.00 96.88 588 TYR A C 1
ATOM 4765 O O . TYR A 1 588 ? 14.097 -12.011 15.685 1.00 96.88 588 TYR A O 1
ATOM 4773 N N . ASP A 1 589 ? 13.277 -10.913 17.491 1.00 96.06 589 ASP A N 1
ATOM 4774 C CA . ASP A 1 589 ? 13.273 -9.567 16.933 1.00 96.06 589 ASP A CA 1
ATOM 4775 C C . ASP A 1 589 ? 14.717 -9.060 16.754 1.00 96.06 589 ASP A C 1
ATOM 4777 O O . ASP A 1 589 ? 15.602 -9.356 17.564 1.00 96.06 589 ASP A O 1
ATOM 4781 N N . ILE A 1 590 ? 14.973 -8.289 15.700 1.00 95.62 590 ILE A N 1
ATOM 4782 C CA . ILE A 1 590 ? 16.266 -7.658 15.417 1.00 95.62 590 ILE A CA 1
ATOM 4783 C C . ILE A 1 590 ? 16.762 -6.787 16.578 1.00 95.62 590 ILE A C 1
ATOM 4785 O O . ILE A 1 590 ? 17.971 -6.713 16.802 1.00 95.62 590 ILE A O 1
ATOM 4789 N N . LYS A 1 591 ? 15.861 -6.191 17.374 1.00 93.06 591 LYS A N 1
ATOM 4790 C CA . LYS A 1 591 ? 16.219 -5.415 18.576 1.00 93.06 591 LYS A CA 1
ATOM 4791 C C . LYS A 1 591 ? 16.878 -6.271 19.662 1.00 93.06 591 LYS A C 1
ATOM 4793 O O . LYS A 1 591 ? 17.667 -5.756 20.450 1.00 93.06 591 LYS A O 1
ATOM 4798 N N . ASP A 1 592 ? 16.583 -7.569 19.663 1.00 94.12 592 ASP A N 1
ATOM 4799 C CA . ASP A 1 592 ? 17.126 -8.564 20.586 1.00 94.12 592 ASP A CA 1
ATOM 4800 C C . ASP A 1 592 ? 18.304 -9.340 19.954 1.00 94.12 592 ASP A C 1
ATOM 4802 O O . ASP A 1 592 ? 18.826 -10.285 20.545 1.00 94.12 592 ASP A O 1
ATOM 4806 N N . GLY A 1 593 ? 18.753 -8.931 18.757 1.00 92.75 593 GLY A N 1
ATOM 4807 C CA . GLY A 1 593 ? 19.817 -9.573 17.976 1.00 92.75 593 GLY A CA 1
ATOM 4808 C C . GLY A 1 593 ? 19.334 -10.682 17.034 1.00 92.75 593 GLY A C 1
ATOM 4809 O O . GLY A 1 593 ? 20.154 -11.457 16.536 1.00 92.75 593 GLY A O 1
ATOM 4810 N N . GLY A 1 594 ? 18.016 -10.805 16.848 1.00 95.81 594 GLY A N 1
ATOM 4811 C CA . GLY A 1 594 ? 17.375 -11.828 16.030 1.00 95.81 594 GLY A CA 1
ATOM 4812 C C . GLY A 1 594 ? 17.290 -11.477 14.547 1.00 95.81 594 GLY A C 1
ATOM 4813 O O . GLY A 1 594 ? 18.088 -10.701 14.029 1.00 95.81 594 GLY A O 1
ATOM 4814 N N . LEU A 1 595 ? 16.339 -12.095 13.845 1.00 98.06 595 LEU A N 1
ATOM 4815 C CA . LEU A 1 595 ? 16.247 -12.065 12.378 1.00 98.06 595 LEU A CA 1
ATOM 4816 C C . LEU A 1 595 ? 14.918 -11.517 11.849 1.00 98.06 595 LEU A C 1
ATOM 4818 O O . LEU A 1 595 ? 14.743 -11.468 10.631 1.00 98.06 595 LEU A O 1
ATOM 4822 N N . ASN A 1 596 ? 13.976 -11.151 12.722 1.00 97.06 596 ASN A N 1
ATOM 4823 C CA . ASN A 1 596 ? 12.697 -10.588 12.299 1.00 97.06 596 ASN A CA 1
ATOM 4824 C C . ASN A 1 596 ? 12.458 -9.169 12.813 1.00 97.06 596 ASN A C 1
ATOM 4826 O O . ASN A 1 596 ? 13.015 -8.758 13.823 1.00 97.06 596 ASN A O 1
ATOM 4830 N N . SER A 1 597 ? 11.590 -8.442 12.131 1.00 95.62 597 SER A N 1
ATOM 4831 C CA . SER A 1 597 ? 10.925 -7.248 12.639 1.00 95.62 597 SER A CA 1
ATOM 4832 C C . SER A 1 597 ? 9.413 -7.502 12.666 1.00 95.62 597 SER A C 1
ATOM 4834 O O . SER A 1 597 ? 8.906 -8.391 11.974 1.00 95.62 597 SER A O 1
ATOM 4836 N N . SER A 1 598 ? 8.686 -6.755 13.499 1.00 91.25 598 SER A N 1
ATOM 4837 C CA . SER A 1 598 ? 7.219 -6.780 13.527 1.00 91.25 598 SER A CA 1
ATOM 4838 C C . SER A 1 598 ? 6.668 -5.504 12.903 1.00 91.25 598 SER A C 1
ATOM 4840 O O . SER A 1 598 ? 7.095 -4.410 13.274 1.00 91.25 598 SER A O 1
ATOM 4842 N N . THR A 1 599 ? 5.722 -5.643 11.976 1.00 88.00 599 THR A N 1
ATOM 4843 C CA . THR A 1 599 ? 5.023 -4.503 11.365 1.00 88.00 599 THR A CA 1
ATOM 4844 C C . THR A 1 599 ? 3.964 -3.926 12.306 1.00 88.00 599 THR A C 1
ATOM 4846 O O . THR A 1 599 ? 3.621 -4.538 13.321 1.00 88.00 599 THR A O 1
ATOM 4849 N N . LEU A 1 600 ? 3.375 -2.778 11.950 1.00 83.69 600 LEU A N 1
ATOM 4850 C CA . LEU A 1 600 ? 2.232 -2.204 12.680 1.00 83.69 600 LEU A CA 1
ATOM 4851 C C . LEU A 1 600 ? 1.041 -3.178 12.823 1.00 83.69 600 LEU A C 1
ATOM 4853 O O . LEU A 1 600 ? 0.304 -3.110 13.805 1.00 83.69 600 LEU A O 1
ATOM 4857 N N . SER A 1 601 ? 0.883 -4.114 11.883 1.00 82.19 601 SER A N 1
ATOM 4858 C CA . SER A 1 601 ? -0.146 -5.165 11.910 1.00 82.19 601 SER A CA 1
ATOM 4859 C C . SER A 1 601 ? 0.292 -6.433 12.658 1.00 82.19 601 SER A C 1
ATOM 4861 O O . SER A 1 601 ? -0.340 -7.477 12.511 1.00 82.19 601 SER A O 1
ATOM 4863 N N . ASN A 1 602 ? 1.382 -6.368 13.435 1.00 86.12 602 ASN A N 1
ATOM 4864 C CA . ASN A 1 602 ? 2.007 -7.496 14.138 1.00 86.12 602 ASN A CA 1
ATOM 4865 C C . ASN A 1 602 ? 2.387 -8.675 13.219 1.00 86.12 602 ASN A C 1
ATOM 4867 O O . ASN A 1 602 ? 2.445 -9.824 13.661 1.00 86.12 602 ASN A O 1
ATOM 4871 N N . MET A 1 603 ? 2.649 -8.408 11.937 1.00 90.81 603 MET A N 1
ATOM 4872 C CA . MET A 1 603 ? 3.145 -9.417 11.002 1.00 90.81 603 MET A CA 1
ATOM 4873 C C . MET A 1 603 ? 4.672 -9.490 11.074 1.00 90.81 603 MET A C 1
ATOM 4875 O O . MET A 1 603 ? 5.333 -8.469 11.261 1.00 90.81 603 MET A O 1
ATOM 4879 N N . LEU A 1 604 ? 5.240 -10.689 10.918 1.00 94.88 604 LEU A N 1
ATOM 4880 C CA . LEU A 1 604 ? 6.692 -10.882 10.951 1.00 94.88 604 LEU A CA 1
ATOM 4881 C C . LEU A 1 604 ? 7.305 -10.653 9.571 1.00 94.88 604 LEU A C 1
ATOM 4883 O O . LEU A 1 604 ? 6.914 -11.313 8.606 1.00 94.88 604 LEU A O 1
ATOM 4887 N N . PHE A 1 605 ? 8.324 -9.807 9.490 1.00 97.75 605 PHE A N 1
ATOM 4888 C CA . PHE A 1 605 ? 9.175 -9.682 8.310 1.00 97.75 605 PHE A CA 1
ATOM 4889 C C . PHE A 1 605 ? 10.586 -10.183 8.631 1.00 97.75 605 PHE A C 1
ATOM 4891 O O . PHE A 1 605 ? 11.064 -9.988 9.743 1.00 97.75 605 PHE A O 1
ATOM 4898 N N . PHE A 1 606 ? 11.256 -10.863 7.694 1.00 98.50 606 PHE A N 1
ATOM 4899 C CA . PHE A 1 606 ? 12.599 -11.415 7.931 1.00 98.50 606 PHE A CA 1
ATOM 4900 C C . PHE A 1 606 ? 13.655 -10.514 7.296 1.00 98.50 606 PHE A C 1
ATOM 4902 O O . PHE A 1 606 ? 13.652 -10.310 6.084 1.00 98.50 606 PHE A O 1
ATOM 4909 N N . GLU A 1 607 ? 14.560 -9.996 8.119 1.00 98.00 607 GLU A N 1
ATOM 4910 C CA . GLU A 1 607 ? 15.414 -8.859 7.777 1.00 98.00 607 GLU A CA 1
ATOM 4911 C C . GLU A 1 607 ? 16.789 -9.295 7.268 1.00 98.00 607 GLU A C 1
ATOM 4913 O O . GLU A 1 607 ? 17.553 -9.976 7.961 1.00 98.00 607 GLU A O 1
ATOM 4918 N N . GLU A 1 608 ? 17.148 -8.880 6.050 1.00 97.69 608 GLU A N 1
ATOM 4919 C CA . GLU A 1 608 ? 18.491 -9.134 5.511 1.00 97.69 608 GLU A CA 1
ATOM 4920 C C . GLU A 1 608 ? 19.571 -8.398 6.302 1.00 97.69 608 GLU A C 1
ATOM 4922 O O . GLU A 1 608 ? 20.657 -8.931 6.527 1.00 97.69 608 GLU A O 1
ATOM 4927 N N . VAL A 1 609 ? 19.264 -7.170 6.703 1.00 96.50 609 VAL A N 1
ATOM 4928 C CA . VAL A 1 609 ? 20.098 -6.309 7.531 1.00 96.50 609 VAL A CA 1
ATOM 4929 C C . VAL A 1 609 ? 19.196 -5.831 8.670 1.00 96.50 609 VAL A C 1
ATOM 4931 O O . VAL A 1 609 ? 18.068 -5.433 8.388 1.00 96.50 609 VAL A O 1
ATOM 4934 N N . PRO A 1 610 ? 19.632 -5.857 9.942 1.00 95.62 610 PRO A N 1
ATOM 4935 C CA . PRO A 1 610 ? 18.765 -5.645 11.102 1.00 95.62 610 PRO A CA 1
ATOM 4936 C C . PRO A 1 610 ? 18.479 -4.153 11.340 1.00 95.62 610 PRO A C 1
ATOM 4938 O O . PRO A 1 610 ? 18.748 -3.608 12.407 1.00 95.62 610 PRO A O 1
ATOM 4941 N N . ASN A 1 611 ? 17.951 -3.488 10.315 1.00 93.69 611 ASN A N 1
ATOM 4942 C CA . ASN A 1 611 ? 17.684 -2.054 10.262 1.00 93.69 611 ASN A CA 1
ATOM 4943 C C . ASN A 1 611 ? 16.222 -1.720 9.908 1.00 93.69 611 ASN A C 1
ATOM 4945 O O . ASN A 1 611 ? 15.883 -0.540 9.834 1.00 93.69 611 ASN A O 1
ATOM 4949 N N . GLY A 1 612 ? 15.367 -2.729 9.699 1.00 93.50 612 GLY A N 1
ATOM 4950 C CA . GLY A 1 612 ? 13.934 -2.535 9.469 1.00 93.50 612 GLY A CA 1
ATOM 4951 C C . GLY A 1 612 ? 13.563 -2.075 8.058 1.00 93.50 612 GLY A C 1
ATOM 4952 O O . GLY A 1 612 ? 12.452 -1.598 7.859 1.00 93.50 612 GLY A O 1
ATOM 4953 N N . THR A 1 613 ? 14.488 -2.113 7.094 1.00 94.69 613 THR A N 1
ATOM 4954 C CA . THR A 1 613 ? 14.231 -1.624 5.722 1.00 94.69 613 THR A CA 1
ATOM 4955 C C . THR A 1 613 ? 13.416 -2.592 4.870 1.00 94.69 613 THR A C 1
ATOM 4957 O O . THR A 1 613 ? 12.984 -2.214 3.778 1.00 94.69 613 THR A O 1
ATOM 4960 N N . HIS A 1 614 ? 13.179 -3.811 5.363 1.00 96.94 614 HIS A N 1
ATOM 4961 C CA . HIS A 1 614 ? 12.354 -4.828 4.722 1.00 96.94 614 HIS A CA 1
ATOM 4962 C C . HIS A 1 614 ? 12.885 -5.241 3.338 1.00 96.94 614 HIS A C 1
ATOM 4964 O O . HIS A 1 614 ? 12.199 -5.113 2.322 1.00 96.94 614 HIS A O 1
ATOM 4970 N N . ILE A 1 615 ? 14.128 -5.728 3.268 1.00 97.69 615 ILE A N 1
ATOM 4971 C CA . ILE A 1 615 ? 14.715 -6.243 2.015 1.00 97.69 615 ILE A CA 1
ATOM 4972 C C . ILE A 1 615 ? 14.004 -7.540 1.590 1.00 97.69 615 ILE A C 1
ATOM 4974 O O . ILE A 1 615 ? 14.012 -8.537 2.319 1.00 97.69 615 ILE A O 1
ATOM 4978 N N . LEU A 1 616 ? 13.418 -7.551 0.387 1.00 98.12 616 LEU A N 1
ATOM 4979 C CA . LEU A 1 616 ? 12.535 -8.633 -0.067 1.00 98.12 616 LEU A CA 1
ATOM 4980 C C . LEU A 1 616 ? 13.263 -9.974 -0.249 1.00 98.12 616 LEU A C 1
ATOM 4982 O O . LEU A 1 616 ? 12.714 -11.026 0.092 1.00 98.12 616 LEU A O 1
ATOM 4986 N N . ASN A 1 617 ? 14.513 -9.939 -0.727 1.00 97.38 617 ASN A N 1
ATOM 4987 C CA . ASN A 1 617 ? 15.351 -11.121 -0.951 1.00 97.38 617 ASN A CA 1
ATOM 4988 C C . ASN A 1 617 ? 15.361 -12.067 0.249 1.00 97.38 617 ASN A C 1
ATOM 4990 O O . ASN A 1 617 ? 15.095 -13.264 0.103 1.00 97.38 617 ASN A O 1
ATOM 4994 N N . ALA A 1 618 ? 15.694 -11.523 1.424 1.00 98.00 618 ALA A N 1
ATOM 4995 C CA . ALA A 1 618 ? 15.813 -12.284 2.654 1.00 98.00 618 ALA A CA 1
ATOM 4996 C C . ALA A 1 618 ? 14.483 -12.895 3.064 1.00 98.00 618 ALA A C 1
ATOM 4998 O O . ALA A 1 618 ? 14.449 -14.064 3.442 1.00 98.00 618 ALA A O 1
ATOM 4999 N N . HIS A 1 619 ? 13.388 -12.148 2.959 1.00 98.62 619 HIS A N 1
ATOM 5000 C CA . HIS A 1 619 ? 12.096 -12.642 3.399 1.00 98.62 619 HIS A CA 1
ATOM 5001 C C . HIS A 1 619 ? 11.603 -13.834 2.570 1.00 98.62 619 HIS A C 1
ATOM 5003 O O . HIS A 1 619 ? 11.206 -14.853 3.149 1.00 98.62 619 HIS A O 1
ATOM 5009 N N . ILE A 1 620 ? 11.712 -13.775 1.236 1.00 98.56 620 ILE A N 1
ATOM 5010 C CA . ILE A 1 620 ? 11.256 -14.878 0.376 1.00 98.56 620 ILE A CA 1
ATOM 5011 C C . ILE A 1 620 ? 12.141 -16.122 0.560 1.00 98.56 620 ILE A C 1
ATOM 5013 O O . ILE A 1 620 ? 11.612 -17.213 0.789 1.00 98.56 620 ILE A O 1
ATOM 5017 N N . ILE A 1 621 ? 13.478 -15.988 0.527 1.00 98.56 621 ILE A N 1
ATOM 5018 C CA . ILE A 1 621 ? 14.361 -17.163 0.681 1.00 98.56 621 ILE A CA 1
ATOM 5019 C C . ILE A 1 621 ? 14.238 -17.798 2.064 1.00 98.56 621 ILE A C 1
ATOM 5021 O O . ILE A 1 621 ? 14.223 -19.024 2.177 1.00 98.56 621 ILE A O 1
ATOM 5025 N N . SER A 1 622 ? 14.111 -16.987 3.115 1.00 98.75 622 SER A N 1
ATOM 5026 C CA . SER A 1 622 ? 13.934 -17.490 4.478 1.00 98.75 622 SER A CA 1
ATOM 5027 C C . SER A 1 622 ? 12.645 -18.290 4.592 1.00 98.75 622 SER A C 1
ATOM 5029 O O . SER A 1 622 ? 12.659 -19.400 5.116 1.00 98.75 622 SER A O 1
ATOM 5031 N N . THR A 1 623 ? 11.549 -17.781 4.023 1.00 98.69 623 THR A N 1
ATOM 5032 C CA . THR A 1 623 ? 10.251 -18.470 4.004 1.00 98.69 623 THR A CA 1
ATOM 5033 C C . THR A 1 623 ? 10.336 -19.810 3.268 1.00 98.69 623 THR A C 1
ATOM 5035 O O . THR A 1 623 ? 9.946 -20.838 3.825 1.00 98.69 623 THR A O 1
ATOM 5038 N N . ASN A 1 624 ? 10.926 -19.834 2.064 1.00 98.50 624 ASN A N 1
ATOM 5039 C CA . ASN A 1 624 ? 11.177 -21.072 1.316 1.00 98.50 624 ASN A CA 1
ATOM 5040 C C . ASN A 1 624 ? 12.006 -22.069 2.136 1.00 98.50 624 ASN A C 1
ATOM 5042 O O . ASN A 1 624 ? 11.642 -23.238 2.265 1.00 98.50 624 ASN A O 1
ATOM 5046 N N . LYS A 1 625 ? 13.106 -21.602 2.734 1.00 98.56 625 LYS A N 1
ATOM 5047 C CA . LYS A 1 625 ? 14.022 -22.464 3.477 1.00 98.56 625 LYS A CA 1
ATOM 5048 C C . LYS A 1 625 ? 13.393 -23.015 4.757 1.00 98.56 625 LYS A C 1
ATOM 5050 O O . LYS A 1 625 ? 13.564 -24.193 5.051 1.00 98.56 625 LYS A O 1
ATOM 5055 N N . LEU A 1 626 ? 12.642 -22.211 5.507 1.00 98.75 626 LEU A N 1
ATOM 5056 C CA . LEU A 1 626 ? 11.929 -22.662 6.706 1.00 98.75 626 LEU A CA 1
ATOM 5057 C C . LEU A 1 626 ? 10.880 -23.732 6.367 1.00 98.75 626 LEU A C 1
ATOM 5059 O O . LEU A 1 626 ? 10.745 -24.714 7.098 1.00 98.75 626 LEU A O 1
ATOM 5063 N N . MET A 1 627 ? 10.194 -23.596 5.231 1.00 98.12 627 MET A N 1
ATOM 5064 C CA . MET A 1 627 ? 9.276 -24.622 4.738 1.00 98.12 627 MET A CA 1
ATOM 5065 C C . MET A 1 627 ? 10.010 -25.924 4.381 1.00 98.12 627 MET A C 1
ATOM 5067 O O . MET A 1 627 ? 9.566 -26.999 4.782 1.00 98.12 627 MET A O 1
ATOM 5071 N N . GLU A 1 628 ? 11.169 -25.855 3.719 1.00 98.19 628 GLU A N 1
ATOM 5072 C CA . GLU A 1 628 ? 12.013 -27.033 3.466 1.00 98.19 628 GLU A CA 1
ATOM 5073 C C . GLU A 1 628 ? 12.466 -27.721 4.766 1.00 98.19 628 GLU A C 1
ATOM 5075 O O . GLU A 1 628 ? 12.415 -28.951 4.867 1.00 98.19 628 GLU A O 1
ATOM 5080 N N . VAL A 1 629 ? 12.867 -26.946 5.781 1.00 98.44 629 VAL A N 1
ATOM 5081 C CA . VAL A 1 629 ? 13.231 -27.474 7.106 1.00 98.44 629 VAL A CA 1
ATOM 5082 C C . VAL A 1 629 ? 12.038 -28.183 7.742 1.00 98.44 629 VAL A C 1
ATOM 5084 O O . VAL A 1 629 ? 12.178 -29.315 8.208 1.00 98.44 629 VAL A O 1
ATOM 5087 N N . ASN A 1 630 ? 10.854 -27.564 7.738 1.00 98.25 630 ASN A N 1
ATOM 5088 C CA . ASN A 1 630 ? 9.658 -28.189 8.293 1.00 98.25 630 ASN A CA 1
ATOM 5089 C C . ASN A 1 630 ? 9.265 -29.464 7.530 1.00 98.25 630 ASN A C 1
ATOM 5091 O O . ASN A 1 630 ? 8.902 -30.455 8.154 1.00 98.25 630 ASN A O 1
ATOM 5095 N N . ASN A 1 631 ? 9.396 -29.482 6.203 1.00 96.75 631 ASN A N 1
ATOM 5096 C CA . ASN A 1 631 ? 9.133 -30.675 5.397 1.00 96.75 631 ASN A CA 1
ATOM 5097 C C . ASN A 1 631 ? 10.087 -31.832 5.737 1.00 96.75 631 ASN A C 1
ATOM 5099 O O . ASN A 1 631 ? 9.680 -32.992 5.681 1.00 96.75 631 ASN A O 1
ATOM 5103 N N . LYS A 1 632 ? 11.344 -31.534 6.105 1.00 97.56 632 LYS A N 1
ATOM 5104 C CA . LYS A 1 632 ? 12.336 -32.550 6.495 1.00 97.56 632 LYS A CA 1
ATOM 5105 C C . LYS A 1 632 ? 12.161 -33.033 7.941 1.00 97.56 632 LYS A C 1
ATOM 5107 O O . LYS A 1 632 ? 12.283 -34.231 8.181 1.00 97.56 632 LYS A O 1
ATOM 5112 N N . TYR A 1 633 ? 11.885 -32.132 8.888 1.00 97.44 633 TYR A N 1
ATOM 5113 C CA . TYR A 1 633 ? 11.958 -32.429 10.330 1.00 97.44 633 TYR A CA 1
ATOM 5114 C C . TYR A 1 633 ? 10.625 -32.334 11.094 1.00 97.44 633 TYR A C 1
ATOM 5116 O O . TYR A 1 633 ? 10.574 -32.710 12.260 1.00 97.44 633 TYR A O 1
ATOM 5124 N N . ASN A 1 634 ? 9.544 -31.863 10.463 1.00 97.00 634 ASN A N 1
ATOM 5125 C CA . ASN A 1 634 ? 8.193 -31.746 11.030 1.00 97.00 634 ASN A CA 1
ATOM 5126 C C . ASN A 1 634 ? 8.151 -31.028 12.397 1.00 97.00 634 ASN A C 1
ATOM 5128 O O . ASN A 1 634 ? 7.841 -31.625 13.431 1.00 97.00 634 ASN A O 1
ATOM 5132 N N . ASN A 1 635 ? 8.473 -29.733 12.402 1.00 97.44 635 ASN A N 1
ATOM 5133 C CA . ASN A 1 635 ? 8.584 -28.921 13.611 1.00 97.44 635 ASN A CA 1
ATOM 5134 C C . ASN A 1 635 ? 7.515 -27.815 13.631 1.00 97.44 635 ASN A C 1
ATOM 5136 O O . ASN A 1 635 ? 7.564 -26.878 12.837 1.00 97.44 635 ASN A O 1
ATOM 5140 N N . ASN A 1 636 ? 6.586 -27.883 14.590 1.00 97.19 636 ASN A N 1
ATOM 5141 C CA . ASN A 1 636 ? 5.453 -26.951 14.690 1.00 97.19 636 ASN A CA 1
ATOM 5142 C C . ASN A 1 636 ? 5.861 -25.476 14.815 1.00 97.19 636 ASN A C 1
ATOM 5144 O O . ASN A 1 636 ? 5.183 -24.609 14.272 1.00 97.19 636 ASN A O 1
ATOM 5148 N N . THR A 1 637 ? 6.962 -25.183 15.502 1.00 96.88 637 THR A N 1
ATOM 5149 C CA . THR A 1 637 ? 7.473 -23.816 15.641 1.00 96.88 637 THR A CA 1
ATOM 5150 C C . THR A 1 637 ? 7.930 -23.267 14.290 1.00 96.88 637 THR A C 1
ATOM 5152 O O . THR A 1 637 ? 7.593 -22.150 13.910 1.00 96.88 637 THR A O 1
ATOM 5155 N N . ILE A 1 638 ? 8.683 -24.071 13.538 1.00 98.38 638 ILE A N 1
ATOM 5156 C CA . ILE A 1 638 ? 9.180 -23.700 12.206 1.00 98.38 638 ILE A CA 1
ATOM 5157 C C . ILE A 1 638 ? 8.021 -23.609 11.214 1.00 98.38 638 ILE A C 1
ATOM 5159 O O . ILE A 1 638 ? 8.019 -22.735 10.347 1.00 98.38 638 ILE A O 1
ATOM 5163 N N .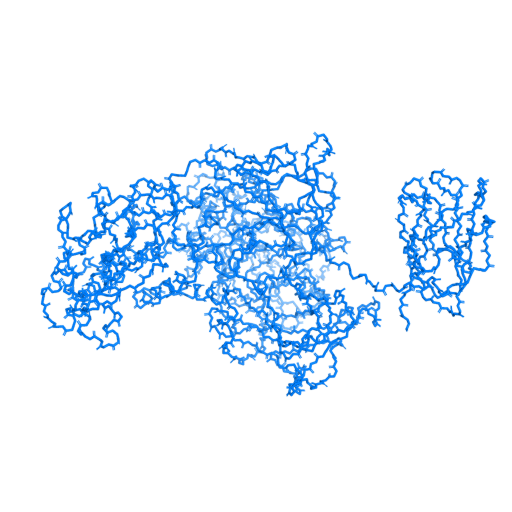 LYS A 1 639 ? 7.004 -24.462 11.383 1.00 98.31 639 LYS A N 1
ATOM 5164 C CA . LYS A 1 639 ? 5.756 -24.370 10.635 1.00 98.31 639 LYS A CA 1
ATOM 5165 C C . LYS A 1 639 ? 5.099 -22.997 10.784 1.00 98.31 639 LYS A C 1
ATOM 5167 O O . LYS A 1 639 ? 4.858 -22.334 9.782 1.00 98.31 639 LYS A O 1
ATOM 5172 N N . GLN A 1 640 ? 4.900 -22.546 12.021 1.00 97.94 640 GLN A N 1
ATOM 5173 C CA . GLN A 1 640 ? 4.331 -21.222 12.298 1.00 97.94 640 GLN A CA 1
ATOM 5174 C C . GLN A 1 640 ? 5.169 -20.093 11.685 1.00 97.94 640 GLN A C 1
ATOM 5176 O O . GLN A 1 640 ? 4.618 -19.140 11.145 1.00 97.94 640 GLN A O 1
ATOM 5181 N N . LEU A 1 641 ? 6.501 -20.206 11.720 1.00 98.12 641 LEU A N 1
ATOM 5182 C CA . LEU A 1 641 ? 7.384 -19.197 11.136 1.00 98.12 641 LEU A CA 1
ATOM 5183 C C . LEU A 1 641 ? 7.194 -19.042 9.623 1.00 98.12 641 LEU A C 1
ATOM 5185 O O . LEU A 1 641 ? 7.054 -17.913 9.154 1.00 98.12 641 LEU A O 1
ATOM 5189 N N . TYR A 1 642 ? 7.187 -20.134 8.849 1.00 97.88 642 TYR A N 1
ATOM 5190 C CA . TYR A 1 642 ? 7.001 -20.000 7.400 1.00 97.88 642 TYR A CA 1
ATOM 5191 C C . TYR A 1 642 ? 5.556 -19.614 7.045 1.00 97.88 642 TYR A C 1
ATOM 5193 O O . TYR A 1 642 ? 5.354 -18.900 6.067 1.00 97.88 642 TYR A O 1
ATOM 5201 N N . GLU A 1 643 ? 4.553 -20.033 7.828 1.00 97.69 643 GLU A N 1
ATOM 5202 C CA . GLU A 1 643 ? 3.154 -19.610 7.640 1.00 97.69 643 GLU A CA 1
ATOM 5203 C C . GLU A 1 643 ? 2.990 -18.098 7.876 1.00 97.69 643 GLU A C 1
ATOM 5205 O O . GLU A 1 643 ? 2.321 -17.416 7.092 1.00 97.69 643 GLU A O 1
ATOM 5210 N N . ASN A 1 644 ? 3.677 -17.547 8.881 1.00 96.75 644 ASN A N 1
ATOM 5211 C CA . ASN A 1 644 ? 3.762 -16.102 9.096 1.00 96.75 644 ASN A CA 1
ATOM 5212 C C . ASN A 1 644 ? 4.479 -15.403 7.933 1.00 96.75 644 ASN A C 1
ATOM 5214 O O . ASN A 1 644 ? 3.985 -14.391 7.447 1.00 96.75 644 ASN A O 1
ATOM 5218 N N . GLY A 1 645 ? 5.586 -15.965 7.432 1.00 97.50 645 GLY A N 1
ATOM 5219 C CA . GLY A 1 645 ? 6.285 -15.429 6.256 1.00 97.50 645 GLY A CA 1
ATOM 5220 C C . GLY A 1 645 ? 5.406 -15.385 5.000 1.00 97.50 645 GLY A C 1
ATOM 5221 O O . GLY A 1 645 ? 5.351 -14.372 4.307 1.00 97.50 645 GLY A O 1
ATOM 5222 N N . ILE A 1 646 ? 4.630 -16.443 4.739 1.00 97.75 646 ILE A N 1
ATOM 5223 C CA . ILE A 1 646 ? 3.641 -16.470 3.647 1.00 97.75 646 ILE A CA 1
ATOM 5224 C C . ILE A 1 646 ? 2.579 -15.382 3.846 1.00 97.75 646 ILE A C 1
ATOM 5226 O O . ILE A 1 646 ? 2.234 -14.686 2.892 1.00 97.75 646 ILE A O 1
ATOM 5230 N N . THR A 1 647 ? 2.068 -15.228 5.069 1.00 95.69 647 THR A N 1
ATOM 5231 C CA . THR A 1 647 ? 1.044 -14.224 5.395 1.00 95.69 647 THR A CA 1
ATOM 5232 C C . THR A 1 647 ? 1.559 -12.803 5.154 1.00 95.69 647 THR A C 1
ATOM 5234 O O . THR A 1 647 ? 0.890 -12.020 4.482 1.00 95.69 647 THR A O 1
ATOM 5237 N N . SER A 1 648 ? 2.779 -12.496 5.598 1.00 96.31 648 SER A N 1
ATOM 5238 C CA . SER A 1 648 ? 3.430 -11.204 5.356 1.00 96.31 648 SER A CA 1
ATOM 5239 C C . SER A 1 648 ? 3.647 -10.930 3.867 1.00 96.31 648 SER A C 1
ATOM 5241 O O . SER A 1 648 ? 3.347 -9.834 3.396 1.00 96.31 648 SER A O 1
ATOM 5243 N N . LEU A 1 649 ? 4.099 -11.921 3.087 1.00 97.31 649 LEU A N 1
ATOM 5244 C CA . LEU A 1 649 ? 4.228 -11.766 1.633 1.00 97.31 649 LEU A CA 1
ATOM 5245 C C . LEU A 1 649 ? 2.876 -11.472 0.971 1.00 97.31 649 LEU A C 1
ATOM 5247 O O . LEU A 1 649 ? 2.781 -10.584 0.129 1.00 97.31 649 LEU A O 1
ATOM 5251 N N . ARG A 1 650 ? 1.818 -12.182 1.361 1.00 95.31 650 ARG A N 1
ATOM 5252 C CA . ARG A 1 650 ? 0.460 -11.964 0.840 1.00 95.31 650 ARG A CA 1
ATOM 5253 C C . ARG A 1 650 ? -0.077 -10.555 1.126 1.00 95.31 650 ARG A C 1
ATOM 5255 O O . ARG A 1 650 ? -0.842 -10.015 0.322 1.00 95.31 650 ARG A O 1
ATOM 5262 N N . GLU A 1 651 ? 0.336 -9.943 2.232 1.00 93.44 651 GLU A N 1
ATOM 5263 C CA . GLU A 1 651 ? -0.051 -8.572 2.564 1.00 93.44 651 GLU A CA 1
ATOM 5264 C C . GLU A 1 651 ? 0.810 -7.519 1.853 1.00 93.44 651 GLU A C 1
ATOM 5266 O O . GLU A 1 651 ? 0.278 -6.539 1.327 1.00 93.44 651 GLU A O 1
ATOM 5271 N N . TYR A 1 652 ? 2.129 -7.721 1.786 1.00 94.94 652 TYR A N 1
ATOM 5272 C CA . TYR A 1 652 ? 3.065 -6.656 1.414 1.00 94.94 652 TYR A CA 1
ATOM 5273 C C . TYR A 1 652 ? 3.678 -6.764 0.013 1.00 94.94 652 TYR A C 1
ATOM 5275 O O . TYR A 1 652 ? 4.279 -5.791 -0.436 1.00 94.94 652 TYR A O 1
ATOM 5283 N N . LEU A 1 653 ? 3.514 -7.867 -0.731 1.00 96.75 653 LEU A N 1
ATOM 5284 C CA . LEU A 1 653 ? 4.155 -8.021 -2.051 1.00 96.75 653 LEU A CA 1
ATOM 5285 C C . LEU A 1 653 ? 3.728 -6.938 -3.065 1.00 96.75 653 LEU A C 1
ATOM 5287 O O . LEU A 1 653 ? 4.540 -6.508 -3.884 1.00 96.75 653 LEU A O 1
ATOM 5291 N N . ASN A 1 654 ? 2.505 -6.403 -2.955 1.00 95.38 654 ASN A N 1
ATOM 5292 C CA . ASN A 1 654 ? 2.047 -5.260 -3.759 1.00 95.38 654 ASN A CA 1
ATOM 5293 C C . ASN A 1 654 ? 2.859 -3.972 -3.532 1.00 95.38 654 ASN A C 1
ATOM 5295 O O . ASN A 1 654 ? 2.986 -3.170 -4.459 1.00 95.38 654 ASN A O 1
ATOM 5299 N N . LYS A 1 655 ? 3.458 -3.792 -2.346 1.00 95.50 655 LYS A N 1
ATOM 5300 C CA . LYS A 1 655 ? 4.313 -2.637 -2.034 1.00 95.50 655 LYS A CA 1
ATOM 5301 C C . LYS A 1 655 ? 5.683 -2.726 -2.705 1.00 95.50 655 LYS A C 1
ATOM 5303 O O . LYS A 1 655 ? 6.377 -1.720 -2.795 1.00 95.50 655 LYS A O 1
ATOM 5308 N N . TYR A 1 656 ? 6.069 -3.901 -3.202 1.00 97.62 656 TYR A N 1
ATOM 5309 C CA . TYR A 1 656 ? 7.294 -4.089 -3.982 1.00 97.62 656 TYR A CA 1
ATOM 5310 C C . TYR A 1 656 ? 7.054 -4.023 -5.490 1.00 97.62 656 TYR A C 1
ATOM 5312 O O . TYR A 1 656 ? 8.020 -3.997 -6.239 1.00 97.62 656 TYR A O 1
ATOM 5320 N N . ASP A 1 657 ? 5.808 -3.994 -5.961 1.00 96.38 657 ASP A N 1
ATOM 5321 C CA . ASP A 1 657 ? 5.495 -3.974 -7.390 1.00 96.38 657 ASP A CA 1
ATOM 5322 C C . ASP A 1 657 ? 5.252 -2.551 -7.901 1.00 96.38 657 ASP A C 1
ATOM 5324 O O . ASP A 1 657 ? 4.222 -1.920 -7.618 1.00 96.38 657 ASP A O 1
ATOM 5328 N N . THR A 1 658 ? 6.202 -2.048 -8.690 1.00 94.56 658 THR A N 1
ATOM 5329 C CA . THR A 1 658 ? 6.136 -0.708 -9.290 1.00 94.56 658 THR A CA 1
ATOM 5330 C C . THR A 1 658 ? 5.238 -0.652 -10.529 1.00 94.56 658 THR A C 1
ATOM 5332 O O . THR A 1 658 ? 4.958 0.435 -11.033 1.00 94.56 658 THR A O 1
ATOM 5335 N N . GLY A 1 659 ? 4.770 -1.802 -11.030 1.00 93.62 659 GLY A N 1
ATOM 5336 C CA . GLY A 1 659 ? 4.046 -1.925 -12.300 1.00 93.62 659 GLY A CA 1
ATOM 5337 C C . GLY A 1 659 ? 4.951 -2.126 -13.522 1.00 93.62 659 GLY A C 1
ATOM 5338 O O . GLY A 1 659 ? 4.450 -2.352 -14.618 1.00 93.62 659 GLY A O 1
ATOM 5339 N N . TYR A 1 660 ? 6.275 -2.060 -13.351 1.00 95.00 660 TYR A N 1
ATOM 5340 C CA . TYR A 1 660 ? 7.249 -2.347 -14.415 1.00 95.00 660 TYR A CA 1
ATOM 5341 C C . TYR A 1 660 ? 8.534 -3.020 -13.926 1.00 95.00 660 TYR A C 1
ATOM 5343 O O . TYR A 1 660 ? 9.353 -3.431 -14.742 1.00 95.00 660 TYR A O 1
ATOM 5351 N N . TRP A 1 661 ? 8.734 -3.101 -12.611 1.00 96.69 661 TRP A N 1
ATOM 5352 C CA . TRP A 1 661 ? 9.879 -3.720 -11.954 1.00 96.69 661 TRP A CA 1
ATOM 5353 C C . TRP A 1 661 ? 9.504 -4.081 -10.509 1.00 96.69 661 TRP A C 1
ATOM 5355 O O . TRP A 1 661 ? 8.435 -3.687 -10.032 1.00 96.69 661 TRP A O 1
ATOM 5365 N N . SER A 1 662 ? 10.361 -4.814 -9.797 1.00 96.69 662 SER A N 1
ATOM 5366 C CA . SER A 1 662 ? 10.220 -4.963 -8.344 1.00 96.69 662 SER A CA 1
ATOM 5367 C C . SER A 1 662 ? 11.105 -3.968 -7.580 1.00 96.69 662 SER A C 1
ATOM 5369 O O . SER A 1 662 ? 12.028 -3.379 -8.138 1.00 96.69 662 SER A O 1
ATOM 5371 N N . LEU A 1 663 ? 10.802 -3.724 -6.307 1.00 96.81 663 LEU A N 1
ATOM 5372 C CA . LEU A 1 663 ? 11.682 -3.002 -5.388 1.00 96.81 663 LEU A CA 1
ATOM 5373 C C . LEU A 1 663 ? 12.610 -3.976 -4.666 1.00 96.81 663 LEU A C 1
ATOM 5375 O O . LEU A 1 663 ? 12.216 -5.095 -4.345 1.00 96.81 663 LEU A O 1
ATOM 5379 N N . TYR A 1 664 ? 13.812 -3.510 -4.336 1.00 95.19 664 TYR A N 1
ATOM 5380 C CA . TYR A 1 664 ? 14.750 -4.246 -3.487 1.00 95.19 664 TYR A CA 1
ATOM 5381 C C . TYR A 1 664 ? 14.322 -4.248 -2.008 1.00 95.19 664 TYR A C 1
ATOM 5383 O O . TYR A 1 664 ? 14.280 -5.294 -1.360 1.00 95.19 664 TYR A O 1
ATOM 5391 N N . ASP A 1 665 ? 13.984 -3.068 -1.487 1.00 96.19 665 ASP A N 1
ATOM 5392 C CA . ASP A 1 665 ? 13.570 -2.816 -0.107 1.00 96.19 665 ASP A CA 1
ATOM 5393 C C . ASP A 1 665 ? 12.462 -1.750 -0.064 1.00 96.19 665 ASP A C 1
ATOM 5395 O O . ASP A 1 665 ? 12.043 -1.230 -1.101 1.00 96.19 665 ASP A O 1
ATOM 5399 N N . GLN A 1 666 ? 11.964 -1.438 1.132 1.00 96.19 666 GLN A N 1
ATOM 5400 C CA . GLN A 1 666 ? 10.961 -0.390 1.343 1.00 96.19 666 GLN A CA 1
ATOM 5401 C C . GLN A 1 666 ? 11.584 0.951 1.748 1.00 96.19 666 GLN A C 1
ATOM 5403 O O . GLN A 1 666 ? 10.868 1.863 2.154 1.00 96.19 666 GLN A O 1
ATOM 5408 N N . ASN A 1 667 ? 12.904 1.106 1.653 1.00 94.94 667 ASN A N 1
ATOM 5409 C CA . ASN A 1 667 ? 13.581 2.341 2.008 1.00 94.94 667 ASN A CA 1
ATOM 5410 C C . ASN A 1 667 ? 13.527 3.338 0.832 1.00 94.94 667 ASN A C 1
ATOM 5412 O O . ASN A 1 667 ? 14.274 3.165 -0.130 1.00 94.94 667 ASN A O 1
ATOM 5416 N N . PRO A 1 668 ? 12.727 4.424 0.871 1.00 94.88 668 PRO A N 1
ATOM 5417 C CA . PRO A 1 668 ? 12.638 5.346 -0.255 1.00 94.88 668 PRO A CA 1
ATOM 5418 C C . PRO A 1 668 ? 13.946 6.098 -0.457 1.00 94.88 668 PRO A C 1
ATOM 5420 O O . PRO A 1 668 ? 14.647 6.468 0.492 1.00 94.88 668 PRO A O 1
ATOM 5423 N N . LYS A 1 669 ? 14.215 6.466 -1.702 1.00 94.44 669 LYS A N 1
ATOM 5424 C CA . LYS A 1 669 ? 15.133 7.547 -2.027 1.00 94.44 669 LYS A CA 1
ATOM 5425 C C . LYS A 1 669 ? 14.467 8.869 -1.641 1.00 94.44 669 LYS A C 1
ATOM 5427 O O . LYS A 1 669 ? 13.441 9.250 -2.194 1.00 94.44 669 LYS A O 1
ATOM 5432 N N . LYS A 1 670 ? 15.063 9.595 -0.695 1.00 94.19 670 LYS A N 1
ATOM 5433 C CA . LYS A 1 670 ? 14.502 10.855 -0.162 1.00 94.19 670 LYS A CA 1
ATOM 5434 C C . LYS A 1 670 ? 14.626 12.026 -1.139 1.00 94.19 670 LYS A C 1
ATOM 5436 O O . LYS A 1 670 ? 14.045 13.083 -0.905 1.00 94.19 670 LYS A O 1
ATOM 5441 N N . GLU A 1 671 ? 15.427 11.839 -2.185 1.00 93.88 671 GLU A N 1
ATOM 5442 C CA . GLU A 1 671 ? 15.811 12.837 -3.179 1.00 93.88 671 GLU A CA 1
ATOM 5443 C C . GLU A 1 671 ? 15.835 12.151 -4.545 1.00 93.88 671 GLU A C 1
ATOM 5445 O O . GLU A 1 671 ? 16.708 11.319 -4.814 1.00 93.88 671 GLU A O 1
ATOM 5450 N N . LYS A 1 672 ? 14.851 12.428 -5.402 1.00 94.75 672 LYS A N 1
ATOM 5451 C CA . LYS A 1 672 ? 14.709 11.737 -6.690 1.00 94.75 672 LYS A CA 1
ATOM 5452 C C . LYS A 1 672 ? 14.331 12.709 -7.798 1.00 94.75 672 LYS A C 1
ATOM 5454 O O . LYS A 1 672 ? 13.583 13.659 -7.584 1.00 94.75 672 LYS A O 1
ATOM 5459 N N . LEU A 1 673 ? 14.875 12.471 -8.989 1.00 95.88 673 LEU A N 1
ATOM 5460 C CA . LEU A 1 673 ? 14.594 13.289 -10.159 1.00 95.88 673 LEU A CA 1
ATOM 5461 C C . LEU A 1 673 ? 13.269 12.853 -10.789 1.00 95.88 673 LEU A C 1
ATOM 5463 O O . LEU A 1 673 ? 13.056 11.665 -11.037 1.00 95.88 673 LEU A O 1
ATOM 5467 N N . PHE A 1 674 ? 12.410 13.825 -11.062 1.00 97.75 674 PHE A N 1
ATOM 5468 C CA . PHE A 1 674 ? 11.155 13.653 -11.778 1.00 97.75 674 PHE A CA 1
ATOM 5469 C C . PHE A 1 674 ? 11.176 14.477 -13.065 1.00 97.75 674 PHE A C 1
ATOM 5471 O O . PHE A 1 674 ? 11.935 15.441 -13.194 1.00 97.75 674 PHE A O 1
ATOM 5478 N N . GLN A 1 675 ? 10.336 14.088 -14.017 1.00 97.25 675 GLN A N 1
ATOM 5479 C CA . GLN A 1 675 ? 10.170 14.737 -15.311 1.00 97.25 675 GLN A CA 1
ATOM 5480 C C . GLN A 1 675 ? 8.709 15.144 -15.504 1.00 97.25 675 GLN A C 1
ATOM 5482 O O . GLN A 1 675 ? 7.804 14.357 -15.226 1.00 97.25 675 GLN A O 1
ATOM 5487 N N . ILE A 1 676 ? 8.485 16.358 -16.010 1.00 97.44 676 ILE A N 1
ATOM 5488 C CA . ILE A 1 676 ? 7.210 16.738 -16.629 1.00 97.44 676 ILE A CA 1
ATOM 5489 C C . ILE A 1 676 ? 7.362 16.427 -18.114 1.00 97.44 676 ILE A C 1
ATOM 5491 O O . ILE A 1 676 ? 8.086 17.129 -18.810 1.00 97.44 676 ILE A O 1
ATOM 5495 N N . ASP A 1 677 ? 6.752 15.345 -18.585 1.00 94.94 677 ASP A N 1
ATOM 5496 C CA . ASP A 1 677 ? 6.878 14.897 -19.969 1.00 94.94 677 ASP A CA 1
ATOM 5497 C C . ASP A 1 677 ? 5.748 15.435 -20.856 1.00 94.94 677 ASP A C 1
ATOM 5499 O O . ASP A 1 677 ? 4.618 15.635 -20.403 1.00 94.94 677 ASP A O 1
ATOM 5503 N N . TRP A 1 678 ? 6.053 15.682 -22.130 1.00 92.56 678 TRP A N 1
ATOM 5504 C CA . TRP A 1 678 ? 5.129 16.294 -23.087 1.00 92.56 678 TRP A CA 1
ATOM 5505 C C . TRP A 1 678 ? 4.337 15.236 -23.853 1.00 92.56 678 TRP A C 1
ATOM 5507 O O . TRP A 1 678 ? 4.923 14.482 -24.626 1.00 92.56 678 TRP A O 1
ATOM 5517 N N . LEU A 1 679 ? 3.006 15.219 -23.719 1.00 88.88 679 LEU A N 1
ATOM 5518 C CA . LEU A 1 679 ? 2.145 14.314 -24.493 1.00 88.88 679 LEU A CA 1
ATOM 5519 C C . LEU A 1 679 ? 1.501 15.018 -25.689 1.00 88.88 679 LEU A C 1
ATOM 5521 O O . LEU A 1 679 ? 1.524 14.494 -26.800 1.00 88.88 679 LEU A O 1
ATOM 5525 N N . SER A 1 680 ? 0.919 16.204 -25.489 1.00 85.88 680 SER A N 1
ATOM 5526 C CA . SER A 1 680 ? 0.333 17.010 -26.570 1.00 85.88 680 SER A CA 1
ATOM 5527 C C . SER A 1 680 ? 0.163 18.481 -26.178 1.00 85.88 680 SER A C 1
ATOM 5529 O O . SER A 1 680 ? 0.292 18.839 -25.012 1.00 85.88 680 SER A O 1
ATOM 5531 N N . GLY A 1 681 ? -0.136 19.336 -27.157 1.00 84.81 681 GLY A N 1
ATOM 5532 C CA . GLY A 1 681 ? -0.271 20.784 -26.977 1.00 84.81 681 GLY A CA 1
ATOM 5533 C C . GLY A 1 681 ? 0.771 21.563 -27.777 1.00 84.81 681 GLY A C 1
ATOM 5534 O O . GLY A 1 681 ? 1.750 20.990 -28.263 1.00 84.81 681 GLY A O 1
ATOM 5535 N N . GLU A 1 682 ? 0.543 22.868 -27.917 1.00 87.50 682 GLU A N 1
ATOM 5536 C CA . GLU A 1 682 ? 1.470 23.799 -28.585 1.00 87.50 682 GLU A CA 1
ATOM 5537 C C . GLU A 1 682 ? 2.402 24.494 -27.584 1.00 87.50 682 GLU A C 1
ATOM 5539 O O . GLU A 1 682 ? 3.596 24.641 -27.841 1.00 87.50 682 GLU A O 1
ATOM 5544 N N . GLU A 1 683 ? 1.869 24.863 -26.417 1.00 91.31 683 GLU A N 1
ATOM 5545 C CA . GLU A 1 683 ? 2.579 25.564 -25.348 1.00 91.31 683 GLU A CA 1
ATOM 5546 C C . GLU A 1 683 ? 2.310 24.906 -23.990 1.00 91.31 683 GLU A C 1
ATOM 5548 O O . GLU A 1 683 ? 1.268 24.281 -23.784 1.00 91.31 683 GLU A O 1
ATOM 5553 N N . SER A 1 684 ? 3.246 25.069 -23.052 1.00 95.94 684 SER A N 1
ATOM 5554 C CA . SER A 1 684 ? 3.021 24.693 -21.659 1.00 95.94 684 SER A CA 1
ATOM 5555 C C . SER A 1 684 ? 2.208 25.762 -20.923 1.00 95.94 684 SER A C 1
ATOM 5557 O O . SER A 1 684 ? 2.287 26.944 -21.287 1.00 95.94 684 SER A O 1
ATOM 5559 N N . PRO A 1 685 ? 1.520 25.397 -19.825 1.00 97.12 685 PRO A N 1
ATOM 5560 C CA . PRO A 1 685 ? 1.090 26.383 -18.839 1.00 97.12 685 PRO A CA 1
ATOM 5561 C C . PRO A 1 685 ? 2.296 27.105 -18.218 1.00 97.12 685 PRO A C 1
ATOM 5563 O O . PRO A 1 685 ? 3.431 26.611 -18.265 1.00 97.12 685 PRO A O 1
ATOM 5566 N N . SER A 1 686 ? 2.041 28.250 -17.586 1.00 97.94 686 SER A N 1
ATOM 5567 C CA . SER A 1 686 ? 3.040 28.935 -16.759 1.00 97.94 686 SER A CA 1
ATOM 5568 C C . SER A 1 686 ? 3.068 28.331 -15.353 1.00 97.94 686 SER A C 1
ATOM 5570 O O . SER A 1 686 ? 2.065 28.370 -14.640 1.00 97.94 686 SER A O 1
ATOM 5572 N N . ILE A 1 687 ? 4.208 27.774 -14.944 1.00 98.06 687 ILE A N 1
ATOM 5573 C CA . ILE A 1 687 ? 4.406 27.131 -13.639 1.00 98.06 687 ILE A CA 1
ATOM 5574 C C . ILE A 1 687 ? 4.928 28.154 -12.623 1.00 98.06 687 ILE A C 1
ATOM 5576 O O . ILE A 1 687 ? 5.888 28.871 -12.905 1.00 98.06 687 ILE A O 1
ATOM 5580 N N . ASP A 1 688 ? 4.296 28.200 -11.450 1.00 97.06 688 ASP A N 1
ATOM 5581 C CA . ASP A 1 688 ? 4.602 29.104 -10.325 1.00 97.06 688 ASP A CA 1
ATOM 5582 C C . ASP A 1 688 ? 5.381 28.388 -9.222 1.00 97.06 688 ASP A C 1
ATOM 5584 O O . ASP A 1 688 ? 6.399 28.870 -8.737 1.00 97.06 688 ASP A O 1
ATOM 5588 N N . SER A 1 689 ? 4.941 27.192 -8.836 1.00 96.00 689 SER A N 1
ATOM 5589 C CA . SER A 1 689 ? 5.652 26.406 -7.830 1.00 96.00 689 SER A CA 1
ATOM 5590 C C . SER A 1 689 ? 5.400 24.916 -7.981 1.00 96.00 689 SER A C 1
ATOM 5592 O O . SER A 1 689 ? 4.368 24.489 -8.504 1.00 96.00 689 SER A O 1
ATOM 5594 N N . ILE A 1 690 ? 6.356 24.131 -7.490 1.00 97.12 690 ILE A N 1
ATOM 5595 C CA . ILE A 1 690 ? 6.224 22.685 -7.318 1.00 97.12 690 ILE A CA 1
ATOM 5596 C C . ILE A 1 690 ? 6.504 22.385 -5.849 1.00 97.12 690 ILE A C 1
ATOM 5598 O O . ILE A 1 690 ? 7.561 22.752 -5.334 1.00 97.12 690 ILE A O 1
ATOM 5602 N N . SER A 1 691 ? 5.555 21.749 -5.168 1.00 95.69 691 SER A N 1
ATOM 5603 C CA . SER A 1 691 ? 5.670 21.405 -3.748 1.00 95.69 691 SER A CA 1
ATOM 5604 C C . SER A 1 691 ? 5.558 19.903 -3.532 1.00 95.69 691 SER A C 1
ATOM 5606 O O . SER A 1 691 ? 4.747 19.259 -4.189 1.00 95.69 691 SER A O 1
ATOM 5608 N N . VAL A 1 692 ? 6.329 19.363 -2.587 1.00 96.12 692 VAL A N 1
ATOM 5609 C CA . VAL A 1 692 ? 6.177 17.988 -2.090 1.00 96.12 692 VAL A CA 1
ATOM 5610 C C . VAL A 1 692 ? 5.644 18.062 -0.669 1.00 96.12 692 VAL A C 1
ATOM 5612 O O . VAL A 1 692 ? 6.292 18.658 0.191 1.00 96.12 692 VAL A O 1
ATOM 5615 N N . ILE A 1 693 ? 4.469 17.491 -0.419 1.00 94.62 693 ILE A N 1
ATOM 5616 C CA . ILE A 1 693 ? 3.759 17.598 0.861 1.00 94.62 693 ILE A CA 1
ATOM 5617 C C . ILE A 1 693 ? 3.717 16.231 1.544 1.00 94.62 693 ILE A C 1
ATOM 5619 O O . ILE A 1 693 ? 3.346 15.241 0.918 1.00 94.62 693 ILE A O 1
ATOM 5623 N N . ASN A 1 694 ? 4.060 16.185 2.834 1.00 93.31 694 ASN A N 1
ATOM 5624 C CA . ASN A 1 694 ? 3.674 15.086 3.714 1.00 93.31 694 ASN A CA 1
ATOM 5625 C C . ASN A 1 694 ? 2.314 15.427 4.364 1.00 93.31 694 ASN A C 1
ATOM 5627 O O . ASN A 1 694 ? 2.279 16.320 5.224 1.00 93.31 694 ASN A O 1
ATOM 5631 N N . PRO A 1 695 ? 1.221 14.726 4.007 1.00 88.81 695 PRO A N 1
ATOM 5632 C CA . PRO A 1 695 ? -0.100 14.946 4.592 1.00 88.81 695 PRO A CA 1
ATOM 5633 C C . PRO A 1 695 ? -0.179 14.544 6.071 1.00 88.81 695 PRO A C 1
ATOM 5635 O O . PRO A 1 695 ? -0.917 15.167 6.819 1.00 88.81 695 PRO A O 1
ATOM 5638 N N . GLU A 1 696 ? 0.606 13.580 6.550 1.00 88.94 696 GLU A N 1
ATOM 5639 C CA . GLU A 1 696 ? 0.614 13.167 7.960 1.00 88.94 696 GLU A CA 1
ATOM 5640 C C . GLU A 1 696 ? 1.050 14.304 8.894 1.00 88.94 696 GLU A C 1
ATOM 5642 O O . GLU A 1 696 ? 0.437 14.536 9.935 1.00 88.94 696 GLU A O 1
ATOM 5647 N N . LYS A 1 697 ? 2.114 15.027 8.523 1.00 87.62 697 LYS A N 1
ATOM 5648 C CA . LYS A 1 697 ? 2.734 16.059 9.375 1.00 87.62 697 LYS A CA 1
ATOM 5649 C C . LYS A 1 697 ? 2.425 17.487 8.937 1.00 87.62 697 LYS A C 1
ATOM 5651 O O . LYS A 1 697 ? 2.850 18.428 9.609 1.00 87.62 697 LYS A O 1
ATOM 5656 N N . GLY A 1 698 ? 1.745 17.660 7.804 1.00 88.62 698 GLY A N 1
ATOM 5657 C CA . GLY A 1 698 ? 1.495 18.968 7.204 1.00 88.62 698 GLY A CA 1
ATOM 5658 C C . GLY A 1 698 ? 2.790 19.723 6.892 1.00 88.62 698 GLY A C 1
ATOM 5659 O O . GLY A 1 698 ? 2.854 20.932 7.099 1.00 88.62 698 GLY A O 1
ATOM 5660 N N . LEU A 1 699 ? 3.840 19.021 6.454 1.00 92.81 699 LEU A N 1
ATOM 5661 C CA . LEU A 1 699 ? 5.137 19.610 6.095 1.00 92.81 699 LEU A CA 1
ATOM 5662 C C . LEU A 1 699 ? 5.306 19.633 4.581 1.00 92.81 699 LEU A C 1
ATOM 5664 O O . LEU A 1 699 ? 4.849 18.715 3.903 1.00 92.81 699 LEU A O 1
ATOM 5668 N N . SER A 1 700 ? 6.006 20.638 4.056 1.00 95.12 700 SER A N 1
ATOM 5669 C CA . SER A 1 700 ? 6.265 20.734 2.620 1.00 95.12 700 SER A CA 1
ATOM 5670 C C . SER A 1 700 ? 7.667 21.220 2.269 1.00 95.12 700 SER A C 1
ATOM 5672 O O . SER A 1 700 ? 8.246 22.070 2.946 1.00 95.12 700 SER A O 1
ATOM 5674 N N . THR A 1 701 ? 8.214 20.699 1.175 1.00 96.38 701 THR A N 1
ATOM 5675 C CA . THR A 1 701 ? 9.332 21.317 0.452 1.00 96.38 701 THR A CA 1
ATOM 5676 C C . THR A 1 701 ? 8.763 22.021 -0.774 1.00 96.38 701 THR A C 1
ATOM 5678 O O . THR A 1 701 ? 7.754 21.587 -1.328 1.00 96.38 701 THR A O 1
ATOM 5681 N N . VAL A 1 702 ? 9.356 23.150 -1.166 1.00 95.38 702 VAL A N 1
ATOM 5682 C CA . VAL A 1 702 ? 8.807 24.006 -2.227 1.00 95.38 702 VAL A CA 1
ATOM 5683 C C . VAL A 1 702 ? 9.930 24.495 -3.124 1.00 95.38 702 VAL A C 1
ATOM 5685 O O . VAL A 1 702 ? 10.883 25.102 -2.631 1.00 95.38 702 VAL A O 1
ATOM 5688 N N . ILE A 1 703 ? 9.766 24.283 -4.426 1.00 96.12 703 ILE A N 1
ATOM 5689 C CA . ILE A 1 703 ? 10.541 24.928 -5.480 1.00 96.12 703 ILE A CA 1
ATOM 5690 C C . ILE A 1 703 ? 9.754 26.161 -5.940 1.00 96.12 703 ILE A C 1
ATOM 5692 O O . ILE A 1 703 ? 8.623 26.036 -6.412 1.00 96.12 703 ILE A O 1
ATOM 5696 N N . ASP A 1 704 ? 10.347 27.342 -5.768 1.00 94.44 704 ASP A N 1
ATOM 5697 C CA . ASP A 1 704 ? 9.799 28.630 -6.213 1.00 94.44 704 ASP A CA 1
ATOM 5698 C C . ASP A 1 704 ? 10.252 28.904 -7.656 1.00 94.44 704 ASP A C 1
ATOM 5700 O O . ASP A 1 704 ? 11.420 29.236 -7.894 1.00 94.44 704 ASP A O 1
ATOM 5704 N N . ILE A 1 705 ? 9.356 28.683 -8.622 1.00 95.94 705 ILE A N 1
ATOM 5705 C CA . ILE A 1 705 ? 9.687 28.665 -10.049 1.00 95.94 705 ILE A CA 1
ATOM 5706 C C . ILE A 1 705 ? 9.716 30.091 -10.590 1.00 95.94 705 ILE A C 1
ATOM 5708 O O . ILE A 1 705 ? 8.752 30.842 -10.517 1.00 95.94 705 ILE A O 1
ATOM 5712 N N . GLY A 1 706 ? 10.834 30.464 -11.204 1.00 92.56 706 GLY A N 1
ATOM 5713 C CA . GLY A 1 706 ? 11.089 31.827 -11.654 1.00 92.56 706 GLY A CA 1
ATOM 5714 C C . GLY A 1 706 ? 11.808 32.692 -10.619 1.00 92.56 706 GLY A C 1
ATOM 5715 O O . GLY A 1 706 ? 12.145 33.840 -10.924 1.00 92.56 706 GLY A O 1
ATOM 5716 N N . SER A 1 707 ? 12.095 32.152 -9.429 1.00 93.31 707 SER A N 1
ATOM 5717 C CA . SER A 1 707 ? 13.034 32.772 -8.497 1.00 93.31 707 SER A CA 1
ATOM 5718 C C . SER A 1 707 ? 14.450 32.806 -9.090 1.00 93.31 707 SER A C 1
ATOM 5720 O O . SER A 1 707 ? 14.776 32.095 -10.041 1.00 93.31 707 SER A O 1
ATOM 5722 N N . LYS A 1 708 ? 15.316 33.670 -8.546 1.00 89.69 708 LYS A N 1
ATOM 5723 C CA . LYS A 1 708 ? 16.672 33.877 -9.081 1.00 89.69 708 LYS A CA 1
ATOM 5724 C C . LYS A 1 708 ? 17.524 32.600 -9.063 1.00 89.69 708 LYS A C 1
ATOM 5726 O O . LYS A 1 708 ? 18.367 32.439 -9.940 1.00 89.69 708 LYS A O 1
ATOM 5731 N N . ASP A 1 709 ? 17.288 31.738 -8.079 1.00 89.75 709 ASP A N 1
ATOM 5732 C CA . ASP A 1 709 ? 18.132 30.588 -7.771 1.00 89.75 709 ASP A CA 1
ATOM 5733 C C . ASP A 1 709 ? 17.391 29.259 -8.006 1.00 89.75 709 ASP A C 1
ATOM 5735 O O . ASP A 1 709 ? 17.813 28.240 -7.488 1.00 89.75 709 ASP A O 1
ATOM 5739 N N . ASP A 1 710 ? 16.298 29.215 -8.773 1.00 93.19 710 ASP A N 1
ATOM 5740 C CA . ASP A 1 710 ? 15.485 27.995 -8.942 1.00 93.19 710 ASP A CA 1
ATOM 5741 C C . ASP A 1 710 ? 16.214 26.794 -9.584 1.00 93.19 710 ASP A C 1
ATOM 5743 O O . ASP A 1 710 ? 15.802 25.649 -9.381 1.00 93.19 710 ASP A O 1
ATOM 5747 N N . PHE A 1 711 ? 17.320 27.030 -10.297 1.00 95.81 711 PHE A N 1
ATOM 5748 C CA . PHE A 1 711 ? 18.253 25.996 -10.781 1.00 95.81 711 PHE A CA 1
ATOM 5749 C C . PHE A 1 711 ? 19.400 25.669 -9.808 1.00 95.81 711 PHE A C 1
ATOM 5751 O O . PHE A 1 711 ? 20.037 24.620 -9.932 1.00 95.81 711 PHE A O 1
ATOM 5758 N N . ASP A 1 712 ? 19.676 26.558 -8.855 1.00 92.75 712 ASP A N 1
ATOM 5759 C CA . ASP A 1 712 ? 20.837 26.496 -7.957 1.00 92.75 712 ASP A CA 1
ATOM 5760 C C . ASP A 1 712 ? 20.446 26.200 -6.496 1.00 92.75 712 ASP A C 1
ATOM 5762 O O . ASP A 1 712 ? 21.301 25.854 -5.678 1.00 92.75 712 ASP A O 1
ATOM 5766 N N . SER A 1 713 ? 19.157 26.304 -6.163 1.00 89.00 713 SER A N 1
ATOM 5767 C CA . SER A 1 713 ? 18.594 26.045 -4.844 1.00 89.00 713 SER A CA 1
ATOM 5768 C C . SER A 1 713 ? 18.515 24.550 -4.535 1.00 89.00 713 SER A C 1
ATOM 5770 O O . SER A 1 713 ? 18.906 23.683 -5.319 1.00 89.00 713 SER A O 1
ATOM 5772 N N . TYR A 1 714 ? 18.009 24.233 -3.348 1.00 91.44 714 TYR A N 1
ATOM 5773 C CA . TYR A 1 714 ? 17.697 22.868 -2.961 1.00 91.44 714 TYR A CA 1
ATOM 5774 C C . TYR A 1 714 ? 16.391 22.862 -2.146 1.00 91.44 714 TYR A C 1
ATOM 5776 O O . TYR A 1 714 ? 16.368 23.457 -1.063 1.00 91.44 714 TYR A O 1
ATOM 5784 N N . PRO A 1 715 ? 15.298 22.242 -2.637 1.00 95.12 715 PRO A N 1
ATOM 5785 C CA . PRO A 1 715 ? 15.140 21.571 -3.941 1.00 95.12 715 PRO A CA 1
ATOM 5786 C C . PRO A 1 715 ? 15.233 22.537 -5.143 1.00 95.12 715 PRO A C 1
ATOM 5788 O O . PRO A 1 715 ? 15.238 23.757 -4.960 1.00 95.12 715 PRO A O 1
ATOM 5791 N N . LYS A 1 716 ? 15.310 21.998 -6.369 1.00 95.94 716 LYS A N 1
ATOM 5792 C CA . LYS A 1 716 ? 15.483 22.778 -7.612 1.00 95.94 716 LYS A CA 1
ATOM 5793 C C . LYS A 1 716 ? 14.840 22.150 -8.846 1.00 95.94 716 LYS A C 1
ATOM 5795 O O . LYS A 1 716 ? 14.530 20.956 -8.870 1.00 95.94 716 LYS A O 1
ATOM 5800 N N . ILE A 1 717 ? 14.713 22.959 -9.896 1.00 97.62 717 ILE A N 1
ATOM 5801 C CA . ILE A 1 717 ? 14.503 22.480 -11.266 1.00 97.62 717 ILE A CA 1
ATOM 5802 C C . ILE A 1 717 ? 15.826 22.185 -11.975 1.00 97.62 717 ILE A C 1
ATOM 5804 O O . ILE A 1 717 ? 16.889 22.683 -11.609 1.00 97.62 717 ILE A O 1
ATOM 5808 N N . ALA A 1 718 ? 15.752 21.362 -13.017 1.00 95.94 718 ALA A N 1
ATOM 5809 C CA . ALA A 1 718 ? 16.868 21.064 -13.901 1.00 95.94 718 ALA A CA 1
ATOM 5810 C C . ALA A 1 718 ? 16.383 20.801 -15.332 1.00 95.94 718 ALA A C 1
ATOM 5812 O O . ALA A 1 718 ? 15.204 20.554 -15.583 1.00 95.94 718 ALA A O 1
ATOM 5813 N N . GLY A 1 719 ? 17.319 20.814 -16.278 1.00 95.00 719 GLY A N 1
ATOM 5814 C CA . GLY A 1 719 ? 17.054 20.494 -17.676 1.00 95.00 719 GLY A CA 1
ATOM 5815 C C . GLY A 1 719 ? 16.979 21.715 -18.596 1.00 95.00 719 GLY A C 1
ATOM 5816 O O . GLY A 1 719 ? 17.012 22.863 -18.159 1.00 95.00 719 GLY A O 1
ATOM 5817 N N . LEU A 1 720 ? 16.975 21.438 -19.899 1.00 94.25 720 LEU A N 1
ATOM 5818 C CA . LEU A 1 720 ? 17.240 22.406 -20.968 1.00 94.25 720 LEU A CA 1
ATOM 5819 C C . LEU A 1 720 ? 15.973 23.059 -21.530 1.00 94.25 720 LEU A C 1
ATOM 5821 O O . LEU A 1 720 ? 16.071 24.045 -22.253 1.00 94.25 720 LEU A O 1
ATOM 5825 N N . GLU A 1 721 ? 14.802 22.487 -21.254 1.00 96.19 721 GLU A N 1
ATOM 5826 C CA . GLU A 1 721 ? 13.537 22.904 -21.862 1.00 96.19 721 GLU A CA 1
ATOM 5827 C C . GLU A 1 721 ? 12.777 23.966 -21.054 1.00 96.19 721 GLU A C 1
ATOM 5829 O O . GLU A 1 721 ? 11.811 24.529 -21.565 1.00 96.19 721 GLU A O 1
ATOM 5834 N N . TRP A 1 722 ? 13.196 24.271 -19.826 1.00 97.38 722 TRP A N 1
ATOM 5835 C CA . TRP A 1 722 ? 12.624 25.361 -19.034 1.00 97.38 722 TRP A CA 1
ATOM 5836 C C . TRP A 1 722 ? 12.884 26.724 -19.693 1.00 97.38 722 TRP A C 1
ATOM 5838 O O . TRP A 1 722 ? 14.014 27.047 -20.064 1.00 97.38 722 TRP A O 1
ATOM 5848 N N . SER A 1 723 ? 11.843 27.550 -19.818 1.00 96.44 723 SER A N 1
ATOM 5849 C CA . SER A 1 723 ? 11.946 28.878 -20.426 1.00 96.44 723 SER A CA 1
ATOM 5850 C C . SER A 1 723 ? 12.674 29.871 -19.515 1.00 96.44 723 SER A C 1
ATOM 5852 O O . SER A 1 723 ? 12.876 29.644 -18.317 1.00 96.44 723 SER A O 1
ATOM 5854 N N . SER A 1 724 ? 12.997 31.049 -20.055 1.00 95.56 724 SER A N 1
ATOM 5855 C CA . SER A 1 724 ? 13.326 32.211 -19.225 1.00 95.56 724 SER A CA 1
ATOM 5856 C C . SER A 1 724 ? 12.163 32.573 -18.294 1.00 95.56 724 SER A C 1
ATOM 5858 O O . SER A 1 724 ? 11.002 32.294 -18.608 1.00 95.56 724 SER A O 1
ATOM 5860 N N . VAL A 1 725 ? 12.480 33.230 -17.177 1.00 97.06 725 VAL A N 1
ATOM 5861 C CA . VAL A 1 725 ? 11.482 33.755 -16.236 1.00 97.06 725 VAL A CA 1
ATOM 5862 C C . VAL A 1 725 ? 10.544 34.727 -16.946 1.00 97.06 725 VAL A C 1
ATOM 5864 O O . VAL A 1 725 ? 10.984 35.567 -17.735 1.00 97.06 725 VAL A O 1
ATOM 5867 N N . SER A 1 726 ? 9.257 34.631 -16.633 1.00 94.31 726 SER A N 1
ATOM 5868 C CA . SER A 1 726 ? 8.226 35.575 -17.053 1.00 94.31 726 SER A CA 1
ATOM 5869 C C . SER A 1 726 ? 7.388 36.024 -15.854 1.00 94.31 726 SER A C 1
ATOM 5871 O O . SER A 1 726 ? 7.420 35.396 -14.795 1.00 94.31 726 SER A O 1
ATOM 5873 N N . THR A 1 727 ? 6.656 37.130 -15.998 1.00 95.31 727 THR A N 1
ATOM 5874 C CA . THR A 1 727 ? 5.739 37.622 -14.963 1.00 95.31 727 THR A CA 1
ATOM 5875 C C . THR A 1 727 ? 4.303 37.488 -15.444 1.00 95.31 727 THR A C 1
ATOM 5877 O O . THR A 1 727 ? 3.932 38.098 -16.446 1.00 95.31 727 THR A O 1
ATOM 5880 N N . VAL A 1 728 ? 3.496 36.727 -14.707 1.00 93.75 728 VAL A N 1
ATOM 5881 C CA . VAL A 1 728 ? 2.078 36.478 -14.995 1.00 93.75 728 VAL A CA 1
ATOM 5882 C C . VAL A 1 728 ? 1.278 36.836 -13.750 1.00 93.75 728 VAL A C 1
ATOM 5884 O O . VAL A 1 728 ? 1.541 36.314 -12.671 1.00 93.75 728 VAL A O 1
ATOM 5887 N N . ASP A 1 729 ? 0.343 37.780 -13.873 1.00 94.62 729 ASP A N 1
ATOM 5888 C CA . ASP A 1 729 ? -0.468 38.296 -12.757 1.00 94.62 729 ASP A CA 1
ATOM 5889 C C . ASP A 1 729 ? 0.353 38.734 -11.522 1.00 94.62 729 ASP A C 1
ATOM 5891 O O . ASP A 1 729 ? -0.075 38.587 -10.380 1.00 94.62 729 ASP A O 1
ATOM 5895 N N . GLY A 1 730 ? 1.561 39.267 -11.743 1.00 91.88 730 GLY A N 1
ATOM 5896 C CA . GLY A 1 730 ? 2.460 39.711 -10.672 1.00 91.88 730 GLY A CA 1
ATOM 5897 C C . GLY A 1 730 ? 3.267 38.599 -9.991 1.00 91.88 730 GLY A C 1
ATOM 5898 O O . GLY A 1 730 ? 4.058 38.910 -9.103 1.00 91.88 730 GLY A O 1
ATOM 5899 N N . LYS A 1 731 ? 3.126 37.338 -10.418 1.00 93.62 731 LYS A N 1
ATOM 5900 C CA . LYS A 1 731 ? 3.974 36.218 -9.989 1.00 93.62 731 LYS A CA 1
ATOM 5901 C C . LYS A 1 731 ? 5.081 35.939 -11.000 1.00 93.62 731 LYS A C 1
ATOM 5903 O O . LYS A 1 731 ? 4.860 36.049 -12.208 1.00 93.62 731 LYS A O 1
ATOM 5908 N N . THR A 1 732 ? 6.266 35.575 -10.521 1.00 95.75 732 THR A N 1
ATOM 5909 C CA . THR A 1 732 ? 7.327 35.016 -11.366 1.00 95.75 732 THR A CA 1
ATOM 5910 C C . THR A 1 732 ? 6.983 33.579 -11.712 1.00 95.75 732 THR A C 1
ATOM 5912 O O . THR A 1 732 ? 6.547 32.833 -10.850 1.00 95.75 732 THR A O 1
ATOM 5915 N N . THR A 1 733 ? 7.130 33.210 -12.978 1.00 96.88 733 THR A N 1
ATOM 5916 C CA . THR A 1 733 ? 6.795 31.872 -13.473 1.00 96.88 733 THR A CA 1
ATOM 5917 C C . THR A 1 733 ? 7.754 31.463 -14.582 1.00 96.88 733 THR A C 1
ATOM 5919 O O . THR A 1 733 ? 8.448 32.306 -15.170 1.00 96.88 733 THR A O 1
ATOM 5922 N N . ARG A 1 734 ? 7.755 30.174 -14.928 1.00 97.94 734 ARG A N 1
ATOM 5923 C CA . ARG A 1 734 ? 8.376 29.665 -16.157 1.00 97.94 734 ARG A CA 1
ATOM 5924 C C . ARG A 1 734 ? 7.399 28.806 -16.939 1.00 97.94 734 ARG A C 1
ATOM 5926 O O . ARG A 1 734 ? 6.630 28.042 -16.363 1.00 97.94 734 ARG A O 1
ATOM 5933 N N . LYS A 1 735 ? 7.486 28.902 -18.259 1.00 97.50 735 LYS A N 1
ATOM 5934 C CA . LYS A 1 735 ? 6.967 27.892 -19.177 1.00 97.50 735 LYS A CA 1
ATOM 5935 C C . LYS A 1 735 ? 8.060 26.853 -19.446 1.00 97.50 735 LYS A C 1
ATOM 5937 O O . LYS A 1 735 ? 9.192 26.972 -18.971 1.00 97.50 735 LYS A O 1
ATOM 5942 N N . PHE A 1 736 ? 7.741 25.841 -20.232 1.00 96.62 736 PHE A N 1
ATOM 5943 C CA . PHE A 1 736 ? 8.697 24.891 -20.771 1.00 96.62 736 PHE A CA 1
ATOM 5944 C C . PHE A 1 736 ? 8.372 24.566 -22.230 1.00 96.62 736 PHE A C 1
ATOM 5946 O O . PHE A 1 736 ? 7.239 24.706 -22.691 1.00 96.62 736 PHE A O 1
ATOM 5953 N N . HIS A 1 737 ? 9.392 24.166 -22.979 1.00 94.00 737 HIS A N 1
ATOM 5954 C CA . HIS A 1 737 ? 9.304 23.904 -24.410 1.00 94.00 737 HIS A CA 1
ATOM 5955 C C . HIS A 1 737 ? 9.243 22.406 -24.708 1.00 94.00 737 HIS A C 1
ATOM 5957 O O . HIS A 1 737 ? 9.802 21.582 -23.985 1.00 94.00 737 HIS A O 1
ATOM 5963 N N . ASN A 1 738 ? 8.614 22.043 -25.826 1.00 91.38 738 ASN A N 1
ATOM 5964 C CA . ASN A 1 738 ? 8.591 20.661 -26.282 1.00 91.38 738 ASN A CA 1
ATOM 5965 C C . ASN A 1 738 ? 9.969 20.245 -26.833 1.00 91.38 738 ASN A C 1
ATOM 5967 O O . ASN A 1 738 ? 10.319 20.524 -27.980 1.00 91.38 738 ASN A O 1
ATOM 5971 N N . GLY A 1 739 ? 10.736 19.532 -26.009 1.00 86.88 739 GLY A N 1
ATOM 5972 C CA . GLY A 1 739 ? 12.058 19.007 -26.371 1.00 86.88 739 GLY A CA 1
ATOM 5973 C C . GLY A 1 739 ? 12.031 18.070 -27.584 1.00 86.88 739 GLY A C 1
ATOM 5974 O O . GLY A 1 739 ? 12.949 18.112 -28.400 1.00 86.88 739 GLY A O 1
ATOM 5975 N N . TYR A 1 740 ? 10.948 17.309 -27.775 1.00 84.62 740 TYR A N 1
ATOM 5976 C CA . TYR A 1 740 ? 10.786 16.383 -28.901 1.00 84.62 740 TYR A CA 1
ATOM 5977 C C . TYR A 1 740 ? 10.713 17.085 -30.262 1.00 84.62 740 TYR A C 1
ATOM 5979 O O . TYR A 1 740 ? 11.126 16.485 -31.257 1.00 84.62 740 TYR A O 1
ATOM 5987 N N . LYS A 1 741 ? 10.246 18.347 -30.304 1.00 80.81 741 LYS A N 1
ATOM 5988 C CA . LYS A 1 741 ? 10.285 19.196 -31.512 1.00 80.81 741 LYS A CA 1
ATOM 5989 C C . LYS A 1 741 ? 11.710 19.664 -31.836 1.00 80.81 741 LYS A C 1
ATOM 5991 O O . LYS A 1 741 ? 12.037 19.873 -32.997 1.00 80.81 741 LYS A O 1
ATOM 5996 N N . ASN A 1 742 ? 12.565 19.797 -30.823 1.00 77.38 742 ASN A N 1
ATOM 5997 C CA . ASN A 1 742 ? 13.906 20.367 -30.971 1.00 77.38 742 ASN A CA 1
ATOM 5998 C C . ASN A 1 742 ? 14.980 19.321 -31.293 1.00 77.38 742 ASN A C 1
ATOM 6000 O O . ASN A 1 742 ? 16.034 19.671 -31.824 1.00 77.38 742 ASN A O 1
ATOM 6004 N N . ARG A 1 743 ? 14.766 18.052 -30.917 1.00 79.69 743 ARG A N 1
ATOM 6005 C CA . ARG A 1 743 ? 15.773 16.993 -31.072 1.00 79.69 743 ARG A CA 1
ATOM 6006 C C . ARG A 1 743 ? 15.165 15.608 -31.272 1.00 79.69 743 ARG A C 1
ATOM 6008 O O . ARG A 1 743 ? 14.111 15.282 -30.723 1.00 79.69 743 ARG A O 1
ATOM 6015 N N . ASN A 1 744 ? 15.881 14.780 -32.029 1.00 69.50 744 ASN A N 1
ATOM 6016 C CA . ASN A 1 744 ? 15.512 13.384 -32.282 1.00 69.50 744 ASN A CA 1
ATOM 6017 C C . ASN A 1 744 ? 16.080 12.428 -31.228 1.00 69.50 744 ASN A C 1
ATOM 6019 O O . ASN A 1 744 ? 15.431 11.439 -30.910 1.00 69.50 744 ASN A O 1
ATOM 6023 N N . ASP A 1 745 ? 17.237 12.761 -30.654 1.00 78.88 745 ASP A N 1
ATOM 6024 C CA . ASP A 1 745 ? 17.969 11.907 -29.720 1.00 78.88 745 ASP A CA 1
ATOM 6025 C C . ASP A 1 745 ? 18.123 12.564 -28.343 1.00 78.88 745 ASP A C 1
ATOM 6027 O O . ASP A 1 745 ? 18.006 13.786 -28.183 1.00 78.88 745 ASP A O 1
ATOM 6031 N N . SER A 1 746 ? 18.419 11.738 -27.339 1.00 84.50 746 SER A N 1
ATOM 6032 C CA . SER A 1 746 ? 18.806 12.200 -26.006 1.00 84.50 746 SER A CA 1
ATOM 6033 C C . SER A 1 746 ? 20.108 12.999 -26.046 1.00 84.50 746 SER A C 1
ATOM 6035 O O . SER A 1 746 ? 21.033 12.693 -26.799 1.00 84.50 746 SER A O 1
ATOM 6037 N N . VAL A 1 747 ? 20.205 14.020 -25.194 1.00 86.38 747 VAL A N 1
ATOM 6038 C CA . VAL A 1 747 ? 21.467 14.750 -24.999 1.00 86.38 747 VAL A CA 1
ATOM 6039 C C . VAL A 1 747 ? 22.423 13.969 -24.102 1.00 86.38 747 VAL A C 1
ATOM 6041 O O . VAL A 1 747 ? 22.005 13.123 -23.314 1.00 86.38 747 VAL A O 1
ATOM 6044 N N . ALA A 1 748 ? 23.720 14.273 -24.187 1.00 83.62 748 ALA A N 1
ATOM 6045 C CA . ALA A 1 748 ? 24.718 13.668 -23.310 1.00 83.62 748 ALA A CA 1
ATOM 6046 C C . ALA A 1 748 ? 24.375 13.932 -21.831 1.00 83.62 748 ALA A C 1
ATOM 6048 O O . ALA A 1 748 ? 24.291 15.085 -21.410 1.00 83.62 748 ALA A O 1
ATOM 6049 N N . GLY A 1 749 ? 24.173 12.860 -21.058 1.00 79.06 749 GLY A N 1
ATOM 6050 C CA . GLY A 1 749 ? 23.791 12.939 -19.643 1.00 79.06 749 GLY A CA 1
ATOM 6051 C C . GLY A 1 749 ? 22.343 13.378 -19.382 1.00 79.06 749 GLY A C 1
ATOM 6052 O O . GLY A 1 749 ? 22.021 13.704 -18.244 1.00 79.06 749 GLY A O 1
ATOM 6053 N N . GLY A 1 750 ? 21.480 13.403 -20.403 1.00 85.69 750 GLY A N 1
ATOM 6054 C CA . GLY A 1 750 ? 20.070 13.771 -20.276 1.00 85.69 750 GLY A CA 1
ATOM 6055 C C . GLY A 1 750 ? 19.145 12.883 -21.108 1.00 85.69 750 GLY A C 1
ATOM 6056 O O . GLY A 1 750 ? 19.529 11.814 -21.577 1.00 85.69 750 GLY A O 1
ATOM 6057 N N . HIS A 1 751 ? 17.914 13.345 -21.296 1.00 89.00 751 HIS A N 1
ATOM 6058 C CA . HIS A 1 751 ? 16.856 12.662 -22.041 1.00 89.00 751 HIS A CA 1
ATOM 6059 C C . HIS A 1 751 ? 16.536 13.417 -23.351 1.00 89.00 751 HIS A C 1
ATOM 6061 O O . HIS A 1 751 ? 17.094 14.489 -23.618 1.00 89.00 751 HIS A O 1
ATOM 6067 N N . ARG A 1 752 ? 15.639 12.896 -24.202 1.00 88.69 752 ARG A N 1
ATOM 6068 C CA . ARG A 1 752 ? 15.160 13.620 -25.404 1.00 88.69 752 ARG A CA 1
ATOM 6069 C C . ARG A 1 752 ? 14.368 14.883 -25.028 1.00 88.69 752 ARG A C 1
ATOM 6071 O O . ARG A 1 752 ? 14.449 15.897 -25.713 1.00 88.69 752 ARG A O 1
ATOM 6078 N N . HIS A 1 753 ? 13.678 14.848 -23.893 1.00 92.25 753 HIS A N 1
ATOM 6079 C CA . HIS A 1 753 ? 12.961 15.974 -23.294 1.00 92.25 753 HIS A CA 1
ATOM 6080 C C . HIS A 1 753 ? 13.434 16.189 -21.851 1.00 92.25 753 HIS A C 1
ATOM 6082 O O . HIS A 1 753 ? 13.423 15.246 -21.066 1.00 92.25 753 HIS A O 1
ATOM 6088 N N . ASN A 1 754 ? 13.899 17.391 -21.501 1.00 95.38 754 ASN A N 1
ATOM 6089 C CA . ASN A 1 754 ? 14.595 17.681 -20.243 1.00 95.38 754 ASN A CA 1
ATOM 6090 C C . ASN A 1 754 ? 13.886 18.809 -19.485 1.00 95.38 754 ASN A C 1
ATOM 6092 O O . ASN A 1 754 ? 14.419 19.912 -19.348 1.00 95.38 754 ASN A O 1
ATOM 6096 N N . VAL A 1 755 ? 12.680 18.524 -18.999 1.00 97.31 755 VAL A N 1
ATOM 6097 C CA . VAL A 1 755 ? 11.965 19.348 -18.014 1.00 97.31 755 VAL A CA 1
ATOM 6098 C C . VAL A 1 755 ? 11.950 18.560 -16.715 1.00 97.31 755 VAL A C 1
ATOM 6100 O O . VAL A 1 755 ? 11.085 17.712 -16.502 1.00 97.31 755 VAL A O 1
ATOM 6103 N N . PHE A 1 756 ? 12.960 18.782 -15.879 1.00 97.88 756 PHE A N 1
ATOM 6104 C CA . PHE A 1 756 ? 13.147 18.028 -14.648 1.00 97.88 756 PHE A CA 1
ATOM 6105 C C . PHE A 1 756 ? 12.930 18.888 -13.410 1.00 97.88 756 PHE A C 1
ATOM 6107 O O . PHE A 1 756 ? 13.156 20.102 -13.422 1.00 97.88 756 PHE A O 1
ATOM 6114 N N . PHE A 1 757 ? 12.551 18.230 -12.323 1.00 97.81 757 PHE A N 1
ATOM 6115 C CA . PHE A 1 757 ? 12.507 18.804 -10.986 1.00 97.81 757 PHE A CA 1
ATOM 6116 C C . PHE A 1 757 ? 12.898 17.751 -9.951 1.00 97.81 757 PHE A C 1
ATOM 6118 O O . PHE A 1 757 ? 12.688 16.553 -10.146 1.00 97.81 757 PHE A O 1
ATOM 6125 N N . GLU A 1 758 ? 13.518 18.195 -8.865 1.00 96.25 758 GLU A N 1
ATOM 6126 C CA . GLU A 1 758 ? 13.943 17.317 -7.783 1.00 96.25 758 GLU A CA 1
ATOM 6127 C C . GLU A 1 758 ? 12.835 17.200 -6.732 1.00 96.25 758 GLU A C 1
ATOM 6129 O O . GLU A 1 758 ? 12.479 18.175 -6.067 1.00 96.25 758 GLU A O 1
ATOM 6134 N N . VAL A 1 759 ? 12.297 15.994 -6.563 1.00 96.06 759 VAL A N 1
ATOM 6135 C CA . VAL A 1 759 ? 11.426 15.662 -5.435 1.00 96.06 759 VAL A CA 1
ATOM 6136 C C . VAL A 1 759 ? 12.312 15.427 -4.221 1.00 96.06 759 VAL A C 1
ATOM 6138 O O . VAL A 1 759 ? 13.115 14.494 -4.202 1.00 96.06 759 VAL A O 1
ATOM 6141 N N . VAL A 1 760 ? 12.148 16.276 -3.206 1.00 96.50 760 VAL A N 1
ATOM 6142 C CA . VAL A 1 760 ? 12.829 16.154 -1.914 1.00 96.50 760 VAL A CA 1
ATOM 6143 C C . VAL A 1 760 ? 11.785 15.991 -0.825 1.00 96.50 760 VAL A C 1
ATOM 6145 O O . VAL A 1 760 ? 10.964 16.886 -0.612 1.00 96.50 760 VAL A O 1
ATOM 6148 N N . LEU A 1 761 ? 11.827 14.862 -0.120 1.00 95.69 761 LEU A N 1
ATOM 6149 C CA . LEU A 1 761 ? 10.883 14.598 0.958 1.00 95.69 761 LEU A CA 1
ATOM 6150 C C . LEU A 1 761 ? 11.073 15.605 2.114 1.00 95.69 761 LEU A C 1
ATOM 6152 O O . LEU A 1 761 ? 12.214 15.869 2.513 1.00 95.69 761 LEU A O 1
ATOM 6156 N N . PRO A 1 762 ? 9.981 16.155 2.687 1.00 94.31 762 PRO A N 1
ATOM 6157 C CA . PRO A 1 762 ? 10.046 17.050 3.851 1.00 94.31 762 PRO A CA 1
ATOM 6158 C C . PRO A 1 762 ? 10.670 16.407 5.094 1.00 94.31 762 PRO A C 1
ATOM 6160 O O . PRO A 1 762 ? 11.195 17.102 5.963 1.00 94.31 762 PRO A O 1
ATOM 6163 N N . GLU A 1 763 ? 10.626 15.080 5.179 1.00 91.12 763 GLU A N 1
ATOM 6164 C CA . GLU A 1 763 ? 11.247 14.292 6.233 1.00 91.12 763 GLU A CA 1
ATOM 6165 C C . GLU A 1 763 ? 12.193 13.236 5.664 1.00 91.12 763 GLU A C 1
ATOM 6167 O O . GLU A 1 763 ? 12.092 12.832 4.507 1.00 91.12 763 GLU A O 1
ATOM 6172 N N . LYS A 1 764 ? 13.130 12.785 6.501 1.00 87.38 764 LYS A N 1
ATOM 6173 C CA . LYS A 1 764 ? 14.181 11.842 6.092 1.00 87.38 764 LYS A CA 1
ATOM 6174 C C . LYS A 1 764 ? 14.278 10.610 6.988 1.00 87.38 764 LYS A C 1
ATOM 6176 O O . LYS A 1 764 ? 15.107 9.746 6.739 1.00 87.38 764 LYS A O 1
ATOM 6181 N N . GLN A 1 765 ? 13.457 10.545 8.034 1.00 87.75 765 GLN A N 1
ATOM 6182 C CA . GLN A 1 765 ? 13.455 9.465 9.014 1.00 87.75 765 GLN A CA 1
ATOM 6183 C C . GLN A 1 765 ? 12.044 8.911 9.159 1.00 87.75 765 GLN A C 1
ATOM 6185 O O . GLN A 1 765 ? 11.099 9.666 9.397 1.00 87.75 765 GLN A O 1
ATOM 6190 N N . PHE A 1 766 ? 11.947 7.590 9.060 1.00 88.00 766 PHE A N 1
ATOM 6191 C CA . PHE A 1 766 ? 10.709 6.827 9.146 1.00 88.00 766 PHE A CA 1
ATOM 6192 C C . PHE A 1 766 ? 10.873 5.753 10.224 1.00 88.00 766 PHE A C 1
ATOM 6194 O O . PHE A 1 766 ? 11.985 5.280 10.458 1.00 88.00 766 PHE A O 1
ATOM 6201 N N . LYS A 1 767 ? 9.785 5.429 10.930 1.00 82.44 767 LYS A N 1
ATOM 6202 C CA . LYS A 1 767 ? 9.807 4.424 12.007 1.00 82.44 767 LYS A CA 1
ATOM 6203 C C . LYS A 1 767 ? 9.621 3.008 11.475 1.00 82.44 767 LYS A C 1
ATOM 6205 O O . LYS A 1 767 ? 10.325 2.111 11.915 1.00 82.44 767 LYS A O 1
ATOM 6210 N N . ASP A 1 768 ? 8.682 2.843 10.553 1.00 88.06 768 ASP A N 1
ATOM 6211 C CA . ASP A 1 768 ? 8.413 1.605 9.831 1.00 88.06 768 ASP A CA 1
ATOM 6212 C C . ASP A 1 768 ? 8.298 1.961 8.348 1.00 88.06 768 ASP A C 1
ATOM 6214 O O . ASP A 1 768 ? 7.537 2.857 7.973 1.00 88.06 768 ASP A O 1
ATOM 6218 N N . TYR A 1 769 ? 9.092 1.297 7.513 1.00 92.31 769 TYR A N 1
ATOM 6219 C CA . TYR A 1 769 ? 9.141 1.561 6.080 1.00 92.31 769 TYR A CA 1
ATOM 6220 C C . TYR A 1 769 ? 7.920 1.017 5.324 1.00 92.31 769 TYR A C 1
ATOM 6222 O O . TYR A 1 769 ? 7.659 1.459 4.207 1.00 92.31 769 TYR A O 1
ATOM 6230 N N . PHE A 1 770 ? 7.114 0.137 5.931 1.00 91.31 770 PHE A N 1
ATOM 6231 C CA . PHE A 1 770 ? 5.805 -0.207 5.374 1.00 91.31 770 PHE A CA 1
ATOM 6232 C C . PHE A 1 770 ? 4.746 0.876 5.613 1.00 91.31 770 PHE A C 1
ATOM 6234 O O . PHE A 1 770 ? 3.778 0.935 4.856 1.00 91.31 770 PHE A O 1
ATOM 6241 N N . GLU A 1 771 ? 4.925 1.748 6.603 1.00 89.38 771 GLU A N 1
ATOM 6242 C CA . GLU A 1 771 ? 3.920 2.733 7.029 1.00 89.38 771 GLU A CA 1
ATOM 6243 C C . GLU A 1 771 ? 4.271 4.164 6.598 1.00 89.38 771 GLU A C 1
ATOM 6245 O O . GLU A 1 771 ? 3.846 5.139 7.216 1.00 89.38 771 GLU A O 1
ATOM 6250 N N . ILE A 1 772 ? 5.059 4.314 5.528 1.00 89.94 772 ILE A N 1
ATOM 6251 C CA . ILE A 1 772 ? 5.359 5.630 4.958 1.00 89.94 772 ILE A CA 1
ATOM 6252 C C . ILE A 1 772 ? 4.070 6.206 4.349 1.00 89.94 772 ILE A C 1
ATOM 6254 O O . ILE A 1 772 ? 3.468 5.554 3.488 1.00 89.94 772 ILE A O 1
ATOM 6258 N N . PRO A 1 773 ? 3.627 7.412 4.757 1.00 88.6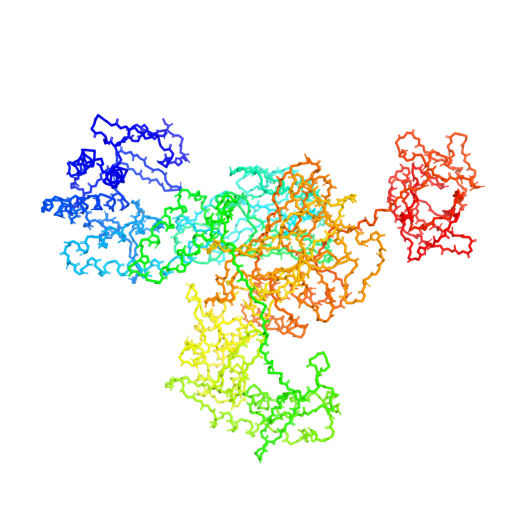9 773 PRO A N 1
ATOM 6259 C CA . PRO A 1 773 ? 2.441 8.024 4.178 1.00 88.69 773 PRO A CA 1
ATOM 6260 C C . PRO A 1 773 ? 2.689 8.355 2.707 1.00 88.69 773 PRO A C 1
ATOM 6262 O O . PRO A 1 773 ? 3.803 8.702 2.317 1.00 88.69 773 PRO A O 1
ATOM 6265 N N . LYS A 1 774 ? 1.631 8.318 1.895 1.00 91.50 774 LYS A N 1
ATOM 6266 C CA . LYS A 1 774 ? 1.695 8.859 0.535 1.00 91.50 774 LYS A CA 1
ATOM 6267 C C . LYS A 1 774 ? 2.042 10.343 0.592 1.00 91.50 774 LYS A C 1
ATOM 6269 O O . LYS A 1 774 ? 1.400 11.096 1.324 1.00 91.50 774 LYS A O 1
ATOM 6274 N N . HIS A 1 775 ? 3.014 10.770 -0.202 1.00 93.81 775 HIS A N 1
ATOM 6275 C CA . HIS A 1 775 ? 3.323 12.190 -0.380 1.00 93.81 775 HIS A CA 1
ATOM 6276 C C . HIS A 1 775 ? 2.508 12.759 -1.540 1.00 93.81 775 HIS A C 1
ATOM 6278 O O . HIS A 1 775 ? 1.995 12.020 -2.375 1.00 93.81 775 HIS A O 1
ATOM 6284 N N . LEU A 1 776 ? 2.394 14.082 -1.610 1.00 93.94 776 LEU A N 1
ATOM 6285 C CA . LEU A 1 776 ? 1.729 14.764 -2.721 1.00 93.94 776 LEU A CA 1
ATOM 6286 C C . LEU A 1 776 ? 2.716 15.645 -3.480 1.00 93.94 776 LEU A C 1
ATOM 6288 O O . LEU A 1 776 ? 3.400 16.453 -2.854 1.00 93.94 776 LEU A O 1
ATOM 6292 N N . ILE A 1 777 ? 2.743 15.551 -4.811 1.00 95.31 777 ILE A N 1
ATOM 6293 C CA . ILE A 1 777 ? 3.288 16.610 -5.672 1.00 95.31 777 ILE A CA 1
ATOM 6294 C C . ILE A 1 777 ? 2.151 17.571 -5.980 1.00 95.31 777 ILE A C 1
ATOM 6296 O O . ILE A 1 777 ? 1.154 17.167 -6.573 1.00 95.31 777 ILE A O 1
ATOM 6300 N N . VAL A 1 778 ? 2.324 18.843 -5.632 1.00 94.38 778 VAL A N 1
ATOM 6301 C CA . VAL A 1 778 ? 1.393 19.918 -5.985 1.00 94.38 778 VAL A CA 1
ATOM 6302 C C . VAL A 1 778 ? 2.092 20.893 -6.921 1.00 94.38 778 VAL A C 1
ATOM 6304 O O . VAL A 1 778 ? 3.040 21.574 -6.523 1.00 94.38 778 VAL A O 1
ATOM 6307 N N . ILE A 1 779 ? 1.619 20.969 -8.163 1.00 95.50 779 ILE A N 1
ATOM 6308 C CA . ILE A 1 779 ? 2.091 21.930 -9.164 1.00 95.50 779 ILE A CA 1
ATOM 6309 C C . ILE A 1 779 ? 1.083 23.070 -9.234 1.00 95.50 779 ILE A C 1
ATOM 6311 O O . ILE A 1 779 ? -0.050 22.866 -9.672 1.00 95.50 779 ILE A O 1
ATOM 6315 N N . LYS A 1 780 ? 1.489 24.276 -8.829 1.00 95.00 780 LYS A N 1
ATOM 6316 C CA . LYS A 1 780 ? 0.674 25.486 -9.000 1.00 95.00 780 LYS A CA 1
ATOM 6317 C C . LYS A 1 780 ? 1.001 26.125 -10.337 1.00 95.00 780 LYS A C 1
ATOM 6319 O O . LYS A 1 780 ? 2.170 26.387 -10.634 1.00 95.00 780 LYS A O 1
ATOM 6324 N N . TYR A 1 781 ? -0.024 26.386 -11.137 1.00 96.50 781 TYR A N 1
ATOM 6325 C CA . TYR A 1 781 ? 0.156 26.876 -12.498 1.00 96.50 781 TYR A CA 1
ATOM 6326 C C . TYR A 1 781 ? -0.970 27.812 -12.934 1.00 96.50 781 TYR A C 1
ATOM 6328 O O . TYR A 1 781 ? -2.086 27.782 -12.410 1.00 96.50 781 TYR A O 1
ATOM 6336 N N . LYS A 1 782 ? -0.664 28.643 -13.926 1.00 97.31 782 LYS A N 1
ATOM 6337 C CA . LYS A 1 782 ? -1.645 29.375 -14.719 1.00 97.31 782 LYS A CA 1
ATOM 6338 C C . LYS A 1 782 ? -1.983 28.540 -15.950 1.00 97.31 782 LYS A C 1
ATOM 6340 O O . LYS A 1 782 ? -1.104 28.253 -16.761 1.00 97.31 782 LYS A O 1
ATOM 6345 N N . ASP A 1 783 ? -3.250 28.174 -16.104 1.00 96.12 783 ASP A N 1
ATOM 6346 C CA . ASP A 1 783 ? -3.770 27.412 -17.244 1.00 96.12 783 ASP A CA 1
ATOM 6347 C C . ASP A 1 783 ? -3.919 28.306 -18.493 1.00 96.12 783 ASP A C 1
ATOM 6349 O O . ASP A 1 783 ? -5.014 28.524 -18.997 1.00 96.12 783 ASP A O 1
ATOM 6353 N N . ASP A 1 784 ? -2.829 28.917 -18.960 1.00 95.50 784 ASP A N 1
ATOM 6354 C CA . ASP A 1 784 ? -2.829 29.852 -20.099 1.00 95.50 784 ASP A CA 1
ATOM 6355 C C . ASP A 1 784 ? -2.638 29.179 -21.471 1.00 95.50 784 ASP A C 1
ATOM 6357 O O . ASP A 1 784 ? -2.689 29.852 -22.500 1.00 95.50 784 ASP A O 1
ATOM 6361 N N . ALA A 1 785 ? -2.461 27.856 -21.493 1.00 93.25 785 ALA A N 1
ATOM 6362 C CA . ALA A 1 785 ? -2.279 27.068 -22.702 1.00 93.25 785 ALA A CA 1
ATOM 6363 C C . ALA A 1 785 ? -2.936 25.691 -22.572 1.00 93.25 785 ALA A C 1
ATOM 6365 O O . ALA A 1 785 ? -2.833 25.030 -21.539 1.00 93.25 785 ALA A O 1
ATOM 6366 N N . LYS A 1 786 ? -3.573 25.231 -23.652 1.00 92.06 786 LYS A N 1
ATOM 6367 C CA . LYS A 1 786 ? -4.145 23.883 -23.742 1.00 92.06 786 LYS A CA 1
ATOM 6368 C C . LYS A 1 786 ? -3.058 22.856 -24.070 1.00 92.06 786 LYS A C 1
ATOM 6370 O O . LYS A 1 786 ? -2.330 23.019 -25.050 1.00 92.06 786 LYS A O 1
ATOM 6375 N N . GLY A 1 787 ? -3.020 21.765 -23.315 1.00 90.44 787 GLY A N 1
ATOM 6376 C CA . GLY A 1 787 ? -2.015 20.719 -23.459 1.00 90.44 787 GLY A CA 1
ATOM 6377 C C . GLY A 1 787 ? -2.286 19.501 -22.582 1.00 90.44 787 GLY A C 1
ATOM 6378 O O . GLY A 1 787 ? -3.213 19.468 -21.771 1.00 90.44 787 GLY A O 1
ATOM 6379 N N . GLU A 1 788 ? -1.471 18.474 -22.781 1.00 91.12 788 GLU A N 1
ATOM 6380 C CA . GLU A 1 788 ? -1.467 17.252 -21.988 1.00 91.12 788 GLU A CA 1
ATOM 6381 C C . GLU A 1 788 ? -0.017 16.877 -21.681 1.00 91.12 788 GLU A C 1
ATOM 6383 O O . GLU A 1 788 ? 0.827 16.806 -22.579 1.00 91.12 788 GLU A O 1
ATOM 6388 N N . PHE A 1 789 ? 0.254 16.630 -20.407 1.00 93.81 789 PHE A N 1
ATOM 6389 C CA . PHE A 1 789 ? 1.574 16.340 -19.862 1.00 93.81 789 PHE A CA 1
ATOM 6390 C C . PHE A 1 789 ? 1.478 15.135 -18.929 1.00 93.81 789 PHE A C 1
ATOM 6392 O O . PHE A 1 789 ? 0.381 14.723 -18.547 1.00 93.81 789 PHE A O 1
ATOM 6399 N N . VAL A 1 790 ? 2.610 14.558 -18.541 1.00 94.50 790 VAL A N 1
ATOM 6400 C CA . VAL A 1 790 ? 2.631 13.471 -17.556 1.00 94.50 790 VAL A CA 1
ATOM 6401 C C . VAL A 1 790 ? 3.821 13.590 -16.625 1.00 94.50 790 VAL A C 1
ATOM 6403 O O . VAL A 1 790 ? 4.932 13.888 -17.054 1.00 94.50 790 VAL A O 1
ATOM 6406 N N . ILE A 1 791 ? 3.588 13.342 -15.342 1.00 96.69 791 ILE A N 1
ATOM 6407 C CA . ILE A 1 791 ? 4.647 13.253 -14.346 1.00 96.69 791 ILE A CA 1
ATOM 6408 C C . ILE A 1 791 ? 5.272 11.862 -14.401 1.00 96.69 791 ILE A C 1
ATOM 6410 O O . ILE A 1 791 ? 4.583 10.845 -14.300 1.00 96.69 791 ILE A O 1
ATOM 6414 N N . LYS A 1 792 ? 6.594 11.821 -14.559 1.00 95.56 792 LYS A N 1
ATOM 6415 C CA . LYS A 1 792 ? 7.377 10.586 -14.576 1.00 95.56 792 LYS A CA 1
ATOM 6416 C C . LYS A 1 792 ? 8.456 10.612 -13.501 1.00 95.56 792 LYS A C 1
ATOM 6418 O O . LYS A 1 792 ? 9.089 11.643 -13.280 1.00 95.56 792 LYS A O 1
ATOM 6423 N N . SER A 1 793 ? 8.679 9.474 -12.856 1.00 95.81 793 SER A N 1
ATOM 6424 C CA . SER A 1 793 ? 9.777 9.259 -11.911 1.00 95.81 793 SER A CA 1
ATOM 6425 C C . SER A 1 793 ? 10.961 8.621 -12.635 1.00 95.81 793 SER A C 1
ATOM 6427 O O . SER A 1 793 ? 10.770 7.870 -13.595 1.00 95.81 793 SER A O 1
ATOM 6429 N N . GLN A 1 794 ? 12.186 8.911 -12.191 1.00 95.31 794 GLN A N 1
ATOM 6430 C CA . GLN A 1 794 ? 13.378 8.222 -12.687 1.00 95.31 794 GLN A CA 1
ATOM 6431 C C . GLN A 1 794 ? 13.217 6.697 -12.536 1.00 95.31 794 GLN A C 1
ATOM 6433 O O . GLN A 1 794 ? 12.942 6.203 -11.432 1.00 95.31 794 GLN A O 1
ATOM 6438 N N . SER A 1 795 ? 13.404 5.971 -13.640 1.00 94.00 795 SER A N 1
ATOM 6439 C CA . SER A 1 795 ? 13.271 4.513 -13.690 1.00 94.00 795 SER A CA 1
ATOM 6440 C C . SER A 1 795 ? 14.286 3.830 -12.767 1.00 94.00 795 SER A C 1
ATOM 6442 O O . SER A 1 795 ? 15.433 4.262 -12.669 1.00 94.00 795 SER A O 1
ATOM 6444 N N . ILE A 1 796 ? 13.869 2.768 -12.072 1.00 93.81 796 ILE A N 1
ATOM 6445 C CA . ILE A 1 796 ? 14.714 2.066 -11.085 1.00 93.81 796 ILE A CA 1
ATOM 6446 C C . ILE A 1 796 ? 15.471 0.866 -11.659 1.00 93.81 796 ILE A C 1
ATOM 6448 O O . ILE A 1 796 ? 16.387 0.360 -11.023 1.00 93.81 796 ILE A O 1
ATOM 6452 N N . ASN A 1 797 ? 15.090 0.398 -12.842 1.00 92.25 797 ASN A N 1
ATOM 6453 C CA . ASN A 1 797 ? 15.745 -0.701 -13.551 1.00 92.25 797 ASN A CA 1
ATOM 6454 C C . ASN A 1 797 ? 16.893 -0.221 -14.455 1.00 92.25 797 ASN A C 1
ATOM 6456 O O . ASN A 1 797 ? 17.613 -1.035 -15.026 1.00 92.25 797 ASN A O 1
ATOM 6460 N N . GLU A 1 798 ? 17.082 1.095 -14.559 1.00 83.94 798 GLU A N 1
ATOM 6461 C CA . GLU A 1 798 ? 18.096 1.736 -15.388 1.00 83.94 798 GLU A CA 1
ATOM 6462 C C . GLU A 1 798 ? 19.234 2.249 -14.503 1.00 83.94 798 GLU A C 1
ATOM 6464 O O . GLU A 1 798 ? 19.022 3.040 -13.586 1.00 83.94 798 GLU A O 1
ATOM 6469 N N . GLY A 1 799 ? 20.451 1.754 -14.747 1.00 76.62 799 GLY A N 1
ATOM 6470 C CA . GLY A 1 799 ? 21.625 2.087 -13.937 1.00 76.62 799 GLY A CA 1
ATOM 6471 C C . GLY A 1 799 ? 22.140 3.501 -14.217 1.00 76.62 799 GLY A C 1
ATOM 6472 O O . GLY A 1 799 ? 21.675 4.489 -13.661 1.00 76.62 799 GLY A O 1
ATOM 6473 N N . ASN A 1 800 ? 23.135 3.609 -15.100 1.00 71.69 800 ASN A N 1
ATOM 6474 C CA . ASN A 1 800 ? 23.742 4.896 -15.470 1.00 71.69 800 ASN A CA 1
ATOM 6475 C C . ASN A 1 800 ? 23.010 5.616 -16.616 1.00 71.69 800 ASN A C 1
ATOM 6477 O O . ASN A 1 800 ? 23.484 6.645 -17.101 1.00 71.69 800 ASN A O 1
ATOM 6481 N N . HIS A 1 801 ? 21.895 5.059 -17.086 1.00 81.06 801 HIS A N 1
ATOM 6482 C CA . HIS A 1 801 ? 21.062 5.659 -18.117 1.00 81.06 801 HIS A CA 1
ATOM 6483 C C . HIS A 1 801 ? 19.920 6.427 -17.464 1.00 81.06 801 HIS A C 1
ATOM 6485 O O . HIS A 1 801 ? 19.303 5.963 -16.509 1.00 81.06 801 HIS A O 1
ATOM 6491 N N . LEU A 1 802 ? 19.660 7.632 -17.969 1.00 88.00 802 LEU A N 1
ATOM 6492 C CA . LEU A 1 802 ? 18.556 8.444 -17.488 1.00 88.00 802 LEU A CA 1
ATOM 6493 C C . LEU A 1 802 ? 17.304 8.127 -18.310 1.00 88.00 802 LEU A C 1
ATOM 6495 O O . LEU A 1 802 ? 17.147 8.641 -19.418 1.00 88.00 802 LEU A O 1
ATOM 6499 N N . ASP A 1 803 ? 16.431 7.294 -17.752 1.00 90.88 803 ASP A N 1
ATOM 6500 C CA . ASP A 1 803 ? 15.094 7.016 -18.280 1.00 90.88 803 ASP A CA 1
ATOM 6501 C C . ASP A 1 803 ? 14.021 7.308 -17.224 1.00 90.88 803 ASP A C 1
ATOM 6503 O O . ASP A 1 803 ? 14.311 7.440 -16.027 1.00 90.88 803 ASP A O 1
ATOM 6507 N N . PHE A 1 804 ? 12.780 7.432 -17.684 1.00 93.44 804 PHE A N 1
ATOM 6508 C CA . PHE A 1 804 ? 11.650 7.851 -16.871 1.00 93.44 804 PHE A CA 1
ATOM 6509 C C . PHE A 1 804 ? 10.404 7.011 -17.138 1.00 93.44 804 PHE A C 1
ATOM 6511 O O . PHE A 1 804 ? 10.030 6.740 -18.283 1.00 93.44 804 PHE A O 1
ATOM 6518 N N . THR A 1 805 ? 9.706 6.695 -16.050 1.00 94.12 805 THR A N 1
ATOM 6519 C CA . THR A 1 805 ? 8.474 5.906 -16.043 1.00 94.12 805 THR A CA 1
ATOM 6520 C C . THR A 1 805 ? 7.329 6.723 -15.435 1.00 94.12 805 THR A C 1
ATOM 6522 O O . THR A 1 805 ? 7.547 7.374 -14.409 1.00 94.12 805 THR A O 1
ATOM 6525 N N . PRO A 1 806 ? 6.120 6.744 -16.031 1.00 94.38 806 PRO A N 1
ATOM 6526 C CA . PRO A 1 806 ? 4.989 7.474 -15.458 1.00 94.38 806 PRO A CA 1
ATOM 6527 C C . PRO A 1 806 ? 4.594 6.951 -14.079 1.00 94.38 806 PRO A C 1
ATOM 6529 O O . PRO A 1 806 ? 4.561 5.744 -13.839 1.00 94.38 806 PRO A O 1
ATOM 6532 N N . ILE A 1 807 ? 4.240 7.877 -13.188 1.00 94.44 807 ILE A N 1
ATOM 6533 C CA . ILE A 1 807 ? 3.594 7.531 -11.917 1.00 94.44 807 ILE A CA 1
ATOM 6534 C C . ILE A 1 807 ? 2.105 7.247 -12.146 1.00 94.44 807 ILE A C 1
ATOM 6536 O O . ILE A 1 807 ? 1.508 7.727 -13.120 1.00 94.44 807 ILE A O 1
ATOM 6540 N N . LYS A 1 808 ? 1.479 6.470 -11.253 1.00 90.94 808 LYS A N 1
ATOM 6541 C CA . LYS A 1 808 ? 0.032 6.208 -11.327 1.00 90.94 808 LYS A CA 1
ATOM 6542 C C . LYS A 1 808 ? -0.747 7.528 -11.247 1.00 90.94 808 LYS A C 1
ATOM 6544 O O . LYS A 1 808 ? -0.395 8.412 -10.476 1.00 90.94 808 LYS A O 1
ATOM 6549 N N . ASN A 1 809 ? -1.787 7.666 -12.071 1.00 88.56 809 ASN A N 1
ATOM 6550 C CA . ASN A 1 809 ? -2.535 8.916 -12.277 1.00 88.56 809 ASN A CA 1
ATOM 6551 C C . ASN A 1 809 ? -1.656 10.153 -12.583 1.00 88.56 809 ASN A C 1
ATOM 6553 O O . ASN A 1 809 ? -2.042 11.277 -12.280 1.00 88.56 809 ASN A O 1
ATOM 6557 N N . GLY A 1 810 ? -0.481 9.969 -13.195 1.00 92.00 810 GLY A N 1
ATOM 6558 C CA . GLY A 1 810 ? 0.471 11.053 -13.458 1.00 92.00 810 GLY A CA 1
ATOM 6559 C C . GLY A 1 810 ? 0.072 12.022 -14.575 1.00 92.00 810 GLY A C 1
ATOM 6560 O O . GLY A 1 810 ? 0.787 12.998 -14.802 1.00 92.00 810 GLY A O 1
ATOM 6561 N N . VAL A 1 811 ? -1.008 11.759 -15.322 1.00 91.44 811 VAL A N 1
ATOM 6562 C CA . VAL A 1 811 ? -1.422 12.600 -16.456 1.00 91.44 811 VAL A CA 1
ATOM 6563 C C . VAL A 1 811 ? -2.064 13.904 -15.984 1.00 91.44 811 VAL A C 1
ATOM 6565 O O . VAL A 1 811 ? -2.987 13.926 -15.177 1.00 91.44 811 VAL A O 1
ATOM 6568 N N . PHE A 1 812 ? -1.602 14.999 -16.575 1.00 89.00 812 PHE A N 1
ATOM 6569 C CA . PHE A 1 812 ? -1.972 16.372 -16.282 1.00 89.00 812 PHE A CA 1
ATOM 6570 C C . PHE A 1 812 ? -2.526 17.047 -17.542 1.00 89.00 812 PHE A C 1
ATOM 6572 O O . PHE A 1 812 ? -1.832 17.124 -18.556 1.00 89.00 812 PHE A O 1
ATOM 6579 N N . ARG A 1 813 ? -3.769 17.544 -17.508 1.00 89.62 813 ARG A N 1
ATOM 6580 C CA . ARG A 1 813 ? -4.435 18.167 -18.669 1.00 89.62 813 ARG A CA 1
ATOM 6581 C C . ARG A 1 813 ? -4.768 19.624 -18.395 1.00 89.62 813 ARG A C 1
ATOM 6583 O O . ARG A 1 813 ? -5.394 19.935 -17.387 1.00 89.62 813 ARG A O 1
ATOM 6590 N N . THR A 1 814 ? -4.401 20.492 -19.329 1.00 91.94 814 THR A N 1
ATOM 6591 C CA . THR A 1 814 ? -4.657 21.931 -19.266 1.00 91.94 814 THR A CA 1
ATOM 6592 C C . THR A 1 814 ? -5.662 22.337 -20.339 1.00 91.94 814 THR A C 1
ATOM 6594 O O . THR A 1 814 ? -5.693 21.780 -21.440 1.00 91.94 814 THR A O 1
ATOM 6597 N N . THR A 1 815 ? -6.531 23.293 -20.015 1.00 91.88 815 THR A N 1
ATOM 6598 C CA . THR A 1 815 ? -7.648 23.708 -20.881 1.00 91.88 815 THR A CA 1
ATOM 6599 C C . THR A 1 815 ? -7.382 25.010 -21.631 1.00 91.88 815 THR A C 1
ATOM 6601 O O . THR A 1 815 ? -8.014 25.249 -22.659 1.00 91.88 815 THR A O 1
ATOM 6604 N N . GLY A 1 816 ? -6.438 25.824 -21.158 1.00 92.94 816 GLY A N 1
ATOM 6605 C CA . GLY A 1 816 ? -6.187 27.177 -21.643 1.00 92.94 816 GLY A CA 1
ATOM 6606 C C . GLY A 1 816 ? -7.208 28.210 -21.153 1.00 92.94 816 GLY A C 1
ATOM 6607 O O . GLY A 1 816 ? -7.422 29.212 -21.832 1.00 92.94 816 GLY A O 1
ATOM 6608 N N . ASP A 1 817 ? -7.886 27.977 -20.022 1.00 94.44 817 ASP A N 1
ATOM 6609 C CA . ASP A 1 817 ? -8.941 28.869 -19.510 1.00 94.44 817 ASP A CA 1
ATOM 6610 C C . ASP A 1 817 ? -8.429 30.135 -18.796 1.00 94.44 817 ASP A C 1
ATOM 6612 O O . ASP A 1 817 ? -9.215 30.987 -18.373 1.00 94.44 817 ASP A O 1
ATOM 6616 N N . GLY A 1 818 ? -7.112 30.271 -18.657 1.00 95.12 818 GLY A N 1
ATOM 6617 C CA . GLY A 1 818 ? -6.447 31.406 -18.041 1.00 95.12 818 GLY A CA 1
ATOM 6618 C C . GLY A 1 818 ? -6.656 31.504 -16.531 1.00 95.12 818 GLY A C 1
ATOM 6619 O O . GLY A 1 818 ? -6.471 32.588 -15.978 1.00 95.12 818 GLY A O 1
ATOM 6620 N N . LYS A 1 819 ? -7.044 30.438 -15.825 1.00 95.81 819 LYS A N 1
ATOM 6621 C CA . LYS A 1 819 ? -7.178 30.459 -14.358 1.00 95.81 819 LYS A CA 1
ATOM 6622 C C . LYS A 1 819 ? -5.932 29.921 -13.661 1.00 95.81 819 LYS A C 1
ATOM 6624 O O . LYS A 1 819 ? -5.146 29.177 -14.236 1.00 95.81 819 LYS A O 1
ATOM 6629 N N . TRP A 1 820 ? -5.750 30.327 -12.408 1.00 94.69 820 TRP A N 1
ATOM 6630 C CA . TRP A 1 820 ? -4.783 29.695 -11.513 1.00 94.69 820 TRP A CA 1
ATOM 6631 C C . TRP A 1 820 ? -5.374 28.392 -10.983 1.00 94.69 820 TRP A C 1
ATOM 6633 O O . TRP A 1 820 ? -6.517 28.391 -10.528 1.00 94.69 820 TRP A O 1
ATOM 6643 N N . LYS A 1 821 ? -4.607 27.308 -11.072 1.00 92.50 821 LYS A N 1
ATOM 6644 C CA . LYS A 1 821 ? -5.026 25.951 -10.718 1.00 92.50 821 LYS A CA 1
ATOM 6645 C C . LYS A 1 821 ? -3.890 25.199 -10.033 1.00 92.50 821 LYS A C 1
ATOM 6647 O O . LYS A 1 821 ? -2.729 25.621 -10.064 1.00 92.50 821 LYS A O 1
ATOM 6652 N N . GLU A 1 822 ? -4.243 24.069 -9.439 1.00 90.62 822 GLU A N 1
ATOM 6653 C CA . GLU A 1 822 ? -3.309 23.132 -8.827 1.00 90.62 822 GLU A CA 1
ATOM 6654 C C . GLU A 1 822 ? -3.482 21.762 -9.485 1.00 90.62 822 GLU A C 1
ATOM 6656 O O . GLU A 1 822 ? -4.603 21.317 -9.722 1.00 90.62 822 GLU A O 1
ATOM 6661 N N . ALA A 1 823 ? -2.370 21.117 -9.832 1.00 90.81 823 ALA A N 1
ATOM 6662 C CA . ALA A 1 823 ? -2.345 19.720 -10.249 1.00 90.81 823 ALA A CA 1
ATOM 6663 C C . ALA A 1 823 ? -1.722 18.895 -9.126 1.00 90.81 823 ALA A C 1
ATOM 6665 O O . ALA A 1 823 ? -0.649 19.258 -8.636 1.00 90.81 823 ALA A O 1
ATOM 6666 N N . ILE A 1 824 ? -2.404 17.830 -8.707 1.00 90.62 824 ILE A N 1
ATOM 6667 C CA . ILE A 1 824 ? -2.068 17.085 -7.493 1.00 90.62 824 ILE A CA 1
ATOM 6668 C C . ILE A 1 824 ? -1.849 15.623 -7.848 1.00 90.62 824 ILE A C 1
ATOM 6670 O O . ILE A 1 824 ? -2.736 14.976 -8.399 1.00 90.62 824 ILE A O 1
ATOM 6674 N N . PHE A 1 825 ? -0.681 15.103 -7.490 1.00 91.56 825 PHE A N 1
ATOM 6675 C CA . PHE A 1 825 ? -0.303 13.718 -7.742 1.00 91.56 825 PHE A CA 1
ATOM 6676 C C . PHE A 1 825 ? 0.071 13.043 -6.428 1.00 91.56 825 PHE A C 1
ATOM 6678 O O . PHE A 1 825 ? 0.932 13.543 -5.705 1.00 91.56 825 PHE A O 1
ATOM 6685 N N . GLU A 1 826 ? -0.558 11.908 -6.129 1.00 91.75 826 GLU A N 1
ATOM 6686 C CA . GLU A 1 826 ? -0.128 11.023 -5.044 1.00 91.75 826 GLU A CA 1
ATOM 6687 C C . GLU A 1 826 ? 1.176 10.319 -5.459 1.00 91.75 826 GLU A C 1
ATOM 6689 O O . GLU A 1 826 ? 1.233 9.713 -6.528 1.00 91.75 826 GLU A O 1
ATOM 6694 N N . ILE A 1 827 ? 2.209 10.385 -4.616 1.00 92.50 827 ILE A N 1
ATOM 6695 C CA . ILE A 1 827 ? 3.438 9.597 -4.742 1.00 92.50 827 ILE A CA 1
ATOM 6696 C C . ILE A 1 827 ? 3.422 8.509 -3.673 1.00 92.50 827 ILE A C 1
ATOM 6698 O O . ILE A 1 827 ? 3.262 8.796 -2.482 1.00 92.50 827 ILE A O 1
ATOM 6702 N N . ASP A 1 828 ? 3.637 7.271 -4.095 1.00 90.38 828 ASP A N 1
ATOM 6703 C CA . ASP A 1 828 ? 3.811 6.125 -3.212 1.00 90.38 828 ASP A CA 1
ATOM 6704 C C . ASP A 1 828 ? 5.311 5.852 -2.977 1.00 90.38 828 ASP A C 1
ATOM 6706 O O . ASP A 1 828 ? 6.173 6.252 -3.763 1.00 90.38 828 ASP A O 1
ATOM 6710 N N . ASN A 1 829 ? 5.645 5.126 -1.910 1.00 89.62 829 ASN A N 1
ATOM 6711 C CA . ASN A 1 829 ? 7.012 4.696 -1.614 1.00 89.62 829 ASN A CA 1
ATOM 6712 C C . ASN A 1 829 ? 7.671 4.009 -2.826 1.00 89.62 829 ASN A C 1
ATOM 6714 O O . ASN A 1 829 ? 8.840 4.238 -3.144 1.00 89.62 829 ASN A O 1
ATOM 6718 N N . LYS A 1 830 ? 6.888 3.230 -3.579 1.00 90.44 830 LYS A N 1
ATOM 6719 C CA . LYS A 1 830 ? 7.364 2.530 -4.779 1.00 90.44 830 LYS A CA 1
ATOM 6720 C C . LYS A 1 830 ? 7.766 3.429 -5.946 1.00 90.44 830 LYS A C 1
ATOM 6722 O O . LYS A 1 830 ? 8.599 3.028 -6.758 1.00 90.44 830 LYS A O 1
ATOM 6727 N N . ASP A 1 831 ? 7.264 4.659 -6.008 1.00 93.44 831 ASP A N 1
ATOM 6728 C CA . ASP A 1 831 ? 7.706 5.644 -7.002 1.00 93.44 831 ASP A CA 1
ATOM 6729 C C . ASP A 1 831 ? 9.084 6.232 -6.638 1.00 93.44 831 ASP A C 1
ATOM 6731 O O . ASP A 1 831 ? 9.789 6.797 -7.485 1.00 93.44 831 ASP A O 1
ATOM 6735 N N . LEU A 1 832 ? 9.509 6.053 -5.383 1.00 94.69 832 LEU A N 1
ATOM 6736 C CA . LEU A 1 832 ? 10.738 6.581 -4.793 1.00 94.69 832 LEU A CA 1
ATOM 6737 C C . LEU A 1 832 ? 11.829 5.518 -4.611 1.00 94.69 832 LEU A C 1
ATOM 6739 O O . LEU A 1 832 ? 12.858 5.814 -4.015 1.00 94.69 832 LEU A O 1
ATOM 6743 N N . GLY A 1 833 ? 11.664 4.312 -5.160 1.00 93.44 833 GLY A N 1
ATOM 6744 C CA . GLY A 1 833 ? 12.645 3.229 -5.034 1.00 93.44 833 GLY A CA 1
ATOM 6745 C C . GLY A 1 833 ? 14.056 3.574 -5.536 1.00 93.44 833 GLY A C 1
ATOM 6746 O O . GLY A 1 833 ? 14.231 4.416 -6.433 1.00 93.44 833 GLY A O 1
ATOM 6747 N N . TRP A 1 834 ? 15.052 2.897 -4.958 1.00 93.56 834 TRP A N 1
ATOM 6748 C CA . TRP A 1 834 ? 16.449 2.892 -5.407 1.00 93.56 834 TRP A CA 1
ATOM 6749 C C . TRP A 1 834 ? 16.648 2.011 -6.641 1.00 93.56 834 TRP A C 1
ATOM 6751 O O . TRP A 1 834 ? 15.791 1.198 -6.977 1.00 93.56 834 TRP A O 1
ATOM 6761 N N . TYR A 1 835 ? 17.798 2.166 -7.302 1.00 92.81 835 TYR A N 1
ATOM 6762 C CA . TYR A 1 835 ? 18.175 1.312 -8.426 1.00 92.81 835 TYR A CA 1
ATOM 6763 C C . TYR A 1 835 ? 18.202 -0.170 -8.020 1.00 92.81 835 TYR A C 1
ATOM 6765 O O . TYR A 1 835 ? 18.769 -0.523 -6.985 1.00 92.81 835 TYR A O 1
ATOM 6773 N N . MET A 1 836 ? 17.641 -1.026 -8.873 1.00 92.25 836 MET A N 1
ATOM 6774 C CA . MET A 1 836 ? 17.596 -2.472 -8.704 1.00 92.25 836 MET A CA 1
ATOM 6775 C C . MET A 1 836 ? 17.993 -3.170 -10.011 1.00 92.25 836 MET A C 1
ATOM 6777 O O . MET A 1 836 ? 17.318 -3.039 -11.031 1.00 92.25 836 MET A O 1
ATOM 6781 N N . GLY A 1 837 ? 19.074 -3.951 -9.963 1.00 92.12 837 GLY A N 1
ATOM 6782 C CA . GLY A 1 837 ? 19.587 -4.698 -11.112 1.00 92.12 837 GLY A CA 1
ATOM 6783 C C . GLY A 1 837 ? 18.713 -5.884 -11.544 1.00 92.12 837 GLY A C 1
ATOM 6784 O O . GLY A 1 837 ? 17.932 -6.436 -10.768 1.00 92.12 837 GLY A O 1
ATOM 6785 N N . ALA A 1 838 ? 18.883 -6.299 -12.802 1.00 94.62 838 ALA A N 1
ATOM 6786 C CA . ALA A 1 838 ? 18.181 -7.437 -13.410 1.00 94.62 838 ALA A CA 1
ATOM 6787 C C . ALA A 1 838 ? 18.467 -8.785 -12.727 1.00 94.62 838 ALA A C 1
ATOM 6789 O O . ALA A 1 838 ? 17.615 -9.667 -12.729 1.00 94.62 838 ALA A O 1
ATOM 6790 N N . ASP A 1 839 ? 19.640 -8.940 -12.118 1.00 93.00 839 ASP A N 1
ATOM 6791 C CA . ASP A 1 839 ? 20.025 -10.112 -11.334 1.00 93.00 839 ASP A CA 1
ATOM 6792 C C . ASP A 1 839 ? 19.167 -10.278 -10.072 1.00 93.00 839 ASP A C 1
ATOM 6794 O O . ASP A 1 839 ? 18.714 -11.384 -9.776 1.00 93.00 839 ASP A O 1
ATOM 6798 N N . TYR A 1 840 ? 18.869 -9.185 -9.369 1.00 94.56 840 TYR A N 1
ATOM 6799 C CA . TYR A 1 840 ? 17.960 -9.216 -8.224 1.00 94.56 840 TYR A CA 1
ATOM 6800 C C . TYR A 1 840 ? 16.507 -9.471 -8.648 1.00 94.56 840 TYR A C 1
ATOM 6802 O O . TYR A 1 840 ? 15.798 -10.221 -7.981 1.00 94.56 840 TYR A O 1
ATOM 6810 N N . GLN A 1 841 ? 16.063 -8.898 -9.774 1.00 96.81 841 GLN A N 1
ATOM 6811 C CA . GLN A 1 841 ? 14.722 -9.150 -10.319 1.00 96.81 841 GLN A CA 1
ATOM 6812 C C . GLN A 1 841 ? 14.561 -10.638 -10.657 1.00 96.81 841 GLN A C 1
ATOM 6814 O O . GLN A 1 841 ? 13.587 -11.270 -10.249 1.00 96.81 841 GLN A O 1
ATOM 6819 N N . GLN A 1 842 ? 15.554 -11.213 -11.343 1.00 98.31 842 GLN A N 1
ATOM 6820 C CA . GLN A 1 842 ? 15.624 -12.642 -11.638 1.00 98.31 842 GLN A CA 1
ATOM 6821 C C . GLN A 1 842 ? 15.579 -13.482 -10.354 1.00 98.31 842 GLN A C 1
ATOM 6823 O O . GLN A 1 842 ? 14.821 -14.448 -10.273 1.00 98.31 842 GLN A O 1
ATOM 6828 N N . TYR A 1 843 ? 16.331 -13.088 -9.324 1.00 97.88 843 TYR A N 1
ATOM 6829 C CA . TYR A 1 843 ? 16.326 -13.776 -8.037 1.00 97.88 843 TYR A CA 1
ATOM 6830 C C . TYR A 1 843 ? 14.941 -13.764 -7.369 1.00 97.88 843 TYR A C 1
ATOM 6832 O O . TYR A 1 843 ? 14.474 -14.809 -6.915 1.00 97.88 843 TYR A O 1
ATOM 6840 N N . HIS A 1 844 ? 14.241 -12.624 -7.355 1.00 98.31 844 HIS A N 1
ATOM 6841 C CA . HIS A 1 844 ? 12.863 -12.550 -6.860 1.00 98.31 844 HIS A CA 1
ATOM 6842 C C . HIS A 1 844 ? 11.929 -13.513 -7.608 1.00 98.31 844 HIS A C 1
ATOM 6844 O O . HIS A 1 844 ? 11.179 -14.253 -6.971 1.00 98.31 844 HIS A O 1
ATOM 6850 N N . ILE A 1 845 ? 12.003 -13.547 -8.943 1.00 98.69 845 ILE A N 1
ATOM 6851 C CA . ILE A 1 845 ? 11.192 -14.439 -9.786 1.00 98.69 845 ILE A CA 1
ATOM 6852 C C . ILE A 1 845 ? 11.462 -15.909 -9.442 1.00 98.69 845 ILE A C 1
ATOM 6854 O O . ILE A 1 845 ? 10.525 -16.689 -9.265 1.00 98.69 845 ILE A O 1
ATOM 6858 N N . GLU A 1 846 ? 12.729 -16.304 -9.311 1.00 98.62 846 GLU A N 1
ATOM 6859 C CA . GLU A 1 846 ? 13.117 -17.674 -8.953 1.00 98.62 846 GLU A CA 1
ATOM 6860 C C . GLU A 1 846 ? 12.589 -18.080 -7.575 1.00 98.62 846 GLU A C 1
ATOM 6862 O O . GLU A 1 846 ? 12.021 -19.165 -7.421 1.00 98.62 846 GLU A O 1
ATOM 6867 N N . GLN A 1 847 ? 12.727 -17.201 -6.578 1.00 98.50 847 GLN A N 1
ATOM 6868 C CA . GLN A 1 847 ? 12.258 -17.477 -5.222 1.00 98.50 847 GLN A CA 1
ATOM 6869 C C . GLN A 1 847 ? 10.727 -17.531 -5.135 1.00 98.50 847 GLN A C 1
ATOM 6871 O O . GLN A 1 847 ? 10.191 -18.410 -4.454 1.00 98.50 847 GLN A O 1
ATOM 6876 N N . LEU A 1 848 ? 10.014 -16.655 -5.850 1.00 98.69 848 LEU A N 1
ATOM 6877 C CA . LEU A 1 848 ? 8.552 -16.694 -5.935 1.00 98.69 848 LEU A CA 1
ATOM 6878 C C . LEU A 1 848 ? 8.054 -17.943 -6.665 1.00 98.69 848 LEU A C 1
ATOM 6880 O O . LEU A 1 848 ? 7.093 -18.557 -6.212 1.00 98.69 848 LEU A O 1
ATOM 6884 N N . ASN A 1 849 ? 8.723 -18.372 -7.738 1.00 98.56 849 ASN A N 1
ATOM 6885 C CA . ASN A 1 849 ? 8.396 -19.623 -8.426 1.00 98.56 849 ASN A CA 1
ATOM 6886 C C . ASN A 1 849 ? 8.593 -20.843 -7.518 1.00 98.56 849 ASN A C 1
ATOM 6888 O O . ASN A 1 849 ? 7.729 -21.722 -7.472 1.00 98.56 849 ASN A O 1
ATOM 6892 N N . ALA A 1 850 ? 9.693 -20.888 -6.760 1.00 97.62 850 ALA A N 1
ATOM 6893 C CA . ALA A 1 850 ? 9.930 -21.945 -5.780 1.00 97.62 850 ALA A CA 1
ATOM 6894 C C . ALA A 1 850 ? 8.841 -21.960 -4.692 1.00 97.62 850 ALA A C 1
ATOM 6896 O O . ALA A 1 850 ? 8.321 -23.027 -4.354 1.00 97.62 850 ALA A O 1
ATOM 6897 N N . LEU A 1 851 ? 8.448 -20.784 -4.193 1.00 97.44 851 LEU A N 1
ATOM 6898 C CA . LEU A 1 851 ? 7.389 -20.649 -3.195 1.00 97.44 851 LEU A CA 1
ATOM 6899 C C . LEU A 1 851 ? 6.033 -21.086 -3.759 1.00 97.44 851 LEU A C 1
ATOM 6901 O O . LEU A 1 851 ? 5.330 -21.882 -3.134 1.00 97.44 851 LEU A O 1
ATOM 6905 N N . ALA A 1 852 ? 5.686 -20.632 -4.964 1.00 98.00 852 ALA A N 1
ATOM 6906 C CA . ALA A 1 852 ? 4.461 -20.995 -5.669 1.00 98.00 852 ALA A CA 1
ATOM 6907 C C . ALA A 1 852 ? 4.369 -22.506 -5.918 1.00 98.00 852 ALA A C 1
ATOM 6909 O O . ALA A 1 852 ? 3.315 -23.106 -5.720 1.00 98.00 852 ALA A O 1
ATOM 6910 N N . GLN A 1 853 ? 5.472 -23.151 -6.309 1.00 96.56 853 GLN A N 1
ATOM 6911 C CA . GLN A 1 853 ? 5.507 -24.595 -6.536 1.00 96.56 853 GLN A CA 1
ATOM 6912 C C . GLN A 1 853 ? 5.264 -25.384 -5.244 1.00 96.56 853 GLN A C 1
ATOM 6914 O O . GLN A 1 853 ? 4.509 -26.359 -5.248 1.00 96.56 853 GLN A O 1
ATOM 6919 N N . GLN A 1 854 ? 5.903 -24.975 -4.146 1.00 94.31 854 GLN A N 1
ATOM 6920 C CA . GLN A 1 854 ? 5.794 -25.662 -2.859 1.00 94.31 854 GLN A CA 1
ATOM 6921 C C . GLN A 1 854 ? 4.416 -25.467 -2.209 1.00 94.31 854 GLN A C 1
ATOM 6923 O O . GLN A 1 854 ? 3.850 -26.417 -1.671 1.00 94.31 854 GLN A O 1
ATOM 6928 N N . THR A 1 855 ? 3.854 -24.260 -2.302 1.00 95.56 855 THR A N 1
ATOM 6929 C CA . THR A 1 855 ? 2.553 -23.904 -1.706 1.00 95.56 855 THR A CA 1
ATOM 6930 C C . THR A 1 855 ? 1.359 -24.237 -2.601 1.00 95.56 855 THR A C 1
ATOM 6932 O O . THR A 1 855 ? 0.242 -24.367 -2.106 1.00 95.56 855 THR A O 1
ATOM 6935 N N . LYS A 1 856 ? 1.584 -24.396 -3.914 1.00 96.31 856 LYS A N 1
ATOM 6936 C CA . LYS A 1 856 ? 0.544 -24.442 -4.960 1.00 96.31 856 LYS A CA 1
ATOM 6937 C C . LYS A 1 856 ? -0.354 -23.199 -4.957 1.00 96.31 856 LYS A C 1
ATOM 6939 O O . LYS A 1 856 ? -1.520 -23.277 -5.338 1.00 96.31 856 LYS A O 1
ATOM 6944 N N . ASP A 1 857 ? 0.194 -22.067 -4.527 1.00 95.75 857 ASP A N 1
ATOM 6945 C CA . ASP A 1 857 ? -0.516 -20.799 -4.430 1.00 95.75 857 ASP A CA 1
ATOM 6946 C C . ASP A 1 857 ? -0.431 -20.029 -5.757 1.00 95.75 857 ASP A C 1
ATOM 6948 O O . ASP A 1 857 ? 0.656 -19.740 -6.270 1.00 95.75 857 ASP A O 1
ATOM 6952 N N . TRP A 1 858 ? -1.592 -19.695 -6.324 1.00 97.12 858 TRP A N 1
ATOM 6953 C CA . TRP A 1 858 ? -1.680 -18.918 -7.558 1.00 97.12 858 TRP A CA 1
ATOM 6954 C C . TRP A 1 858 ? -1.136 -17.497 -7.378 1.00 97.12 858 TRP A C 1
ATOM 6956 O O . TRP A 1 858 ? -0.635 -16.929 -8.347 1.00 97.12 858 TRP A O 1
ATOM 6966 N N . PHE A 1 859 ? -1.197 -16.940 -6.162 1.00 98.12 859 PHE A N 1
ATOM 6967 C CA . PHE A 1 859 ? -0.809 -15.561 -5.876 1.00 98.12 859 PHE A CA 1
ATOM 6968 C C . PHE A 1 859 ? 0.673 -15.341 -6.187 1.00 98.12 859 PHE A C 1
ATOM 6970 O O . PHE A 1 859 ? 1.027 -14.497 -7.011 1.00 98.12 859 PHE A O 1
ATOM 6977 N N . PHE A 1 860 ? 1.546 -16.181 -5.623 1.00 98.62 860 PHE A N 1
ATOM 6978 C CA . PHE A 1 860 ? 2.986 -16.122 -5.891 1.00 98.62 860 PHE A CA 1
ATOM 6979 C C . PHE A 1 860 ? 3.319 -16.460 -7.346 1.00 98.62 860 PHE A C 1
ATOM 6981 O O . PHE A 1 860 ? 4.220 -15.854 -7.923 1.00 98.62 860 PHE A O 1
ATOM 6988 N N . LYS A 1 861 ? 2.562 -17.379 -7.964 1.00 98.50 861 LYS A N 1
ATOM 6989 C CA . LYS A 1 861 ? 2.735 -17.729 -9.379 1.00 98.50 861 LYS A CA 1
ATOM 6990 C C . LYS A 1 861 ? 2.454 -16.536 -10.298 1.00 98.50 861 LYS A C 1
ATOM 6992 O O . LYS A 1 861 ? 3.257 -16.264 -11.182 1.00 98.50 861 LYS A O 1
ATOM 6997 N N . GLN A 1 862 ? 1.346 -15.823 -10.092 1.00 98.25 862 GLN A N 1
ATOM 6998 C CA . GLN A 1 862 ? 0.991 -14.654 -10.903 1.00 98.25 862 GLN A CA 1
ATOM 6999 C C . GLN A 1 862 ? 1.991 -13.509 -10.725 1.00 98.25 862 GLN A C 1
ATOM 7001 O O . GLN A 1 862 ? 2.325 -12.834 -11.697 1.00 98.25 862 GLN A O 1
ATOM 7006 N N . TYR A 1 863 ? 2.503 -13.299 -9.509 1.00 98.44 863 TYR A N 1
ATOM 7007 C CA . TYR A 1 863 ? 3.578 -12.333 -9.285 1.00 98.44 863 TYR A CA 1
ATOM 7008 C C . TYR A 1 863 ? 4.856 -12.709 -10.036 1.00 98.44 863 TYR A C 1
ATOM 7010 O O . TYR A 1 863 ? 5.419 -11.857 -10.721 1.00 98.44 863 TYR A O 1
ATOM 7018 N N . ALA A 1 864 ? 5.276 -13.976 -9.970 1.00 98.69 864 ALA A N 1
ATOM 7019 C CA . ALA A 1 864 ? 6.435 -14.457 -10.716 1.00 98.69 864 ALA A CA 1
ATOM 7020 C C . ALA A 1 864 ? 6.248 -14.307 -12.237 1.00 98.69 864 ALA A C 1
ATOM 7022 O O . ALA A 1 864 ? 7.157 -13.832 -12.909 1.00 98.69 864 ALA A O 1
ATOM 7023 N N . GLU A 1 865 ? 5.069 -14.643 -12.773 1.00 98.25 865 GLU A N 1
ATOM 7024 C CA . GLU A 1 865 ? 4.741 -14.487 -14.200 1.00 98.25 865 GLU A CA 1
ATOM 7025 C C . GLU A 1 865 ? 4.791 -13.019 -14.644 1.00 98.25 865 GLU A C 1
ATOM 7027 O O . GLU A 1 865 ? 5.409 -12.682 -15.654 1.00 98.25 865 GLU A O 1
ATOM 7032 N N . LYS A 1 866 ? 4.178 -12.126 -13.863 1.00 97.81 866 LYS A N 1
ATOM 7033 C CA . LYS A 1 866 ? 4.163 -10.687 -14.139 1.00 97.81 866 LYS A CA 1
ATOM 7034 C C . LYS A 1 866 ? 5.571 -10.088 -14.099 1.00 97.81 866 LYS A C 1
ATOM 7036 O O . LYS A 1 866 ? 5.949 -9.334 -14.990 1.00 97.81 866 LYS A O 1
ATOM 7041 N N . TRP A 1 867 ? 6.363 -10.440 -13.092 1.00 98.44 867 TRP A N 1
ATOM 7042 C CA . TRP A 1 867 ? 7.728 -9.938 -12.937 1.00 98.44 867 TRP A CA 1
ATOM 7043 C C . TRP A 1 867 ? 8.707 -10.514 -13.960 1.00 98.44 867 TRP A C 1
ATOM 7045 O O . TRP A 1 867 ? 9.626 -9.799 -14.361 1.00 98.44 867 TRP A O 1
ATOM 7055 N N . ASP A 1 868 ? 8.496 -11.748 -14.421 1.00 98.62 868 ASP A N 1
ATOM 7056 C CA . ASP A 1 868 ? 9.230 -12.302 -15.561 1.00 98.62 868 ASP A CA 1
ATOM 7057 C C . ASP A 1 868 ? 8.890 -11.547 -16.849 1.00 98.62 868 ASP A C 1
ATOM 7059 O O . ASP A 1 868 ? 9.799 -11.104 -17.546 1.00 98.62 868 ASP A O 1
ATOM 7063 N N . TYR A 1 869 ? 7.608 -11.265 -17.117 1.00 98.19 869 TYR A N 1
ATOM 7064 C CA . TYR A 1 869 ? 7.224 -10.424 -18.257 1.00 98.19 869 TYR A CA 1
ATOM 7065 C C . TYR A 1 869 ? 7.932 -9.061 -18.234 1.00 98.19 869 TYR A C 1
ATOM 7067 O O . TYR A 1 869 ? 8.442 -8.618 -19.268 1.00 98.19 869 TYR A O 1
ATOM 7075 N N . TYR A 1 870 ? 8.029 -8.416 -17.067 1.00 97.69 870 TYR A N 1
ATOM 7076 C CA . TYR A 1 870 ? 8.770 -7.161 -16.918 1.00 97.69 870 TYR A CA 1
ATOM 7077 C C . TYR A 1 870 ? 10.246 -7.314 -17.297 1.00 97.69 870 TYR A C 1
ATOM 7079 O O . TYR A 1 870 ? 10.773 -6.527 -18.087 1.00 97.69 870 TYR A O 1
ATOM 7087 N N . LEU A 1 871 ? 10.898 -8.353 -16.768 1.00 98.06 871 LEU A N 1
ATOM 7088 C CA . LEU A 1 871 ? 12.305 -8.649 -17.018 1.00 98.06 871 LEU A CA 1
ATOM 7089 C C . LEU A 1 871 ? 12.581 -8.932 -18.500 1.00 98.06 871 LEU A C 1
ATOM 7091 O O . LEU A 1 871 ? 13.517 -8.362 -19.063 1.00 98.06 871 LEU A O 1
ATOM 7095 N N . GLN A 1 872 ? 11.750 -9.752 -19.149 1.00 97.75 872 GLN A N 1
ATOM 7096 C CA . GLN A 1 872 ? 11.895 -10.065 -20.574 1.00 97.75 872 GLN A CA 1
ATOM 7097 C C . GLN A 1 872 ? 11.640 -8.836 -21.457 1.00 97.75 872 GLN A C 1
ATOM 7099 O O . GLN A 1 872 ? 12.377 -8.590 -22.412 1.00 97.75 872 GLN A O 1
ATOM 7104 N N . THR A 1 873 ? 10.630 -8.027 -21.127 1.00 95.00 873 THR A N 1
ATOM 7105 C CA . THR A 1 873 ? 10.310 -6.792 -21.865 1.00 95.00 873 THR A CA 1
ATOM 7106 C C . THR A 1 873 ? 11.469 -5.795 -21.785 1.00 95.00 873 THR A C 1
ATOM 7108 O O . THR A 1 873 ? 11.901 -5.259 -22.807 1.00 95.00 873 THR A O 1
ATOM 7111 N N . TYR A 1 874 ? 12.048 -5.627 -20.592 1.00 93.44 874 TYR A N 1
ATOM 7112 C CA . TYR A 1 874 ? 13.253 -4.826 -20.388 1.00 93.44 874 TYR A CA 1
ATOM 7113 C C . TYR A 1 874 ? 14.457 -5.370 -21.177 1.00 93.44 874 TYR A C 1
ATOM 7115 O O . TYR A 1 874 ? 15.138 -4.609 -21.865 1.00 93.44 874 TYR A O 1
ATOM 7123 N N . ALA A 1 875 ? 14.694 -6.687 -21.157 1.00 93.88 875 ALA A N 1
ATOM 7124 C CA . ALA A 1 875 ? 15.778 -7.316 -21.920 1.00 93.88 875 ALA A CA 1
ATOM 7125 C C . ALA A 1 875 ? 15.645 -7.091 -23.441 1.00 93.88 875 ALA A C 1
ATOM 7127 O O . ALA A 1 875 ? 16.651 -6.945 -24.140 1.00 93.88 875 ALA A O 1
ATOM 7128 N N . ASN A 1 876 ? 14.408 -6.985 -23.936 1.00 91.94 876 ASN A N 1
ATOM 7129 C CA . ASN A 1 876 ? 14.090 -6.660 -25.328 1.00 91.94 876 ASN A CA 1
ATOM 7130 C C . ASN A 1 876 ? 14.149 -5.154 -25.646 1.00 91.94 876 ASN A C 1
ATOM 7132 O O . ASN A 1 876 ? 13.933 -4.774 -26.796 1.00 91.94 876 ASN A O 1
ATOM 7136 N N . LYS A 1 877 ? 14.483 -4.298 -24.666 1.00 87.94 877 LYS A N 1
ATOM 7137 C CA . LYS A 1 877 ? 14.490 -2.825 -24.772 1.00 87.94 877 LYS A CA 1
ATOM 7138 C C . LYS A 1 877 ? 13.122 -2.237 -25.124 1.00 87.94 877 LYS A C 1
ATOM 7140 O O . LYS A 1 877 ? 13.025 -1.211 -25.797 1.00 87.94 877 LYS A O 1
ATOM 7145 N N . GLU A 1 878 ? 12.066 -2.900 -24.676 1.00 88.50 878 GLU A N 1
ATOM 7146 C CA . GLU A 1 878 ? 10.690 -2.445 -24.814 1.00 88.50 878 GLU A CA 1
ATOM 7147 C C . GLU A 1 878 ? 10.201 -1.831 -23.496 1.00 88.50 878 GLU A C 1
ATOM 7149 O O . GLU A 1 878 ? 10.759 -2.078 -22.425 1.00 88.50 878 GLU A O 1
ATOM 7154 N N . LYS A 1 879 ? 9.131 -1.032 -23.559 1.00 88.19 879 LYS A N 1
ATOM 7155 C CA . LYS A 1 879 ? 8.484 -0.488 -22.360 1.00 88.19 879 LYS A CA 1
ATOM 7156 C C . LYS A 1 879 ? 7.373 -1.420 -21.892 1.00 88.19 879 LYS A C 1
ATOM 7158 O O . LYS A 1 879 ? 6.529 -1.821 -22.689 1.00 88.19 879 LYS A O 1
ATOM 7163 N N . VAL A 1 880 ? 7.370 -1.724 -20.593 1.00 92.62 880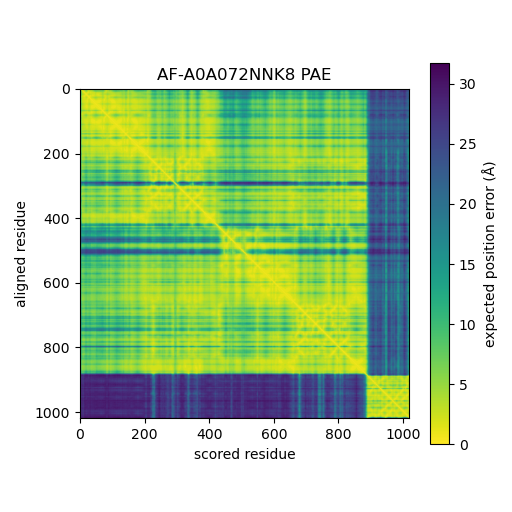 VAL A N 1
ATOM 7164 C CA . VAL A 1 880 ? 6.289 -2.480 -19.942 1.00 92.62 880 VAL A CA 1
ATOM 7165 C C . VAL A 1 880 ? 5.014 -1.647 -19.904 1.00 92.62 880 VAL A C 1
ATOM 7167 O O . VAL A 1 880 ? 3.956 -2.114 -20.316 1.00 92.62 880 VAL A O 1
ATOM 7170 N N . ILE A 1 881 ? 5.129 -0.405 -19.433 1.00 93.69 881 ILE A N 1
ATOM 7171 C CA . ILE A 1 881 ? 4.005 0.522 -19.364 1.00 93.69 881 ILE A CA 1
ATOM 7172 C C . ILE A 1 881 ? 3.788 1.123 -20.747 1.00 93.69 881 ILE A C 1
ATOM 7174 O O . ILE A 1 881 ? 4.692 1.712 -21.347 1.00 93.69 881 ILE A O 1
ATOM 7178 N N . ILE A 1 882 ? 2.569 0.955 -21.254 1.00 90.62 882 ILE A N 1
ATOM 7179 C CA . ILE A 1 882 ? 2.177 1.467 -22.564 1.00 90.62 882 ILE A CA 1
ATOM 7180 C C . ILE A 1 882 ? 1.726 2.921 -22.420 1.00 90.62 882 ILE A C 1
ATOM 7182 O O . ILE A 1 882 ? 0.570 3.202 -22.099 1.00 90.62 882 ILE A O 1
ATOM 7186 N N . ASP A 1 883 ? 2.657 3.848 -22.625 1.00 82.12 883 ASP A N 1
ATOM 7187 C CA . ASP A 1 883 ? 2.375 5.284 -22.654 1.00 82.12 883 ASP A CA 1
ATOM 7188 C C . ASP A 1 883 ? 1.623 5.666 -23.938 1.00 82.12 883 ASP A C 1
ATOM 7190 O O . ASP A 1 883 ? 1.759 5.022 -24.985 1.00 82.12 883 ASP A O 1
ATOM 7194 N N . LYS A 1 884 ? 0.884 6.783 -23.900 1.00 69.44 884 LYS A N 1
ATOM 7195 C CA . LYS A 1 884 ? 0.407 7.437 -25.126 1.00 69.44 884 LYS A CA 1
ATOM 7196 C C . LYS A 1 884 ? 1.628 7.740 -25.996 1.00 69.44 884 LYS A C 1
ATOM 7198 O O . LYS A 1 884 ? 2.473 8.542 -25.595 1.00 69.44 884 LYS A O 1
ATOM 7203 N N . GLN A 1 885 ? 1.734 7.108 -27.169 1.00 52.56 885 GLN A N 1
ATOM 7204 C CA . GLN A 1 885 ? 2.784 7.467 -28.116 1.00 52.56 885 GLN A CA 1
ATOM 7205 C C . GLN A 1 885 ? 2.657 8.961 -28.390 1.00 52.56 885 GLN A C 1
ATOM 7207 O O . GLN A 1 885 ? 1.586 9.436 -28.779 1.00 52.56 885 GLN A O 1
ATOM 7212 N N . ILE A 1 886 ? 3.746 9.699 -28.172 1.00 49.94 886 ILE A N 1
ATOM 7213 C CA . ILE A 1 886 ? 3.888 11.035 -28.727 1.00 49.94 886 ILE A CA 1
ATOM 7214 C C . ILE A 1 886 ? 3.813 10.796 -30.225 1.00 49.94 886 ILE A C 1
ATOM 7216 O O . ILE A 1 886 ? 4.784 10.371 -30.849 1.00 49.94 886 ILE A O 1
ATOM 7220 N N . THR A 1 887 ? 2.634 10.993 -30.807 1.00 42.47 887 THR A N 1
ATOM 7221 C CA . THR A 1 887 ? 2.556 11.296 -32.220 1.00 42.47 887 THR A CA 1
ATOM 7222 C C . THR A 1 887 ? 3.385 12.558 -32.338 1.00 42.47 887 THR A C 1
ATOM 7224 O O . THR A 1 887 ? 2.886 13.642 -32.029 1.00 42.47 887 THR A O 1
ATOM 7227 N N . ASP A 1 888 ? 4.674 12.408 -32.685 1.00 44.94 888 ASP A N 1
ATOM 7228 C CA . ASP A 1 888 ? 5.460 13.473 -33.294 1.00 44.94 888 ASP A CA 1
ATOM 7229 C C . ASP A 1 888 ? 4.451 14.137 -34.228 1.00 44.94 888 ASP A C 1
ATOM 7231 O O . ASP A 1 888 ? 3.850 13.435 -35.042 1.00 44.94 888 ASP A O 1
ATOM 7235 N N . SER A 1 889 ? 4.089 15.394 -33.973 1.00 50.03 889 SER A N 1
ATOM 7236 C CA . SER A 1 889 ? 2.968 16.046 -34.644 1.00 50.03 889 SER A CA 1
ATOM 7237 C C . SER A 1 889 ? 3.345 16.202 -36.112 1.00 50.03 889 SER A C 1
ATOM 7239 O O . SER A 1 889 ? 3.912 17.216 -36.520 1.00 50.03 889 SER A O 1
ATOM 7241 N N . LEU A 1 890 ? 3.139 15.135 -36.878 1.00 65.50 890 LEU A N 1
ATOM 7242 C CA . LEU A 1 890 ? 3.449 15.065 -38.282 1.00 65.50 890 LEU A CA 1
ATOM 7243 C C . LEU A 1 890 ? 2.409 15.929 -38.964 1.00 65.50 890 LEU A C 1
ATOM 7245 O O . LEU A 1 890 ? 1.211 15.658 -38.907 1.00 65.50 890 LEU A O 1
ATOM 7249 N N . LYS A 1 891 ? 2.882 17.017 -39.551 1.00 75.06 891 LYS A N 1
ATOM 7250 C CA . LYS A 1 891 ? 2.044 17.937 -40.293 1.00 75.06 891 LYS A CA 1
ATOM 7251 C C . LYS A 1 891 ? 1.752 17.316 -41.645 1.00 75.06 891 LYS A C 1
ATOM 7253 O O . LYS A 1 891 ? 2.672 16.841 -42.314 1.00 75.06 891 LYS A O 1
ATOM 7258 N N . ASP A 1 892 ? 0.490 17.345 -42.042 1.00 87.00 892 ASP A N 1
ATOM 7259 C CA . ASP A 1 892 ? 0.113 17.025 -43.408 1.00 87.00 892 ASP A CA 1
ATOM 7260 C C . ASP A 1 892 ? 0.437 18.209 -44.332 1.00 87.00 892 ASP A C 1
ATOM 7262 O O . ASP A 1 892 ? 0.060 19.352 -44.063 1.00 87.00 892 ASP A O 1
ATOM 7266 N N . ILE A 1 893 ? 1.165 17.937 -45.412 1.00 88.12 893 ILE A N 1
ATOM 7267 C CA . ILE A 1 893 ? 1.504 18.903 -46.465 1.00 88.12 893 ILE A CA 1
ATOM 7268 C C . ILE A 1 893 ? 0.962 18.497 -47.840 1.00 88.12 893 ILE A C 1
ATOM 7270 O O . ILE A 1 893 ? 1.376 19.079 -48.845 1.00 88.12 893 ILE A O 1
ATOM 7274 N N . ALA A 1 894 ? 0.059 17.516 -47.915 1.00 87.94 894 ALA A N 1
ATOM 7275 C CA . ALA A 1 894 ? -0.504 17.041 -49.177 1.00 87.94 894 ALA A CA 1
ATOM 7276 C C . ALA A 1 894 ? -1.160 18.164 -49.997 1.00 87.94 894 ALA A C 1
ATOM 7278 O O . ALA A 1 894 ? -0.946 18.233 -51.206 1.00 87.94 894 ALA A O 1
ATOM 7279 N N . SER A 1 895 ? -1.830 19.114 -49.341 1.00 85.94 895 SER A N 1
ATOM 7280 C CA . SER A 1 895 ? -2.455 20.281 -49.987 1.00 85.94 895 SER A CA 1
ATOM 7281 C C . SER A 1 895 ? -1.469 21.249 -50.652 1.00 85.94 895 SER A C 1
ATOM 7283 O O . SER A 1 895 ? -1.849 22.023 -51.530 1.00 85.94 895 SER A O 1
ATOM 7285 N N . ASN A 1 896 ? -0.180 21.180 -50.302 1.00 86.81 896 ASN A N 1
ATOM 7286 C CA . ASN A 1 896 ? 0.883 21.950 -50.955 1.00 86.81 896 ASN A CA 1
ATOM 7287 C C . ASN A 1 896 ? 1.491 21.216 -52.165 1.00 86.81 896 ASN A C 1
ATOM 7289 O O . ASN A 1 896 ? 2.350 21.768 -52.863 1.00 86.81 896 ASN A O 1
ATOM 7293 N N . ALA A 1 897 ? 1.090 19.968 -52.418 1.00 89.88 897 ALA A N 1
ATOM 7294 C CA . ALA A 1 897 ? 1.622 19.161 -53.502 1.00 89.88 897 ALA A CA 1
ATOM 7295 C C . ALA A 1 897 ? 0.967 19.494 -54.849 1.00 89.88 897 ALA A C 1
ATOM 7297 O O . ALA A 1 897 ? -0.226 19.756 -54.961 1.00 89.88 897 ALA A O 1
ATOM 7298 N N . LYS A 1 898 ? 1.760 19.414 -55.919 1.00 92.81 898 LYS A N 1
ATOM 7299 C CA . LYS A 1 898 ? 1.282 19.428 -57.304 1.00 92.81 898 LYS A CA 1
ATOM 7300 C C . LYS A 1 898 ? 1.473 18.056 -57.928 1.00 92.81 898 LYS A C 1
ATOM 7302 O O . LYS A 1 898 ? 2.558 17.478 -57.836 1.00 92.81 898 LYS A O 1
ATOM 7307 N N . VAL A 1 899 ? 0.452 17.569 -58.626 1.00 93.31 899 VAL A N 1
ATOM 7308 C CA . VAL A 1 899 ? 0.532 16.327 -59.402 1.00 93.31 899 VAL A CA 1
ATOM 7309 C C . VAL A 1 899 ? 1.468 16.552 -60.593 1.00 93.31 899 VAL A C 1
ATOM 7311 O O . VAL A 1 899 ? 1.184 17.351 -61.483 1.00 93.31 899 VAL A O 1
ATOM 7314 N N . LEU A 1 900 ? 2.621 15.881 -60.594 1.00 91.50 900 LEU A N 1
ATOM 7315 C CA . LEU A 1 900 ? 3.626 15.986 -61.658 1.00 91.50 900 LEU A CA 1
ATOM 7316 C C . LEU A 1 900 ? 3.353 15.002 -62.803 1.00 91.50 900 LEU A C 1
ATOM 7318 O O . LEU A 1 900 ? 3.693 15.272 -63.953 1.00 91.50 900 LEU A O 1
ATOM 7322 N N . GLY A 1 901 ? 2.750 13.862 -62.480 1.00 89.88 901 GLY A N 1
ATOM 7323 C CA . GLY A 1 901 ? 2.344 12.842 -63.436 1.00 89.88 901 GLY A CA 1
ATOM 7324 C C . GLY A 1 901 ? 1.586 11.726 -62.732 1.00 89.88 901 GLY A C 1
ATOM 7325 O O . GLY A 1 901 ? 1.888 11.406 -61.584 1.00 89.88 901 GLY A O 1
ATOM 7326 N N . ALA A 1 902 ? 0.602 11.149 -63.412 1.00 93.81 902 ALA A N 1
ATOM 7327 C CA . ALA A 1 902 ? -0.197 10.038 -62.916 1.00 93.81 902 ALA A CA 1
ATOM 7328 C C . ALA A 1 902 ? -0.645 9.138 -64.071 1.00 93.81 902 ALA A C 1
ATOM 7330 O O . ALA A 1 902 ? -0.734 9.588 -65.217 1.00 93.81 902 ALA A O 1
ATOM 7331 N N . SER A 1 903 ? -0.928 7.870 -63.771 1.00 95.00 903 SER A N 1
ATOM 7332 C CA . SER A 1 903 ? -1.702 6.995 -64.655 1.00 95.00 903 SER A CA 1
ATOM 7333 C C . SER A 1 903 ? -3.081 7.614 -64.953 1.00 95.00 903 SER A C 1
ATOM 7335 O O . SER A 1 903 ? -3.555 8.477 -64.218 1.00 95.00 903 SER A O 1
ATOM 7337 N N . GLN A 1 904 ? -3.718 7.208 -66.056 1.00 94.12 904 GLN A N 1
ATOM 7338 C CA . GLN A 1 904 ? -4.955 7.844 -66.529 1.00 94.12 904 GLN A CA 1
ATOM 7339 C C . GLN A 1 904 ? -6.115 7.704 -65.530 1.00 94.12 904 GLN A C 1
ATOM 7341 O O . GLN A 1 904 ? -6.389 6.606 -65.038 1.00 94.12 904 GLN A O 1
ATOM 7346 N N . THR A 1 905 ? -6.816 8.813 -65.296 1.00 95.06 905 THR A N 1
ATOM 7347 C CA . THR A 1 905 ? -8.020 8.912 -64.463 1.00 95.06 905 THR A CA 1
ATOM 7348 C C . THR A 1 905 ? -9.242 9.284 -65.297 1.00 95.06 905 THR A C 1
ATOM 7350 O O . THR A 1 905 ? -9.123 9.859 -66.384 1.00 95.06 905 THR A O 1
ATOM 7353 N N . TYR A 1 906 ? -10.432 8.961 -64.785 1.00 93.12 906 TYR A N 1
ATOM 7354 C CA . TYR A 1 906 ? -11.680 9.404 -65.405 1.00 93.12 906 TYR A CA 1
ATOM 7355 C C . TYR A 1 906 ? -11.843 10.932 -65.287 1.00 93.12 906 TYR A C 1
ATOM 7357 O O . TYR A 1 906 ? -11.369 11.528 -64.314 1.00 93.12 906 TYR A O 1
ATOM 7365 N N . PRO A 1 907 ? -12.538 11.591 -66.238 1.00 91.69 907 PRO A N 1
ATOM 7366 C CA . PRO A 1 907 ? -12.832 13.020 -66.137 1.00 91.69 907 PRO A CA 1
ATOM 7367 C C . PRO A 1 907 ? -13.526 13.362 -64.808 1.00 91.69 907 PRO A C 1
ATOM 7369 O O . PRO A 1 907 ? -14.526 12.731 -64.477 1.00 91.69 907 PRO A O 1
ATOM 7372 N N . ASN A 1 908 ? -13.024 14.376 -64.093 1.00 90.56 908 ASN A N 1
ATOM 7373 C CA . ASN A 1 908 ? -13.466 14.828 -62.758 1.00 90.56 908 ASN A CA 1
ATOM 7374 C C . ASN A 1 908 ? -13.118 13.908 -61.566 1.00 90.56 908 ASN A C 1
ATOM 7376 O O . ASN A 1 908 ? -13.577 14.172 -60.460 1.00 90.56 908 ASN A O 1
ATOM 7380 N N . PHE A 1 909 ? -12.306 12.865 -61.764 1.00 93.56 909 PHE A N 1
ATOM 7381 C CA . PHE A 1 909 ? -11.840 11.966 -60.695 1.00 93.56 909 PHE A CA 1
ATOM 7382 C C . PHE A 1 909 ? -10.304 11.926 -60.618 1.00 93.56 909 PHE A C 1
ATOM 7384 O O . PHE A 1 909 ? -9.700 10.857 -60.470 1.00 93.56 909 PHE A O 1
ATOM 7391 N N . GLY A 1 910 ? -9.660 13.078 -60.831 1.00 92.69 910 GLY A N 1
ATOM 7392 C CA . GLY A 1 910 ? -8.207 13.228 -60.769 1.00 92.69 910 GLY A CA 1
ATOM 7393 C C . GLY A 1 910 ? -7.673 13.188 -59.338 1.00 92.69 910 GLY A C 1
ATOM 7394 O O . GLY A 1 910 ? -8.432 13.100 -58.384 1.00 92.69 910 GLY A O 1
ATOM 7395 N N . LEU A 1 911 ? -6.348 13.215 -59.183 1.00 93.06 911 LEU A N 1
ATOM 7396 C CA . LEU A 1 911 ? -5.687 13.111 -57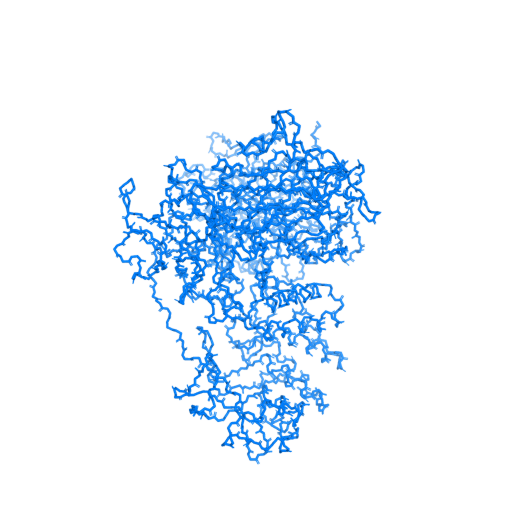.872 1.00 93.06 911 LEU A CA 1
ATOM 7397 C C . LEU A 1 911 ? -5.886 14.329 -56.979 1.00 93.06 911 LEU A C 1
ATOM 7399 O O . LEU A 1 911 ? -5.714 14.214 -55.772 1.00 93.06 911 LEU A O 1
ATOM 7403 N N . GLU A 1 912 ? -6.203 15.477 -57.567 1.00 90.00 912 GLU A N 1
ATOM 7404 C CA . GLU A 1 912 ? -6.526 16.715 -56.866 1.00 90.00 912 GLU A CA 1
ATOM 7405 C C . GLU A 1 912 ? -7.605 16.522 -55.789 1.00 90.00 912 GLU A C 1
ATOM 7407 O O . GLU A 1 912 ? -7.458 17.082 -54.707 1.00 90.00 912 GLU A O 1
ATOM 7412 N N . ASN A 1 913 ? -8.574 15.642 -56.050 1.00 92.56 913 ASN A N 1
ATOM 7413 C CA . ASN A 1 913 ? -9.646 15.220 -55.145 1.00 92.56 913 ASN A CA 1
ATOM 7414 C C . ASN A 1 913 ? -9.115 14.616 -53.827 1.00 92.56 913 ASN A C 1
ATOM 7416 O O . ASN A 1 913 ? -9.689 14.786 -52.770 1.00 92.56 913 ASN A O 1
ATOM 7420 N N . ALA A 1 914 ? -7.955 13.946 -53.838 1.00 92.12 914 ALA A N 1
ATOM 7421 C CA . ALA A 1 914 ? -7.385 13.360 -52.618 1.00 92.12 914 ALA A CA 1
ATOM 7422 C C . ALA A 1 914 ? -6.388 14.273 -51.881 1.00 92.12 914 ALA A C 1
ATOM 7424 O O . ALA A 1 914 ? -5.770 13.822 -50.914 1.00 92.12 914 ALA A O 1
ATOM 7425 N N . LEU A 1 915 ? -6.160 15.510 -52.339 1.00 91.56 915 LEU A N 1
ATOM 7426 C CA . LEU A 1 915 ? -5.119 16.402 -51.798 1.00 91.56 915 LEU A CA 1
ATOM 7427 C C . LEU A 1 915 ? -5.672 17.596 -51.004 1.00 91.56 915 LEU A C 1
ATOM 7429 O O . LEU A 1 915 ? -4.891 18.361 -50.441 1.00 91.56 915 LEU A O 1
ATOM 7433 N N . ASP A 1 916 ? -6.986 17.782 -50.947 1.00 81.81 916 ASP A N 1
ATOM 7434 C CA . ASP A 1 916 ? -7.634 18.958 -50.350 1.00 81.81 916 ASP A CA 1
ATOM 7435 C C . ASP A 1 916 ? -7.951 18.823 -48.847 1.00 81.81 916 ASP A C 1
ATOM 7437 O O . ASP A 1 916 ? -8.398 19.781 -48.214 1.00 81.81 916 ASP A O 1
ATOM 7441 N N . ASN A 1 917 ? -7.626 17.662 -48.270 1.00 80.06 917 ASN A N 1
ATOM 7442 C CA . ASN A 1 917 ? -7.848 17.295 -46.874 1.00 80.06 917 ASN A CA 1
ATOM 7443 C C . ASN A 1 917 ? -9.330 17.079 -46.490 1.00 80.06 917 ASN A C 1
ATOM 7445 O O . ASN A 1 917 ? -9.655 17.149 -45.302 1.00 80.06 917 ASN A O 1
ATOM 7449 N N . ASN A 1 918 ? -10.209 16.771 -47.451 1.00 83.44 918 ASN A N 1
ATOM 7450 C CA . ASN A 1 918 ? -11.593 16.374 -47.200 1.00 83.44 918 ASN A CA 1
ATOM 7451 C C . ASN A 1 918 ? -11.885 14.961 -47.755 1.00 83.44 918 ASN A C 1
ATOM 7453 O O . ASN A 1 918 ? -12.022 14.785 -48.953 1.00 83.44 918 ASN A O 1
ATOM 7457 N N . PRO A 1 919 ? -11.989 13.915 -46.917 1.00 83.50 919 PRO A N 1
ATOM 7458 C CA . PRO A 1 919 ? -12.232 12.559 -47.413 1.00 83.50 919 PRO A CA 1
ATOM 7459 C C . PRO A 1 919 ? -13.695 12.271 -47.805 1.00 83.50 919 PRO A C 1
ATOM 7461 O O . PRO A 1 919 ? -13.975 11.161 -48.262 1.00 83.50 919 PRO A O 1
ATOM 7464 N N . ASP A 1 920 ? -14.635 13.200 -47.585 1.00 85.06 920 ASP A N 1
ATOM 7465 C CA . ASP A 1 920 ? -16.079 12.921 -47.641 1.00 85.06 920 ASP A CA 1
ATOM 7466 C C . ASP A 1 920 ? -16.815 13.518 -48.858 1.00 85.06 920 ASP A C 1
ATOM 7468 O O . ASP A 1 920 ? -17.965 13.146 -49.111 1.00 85.06 920 ASP A O 1
ATOM 7472 N N . ASP A 1 921 ? -16.210 14.432 -49.619 1.00 80.19 921 ASP A N 1
ATOM 7473 C CA . ASP A 1 921 ? -16.878 15.166 -50.706 1.00 80.19 921 ASP A CA 1
ATOM 7474 C C . ASP A 1 921 ? -16.643 14.579 -52.102 1.00 80.19 921 ASP A C 1
ATOM 7476 O O . ASP A 1 921 ? -17.589 14.517 -52.897 1.00 80.19 921 ASP A O 1
ATOM 7480 N N . ASP A 1 922 ? -15.440 14.095 -52.400 1.00 85.75 922 ASP A N 1
ATOM 7481 C CA . ASP A 1 922 ? -15.132 13.432 -53.663 1.00 85.75 922 ASP A CA 1
ATOM 7482 C C . ASP A 1 922 ? -14.180 12.223 -53.504 1.00 85.75 922 ASP A C 1
ATOM 7484 O O . ASP A 1 922 ? -14.060 11.621 -52.431 1.00 85.75 922 ASP A O 1
ATOM 7488 N N . TYR A 1 923 ? -13.678 11.702 -54.631 1.00 92.19 923 TYR A N 1
ATOM 7489 C CA . TYR A 1 923 ? -12.699 10.613 -54.659 1.00 92.19 923 TYR A CA 1
ATOM 7490 C C . TYR A 1 923 ? -11.926 10.582 -55.984 1.00 92.19 923 TYR A C 1
ATOM 7492 O O . TYR A 1 923 ? -12.352 11.127 -57.006 1.00 92.19 923 TYR A O 1
ATOM 7500 N N . VAL A 1 924 ? -10.788 9.895 -55.973 1.00 95.88 924 VAL A N 1
ATOM 7501 C CA . VAL A 1 924 ? -9.920 9.645 -57.126 1.00 95.88 924 VAL A CA 1
ATOM 7502 C C . VAL A 1 924 ? -10.293 8.316 -57.766 1.00 95.88 924 VAL A C 1
ATOM 7504 O O . VAL A 1 924 ? -10.405 7.305 -57.072 1.00 95.88 924 VAL A O 1
ATOM 7507 N N . ALA A 1 925 ? -10.411 8.287 -59.094 1.00 96.06 925 ALA A N 1
ATOM 7508 C CA . ALA A 1 925 ? -10.723 7.074 -59.841 1.00 96.06 925 ALA A CA 1
ATOM 7509 C C . ALA A 1 925 ? -9.826 6.913 -61.067 1.00 96.06 925 ALA A C 1
ATOM 7511 O O . ALA A 1 925 ? -10.004 7.564 -62.103 1.00 96.06 925 ALA A O 1
ATOM 7512 N N . PHE A 1 926 ? -8.880 5.985 -60.970 1.00 96.75 926 PHE A N 1
ATOM 7513 C CA . PHE A 1 926 ? -8.048 5.599 -62.101 1.00 96.75 926 PHE A CA 1
ATOM 7514 C C . PHE A 1 926 ? -8.802 4.666 -63.065 1.00 96.75 926 PHE A C 1
ATOM 7516 O O . PHE A 1 926 ? -9.803 4.039 -62.707 1.00 96.75 926 PHE A O 1
ATOM 7523 N N . HIS A 1 927 ? -8.330 4.556 -64.310 1.00 94.50 927 HIS A N 1
ATOM 7524 C CA . HIS A 1 927 ? -8.899 3.623 -65.287 1.00 94.50 927 HIS A CA 1
ATOM 7525 C C . HIS A 1 927 ? -8.811 2.166 -64.802 1.00 94.50 927 HIS A C 1
ATOM 7527 O O . HIS A 1 927 ? -7.816 1.740 -64.217 1.00 94.50 927 HIS A O 1
ATOM 7533 N N . GLU A 1 928 ? -9.857 1.384 -65.047 1.00 90.75 928 GLU A N 1
ATOM 7534 C CA . GLU A 1 928 ? -9.953 -0.012 -64.599 1.00 90.75 928 GLU A CA 1
ATOM 7535 C C . GLU A 1 928 ? -8.933 -0.927 -65.301 1.00 90.75 928 GLU A C 1
ATOM 7537 O O . GLU A 1 928 ? -8.520 -0.660 -66.431 1.00 90.75 928 GLU A O 1
ATOM 7542 N N . ASN A 1 929 ? -8.550 -2.027 -64.640 1.00 82.56 929 ASN A N 1
ATOM 7543 C CA . ASN A 1 929 ? -7.713 -3.112 -65.178 1.00 82.56 929 ASN A CA 1
ATOM 7544 C C . ASN A 1 929 ? -6.359 -2.657 -65.750 1.00 82.56 929 ASN A C 1
ATOM 7546 O O . ASN A 1 929 ? -5.909 -3.165 -66.778 1.00 82.56 929 ASN A O 1
ATOM 7550 N N . SER A 1 930 ? -5.707 -1.688 -65.099 1.00 80.06 930 SER A N 1
ATOM 7551 C CA . SER A 1 930 ? -4.448 -1.109 -65.593 1.00 80.06 930 SER A CA 1
ATOM 7552 C C . SER A 1 930 ? -3.337 -1.006 -64.543 1.00 80.06 930 SER A C 1
ATOM 7554 O O . SER A 1 930 ? -2.461 -0.151 -64.656 1.00 80.06 930 SER A O 1
ATOM 7556 N N . LEU A 1 931 ? -3.344 -1.894 -63.540 1.00 90.06 931 LEU A N 1
ATOM 7557 C CA . LEU A 1 931 ? -2.210 -2.062 -62.625 1.00 90.06 931 LEU A CA 1
ATOM 7558 C C . LEU A 1 931 ? -0.967 -2.610 -63.377 1.00 90.06 931 LEU A C 1
ATOM 7560 O O . LEU A 1 931 ? -1.121 -3.438 -64.279 1.00 90.06 931 LEU A O 1
ATOM 7564 N N . PRO A 1 932 ? 0.262 -2.178 -63.029 1.00 94.06 932 PRO A N 1
ATOM 7565 C CA . PRO A 1 932 ? 0.566 -1.228 -61.968 1.00 94.06 932 PRO A CA 1
ATOM 7566 C C . PRO A 1 932 ? 0.217 0.215 -62.354 1.00 94.06 932 PRO A C 1
ATOM 7568 O O . PRO A 1 932 ? 0.493 0.675 -63.463 1.00 94.06 932 PRO A O 1
ATOM 7571 N N . GLN A 1 933 ? -0.363 0.949 -61.408 1.00 96.81 933 GLN A N 1
ATOM 7572 C CA . GLN A 1 933 ? -0.680 2.368 -61.562 1.00 96.81 933 GLN A CA 1
ATOM 7573 C C . GLN A 1 933 ? 0.213 3.197 -60.661 1.00 96.81 933 GLN A C 1
ATOM 7575 O O . GLN A 1 933 ? 0.605 2.754 -59.586 1.00 96.81 933 GLN A O 1
ATOM 7580 N N . SER A 1 934 ? 0.551 4.408 -61.092 1.00 95.75 934 SER A N 1
ATOM 7581 C CA . SER A 1 934 ? 1.399 5.271 -60.280 1.00 95.75 934 SER A CA 1
ATOM 7582 C C . SER A 1 934 ? 1.009 6.728 -60.379 1.00 95.75 934 SER A C 1
ATOM 7584 O O . SER A 1 934 ? 0.391 7.160 -61.353 1.00 95.75 934 SER A O 1
ATOM 7586 N N . PHE A 1 935 ? 1.414 7.488 -59.371 1.00 96.06 935 PHE A N 1
ATOM 7587 C CA . PHE A 1 935 ? 1.338 8.934 -59.390 1.00 96.06 935 PHE A CA 1
ATOM 7588 C C . PHE A 1 935 ? 2.508 9.569 -58.663 1.00 96.06 935 PHE A C 1
ATOM 7590 O O . PHE A 1 935 ? 3.132 8.964 -57.799 1.00 96.06 935 PHE A O 1
ATOM 7597 N N . THR A 1 936 ? 2.839 10.794 -59.057 1.00 96.00 936 THR A N 1
ATOM 7598 C CA . THR A 1 936 ? 3.975 11.549 -58.539 1.00 96.00 936 THR A CA 1
ATOM 7599 C C . THR A 1 936 ? 3.503 12.900 -58.032 1.00 96.00 936 THR A C 1
ATOM 7601 O O . THR A 1 936 ? 2.938 13.694 -58.787 1.00 96.00 936 THR A O 1
ATOM 7604 N N . LEU A 1 937 ? 3.787 13.168 -56.762 1.00 95.19 937 LEU A N 1
ATOM 7605 C CA . LEU A 1 937 ? 3.524 14.432 -56.089 1.00 95.19 937 LEU A CA 1
ATOM 7606 C C . LEU A 1 937 ? 4.824 15.231 -56.007 1.00 95.19 937 LEU A C 1
ATOM 7608 O O . LEU A 1 937 ? 5.873 14.680 -55.671 1.00 95.19 937 LEU A O 1
ATOM 7612 N N . LYS A 1 938 ? 4.767 16.521 -56.339 1.00 94.62 938 LYS A N 1
ATOM 7613 C CA . LYS A 1 938 ? 5.895 17.454 -56.280 1.00 94.62 938 LYS A CA 1
ATOM 7614 C C . LYS A 1 938 ? 5.568 18.618 -55.356 1.00 94.62 938 LYS A C 1
ATOM 7616 O O . LYS A 1 938 ? 4.527 19.249 -55.510 1.00 94.62 938 LYS A O 1
ATOM 7621 N N . PHE A 1 939 ? 6.504 18.951 -54.483 1.00 92.38 939 PHE A N 1
ATOM 7622 C CA . PHE A 1 939 ? 6.384 20.032 -53.513 1.00 92.38 939 PHE A CA 1
ATOM 7623 C C . PHE A 1 939 ? 7.136 21.290 -53.989 1.00 92.38 939 PHE A C 1
ATOM 7625 O O . PHE A 1 939 ? 7.975 21.246 -54.902 1.00 92.38 939 PHE A O 1
ATOM 7632 N N . ASP A 1 940 ? 6.800 22.441 -53.414 1.00 89.25 940 ASP A N 1
ATOM 7633 C CA . ASP A 1 940 ? 7.397 23.746 -53.728 1.00 89.25 940 ASP A CA 1
ATOM 7634 C C . ASP A 1 940 ? 8.867 23.838 -53.273 1.00 89.25 940 ASP A C 1
ATOM 7636 O O . ASP A 1 940 ? 9.735 24.299 -54.029 1.00 89.25 940 ASP A O 1
ATOM 7640 N N . LYS A 1 941 ? 9.164 23.294 -52.092 1.00 89.00 941 LYS A N 1
ATOM 7641 C CA . LYS A 1 941 ? 10.506 23.109 -51.528 1.00 89.00 941 LYS A CA 1
ATOM 7642 C C . LYS A 1 941 ? 10.753 21.651 -51.129 1.00 89.00 941 LYS A C 1
ATOM 7644 O O . LYS A 1 941 ? 9.924 20.779 -51.366 1.00 89.00 941 LYS A O 1
ATOM 7649 N N . GLU A 1 942 ? 11.939 21.374 -50.600 1.00 90.62 942 GLU A N 1
ATOM 7650 C CA . GLU A 1 942 ? 12.224 20.077 -49.987 1.00 90.62 942 GLU A CA 1
ATOM 7651 C C . GLU A 1 942 ? 11.574 20.007 -48.604 1.00 90.62 942 GLU A C 1
ATOM 7653 O O . GLU A 1 942 ? 11.677 20.955 -47.826 1.00 90.62 942 GLU A O 1
ATOM 7658 N N . TYR A 1 943 ? 10.923 18.882 -48.311 1.00 86.50 943 TYR A N 1
ATOM 7659 C CA . TYR A 1 943 ? 10.358 18.577 -46.998 1.00 86.50 943 TYR A CA 1
ATOM 7660 C C . TYR A 1 943 ? 10.973 17.300 -46.446 1.00 86.50 943 TYR A C 1
ATOM 7662 O O . TYR A 1 943 ? 11.281 16.381 -47.207 1.00 86.50 943 TYR A O 1
ATOM 7670 N N . MET A 1 944 ? 11.134 17.230 -45.126 1.00 88.19 944 MET A N 1
ATOM 7671 C CA . MET A 1 944 ? 11.594 16.030 -44.432 1.00 88.19 944 MET A CA 1
ATOM 7672 C C . MET A 1 944 ? 10.435 15.032 -44.271 1.00 88.19 944 MET A C 1
ATOM 7674 O O . MET A 1 944 ? 9.863 14.892 -43.187 1.00 88.19 944 MET A O 1
ATOM 7678 N N . ILE A 1 945 ? 10.075 14.354 -45.363 1.00 88.44 945 ILE A N 1
ATOM 7679 C CA . ILE A 1 945 ? 8.898 13.477 -45.420 1.00 88.44 945 ILE A CA 1
ATOM 7680 C C . ILE A 1 945 ? 9.147 12.221 -44.582 1.00 88.44 945 ILE A C 1
ATOM 7682 O O . ILE A 1 945 ? 10.112 11.490 -44.802 1.00 88.44 945 ILE A O 1
ATOM 7686 N N . GLN A 1 946 ? 8.260 11.993 -43.620 1.00 86.56 946 GLN A N 1
ATOM 7687 C CA . GLN A 1 946 ? 8.293 10.895 -42.654 1.00 86.56 946 GLN A CA 1
ATOM 7688 C C . GLN A 1 946 ? 7.445 9.707 -43.097 1.00 86.56 946 GLN A C 1
ATOM 7690 O O . GLN A 1 946 ? 7.675 8.592 -42.645 1.00 86.56 946 GLN A O 1
ATOM 7695 N N . GLY A 1 947 ? 6.445 9.939 -43.946 1.00 90.50 947 GLY A N 1
ATOM 7696 C CA . GLY A 1 947 ? 5.502 8.903 -44.330 1.00 90.50 947 GLY A CA 1
ATOM 7697 C C . GLY A 1 947 ? 4.283 9.430 -45.077 1.00 90.50 947 GLY A C 1
ATOM 7698 O O . GLY A 1 947 ? 4.213 10.610 -45.429 1.00 90.50 947 GLY A O 1
ATOM 7699 N N . LEU A 1 948 ? 3.317 8.540 -45.291 1.00 92.81 948 LEU A N 1
ATOM 7700 C CA . LEU A 1 948 ? 2.028 8.809 -45.925 1.00 92.81 948 LEU A CA 1
ATOM 7701 C C . LEU A 1 948 ? 0.888 8.207 -45.098 1.00 92.81 948 LEU A C 1
ATOM 7703 O O . LEU A 1 948 ? 1.041 7.126 -44.536 1.00 92.81 948 LEU A O 1
ATOM 7707 N N . GLU A 1 949 ? -0.271 8.855 -45.092 1.00 92.38 949 GLU A N 1
ATOM 7708 C CA . GLU A 1 949 ? -1.545 8.200 -44.758 1.00 92.38 949 GLU A CA 1
ATOM 7709 C C . GLU A 1 949 ? -2.412 8.176 -46.013 1.00 92.38 949 GLU A C 1
ATOM 7711 O O . GLU A 1 949 ? -2.600 9.202 -46.665 1.00 92.38 949 GLU A O 1
ATOM 7716 N N . LEU A 1 950 ? -2.912 6.998 -46.369 1.00 94.44 950 LEU A N 1
ATOM 7717 C CA . LEU A 1 950 ? -3.805 6.790 -47.500 1.00 94.44 950 LEU A CA 1
ATOM 7718 C C . LEU A 1 950 ? -5.168 6.373 -46.966 1.00 94.44 950 LEU A C 1
ATOM 7720 O O . LEU A 1 950 ? -5.271 5.389 -46.232 1.00 94.44 950 LEU A O 1
ATOM 7724 N N . ILE A 1 951 ? -6.204 7.101 -47.366 1.00 95.00 951 ILE A N 1
ATOM 7725 C CA . ILE A 1 951 ? -7.589 6.684 -47.179 1.00 95.00 951 ILE A CA 1
ATOM 7726 C C . ILE A 1 951 ? -8.076 6.184 -48.529 1.00 95.00 951 ILE A C 1
ATOM 7728 O O . ILE A 1 951 ? -8.276 6.962 -49.465 1.00 95.00 951 ILE A O 1
ATOM 7732 N N . TRP A 1 952 ? -8.223 4.873 -48.637 1.00 95.50 952 TRP A N 1
ATOM 7733 C CA . TRP A 1 952 ? -8.811 4.200 -49.783 1.00 95.50 952 TRP A CA 1
ATOM 7734 C C . TRP A 1 952 ? -10.330 4.405 -49.816 1.00 95.50 952 TRP A C 1
ATOM 7736 O O . TRP A 1 952 ? -10.930 4.954 -48.891 1.00 95.50 952 TRP A O 1
ATOM 7746 N N . GLU A 1 953 ? -10.968 4.025 -50.920 1.00 94.94 953 GLU A N 1
ATOM 7747 C CA . GLU A 1 953 ? -12.393 4.296 -51.133 1.00 94.94 953 GLU A CA 1
ATOM 7748 C C . GLU A 1 953 ? -13.292 3.635 -50.080 1.00 94.94 953 GLU A C 1
ATOM 7750 O O . GLU A 1 953 ? -14.175 4.299 -49.533 1.00 94.94 953 GLU A O 1
ATOM 7755 N N . SER A 1 954 ? -13.018 2.374 -49.740 1.00 91.88 954 SER A N 1
ATOM 7756 C CA . SER A 1 954 ? -13.781 1.580 -48.771 1.00 91.88 954 SER A CA 1
ATOM 7757 C C . SER A 1 954 ? -12.962 0.396 -48.246 1.00 91.88 954 SER A C 1
ATOM 7759 O O . SER A 1 954 ? -11.917 0.057 -48.801 1.00 91.88 954 SER A O 1
ATOM 7761 N N . ASP A 1 955 ? -13.462 -0.293 -47.215 1.00 89.94 955 ASP A N 1
ATOM 7762 C CA . ASP A 1 955 ? -12.875 -1.557 -46.733 1.00 89.94 955 ASP A CA 1
ATOM 7763 C C . ASP A 1 955 ? -12.987 -2.706 -47.753 1.00 89.94 955 ASP A C 1
ATOM 7765 O O . ASP A 1 955 ? -12.375 -3.757 -47.582 1.00 89.94 955 ASP A O 1
ATOM 7769 N N . GLU A 1 956 ? -13.719 -2.504 -48.852 1.00 91.50 956 GLU A N 1
ATOM 7770 C CA . GLU A 1 956 ? -13.801 -3.441 -49.976 1.00 91.50 956 GLU A CA 1
ATOM 7771 C C . GLU A 1 956 ? -12.859 -3.070 -51.134 1.00 91.50 956 GLU A C 1
ATOM 7773 O O . GLU A 1 956 ? -12.552 -3.931 -51.957 1.00 91.50 956 GLU A O 1
ATOM 7778 N N . ASN A 1 957 ? -12.376 -1.820 -51.206 1.00 93.06 957 ASN A N 1
ATOM 7779 C CA . ASN A 1 957 ? -11.525 -1.316 -52.290 1.00 93.06 957 ASN A CA 1
ATOM 7780 C C . ASN A 1 957 ? -10.306 -0.566 -51.736 1.00 93.06 957 ASN A C 1
ATOM 7782 O O . ASN A 1 957 ? -10.379 0.639 -51.496 1.00 93.06 957 ASN A O 1
ATOM 7786 N N . TYR A 1 958 ? -9.179 -1.268 -51.575 1.00 96.38 958 TYR A N 1
ATOM 7787 C CA . TYR A 1 958 ? -7.943 -0.729 -50.987 1.00 96.38 958 TYR A CA 1
ATOM 7788 C C . TYR A 1 958 ? -6.667 -1.328 -51.601 1.00 96.38 958 TYR A C 1
ATOM 7790 O O . TYR A 1 958 ? -6.704 -2.345 -52.292 1.0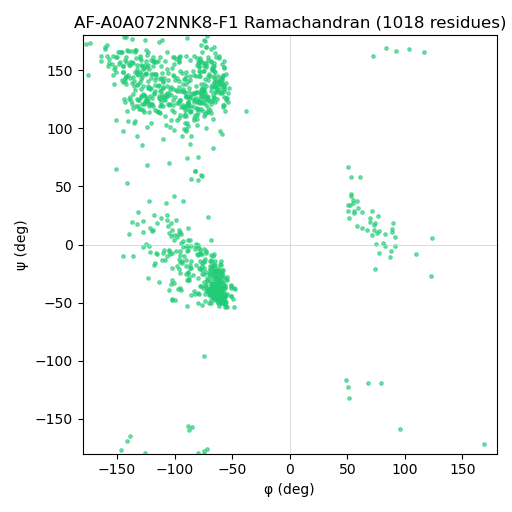0 96.38 958 TYR A O 1
ATOM 7798 N N . GLY A 1 959 ? -5.512 -0.704 -51.356 1.00 94.81 959 GLY A N 1
ATOM 7799 C CA . GLY A 1 959 ? -4.210 -1.185 -51.830 1.00 94.81 959 GLY A CA 1
ATOM 7800 C C . GLY A 1 959 ? -3.673 -2.359 -51.010 1.00 94.81 959 GLY A C 1
ATOM 7801 O O . GLY A 1 959 ? -3.631 -2.287 -49.786 1.00 94.81 959 GLY A O 1
ATOM 7802 N N . VAL A 1 960 ? -3.224 -3.419 -51.686 1.00 95.62 960 VAL A N 1
ATOM 7803 C CA . VAL A 1 960 ? -2.642 -4.625 -51.060 1.00 95.62 960 VAL A CA 1
ATOM 7804 C C . VAL A 1 960 ? -1.121 -4.607 -51.176 1.00 95.62 960 VAL A C 1
ATOM 7806 O O . VAL A 1 960 ? -0.424 -4.788 -50.177 1.00 95.62 960 VAL A O 1
ATOM 7809 N N . ALA A 1 961 ? -0.597 -4.323 -52.374 1.00 95.75 961 ALA A N 1
ATOM 7810 C CA . ALA A 1 961 ? 0.838 -4.234 -52.614 1.00 95.75 961 ALA A CA 1
ATOM 7811 C C . ALA A 1 961 ? 1.199 -2.960 -53.383 1.00 95.75 961 ALA A C 1
ATOM 7813 O O . ALA A 1 961 ? 0.768 -2.758 -54.522 1.00 95.75 961 ALA A O 1
ATOM 7814 N N . TYR A 1 962 ? 2.015 -2.098 -52.781 1.00 96.00 962 TYR A N 1
ATOM 7815 C CA . TYR A 1 962 ? 2.439 -0.829 -53.371 1.00 96.00 962 TYR A CA 1
ATOM 7816 C C . TYR A 1 962 ? 3.751 -0.328 -52.764 1.00 96.00 962 TYR A C 1
ATOM 7818 O O . TYR A 1 962 ? 4.118 -0.687 -51.648 1.00 96.00 962 TYR A O 1
ATOM 7826 N N . SER A 1 963 ? 4.471 0.507 -53.505 1.00 95.38 963 SER A N 1
ATOM 7827 C CA . SER A 1 963 ? 5.747 1.087 -53.087 1.00 95.38 963 SER A CA 1
ATOM 7828 C C . SER A 1 963 ? 5.721 2.604 -53.162 1.00 95.38 963 SER A C 1
ATOM 7830 O O . SER A 1 963 ? 5.088 3.187 -54.046 1.00 95.38 963 SER A O 1
ATOM 7832 N N . VAL A 1 964 ? 6.453 3.239 -52.250 1.00 94.75 964 VAL A N 1
ATOM 7833 C CA . VAL A 1 964 ? 6.705 4.680 -52.273 1.00 94.75 964 VAL A CA 1
ATOM 7834 C C . VAL A 1 964 ? 8.168 4.904 -52.630 1.00 94.75 964 VAL A C 1
ATOM 7836 O O . VAL A 1 964 ? 9.068 4.356 -52.002 1.00 94.75 964 VAL A O 1
ATOM 7839 N N . GLU A 1 965 ? 8.405 5.691 -53.667 1.00 93.88 965 GLU A N 1
ATOM 7840 C CA . GLU A 1 965 ? 9.702 5.955 -54.282 1.00 93.88 965 GLU A CA 1
ATOM 7841 C C . GLU A 1 965 ? 10.087 7.432 -54.091 1.00 93.88 965 GLU A C 1
ATOM 7843 O O . GLU A 1 965 ? 9.273 8.342 -54.286 1.00 93.88 965 GLU A O 1
ATOM 7848 N N . GLY A 1 966 ? 11.350 7.665 -53.732 1.00 87.88 966 GLY A N 1
ATOM 7849 C CA . GLY A 1 966 ? 12.006 8.971 -53.758 1.00 87.88 966 GLY A CA 1
ATOM 7850 C C . GLY A 1 966 ? 12.625 9.260 -55.130 1.00 87.88 966 GLY A C 1
ATOM 7851 O O . GLY A 1 966 ? 12.260 8.658 -56.137 1.00 87.88 966 GLY A O 1
ATOM 7852 N N . GLU A 1 967 ? 13.586 10.188 -55.209 1.00 81.00 967 GLU A N 1
ATOM 7853 C CA . GLU A 1 967 ? 14.173 10.552 -56.510 1.00 81.00 967 GLU A CA 1
ATOM 7854 C C . GLU A 1 967 ? 14.988 9.424 -57.159 1.00 81.00 967 GLU A C 1
ATOM 7856 O O . GLU A 1 967 ? 14.972 9.323 -58.384 1.00 81.00 967 GLU A O 1
ATOM 7861 N N . ASN A 1 968 ? 15.675 8.597 -56.358 1.00 81.94 968 ASN A N 1
ATOM 7862 C CA . ASN A 1 968 ? 16.602 7.560 -56.832 1.00 81.94 968 ASN A CA 1
ATOM 7863 C C . ASN A 1 968 ? 16.510 6.229 -56.053 1.00 81.94 968 ASN A C 1
ATOM 7865 O O . ASN A 1 968 ? 17.366 5.365 -56.231 1.00 81.94 968 ASN A O 1
ATOM 7869 N N . GLU A 1 969 ? 15.520 6.054 -55.174 1.00 87.88 969 GLU A N 1
ATOM 7870 C CA . GLU A 1 969 ? 15.396 4.856 -54.330 1.00 87.88 969 GLU A CA 1
ATOM 7871 C C . GLU A 1 969 ? 13.940 4.578 -53.932 1.00 87.88 969 GLU A C 1
ATOM 7873 O O . GLU A 1 969 ? 13.089 5.467 -53.990 1.00 87.88 969 GLU A O 1
ATOM 7878 N N . VAL A 1 970 ? 13.669 3.348 -53.496 1.00 90.44 970 VAL A N 1
ATOM 7879 C CA . VAL A 1 970 ? 12.411 2.984 -52.835 1.00 90.44 970 VAL A CA 1
ATOM 7880 C C . VAL A 1 970 ? 12.530 3.363 -51.362 1.00 90.44 970 VAL A C 1
ATOM 7882 O O . VAL A 1 970 ? 13.475 2.943 -50.702 1.00 90.44 970 VAL A O 1
ATOM 7885 N N . LEU A 1 971 ? 11.591 4.169 -50.871 1.00 90.06 971 LEU A N 1
ATOM 7886 C CA . LEU A 1 971 ? 11.531 4.609 -49.477 1.00 90.06 971 LEU A CA 1
ATOM 7887 C C . LEU A 1 971 ? 10.846 3.567 -48.598 1.00 90.06 971 LEU A C 1
ATOM 7889 O O . LEU A 1 971 ? 11.284 3.351 -47.478 1.00 90.06 971 LEU A O 1
ATOM 7893 N N . GLU A 1 972 ? 9.779 2.941 -49.106 1.00 93.19 972 GLU A N 1
ATOM 7894 C CA . GLU A 1 972 ? 9.027 1.915 -48.380 1.00 93.19 972 GLU A CA 1
ATOM 7895 C C . GLU A 1 972 ? 8.236 1.012 -49.338 1.00 93.19 972 GLU A C 1
ATOM 7897 O O . GLU A 1 972 ? 7.884 1.425 -50.451 1.00 93.19 972 GLU A O 1
ATOM 7902 N N . SER A 1 973 ? 7.954 -0.231 -48.932 1.00 91.94 973 SER A N 1
ATOM 7903 C CA . SER A 1 973 ? 7.157 -1.189 -49.716 1.00 91.94 973 SER A CA 1
ATOM 7904 C C . SER A 1 973 ? 6.153 -1.956 -48.865 1.00 91.94 973 SER A C 1
ATOM 7906 O O . SER A 1 973 ? 6.516 -2.739 -47.993 1.00 91.94 973 SER A O 1
ATOM 7908 N N . ILE A 1 974 ? 4.876 -1.822 -49.207 1.00 91.56 974 ILE A N 1
ATOM 7909 C CA . ILE A 1 974 ? 3.770 -2.554 -48.596 1.00 91.56 974 ILE A CA 1
ATOM 7910 C C . ILE A 1 974 ? 3.459 -3.783 -49.448 1.00 91.56 974 ILE A C 1
ATOM 7912 O O . ILE A 1 974 ? 3.361 -3.685 -50.672 1.00 91.56 974 ILE A O 1
ATOM 7916 N N . LYS A 1 975 ? 3.335 -4.950 -48.804 1.00 88.12 975 LYS A N 1
ATOM 7917 C CA . LYS A 1 975 ? 3.028 -6.234 -49.468 1.00 88.12 975 LYS A CA 1
ATOM 7918 C C . LYS A 1 975 ? 1.713 -6.879 -49.022 1.00 88.12 975 LYS A C 1
ATOM 7920 O O . LYS A 1 975 ? 1.234 -7.747 -49.733 1.00 88.12 975 LYS A O 1
ATOM 7925 N N . ASN A 1 976 ? 1.165 -6.468 -47.875 1.00 88.25 976 ASN A N 1
ATOM 7926 C CA . ASN A 1 976 ? -0.066 -6.997 -47.277 1.00 88.25 976 ASN A CA 1
ATOM 7927 C C . ASN A 1 976 ? -0.885 -5.853 -46.645 1.00 88.25 976 ASN A C 1
ATOM 7929 O O . ASN A 1 976 ? -1.184 -5.886 -45.453 1.00 88.25 976 ASN A O 1
ATOM 7933 N N . GLY A 1 977 ? -1.164 -4.791 -47.404 1.00 87.25 977 GLY A N 1
ATOM 7934 C CA . GLY A 1 977 ? -2.060 -3.726 -46.945 1.00 87.25 977 GLY A CA 1
ATOM 7935 C C . GLY A 1 977 ? -3.465 -4.283 -46.698 1.00 87.25 977 GLY A C 1
ATOM 7936 O O . GLY A 1 977 ? -3.928 -5.110 -47.480 1.00 87.25 977 GLY A O 1
ATOM 7937 N N . ILE A 1 978 ? -4.121 -3.869 -45.608 1.00 87.94 978 ILE A N 1
ATOM 7938 C CA . ILE A 1 978 ? -5.479 -4.296 -45.234 1.00 87.94 978 ILE A CA 1
ATOM 7939 C C . ILE A 1 978 ? -6.280 -3.068 -44.800 1.00 87.94 978 ILE A C 1
ATOM 7941 O O . ILE A 1 978 ? -5.778 -2.244 -44.039 1.00 87.94 978 ILE A O 1
ATOM 7945 N N . GLY A 1 979 ? -7.532 -2.985 -45.254 1.00 88.62 979 GLY A N 1
ATOM 7946 C CA . GLY A 1 979 ? -8.503 -1.991 -44.799 1.00 88.62 979 GLY A CA 1
ATOM 7947 C C . GLY A 1 979 ? -8.401 -0.639 -45.503 1.00 88.62 979 GLY A C 1
ATOM 7948 O O . GLY A 1 979 ? -7.453 -0.362 -46.248 1.00 88.62 979 GLY A O 1
ATOM 7949 N N . LYS A 1 980 ? -9.423 0.192 -45.267 1.00 91.81 980 LYS A N 1
ATOM 7950 C CA . LYS A 1 980 ? -9.598 1.513 -45.882 1.00 91.81 980 LYS A CA 1
ATOM 7951 C C . LYS A 1 980 ? -8.497 2.507 -45.511 1.00 91.81 980 LYS A C 1
ATOM 7953 O O . LYS A 1 980 ? -8.078 3.286 -46.358 1.00 91.81 980 LYS A O 1
ATOM 7958 N N . GLU A 1 981 ? -8.027 2.506 -44.270 1.00 92.31 981 GLU A N 1
ATOM 7959 C CA . GLU A 1 981 ? -7.026 3.461 -43.784 1.00 92.31 981 GLU A CA 1
ATOM 7960 C C . GLU A 1 981 ? -5.666 2.787 -43.640 1.00 92.31 981 GLU A C 1
ATOM 7962 O O . GLU A 1 981 ? -5.512 1.819 -42.899 1.00 92.31 981 GLU A O 1
ATOM 7967 N N . GLN A 1 982 ? -4.663 3.298 -44.352 1.00 89.88 982 GLN A N 1
ATOM 7968 C CA . GLN A 1 982 ? -3.328 2.709 -44.366 1.00 89.88 982 GLN A CA 1
ATOM 7969 C C . GLN A 1 982 ? -2.265 3.776 -44.127 1.00 89.88 982 GLN A C 1
ATOM 7971 O O . GLN A 1 982 ? -2.078 4.695 -44.928 1.00 89.88 982 GLN A O 1
ATOM 7976 N N . LYS A 1 983 ? -1.541 3.634 -43.014 1.00 89.06 983 LYS A N 1
ATOM 7977 C CA . LYS A 1 983 ? -0.450 4.525 -42.613 1.00 89.06 983 LYS A CA 1
ATOM 7978 C C . LYS A 1 983 ? 0.900 3.878 -42.887 1.00 89.06 983 LYS A C 1
ATOM 7980 O O . LYS A 1 983 ? 1.156 2.754 -42.466 1.00 89.06 983 LYS A O 1
ATOM 7985 N N . ILE A 1 984 ? 1.769 4.611 -43.571 1.00 87.25 984 ILE A N 1
ATOM 7986 C CA . ILE A 1 984 ? 3.114 4.192 -43.957 1.00 87.25 984 ILE A CA 1
ATOM 7987 C C . ILE A 1 984 ? 4.097 5.172 -43.328 1.00 87.25 984 ILE A C 1
ATOM 7989 O O . ILE A 1 984 ? 4.039 6.362 -43.624 1.00 87.25 984 ILE A O 1
ATOM 7993 N N . ILE A 1 985 ? 5.007 4.686 -42.490 1.00 82.50 985 ILE A N 1
ATOM 7994 C CA . ILE A 1 985 ? 6.116 5.475 -41.944 1.00 82.50 985 ILE A CA 1
ATOM 7995 C C . ILE A 1 985 ? 7.401 4.940 -42.557 1.00 82.50 985 ILE A C 1
ATOM 7997 O O . ILE A 1 985 ? 7.616 3.734 -42.558 1.00 82.50 985 ILE A O 1
ATOM 8001 N N . PHE A 1 986 ? 8.228 5.827 -43.100 1.00 83.94 986 PHE A N 1
ATOM 8002 C CA . PHE A 1 986 ? 9.488 5.442 -43.721 1.00 83.94 986 PHE A CA 1
ATOM 8003 C C . PHE A 1 986 ? 10.520 5.127 -42.640 1.00 83.94 986 PHE A C 1
ATOM 8005 O O . PHE A 1 986 ? 10.738 5.943 -41.745 1.00 83.94 986 PHE A O 1
ATOM 8012 N N . GLU A 1 987 ? 11.201 3.986 -42.762 1.00 73.50 987 GLU A N 1
ATOM 8013 C CA . GLU A 1 987 ? 12.290 3.598 -41.852 1.00 73.50 987 GLU A CA 1
ATOM 8014 C C . GLU A 1 987 ? 13.424 4.640 -41.838 1.00 73.50 987 GLU A C 1
ATOM 8016 O O . GLU A 1 987 ? 13.996 4.945 -40.794 1.00 73.50 987 GLU A O 1
ATOM 8021 N N . ASN A 1 988 ? 13.710 5.244 -42.998 1.00 75.38 988 ASN A N 1
ATOM 8022 C CA . ASN A 1 988 ? 14.716 6.292 -43.163 1.00 75.38 988 ASN A CA 1
ATOM 8023 C C . ASN A 1 988 ? 14.120 7.522 -43.872 1.00 75.38 988 ASN A C 1
ATOM 8025 O O . ASN A 1 988 ? 14.242 7.643 -45.097 1.00 75.38 988 ASN A O 1
ATOM 8029 N N . PRO A 1 989 ? 13.484 8.453 -43.134 1.00 79.69 989 PRO A N 1
ATOM 8030 C CA . PRO A 1 989 ? 12.955 9.695 -43.691 1.00 79.69 989 PRO A CA 1
ATOM 8031 C C . PRO A 1 989 ? 14.036 10.495 -44.434 1.00 79.69 989 PRO A C 1
ATOM 8033 O O . PRO A 1 989 ? 15.198 10.516 -44.019 1.00 79.69 989 PRO A O 1
ATOM 8036 N N . LYS A 1 990 ? 13.670 11.215 -45.502 1.00 80.19 990 LYS A N 1
ATOM 8037 C CA . LYS A 1 990 ? 14.605 12.055 -46.280 1.00 80.19 990 LYS A CA 1
ATOM 8038 C C . LYS A 1 990 ? 13.992 13.392 -46.679 1.00 80.19 990 LYS A C 1
ATOM 8040 O O . LYS A 1 990 ? 12.774 13.527 -46.788 1.00 80.19 990 LYS A O 1
ATOM 8045 N N . LYS A 1 991 ? 14.861 14.374 -46.948 1.00 90.19 991 LYS A N 1
ATOM 8046 C CA . LYS A 1 991 ? 14.471 15.627 -47.602 1.00 90.19 991 LYS A CA 1
ATOM 8047 C C . LYS A 1 991 ? 14.157 15.355 -49.064 1.00 90.19 991 LYS A C 1
ATOM 8049 O O . LYS A 1 991 ? 15.034 14.958 -49.826 1.00 90.19 991 LYS A O 1
ATOM 8054 N N . LEU A 1 992 ? 12.898 15.539 -49.437 1.00 90.31 992 LEU A N 1
ATOM 8055 C CA . LEU A 1 992 ? 12.392 15.196 -50.757 1.00 90.31 992 LEU A CA 1
ATOM 8056 C C . LEU A 1 992 ? 11.589 16.357 -51.328 1.00 90.31 992 LEU A C 1
ATOM 8058 O O . LEU A 1 992 ? 10.777 16.978 -50.644 1.00 90.31 992 LEU A O 1
ATOM 8062 N N . LYS A 1 993 ? 11.798 16.620 -52.618 1.00 92.38 993 LYS A N 1
ATOM 8063 C CA . LYS A 1 993 ? 10.993 17.570 -53.397 1.00 92.38 993 LYS A CA 1
ATOM 8064 C C . LYS A 1 993 ? 9.882 16.886 -54.193 1.00 92.38 993 LYS A C 1
ATOM 8066 O O . LYS A 1 993 ? 8.997 17.552 -54.731 1.00 92.38 993 LYS A O 1
ATOM 8071 N N . LYS A 1 994 ? 9.928 15.558 -54.292 1.00 93.69 994 LYS A N 1
ATOM 8072 C CA . LYS A 1 994 ? 8.923 14.732 -54.959 1.00 93.69 994 LYS A CA 1
ATOM 8073 C C . LYS A 1 994 ? 8.877 13.333 -54.355 1.00 93.69 994 LYS A C 1
ATOM 8075 O O . LYS A 1 994 ? 9.902 12.828 -53.902 1.00 93.69 994 LYS A O 1
ATOM 8080 N N . ILE A 1 995 ? 7.706 12.717 -54.425 1.00 94.69 995 ILE A N 1
ATOM 8081 C CA . ILE A 1 995 ? 7.480 11.303 -54.114 1.00 94.69 995 ILE A CA 1
ATOM 8082 C C . ILE A 1 995 ? 6.661 10.677 -55.233 1.00 94.69 995 ILE A C 1
ATOM 8084 O O . ILE A 1 995 ? 5.805 11.343 -55.823 1.00 94.69 995 ILE A O 1
ATOM 8088 N N . LYS A 1 996 ? 6.914 9.406 -55.527 1.00 96.12 996 LYS A N 1
ATOM 8089 C CA . LYS A 1 996 ? 6.126 8.620 -56.471 1.00 96.12 996 LYS A CA 1
ATOM 8090 C C . LYS A 1 996 ? 5.563 7.399 -55.763 1.00 96.12 996 LYS A C 1
ATOM 8092 O O . LYS A 1 996 ? 6.308 6.654 -55.145 1.00 96.12 996 LYS A O 1
ATOM 8097 N N . LEU A 1 997 ? 4.261 7.190 -55.866 1.00 96.75 997 LEU A N 1
ATOM 8098 C CA . LEU A 1 997 ? 3.602 5.997 -55.358 1.00 96.75 997 LEU A CA 1
ATOM 8099 C C . LEU A 1 997 ? 3.256 5.086 -56.533 1.00 96.75 997 LEU A C 1
ATOM 8101 O O . LEU A 1 997 ? 2.676 5.555 -57.513 1.00 96.75 997 LEU A O 1
ATOM 8105 N N . THR A 1 998 ? 3.611 3.805 -56.436 1.00 97.00 998 THR A N 1
ATOM 8106 C CA . THR A 1 998 ? 3.327 2.775 -57.444 1.00 97.00 998 THR A CA 1
ATOM 8107 C C . THR A 1 998 ? 2.522 1.648 -56.799 1.00 97.00 998 THR A C 1
ATOM 8109 O O . THR A 1 998 ? 3.033 0.945 -55.931 1.00 97.00 998 THR A O 1
ATOM 8112 N N . VAL A 1 999 ? 1.272 1.458 -57.221 1.00 96.88 999 VAL A N 1
ATOM 8113 C CA . VAL A 1 999 ? 0.385 0.380 -56.760 1.00 96.88 999 VAL A CA 1
ATOM 8114 C C . VAL A 1 999 ? 0.445 -0.785 -57.728 1.00 96.88 999 VAL A C 1
ATOM 8116 O O . VAL A 1 999 ? 0.178 -0.615 -58.916 1.00 96.88 999 VAL A O 1
ATOM 8119 N N . ASN A 1 1000 ? 0.788 -1.960 -57.208 1.00 95.94 1000 ASN A N 1
ATOM 8120 C CA . ASN A 1 1000 ? 0.928 -3.199 -57.967 1.00 95.94 1000 ASN A CA 1
ATOM 8121 C C . ASN A 1 1000 ? -0.278 -4.128 -57.784 1.00 95.94 1000 ASN A C 1
ATOM 8123 O O . ASN A 1 1000 ? -0.618 -4.853 -58.713 1.00 95.94 1000 ASN A O 1
ATOM 8127 N N . GLU A 1 1001 ? -0.930 -4.089 -56.620 1.00 96.69 1001 GLU A N 1
ATOM 8128 C CA . GLU A 1 1001 ? -2.067 -4.951 -56.288 1.00 96.69 1001 GLU A CA 1
ATOM 8129 C C . GLU A 1 1001 ? -3.077 -4.215 -55.401 1.00 96.69 1001 GLU A C 1
ATOM 8131 O O . GLU A 1 1001 ? -2.694 -3.464 -54.498 1.00 96.69 1001 GLU A O 1
ATOM 8136 N N . THR A 1 1002 ? -4.365 -4.454 -55.643 1.00 96.00 1002 THR A N 1
ATOM 8137 C CA . THR A 1 1002 ? -5.493 -3.919 -54.870 1.00 96.00 1002 THR A CA 1
ATOM 8138 C C . THR A 1 1002 ? -6.485 -5.029 -54.528 1.00 96.00 1002 THR A C 1
ATOM 8140 O O . THR A 1 1002 ? -6.636 -5.997 -55.277 1.00 96.00 1002 THR A O 1
ATOM 8143 N N . ASN A 1 1003 ? -7.179 -4.873 -53.403 1.00 94.06 1003 ASN A N 1
ATOM 8144 C CA . ASN A 1 1003 ? -8.352 -5.655 -53.041 1.00 94.06 1003 ASN A CA 1
ATOM 8145 C C . ASN A 1 1003 ? -9.600 -4.993 -53.643 1.00 94.06 1003 ASN A C 1
ATOM 8147 O O . ASN A 1 1003 ? -9.682 -3.765 -53.686 1.00 94.06 1003 ASN A O 1
ATOM 8151 N N . GLY A 1 1004 ? -10.549 -5.797 -54.124 1.00 93.88 1004 GLY A N 1
ATOM 8152 C CA . GLY A 1 1004 ? -11.722 -5.308 -54.850 1.00 93.88 1004 GLY A CA 1
ATOM 8153 C C . GLY A 1 1004 ? -11.402 -4.981 -56.310 1.00 93.88 1004 GLY A C 1
ATOM 8154 O O . GLY A 1 1004 ? -11.035 -5.858 -57.097 1.00 93.88 1004 GLY A O 1
ATOM 8155 N N . GLN A 1 1005 ? -11.578 -3.722 -56.708 1.00 93.12 1005 GLN A N 1
ATOM 8156 C CA . GLN A 1 1005 ? -11.371 -3.294 -58.092 1.00 93.12 1005 GLN A CA 1
ATOM 8157 C C . GLN A 1 1005 ? -9.885 -3.145 -58.447 1.00 93.12 1005 GLN A C 1
ATOM 8159 O O . GLN A 1 1005 ? -9.110 -2.562 -57.696 1.00 93.12 1005 GLN A O 1
ATOM 8164 N N . GLN A 1 1006 ? -9.494 -3.607 -59.642 1.00 94.38 1006 GLN A N 1
ATOM 8165 C CA . GLN A 1 1006 ? -8.114 -3.574 -60.161 1.00 94.38 1006 GLN A CA 1
ATOM 8166 C C . GLN A 1 1006 ? -7.704 -2.174 -60.665 1.00 94.38 1006 GLN A C 1
ATOM 8168 O O . GLN A 1 1006 ? -7.434 -1.972 -61.855 1.00 94.38 1006 GLN A O 1
ATOM 8173 N N . ARG A 1 1007 ? -7.733 -1.185 -59.765 1.00 94.75 1007 ARG A N 1
ATOM 8174 C CA . ARG A 1 1007 ? -7.366 0.224 -59.980 1.00 94.75 1007 ARG A CA 1
ATOM 8175 C C . ARG A 1 1007 ? -7.164 0.946 -58.646 1.00 94.75 1007 ARG A C 1
ATOM 8177 O O . ARG A 1 1007 ? -7.680 0.515 -57.623 1.00 94.75 1007 ARG A O 1
ATOM 8184 N N . ILE A 1 1008 ? -6.488 2.088 -58.674 1.00 96.44 1008 ILE A N 1
ATOM 8185 C CA . ILE A 1 1008 ? -6.398 3.005 -57.536 1.00 96.44 1008 ILE A CA 1
ATOM 8186 C C . ILE A 1 1008 ? -7.734 3.742 -57.371 1.00 96.44 1008 ILE A C 1
ATOM 8188 O O . ILE A 1 1008 ? -8.181 4.440 -58.287 1.00 96.44 1008 ILE A O 1
ATOM 8192 N N . LEU A 1 1009 ? -8.332 3.601 -56.185 1.00 96.38 1009 LEU A N 1
ATOM 8193 C CA . LEU A 1 1009 ? -9.473 4.380 -55.705 1.00 96.38 1009 LEU A CA 1
ATOM 8194 C C . LEU A 1 1009 ? -9.125 4.984 -54.338 1.00 96.38 1009 LEU A C 1
ATOM 8196 O O . LEU A 1 1009 ? -8.920 4.243 -53.379 1.00 96.38 1009 LEU A O 1
ATOM 8200 N N . LEU A 1 1010 ? -9.028 6.311 -54.246 1.00 96.00 1010 LEU A N 1
ATOM 8201 C CA . LEU A 1 1010 ? -8.581 7.012 -53.033 1.00 96.00 1010 LEU A CA 1
ATOM 8202 C C . LEU A 1 1010 ? -9.558 8.122 -52.653 1.00 96.00 1010 LEU A C 1
ATOM 8204 O O . LEU A 1 1010 ? -10.058 8.820 -53.526 1.00 96.00 1010 LEU A O 1
ATOM 8208 N N . ARG A 1 1011 ? -9.779 8.301 -51.354 1.00 94.50 1011 ARG A N 1
ATOM 8209 C CA . ARG A 1 1011 ? -10.492 9.439 -50.757 1.00 94.50 1011 ARG A CA 1
ATOM 8210 C C . ARG A 1 1011 ? -9.530 10.521 -50.300 1.00 94.50 1011 ARG A C 1
ATOM 8212 O O . ARG A 1 1011 ? -9.822 11.691 -50.438 1.00 94.50 1011 ARG A O 1
ATOM 8219 N N . GLN A 1 1012 ? -8.375 10.136 -49.762 1.00 94.38 1012 GLN A N 1
ATOM 8220 C CA . GLN A 1 1012 ? -7.429 11.104 -49.220 1.00 94.38 1012 GLN A CA 1
ATOM 8221 C C . GLN A 1 1012 ? -6.000 10.576 -49.255 1.00 94.38 1012 GLN A C 1
ATOM 8223 O O . GLN A 1 1012 ? -5.746 9.388 -49.043 1.00 94.38 1012 GLN A O 1
ATOM 8228 N N . ILE A 1 1013 ? -5.058 11.485 -49.484 1.00 94.94 1013 ILE A N 1
ATOM 8229 C CA . ILE A 1 1013 ? -3.627 11.278 -49.308 1.00 94.94 1013 ILE A CA 1
ATOM 8230 C C . ILE A 1 1013 ? -3.145 12.349 -48.337 1.00 94.94 1013 ILE A C 1
ATOM 8232 O O . ILE A 1 1013 ? -3.278 13.534 -48.624 1.00 94.94 1013 ILE A O 1
ATOM 8236 N N . LYS A 1 1014 ? -2.525 11.942 -47.231 1.00 92.25 1014 LYS A N 1
ATOM 8237 C CA . LYS A 1 1014 ? -1.756 12.842 -46.370 1.00 92.25 1014 LYS A CA 1
ATOM 8238 C C . LYS A 1 1014 ? -0.275 12.578 -46.545 1.00 92.25 1014 LYS A C 1
ATOM 8240 O O . LYS A 1 1014 ? 0.163 11.426 -46.560 1.00 92.25 1014 LYS A O 1
ATOM 8245 N N . VAL A 1 1015 ? 0.503 13.648 -46.645 1.00 91.56 1015 VAL A N 1
ATOM 8246 C CA . VAL A 1 1015 ? 1.962 13.594 -46.710 1.00 91.56 1015 VAL A CA 1
ATOM 8247 C C . VAL A 1 1015 ? 2.509 14.107 -45.396 1.00 91.56 1015 VAL A C 1
ATOM 8249 O O . VAL A 1 1015 ? 2.420 15.293 -45.099 1.00 91.56 1015 VAL A O 1
ATOM 8252 N N . LEU A 1 1016 ? 3.092 13.206 -44.616 1.00 89.00 1016 LEU A N 1
ATOM 8253 C CA . LEU A 1 1016 ? 3.498 13.475 -43.248 1.00 89.00 1016 LEU A CA 1
ATOM 8254 C C . LEU A 1 1016 ? 4.922 14.045 -43.210 1.00 89.00 1016 LEU A C 1
ATOM 8256 O O . LEU A 1 1016 ? 5.863 13.388 -43.652 1.00 89.00 1016 LEU A O 1
ATOM 8260 N N . THR A 1 1017 ? 5.109 15.241 -42.649 1.00 84.06 1017 THR A N 1
ATOM 8261 C CA . THR A 1 1017 ? 6.430 15.861 -42.416 1.00 84.06 1017 THR A CA 1
ATOM 8262 C C . THR A 1 1017 ? 6.578 16.316 -40.964 1.00 84.06 1017 THR A C 1
ATOM 8264 O O . THR A 1 1017 ? 5.593 16.651 -40.311 1.00 84.06 1017 THR A O 1
ATOM 8267 N N . ARG A 1 1018 ? 7.813 16.386 -40.455 1.00 66.44 1018 ARG A N 1
ATOM 8268 C CA . ARG A 1 1018 ? 8.118 17.201 -39.261 1.00 66.44 1018 ARG A CA 1
ATOM 8269 C C . ARG A 1 1018 ? 8.224 18.670 -39.700 1.00 66.44 1018 ARG A C 1
ATOM 8271 O O . ARG A 1 1018 ? 8.634 18.914 -40.839 1.00 66.44 1018 ARG A O 1
ATOM 8278 N N . GLU A 1 1019 ? 7.800 19.630 -38.874 1.00 56.53 1019 GLU A N 1
ATOM 8279 C CA . GLU A 1 1019 ? 8.103 21.047 -39.148 1.00 56.53 1019 GLU A CA 1
ATOM 8280 C C . GLU A 1 1019 ? 9.627 21.249 -39.145 1.00 56.53 1019 GLU A C 1
ATOM 8282 O O . GLU A 1 1019 ? 10.331 20.609 -38.363 1.00 56.53 1019 GLU A O 1
ATOM 8287 N N . GLU A 1 1020 ? 10.123 22.081 -40.066 1.00 45.31 1020 GLU A N 1
ATOM 8288 C CA . GLU A 1 1020 ? 11.507 22.579 -40.047 1.00 45.31 1020 GLU A CA 1
ATOM 8289 C C . GLU A 1 1020 ? 11.598 23.890 -39.278 1.00 45.31 1020 GLU A C 1
ATOM 8291 O O . GLU A 1 1020 ? 10.737 24.767 -39.543 1.00 45.31 1020 GLU A O 1
#

Mean predicted aligned error: 10.46 Å

Secondary structure (DSSP, 8-state):
-PPTT-----TT-EEEE-TT--EEEEETTTEEEE-HHHHHHHHHHHHHHT-HHHHHHHHHHHHHTEEEETTEEEEPB-S-EEETTEEEPSSB--HHHHHHHHHHHHHHHHHH--HHHHHHHHHHHGGGGSBGGGTSSEEEETTEEEE-SS---TTS----HHHHHHHHHHHHHHHHHH--HHHHHHHHHHHHHHHHHHHHHB-SSSB-S-SPPP-S-EEEEEE-TTSSPBPPEEEEEEEEE-TTT--EEEEETTSTTTTSSSSEEESTTEEEEEEETTEEEEEEP-BPPPP-TT--TT--PSP--EEEE--SS----TT--PPEEEEEEEE--SB---EEEEE-SSTT-SEEEEEEEE---B----EEEEEEEE-GGG-PPP--HHHHHHHHHHHHHHTTT-GGGHHHHHHHHHHHHHH-GGGGTT-EE-------PPPP-PEEEEEEE-TTS-EEEEEP-TT--EETTEE-SSS----EE--HHHHHHHHHHGGGGS-HHHHTTS-GGG---GGG--HHHHHHHHHHS-EEEETTEEE-EE-S-EEETTEEEPSSEE-HHHHHHHHHHHHHTT-HHHHHHHHHGGGSBGGGT-SEEE-TTS-EEE-SSTTS---HHHHHHHHHHHHHHHHHH--HHHHHHHHHHHHHHHHHGGGGB-SSSB-S-S---SEEEEEEEEEEESSPPEEEEEEEEETTTTEEEEEETTSTTTTTSSS-EESS-BPPPEEETTEEEB-B--HHHH-SSPPTTS-SS--EEEEE-S----S-GGGPPPEEEEEEEE--SEEEEEEEEEPSS-SSS--EEEEEEEEEEEE----EEEEEEEE-GGGGPPP--HHHHHHHHHHHHHHHHHHT-HHHHHHHHHHHHHHHHHHTT--SS---------EE-GGG-EEEEES-B-TT--GGGGSSS-TTT--EEBPTT--SEEEEEEEEEEEEEEEEEEEESBTTBEEEEEEEE-SSSEEEEESS--SSEEEEEEEEEEEEEEEEEEEEEEESSSS-EEEEEEEEE---

Foldseek 3Di:
DDPPDDAWPQVPWDWDADPQRQTWTQTPPWGTWRDLLVLLVVLVVCVVVVVVSSNVVSLVVLLVQFDQDLNATFHWTATWGDDQPDTRDPGFGFLSSLLSNLVSLLVVCVVPVDCSSLVSSVRSLPLQPDDLVSVGQWDDDPLAIFRAGTNDDNQEGWAFPLSRLSSLVSLVSSCVVVVDCVSVVVSVSSVVNSLQCQVCQDPVQAGFRTLDFAFFFFKKFKDFQQQAWDDKWKFQKKKKAQPVVRFMDIQGAQDPCQCPDSWHWDDDQWAHWDQDPNGTTIIGHTDGWDFLADDFAPDQTPPSGMTIDGHRDDDRYSPDWRWIKIKIKIFLQAFAWMFMWTQDLAGSDGIDTALQGIDDRLNPRDIDIDIDTHTSSNRHHRQDLVNLVSQLVSLVVCCVPPVSSVLVNLSSLLSSLVNDVVLLPQFAEDDDDDDDADDAWQWAPFWDADPLQAIFTWTDDPFQDADLSHGPLPTDTHDTFDDLQSLLLLLQQFLNSDDPVVLVPHDPVRRDDSVSRHNVSSLVCLVVAWDQLDPQATFHWGAQWGGDTRDTDGPGATALLSLLSSLVSCVVVVVLSVNRNSLLLQVDQVVSRGFWHADSNRQTAGGRTNPQQRFPLSLLSSLLSLVVSCVVPVDVSSVVSSVSSVVVCVPCVSLQCQLQAGFRTLQFQQKFKKAWAFQDFDWFFWWQKKWKARSSNSHIHIQGAQPPCQCPDVFHWDFDFWAHWDADPNGITIIGDHLVLVDDAADDQGGSGGGMTMRHHRDNDDDHSSSRRWMKIKIKTFLQTWGKIFMWTFDQADRSDTDTDGHGNRIDTGDNPRDIDIDMDTHRSSSRGHHDYLVVLVSLLVSLVSVCVSVVDVVSVVVSVSSVSSSVCVVVVHGSHDDNPRPLVWDFPLLQWDWPDWAAWDVPQDCNQARPPFLPPHKHGHDFPDPFIKTKIFGPFWFQWFWKKFFFPWQQKFAQWKFKDAPPGTQDIHHGDGTRIDITTGPDTDGGRMMMMTGHDIGHTRTGMTSHMTTTGRDD

Organism: NCBI:txid1348973

Sequence (1020 aa):
MAEEGTQTDVDQAKHLFDKSGIPILEIEGVGKQNHPAWTGLYALEYLEKGEMDKFWACVNWLKENLVRQNGYDVWLYEFDNTYNDINIKAPWYSGFGQALGIEALVAAYKESKDQVYLDTAVKAAEVLFVPISEKGLLFESGEDIWFEEIPVPVENPSHILNGHMRALLAIKYLAEVTGNNEYNDWFEKGSETLKKWLPNYDAGYWLRYDLNPKKDELLFRFNNPYGYQLPNLAIDKISLKDPVSNEEVTLDVGSDVDANSSLRIAGNDWGTIEDLDGKTVRRIKEIIPTIDHEKLDGDFDSPSTYFYLKLPSEWKNNLRNDWFELTVHYKDEKKGNITVQQRSIAPGKTFQNMRDGDLLLTGSGEWREWKIPVRVSDLGYWVGSSYGDKHLEYLTKLTKYDSGLQQWKDKMNSYLNLSSVENIANSKKVEVKQIQLPSQTPMLPVYSLDKKGVVRQHIATENTILNNGIWDGTGEVGPPLYSPFIVAKQAILGSKMFDPDQFKRHPDKYKISIEDVHTEPALSWILSNYKNISEDGMIWEYNFDNSYNDVIQSKPWVSAFSQAYIIDALMKADMEKETISAANAYRYDIKDGGLNSSTLSNMLFFEEVPNGTHILNAHIISTNKLMEVNNKYNNNTIKQLYENGITSLREYLNKYDTGYWSLYDQNPKKEKLFQIDWLSGEESPSIDSISVINPEKGLSTVIDIGSKDDFDSYPKIAGLEWSSVSTVDGKTTRKFHNGYKNRNDSVAGGHRHNVFFEVVLPEKQFKDYFEIPKHLIVIKYKDDAKGEFVIKSQSINEGNHLDFTPIKNGVFRTTGDGKWKEAIFEIDNKDLGWYMGADYQQYHIEQLNALAQQTKDWFFKQYAEKWDYYLQTYANKEKVIIDKQITDSLKDIASNAKVLGASQTYPNFGLENALDNNPDDDYVAFHENSLPQSFTLKFDKEYMIQGLELIWESDENYGVAYSVEGENEVLESIKNGIGKEQKIIFENPKKLKKIKLTVNETNGQQRILLRQIKVLTREE